Protein AF-0000000077097685 (afdb_homodimer)

Sequence (868 aa):
MDKVESHGADKCMCTCAMCRLTCYISAVYGNQRRASTHVLLARPSPFYTATGGMPPPLQPLDTTPHQHETRVCPVYESYGFCPFASVCFLPHVASAEPIVKPATNAKEEFDRLVAKVRLEEDQEIWGCAVCGYDGIDENSQGKVGEMYYYRQCPCCSLMCYFPHLVYLVEAVLQESGDDYQMYKTVIDRYREAMPDILKIPLTYEAHRIASMAFAWSLVSPKCVKDALDAAYRALPEMSALVSIGSGTGYIEHIFNRVANGVAAVPKDPNPSLGHSSFKGVHASFYPHKKLPIFAFDEVALNCPYSVAVSLGGPASLLSLKCSTSVLLLCWPPFGSPQEEQSSMGFEALEYFTQAGGQIVIYIGDVASTGDWRFHELLYTHYKLLKDYPVRRELRRWYPQEMGLIYAGNDTIGVYKVRNQPLPSPQWQWGNCTAMDKVESHGADKCMCTCAMCRLTCYISAVYGNQRRASTHVLLARPSPFYTATGGMPPPLQPLDTTPHQHETRVCPVYESYGFCPFASVCFLPHVASAEPIVKPATNAKEEFDRLVAKVRLEEDQEIWGCAVCGYDGIDENSQGKVGEMYYYRQCPCCSLMCYFPHLVYLVEAVLQESGDDYQMYKTVIDRYREAMPDILKIPLTYEAHRIASMAFAWSLVSPKCVKDALDAAYRALPEMSALVSIGSGTGYIEHIFNRVANGVAAVPKDPNPSLGHSSFKGVHASFYPHKKLPIFAFDEVALNCPYSVAVSLGGPASLLSLKCSTSVLLLCWPPFGSPQEEQSSMGFEALEYFTQAGGQIVIYIGDVASTGDWRFHELLYTHYKLLKDYPVRRELRRWYPQEMGLIYAGNDTIGVYKVRNQPLPSPQWQWGNCTA

Solvent-accessible surface area (backbone atoms only — not comparable to full-atom values): 46943 Å² total; per-residue (Å²): 133,78,81,69,74,59,80,47,92,85,61,82,76,59,90,47,39,54,47,50,45,52,51,50,51,50,57,73,53,56,66,41,61,44,51,51,67,70,50,50,69,74,60,56,46,72,63,28,62,73,65,71,50,66,62,74,72,63,71,72,66,76,70,50,81,62,65,87,62,63,72,48,32,44,38,20,58,74,42,32,49,43,92,44,48,91,60,40,93,41,51,71,61,83,82,42,65,42,73,63,74,73,61,94,44,37,67,54,23,47,52,51,50,52,53,50,49,63,54,48,73,77,42,72,62,38,66,34,69,73,84,62,51,68,74,33,33,90,83,27,59,38,72,42,57,74,75,30,72,41,52,20,33,65,77,72,68,44,52,60,56,44,65,48,53,43,46,26,43,45,40,44,47,62,41,20,37,62,35,65,68,54,33,52,52,53,51,51,53,52,42,72,72,43,59,74,77,46,32,37,61,48,46,36,52,44,48,58,38,37,42,61,65,41,40,85,66,53,74,45,46,61,58,47,24,52,48,50,41,52,49,37,73,75,34,73,71,54,53,33,38,39,30,48,56,38,60,33,14,39,66,58,24,46,48,42,30,21,37,62,63,51,76,63,35,79,32,68,47,47,66,90,80,48,81,62,73,56,66,92,44,56,19,78,54,42,85,83,44,76,62,51,73,47,33,16,11,81,58,90,55,80,49,70,35,81,32,72,60,38,80,33,51,43,72,56,42,73,78,48,72,25,58,34,23,33,41,39,35,53,52,33,45,36,18,9,55,79,32,87,27,11,36,61,43,26,47,32,53,48,40,28,46,74,51,49,32,40,38,40,38,43,33,36,24,61,76,50,24,20,9,32,64,24,47,48,49,46,59,23,39,28,39,62,34,83,94,28,86,41,66,38,79,42,59,64,71,57,32,49,50,25,22,32,75,51,48,58,42,36,26,40,38,44,27,32,51,43,96,64,63,50,74,82,80,66,69,61,60,59,84,66,71,128,134,81,80,70,74,62,78,48,92,85,60,84,74,59,89,46,39,53,46,50,44,52,52,48,53,51,58,74,53,57,64,41,61,43,49,52,67,70,49,49,68,76,60,54,47,74,64,26,63,73,65,71,50,66,61,72,74,63,70,72,66,78,68,51,81,60,66,88,61,64,74,47,31,44,36,21,59,74,41,32,47,44,93,43,49,92,59,41,96,42,52,70,60,83,82,41,64,43,74,64,74,72,60,94,43,37,69,54,24,48,52,51,50,53,53,50,48,62,54,46,73,77,42,72,63,39,66,34,70,73,82,62,52,69,75,31,33,89,82,26,59,38,72,43,56,75,75,30,72,42,52,20,32,66,77,71,67,43,53,59,57,42,64,48,53,43,46,25,45,45,40,44,45,62,40,19,35,62,35,64,68,54,34,53,53,53,52,50,54,52,42,72,72,42,59,73,76,47,32,37,60,48,43,34,52,44,47,56,39,37,41,60,67,42,40,85,66,53,72,45,47,60,58,47,26,53,49,50,41,52,50,38,72,74,35,73,72,56,54,32,37,39,28,49,56,38,59,32,16,36,68,58,25,48,48,39,32,23,38,62,63,52,75,63,36,80,34,68,47,46,66,90,80,49,82,63,73,56,68,92,44,55,20,79,56,41,86,83,44,76,61,51,72,49,35,18,11,80,59,90,54,79,50,68,36,81,33,72,60,39,81,32,51,44,73,57,40,74,78,48,73,24,58,36,22,33,40,38,37,52,52,34,46,37,18,8,52,79,32,87,29,12,36,60,42,27,47,32,53,49,39,28,46,74,51,49,32,40,37,38,37,43,33,36,24,62,75,49,25,19,9,32,64,25,49,48,50,46,59,22,39,29,40,64,35,81,94,28,87,43,67,38,78,42,58,65,73,58,33,48,51,25,23,31,72,50,49,59,43,37,25,41,38,45,28,32,51,44,96,65,63,49,73,82,79,65,69,59,58,59,83,64,70,128

Structure (mmCIF, N/CA/C/O backbone):
data_AF-0000000077097685-model_v1
#
loop_
_entity.id
_entity.type
_entity.pdbx_description
1 polymer 'C3H1-type domain-containing protein'
#
loop_
_atom_site.group_PDB
_atom_site.id
_atom_site.type_symbol
_atom_site.label_atom_id
_atom_site.label_alt_id
_atom_site.label_comp_id
_atom_site.label_asym_id
_atom_site.label_entity_id
_atom_site.label_seq_id
_atom_site.pdbx_PDB_ins_code
_atom_site.Cartn_x
_atom_site.Cartn_y
_atom_site.Cartn_z
_atom_site.occupancy
_atom_site.B_iso_or_equiv
_atom_site.auth_seq_id
_atom_site.auth_comp_id
_atom_site.auth_asym_id
_atom_site.auth_atom_id
_atom_site.pdbx_PDB_model_num
ATOM 1 N N . MET A 1 1 ? 42.219 16.281 -12.133 1 21.69 1 MET A N 1
ATOM 2 C CA . MET A 1 1 ? 40.938 16.234 -11.445 1 21.69 1 MET A CA 1
ATOM 3 C C . MET A 1 1 ? 39.781 16.328 -12.445 1 21.69 1 MET A C 1
ATOM 5 O O . MET A 1 1 ? 39.469 17.422 -12.922 1 21.69 1 MET A O 1
ATOM 9 N N . ASP A 1 2 ? 39.594 15.328 -13.312 1 27.48 2 ASP A N 1
ATOM 10 C CA . ASP A 1 2 ? 38.812 15.359 -14.555 1 27.48 2 ASP A CA 1
ATOM 11 C C . ASP A 1 2 ? 37.375 15.719 -14.281 1 27.48 2 ASP A C 1
ATOM 13 O O . ASP A 1 2 ? 36.812 15.359 -13.234 1 27.48 2 ASP A O 1
ATOM 17 N N . LYS A 1 3 ? 36.781 16.672 -14.922 1 29.19 3 LYS A N 1
ATOM 18 C CA . LYS A 1 3 ? 35.438 17.234 -14.867 1 29.19 3 LYS A CA 1
ATOM 19 C C . LYS A 1 3 ? 34.375 16.141 -14.867 1 29.19 3 LYS A C 1
ATOM 21 O O . LYS A 1 3 ? 34.25 15.398 -15.844 1 29.19 3 LYS A O 1
ATOM 26 N N . VAL A 1 4 ? 34.031 15.633 -13.68 1 35.78 4 VAL A N 1
ATOM 27 C CA . VAL A 1 4 ? 32.938 14.711 -13.461 1 35.78 4 VAL A CA 1
ATOM 28 C C . VAL A 1 4 ? 31.719 15.18 -14.25 1 35.78 4 VAL A C 1
ATOM 30 O O . VAL A 1 4 ? 31.219 16.281 -14.039 1 35.78 4 VAL A O 1
ATOM 33 N N . GLU A 1 5 ? 31.531 14.773 -15.445 1 40.84 5 GLU A N 1
ATOM 34 C CA . GLU A 1 5 ? 30.359 15.062 -16.266 1 40.84 5 GLU A CA 1
ATOM 35 C C . GLU A 1 5 ? 29.078 14.805 -15.492 1 40.84 5 GLU A C 1
ATOM 37 O O . GLU A 1 5 ? 28.828 13.68 -15.047 1 40.84 5 GLU A O 1
ATOM 42 N N . SER A 1 6 ? 28.625 15.75 -14.828 1 42 6 SER A N 1
ATOM 43 C CA . SER A 1 6 ? 27.406 15.719 -14.031 1 42 6 SER A CA 1
ATOM 44 C C . SER A 1 6 ? 26.25 15.094 -14.82 1 42 6 SER A C 1
ATOM 46 O O . SER A 1 6 ? 26.188 15.227 -16.047 1 42 6 SER A O 1
ATOM 48 N N . HIS A 1 7 ? 25.703 13.992 -14.367 1 49.62 7 HIS A N 1
ATOM 49 C CA . HIS A 1 7 ? 24.453 13.414 -14.867 1 49.62 7 HIS A CA 1
ATOM 50 C C . HIS A 1 7 ? 23.438 14.492 -15.188 1 49.62 7 HIS A C 1
ATOM 52 O O . HIS A 1 7 ? 22.75 14.992 -14.289 1 49.62 7 HIS A O 1
ATOM 58 N N . GLY A 1 8 ? 23.875 15.531 -15.961 1 41.91 8 GLY A N 1
ATOM 59 C CA . GLY A 1 8 ? 22.922 16.562 -16.312 1 41.91 8 GLY A CA 1
ATOM 60 C C . GLY A 1 8 ? 21.641 16.031 -16.922 1 41.91 8 GLY A C 1
ATOM 61 O O . GLY A 1 8 ? 21.609 14.883 -17.375 1 41.91 8 GLY A O 1
ATOM 62 N N . ALA A 1 9 ? 20.516 16.766 -16.734 1 39.72 9 ALA A N 1
ATOM 63 C CA . ALA A 1 9 ? 19.125 16.516 -17.141 1 39.72 9 ALA A CA 1
ATOM 64 C C . ALA A 1 9 ? 19.078 15.961 -18.562 1 39.72 9 ALA A C 1
ATOM 66 O O . ALA A 1 9 ? 18.203 15.141 -18.875 1 39.72 9 ALA A O 1
ATOM 67 N N . ASP A 1 10 ? 19.672 16.562 -19.531 1 39.69 10 ASP A N 1
ATOM 68 C CA . ASP A 1 10 ? 19.453 16.359 -20.953 1 39.69 10 ASP A CA 1
ATOM 69 C C . ASP A 1 10 ? 20.156 15.109 -21.453 1 39.69 10 ASP A C 1
ATOM 71 O O . ASP A 1 10 ? 20.031 14.742 -22.625 1 39.69 10 ASP A O 1
ATOM 75 N N . LYS A 1 11 ? 21.312 14.648 -20.922 1 43.19 11 LYS A N 1
ATOM 76 C CA . LYS A 1 11 ? 22.125 13.609 -21.547 1 43.19 11 LYS A CA 1
ATOM 77 C C . LYS A 1 11 ? 21.875 12.25 -20.906 1 43.19 11 LYS A C 1
ATOM 79 O O . LYS A 1 11 ? 22.156 12.055 -19.719 1 43.19 11 LYS A O 1
ATOM 84 N N . CYS A 1 12 ? 20.906 11.406 -21.312 1 47.03 12 CYS A N 1
ATOM 85 C CA . CYS A 1 12 ? 20.391 10.094 -20.938 1 47.03 12 CYS A CA 1
ATOM 86 C C . CYS A 1 12 ? 21.438 9.297 -20.172 1 47.03 12 CYS A C 1
ATOM 88 O O . CYS A 1 12 ? 21.141 8.719 -19.125 1 47.03 12 CYS A O 1
ATOM 90 N N . MET A 1 13 ? 22.125 8.297 -20.719 1 53.84 13 MET A N 1
ATOM 91 C CA . MET A 1 13 ? 22.953 7.301 -20.047 1 53.84 13 MET A CA 1
ATOM 92 C C . MET A 1 13 ? 24.438 7.688 -20.109 1 53.84 13 MET A C 1
ATOM 94 O O . MET A 1 13 ? 24.984 7.84 -21.203 1 53.84 13 MET A O 1
ATOM 98 N N . CYS A 1 14 ? 24.906 8.359 -19.047 1 66.94 14 CYS A N 1
ATOM 99 C CA . CYS A 1 14 ? 26.344 8.516 -18.953 1 66.94 14 CYS A CA 1
ATOM 100 C C . CYS A 1 14 ? 27.047 7.164 -18.969 1 66.94 14 CYS A C 1
ATOM 102 O O . CYS A 1 14 ? 26.391 6.121 -19 1 66.94 14 CYS A O 1
ATOM 104 N N . THR A 1 15 ? 28.312 7.086 -19.156 1 74.31 15 THR A N 1
ATOM 105 C CA . THR A 1 15 ? 29.094 5.859 -19.312 1 74.31 15 THR A CA 1
ATOM 106 C C . THR A 1 15 ? 29.609 5.383 -17.969 1 74.31 15 THR A C 1
ATOM 108 O O . THR A 1 15 ? 30.578 4.621 -17.906 1 74.31 15 THR A O 1
ATOM 111 N N . CYS A 1 16 ? 28.906 5.898 -16.891 1 80.31 16 CYS A N 1
ATOM 112 C CA . CYS A 1 16 ? 29.391 5.445 -15.602 1 80.31 16 CYS A CA 1
ATOM 113 C C . CYS A 1 16 ? 29.016 3.992 -15.344 1 80.31 16 CYS A C 1
ATOM 115 O O . CYS A 1 16 ? 28.188 3.432 -16.062 1 80.31 16 CYS A O 1
ATOM 117 N N . ALA A 1 17 ? 29.641 3.344 -14.352 1 87.25 17 ALA A N 1
ATOM 118 C CA . ALA A 1 17 ? 29.469 1.919 -14.078 1 87.25 17 ALA A CA 1
ATOM 119 C C . ALA A 1 17 ? 28.016 1.584 -13.773 1 87.25 17 ALA A C 1
ATOM 121 O O . ALA A 1 17 ? 27.484 0.575 -14.25 1 87.25 17 ALA A O 1
ATOM 122 N N . MET A 1 18 ? 27.328 2.406 -13.016 1 85.38 18 MET A N 1
ATOM 123 C CA . MET A 1 18 ? 25.953 2.141 -12.617 1 85.38 18 MET A CA 1
ATOM 124 C C . MET A 1 18 ? 25.016 2.236 -13.82 1 85.38 18 MET A C 1
ATOM 126 O O . MET A 1 18 ? 24.109 1.415 -13.969 1 85.38 18 MET A O 1
ATOM 130 N N . CYS A 1 19 ? 25.203 3.178 -14.594 1 82.5 19 CYS A N 1
ATOM 131 C CA . CYS A 1 19 ? 24.359 3.344 -15.781 1 82.5 19 CYS A CA 1
ATOM 132 C C . CYS A 1 19 ? 24.531 2.178 -16.75 1 82.5 19 CYS A C 1
ATOM 134 O O . CYS A 1 19 ? 23.562 1.704 -17.344 1 82.5 19 CYS A O 1
ATOM 136 N N . ARG A 1 20 ? 25.812 1.77 -16.891 1 85 20 ARG A N 1
ATOM 137 C CA . ARG A 1 20 ? 26.078 0.617 -17.734 1 85 20 ARG A CA 1
ATOM 138 C C . ARG A 1 20 ? 25.359 -0.626 -17.234 1 85 20 ARG A C 1
ATOM 140 O O . ARG A 1 20 ? 24.766 -1.379 -18.016 1 85 20 ARG A O 1
ATOM 147 N N . LEU A 1 21 ? 25.422 -0.828 -15.984 1 87.5 21 LEU A N 1
ATOM 148 C CA . LEU A 1 21 ? 24.766 -1.981 -15.391 1 87.5 21 LEU A CA 1
ATOM 149 C C . LEU A 1 21 ? 23.25 -1.901 -15.57 1 87.5 21 LEU A C 1
ATOM 151 O O . LEU A 1 21 ? 22.609 -2.891 -15.945 1 87.5 21 LEU A O 1
ATOM 155 N N . THR A 1 22 ? 22.641 -0.752 -15.336 1 83.31 22 THR A N 1
ATOM 156 C CA . THR A 1 22 ? 21.203 -0.563 -15.445 1 83.31 22 THR A CA 1
ATOM 157 C C . THR A 1 22 ? 20.734 -0.789 -16.875 1 83.31 22 THR A C 1
ATOM 159 O O . THR A 1 22 ? 19.672 -1.364 -17.109 1 83.31 22 THR A O 1
ATOM 162 N N . CYS A 1 23 ? 21.516 -0.331 -17.766 1 81.38 23 CYS A N 1
ATOM 163 C CA . CYS A 1 23 ? 21.203 -0.527 -19.188 1 81.38 23 CYS A CA 1
ATOM 164 C C . CYS A 1 23 ? 21.188 -2.01 -19.531 1 81.38 23 CYS A C 1
ATOM 166 O O . CYS A 1 23 ? 20.312 -2.471 -20.266 1 81.38 23 CYS A O 1
ATOM 168 N N . TYR A 1 24 ? 22.172 -2.674 -19.047 1 83.94 24 TYR A N 1
ATOM 169 C CA . TYR A 1 24 ? 22.25 -4.109 -19.297 1 83.94 24 TYR A CA 1
ATOM 170 C C . TYR A 1 24 ? 21 -4.812 -18.766 1 83.94 24 TYR A C 1
ATOM 172 O O . TYR A 1 24 ? 20.391 -5.617 -19.469 1 83.94 24 TYR A O 1
ATOM 180 N N . ILE A 1 25 ? 20.625 -4.512 -17.594 1 81.94 25 ILE A N 1
ATOM 181 C CA . ILE A 1 25 ? 19.484 -5.145 -16.953 1 81.94 25 ILE A CA 1
ATOM 182 C C . ILE A 1 25 ? 18.203 -4.844 -17.734 1 81.94 25 ILE A C 1
ATOM 184 O O . ILE A 1 25 ? 17.359 -5.727 -17.938 1 81.94 25 ILE A O 1
ATOM 188 N N . SER A 1 26 ? 18.047 -3.643 -18.125 1 79 26 SER A N 1
ATOM 189 C CA . SER A 1 26 ? 16.875 -3.246 -18.906 1 79 26 SER A CA 1
ATOM 190 C C . SER A 1 26 ? 16.797 -4.027 -20.203 1 79 26 SER A C 1
ATOM 192 O O . SER A 1 26 ? 15.711 -4.371 -20.672 1 79 26 SER A O 1
ATOM 194 N N . ALA A 1 27 ? 17.938 -4.289 -20.719 1 77.69 27 ALA A N 1
ATOM 195 C CA . ALA A 1 27 ? 17.984 -5.047 -21.969 1 77.69 27 ALA A CA 1
ATOM 196 C C . ALA A 1 27 ? 17.562 -6.496 -21.734 1 77.69 27 ALA A C 1
ATOM 198 O O . ALA A 1 27 ? 16.859 -7.078 -22.562 1 77.69 27 ALA A O 1
ATOM 199 N N . VAL A 1 28 ? 17.984 -7.016 -20.672 1 77.31 28 VAL A N 1
ATOM 200 C CA . VAL A 1 28 ? 17.672 -8.406 -20.344 1 77.31 28 VAL A CA 1
ATOM 201 C C . VAL A 1 28 ? 16.172 -8.586 -20.203 1 77.31 28 VAL A C 1
ATOM 203 O O . VAL A 1 28 ? 15.609 -9.594 -20.656 1 77.31 28 VAL A O 1
ATOM 206 N N . TYR A 1 29 ? 15.445 -7.578 -19.703 1 77.38 29 TYR A N 1
ATOM 207 C CA . TYR A 1 29 ? 14.016 -7.707 -19.438 1 77.38 29 TYR A CA 1
ATOM 208 C C . TYR A 1 29 ? 13.195 -6.973 -20.484 1 77.38 29 TYR A C 1
ATOM 210 O O . TYR A 1 29 ? 12.008 -6.688 -20.281 1 77.38 29 TYR A O 1
ATOM 218 N N . GLY A 1 30 ? 13.758 -6.621 -21.516 1 72.5 30 GLY A N 1
ATOM 219 C CA . GLY A 1 30 ? 13.148 -5.789 -22.547 1 72.5 30 GLY A CA 1
ATOM 220 C C . GLY A 1 30 ? 11.883 -6.387 -23.125 1 72.5 30 GLY A C 1
ATOM 221 O O . GLY A 1 30 ? 10.969 -5.656 -23.516 1 72.5 30 GLY A O 1
ATOM 222 N N . ASN A 1 31 ? 11.742 -7.691 -23.078 1 69.88 31 ASN A N 1
ATOM 223 C CA . ASN A 1 31 ? 10.602 -8.344 -23.719 1 69.88 31 ASN A CA 1
ATOM 224 C C . ASN A 1 31 ? 9.422 -8.469 -22.75 1 69.88 31 ASN A C 1
ATOM 226 O O . ASN A 1 31 ? 8.344 -8.922 -23.141 1 69.88 31 ASN A O 1
ATOM 230 N N . GLN A 1 32 ? 9.539 -8.023 -21.625 1 76.5 32 GLN A N 1
ATOM 231 C CA . GLN A 1 32 ? 8.5 -8.227 -20.609 1 76.5 32 GLN A CA 1
ATOM 232 C C . GLN A 1 32 ? 7.293 -7.336 -20.875 1 76.5 32 GLN A C 1
ATOM 234 O O . GLN A 1 32 ? 6.223 -7.543 -20.297 1 76.5 32 GLN A O 1
ATOM 239 N N . ARG A 1 33 ? 7.402 -6.441 -21.766 1 73.69 33 ARG A N 1
ATOM 240 C CA . ARG A 1 33 ? 6.297 -5.512 -21.984 1 73.69 33 ARG A CA 1
ATOM 241 C C . ARG A 1 33 ? 5.797 -5.586 -23.422 1 73.69 33 ARG A C 1
ATOM 243 O O . ARG A 1 33 ? 5.188 -4.637 -23.922 1 73.69 33 ARG A O 1
ATOM 250 N N . ARG A 1 34 ? 6.023 -6.773 -24 1 76.56 34 ARG A N 1
ATOM 251 C CA . ARG A 1 34 ? 5.641 -6.887 -25.391 1 76.56 34 ARG A CA 1
ATOM 252 C C . ARG A 1 34 ? 4.777 -8.125 -25.625 1 76.56 34 ARG A C 1
ATOM 254 O O . ARG A 1 34 ? 5.07 -9.195 -25.109 1 76.56 34 ARG A O 1
ATOM 261 N N . ALA A 1 35 ? 3.736 -7.805 -26.375 1 82.25 35 ALA A N 1
ATOM 262 C CA . ALA A 1 35 ? 2.904 -8.922 -26.812 1 82.25 35 ALA A CA 1
ATOM 263 C C . ALA A 1 35 ? 3.451 -9.555 -28.094 1 82.25 35 ALA A C 1
ATOM 265 O O . ALA A 1 35 ? 4.055 -8.867 -28.922 1 82.25 35 ALA A O 1
ATOM 266 N N . SER A 1 36 ? 3.211 -10.828 -28.188 1 85.38 36 SER A N 1
ATOM 267 C CA . SER A 1 36 ? 3.605 -11.523 -29.406 1 85.38 36 SER A CA 1
ATOM 268 C C . SER A 1 36 ? 2.834 -11 -30.609 1 85.38 36 SER A C 1
ATOM 270 O O . SER A 1 36 ? 1.647 -10.688 -30.516 1 85.38 36 SER A O 1
ATOM 272 N N . THR A 1 37 ? 3.471 -10.992 -31.703 1 82.31 37 THR A N 1
ATOM 273 C CA . THR A 1 37 ? 2.891 -10.453 -32.938 1 82.31 37 THR A CA 1
ATOM 274 C C . THR A 1 37 ? 1.628 -11.219 -33.312 1 82.31 37 THR A C 1
ATOM 276 O O . THR A 1 37 ? 0.626 -10.617 -33.719 1 82.31 37 THR A O 1
ATOM 279 N N . HIS A 1 38 ? 1.671 -12.477 -33.25 1 86.75 38 HIS A N 1
ATOM 280 C CA . HIS A 1 38 ? 0.524 -13.273 -33.688 1 86.75 38 HIS A CA 1
ATOM 281 C C . HIS A 1 38 ? -0.687 -13.016 -32.781 1 86.75 38 HIS A C 1
ATOM 283 O O . HIS A 1 38 ? -1.828 -13.086 -33.25 1 86.75 38 HIS A O 1
ATOM 289 N N . VAL A 1 39 ? -0.461 -12.695 -31.578 1 88.5 39 VAL A N 1
ATOM 290 C CA . VAL A 1 39 ? -1.552 -12.398 -30.641 1 88.5 39 VAL A CA 1
ATOM 291 C C . VAL A 1 39 ? -2.154 -11.039 -30.984 1 88.5 39 VAL A C 1
ATOM 293 O O . VAL A 1 39 ? -3.377 -10.875 -30.984 1 88.5 39 VAL A O 1
ATOM 296 N N . LEU A 1 40 ? -1.255 -10.094 -31.203 1 85.06 40 LEU A N 1
ATOM 297 C CA . LEU A 1 40 ? -1.716 -8.75 -31.562 1 85.06 40 LEU A CA 1
ATOM 298 C C . LEU A 1 40 ? -2.586 -8.781 -32.812 1 85.06 40 LEU A C 1
ATOM 300 O O . LEU A 1 40 ? -3.543 -8.016 -32.938 1 85.06 40 LEU A O 1
ATOM 304 N N . LEU A 1 41 ? -2.275 -9.695 -33.656 1 83.19 41 LEU A N 1
ATOM 305 C CA . LEU A 1 41 ? -3.021 -9.812 -34.906 1 83.19 41 LEU A CA 1
ATOM 306 C C . LEU A 1 41 ? -4.352 -10.523 -34.688 1 83.19 41 LEU A C 1
ATOM 308 O O . LEU A 1 41 ? -5.375 -10.125 -35.25 1 83.19 41 LEU A O 1
ATOM 312 N N . ALA A 1 42 ? -4.309 -11.492 -33.906 1 86.38 42 ALA A N 1
ATOM 313 C CA . ALA A 1 42 ? -5.488 -12.328 -33.719 1 86.38 42 ALA A CA 1
ATOM 314 C C . ALA A 1 42 ? -6.473 -11.656 -32.75 1 86.38 42 ALA A C 1
ATOM 316 O O . ALA A 1 42 ? -7.684 -11.852 -32.875 1 86.38 42 ALA A O 1
ATOM 317 N N . ARG A 1 43 ? -5.914 -10.898 -31.797 1 86.25 43 ARG A N 1
ATOM 318 C CA . ARG A 1 43 ? -6.723 -10.258 -30.75 1 86.25 43 ARG A CA 1
ATOM 319 C C . ARG A 1 43 ? -6.262 -8.828 -30.5 1 86.25 43 ARG A C 1
ATOM 321 O O . ARG A 1 43 ? -5.77 -8.516 -29.422 1 86.25 43 ARG A O 1
ATOM 328 N N . PRO A 1 44 ? -6.523 -7.996 -31.375 1 80.19 44 PRO A N 1
ATOM 329 C CA . PRO A 1 44 ? -6.055 -6.613 -31.25 1 80.19 44 PRO A CA 1
ATOM 330 C C . PRO A 1 44 ? -6.844 -5.82 -30.203 1 80.19 44 PRO A C 1
ATOM 332 O O . PRO A 1 44 ? -8.055 -6.008 -30.078 1 80.19 44 PRO A O 1
ATOM 335 N N . SER A 1 45 ? -6.098 -5.031 -29.422 1 74.62 45 SER A N 1
ATOM 336 C CA . SER A 1 45 ? -6.77 -4.043 -28.594 1 74.62 45 SER A CA 1
ATOM 337 C C . SER A 1 45 ? -7.293 -2.879 -29.422 1 74.62 45 SER A C 1
ATOM 339 O O . SER A 1 45 ? -6.855 -2.676 -30.562 1 74.62 45 SER A O 1
ATOM 341 N N . PRO A 1 46 ? -8.312 -2.211 -28.766 1 69.31 46 PRO A N 1
ATOM 342 C CA . PRO A 1 46 ? -8.734 -1.01 -29.484 1 69.31 46 PRO A CA 1
ATOM 343 C C . PRO A 1 46 ? -7.566 -0.068 -29.797 1 69.31 46 PRO A C 1
ATOM 345 O O . PRO A 1 46 ? -7.508 0.517 -30.875 1 69.31 46 PRO A O 1
ATOM 348 N N . PHE A 1 47 ? -6.68 -0.014 -28.922 1 67.38 47 PHE A N 1
ATOM 349 C CA . PHE A 1 47 ? -5.512 0.832 -29.141 1 67.38 47 PHE A CA 1
ATOM 350 C C . PHE A 1 47 ? -4.695 0.337 -30.328 1 67.38 47 PHE A C 1
ATOM 352 O O . PHE A 1 47 ? -4.285 1.13 -31.188 1 67.38 47 PHE A O 1
ATOM 359 N N . TYR A 1 48 ? -4.5 -0.866 -30.375 1 71.06 48 TYR A N 1
ATOM 360 C CA . TYR A 1 48 ? -3.74 -1.469 -31.469 1 71.06 48 TYR A CA 1
ATOM 361 C C . TYR A 1 48 ? -4.438 -1.25 -32.812 1 71.06 48 TYR A C 1
ATOM 363 O O . TYR A 1 48 ? -3.791 -0.931 -33.812 1 71.06 48 TYR A O 1
ATOM 371 N N . THR A 1 49 ? -5.695 -1.419 -32.719 1 72.12 49 THR A N 1
ATOM 372 C CA . THR A 1 49 ? -6.469 -1.242 -33.938 1 72.12 49 THR A CA 1
ATOM 373 C C . THR A 1 49 ? -6.379 0.199 -34.438 1 72.12 49 THR A C 1
ATOM 375 O O . THR A 1 49 ? -6.266 0.444 -35.625 1 72.12 49 THR A O 1
ATOM 378 N N . ALA A 1 50 ? -6.484 1.039 -33.406 1 66.38 50 ALA A N 1
ATOM 379 C CA . ALA A 1 50 ? -6.496 2.453 -33.781 1 66.38 50 ALA A CA 1
ATOM 380 C C . ALA A 1 50 ? -5.125 2.908 -34.281 1 66.38 50 ALA A C 1
ATOM 382 O O . ALA A 1 50 ? -5.027 3.799 -35.125 1 66.38 50 ALA A O 1
ATOM 383 N N . THR A 1 51 ? -4.156 2.375 -33.656 1 64.69 51 THR A N 1
ATOM 384 C CA . THR A 1 51 ? -2.828 2.916 -33.906 1 64.69 51 THR A CA 1
ATOM 385 C C . THR A 1 51 ? -2.057 2.02 -34.875 1 64.69 51 THR A C 1
ATOM 387 O O . THR A 1 51 ? -1.012 2.414 -35.406 1 64.69 51 THR A O 1
ATOM 390 N N . GLY A 1 52 ? -2.738 0.976 -35.438 1 60.75 52 GLY A N 1
ATOM 391 C CA . GLY A 1 52 ? -2.068 -0.003 -36.281 1 60.75 52 GLY A CA 1
ATOM 392 C C . GLY A 1 52 ? -0.991 -0.78 -35.562 1 60.75 52 GLY A C 1
ATOM 393 O O . GLY A 1 52 ? -0.134 -1.406 -36.188 1 60.75 52 GLY A O 1
ATOM 394 N N . GLY A 1 53 ? -1.074 -0.869 -34.188 1 55.09 53 GLY A N 1
ATOM 395 C CA . GLY A 1 53 ? -0.49 -1.881 -33.344 1 55.09 53 GLY A CA 1
ATOM 396 C C . GLY A 1 53 ? 0.907 -1.527 -32.844 1 55.09 53 GLY A C 1
ATOM 397 O O . GLY A 1 53 ? 1.625 -2.381 -32.344 1 55.09 53 GLY A O 1
ATOM 398 N N . MET A 1 54 ? 1.621 -0.441 -33.531 1 50.06 54 MET A N 1
ATOM 399 C CA . MET A 1 54 ? 3.018 -0.418 -33.094 1 50.06 54 MET A CA 1
ATOM 400 C C . MET A 1 54 ? 3.129 -0.081 -31.609 1 50.06 54 MET A C 1
ATOM 402 O O . MET A 1 54 ? 2.639 0.959 -31.172 1 50.06 54 MET A O 1
ATOM 406 N N . PRO A 1 55 ? 3.148 -1.055 -30.859 1 49.66 55 PRO A N 1
ATOM 407 C CA . PRO A 1 55 ? 3.453 -0.595 -29.516 1 49.66 55 PRO A CA 1
ATOM 408 C C . PRO A 1 55 ? 4.395 0.607 -29.484 1 49.66 55 PRO A C 1
ATOM 410 O O . PRO A 1 55 ? 5.184 0.792 -30.422 1 49.66 55 PRO A O 1
ATOM 413 N N . PRO A 1 56 ? 4.047 1.613 -28.875 1 48.75 56 PRO A N 1
ATOM 414 C CA . PRO A 1 56 ? 5.066 2.666 -28.859 1 48.75 56 PRO A CA 1
ATOM 415 C C . PRO A 1 56 ? 6.488 2.111 -28.859 1 48.75 56 PRO A C 1
ATOM 417 O O . PRO A 1 56 ? 6.73 1.03 -28.312 1 48.75 56 PRO A O 1
ATOM 420 N N . PRO A 1 57 ? 7.273 2.516 -29.938 1 45.84 57 PRO A N 1
ATOM 421 C CA . PRO A 1 57 ? 8.656 2.045 -29.906 1 45.84 57 PRO A CA 1
ATOM 422 C C . PRO A 1 57 ? 9.266 2.078 -28.516 1 45.84 57 PRO A C 1
ATOM 424 O O . PRO A 1 57 ? 9.062 3.041 -27.766 1 45.84 57 PRO A O 1
ATOM 427 N N . LEU A 1 58 ? 9.352 0.945 -28.031 1 45.81 58 LEU A N 1
ATOM 428 C CA . LEU A 1 58 ? 10.172 1.04 -26.828 1 45.81 58 LEU A CA 1
ATOM 429 C C . LEU A 1 58 ? 11.336 1.998 -27.047 1 45.81 58 LEU A C 1
ATOM 431 O O . LEU A 1 58 ? 11.859 2.109 -28.156 1 45.81 58 LEU A O 1
ATOM 435 N N . GLN A 1 59 ? 11.344 2.955 -26.375 1 45.34 59 GLN A N 1
ATOM 436 C CA . GLN A 1 59 ? 12.555 3.756 -26.5 1 45.34 59 GLN A CA 1
ATOM 437 C C . GLN A 1 59 ? 13.766 2.877 -26.812 1 45.34 59 GLN A C 1
ATOM 439 O O . GLN A 1 59 ? 13.984 1.858 -26.156 1 45.34 59 GLN A O 1
ATOM 444 N N . PRO A 1 60 ? 14.227 3.004 -28.125 1 40.81 60 PRO A N 1
ATOM 445 C CA . PRO A 1 60 ? 15.43 2.207 -28.375 1 40.81 60 PRO A CA 1
ATOM 446 C C . PRO A 1 60 ? 16.406 2.215 -27.203 1 40.81 60 PRO A C 1
ATOM 448 O O . PRO A 1 60 ? 16.719 3.279 -26.656 1 40.81 60 PRO A O 1
ATOM 451 N N . LEU A 1 61 ? 16.25 1.324 -26.359 1 41.59 61 LEU A N 1
ATOM 452 C CA . LEU A 1 61 ? 17.453 1.319 -25.531 1 41.59 61 LEU A CA 1
ATOM 453 C C . LEU A 1 61 ? 18.688 1.645 -26.359 1 41.59 61 LEU A C 1
ATOM 455 O O . LEU A 1 61 ? 18.875 1.09 -27.453 1 41.59 61 LEU A O 1
ATOM 459 N N . ASP A 1 62 ? 18.969 2.801 -26.5 1 39.75 62 ASP A N 1
ATOM 460 C CA . ASP A 1 62 ? 20.234 3.041 -27.203 1 39.75 62 ASP A CA 1
ATOM 461 C C . ASP A 1 62 ? 21.172 1.848 -27.047 1 39.75 62 ASP A C 1
ATOM 463 O O . ASP A 1 62 ? 21.812 1.68 -26.016 1 39.75 62 ASP A O 1
ATOM 467 N N . THR A 1 63 ? 20.75 0.74 -27.5 1 39.78 63 THR A N 1
ATOM 468 C CA . THR A 1 63 ? 21.75 -0.316 -27.594 1 39.78 63 THR A CA 1
ATOM 469 C C . THR A 1 63 ? 23.047 0.219 -28.219 1 39.78 63 THR A C 1
ATOM 471 O O . THR A 1 63 ? 23.219 0.178 -29.438 1 39.78 63 THR A O 1
ATOM 474 N N . THR A 1 64 ? 23.5 1.272 -27.891 1 40.22 64 THR A N 1
ATOM 475 C CA . THR A 1 64 ? 24.891 1.441 -28.312 1 40.22 64 THR A CA 1
ATOM 476 C C . THR A 1 64 ? 25.641 0.12 -28.203 1 40.22 64 THR A C 1
ATOM 478 O O . THR A 1 64 ? 25.359 -0.705 -27.344 1 40.22 64 THR A O 1
ATOM 481 N N . PRO A 1 65 ? 26.453 -0.22 -29.141 1 39.88 65 PRO A N 1
ATOM 482 C CA . PRO A 1 65 ? 27.328 -1.386 -29.25 1 39.88 65 PRO A CA 1
ATOM 483 C C . PRO A 1 65 ? 27.875 -1.84 -27.906 1 39.88 65 PRO A C 1
ATOM 485 O O . PRO A 1 65 ? 28.641 -2.812 -27.828 1 39.88 65 PRO A O 1
ATOM 488 N N . HIS A 1 66 ? 27.688 -1.115 -26.906 1 43.59 66 HIS A N 1
ATOM 489 C CA . HIS A 1 66 ? 28.375 -1.506 -25.672 1 43.59 66 HIS A CA 1
ATOM 490 C C . HIS A 1 66 ? 27.656 -2.652 -24.984 1 43.59 66 HIS A C 1
ATOM 492 O O . HIS A 1 66 ? 28.109 -3.123 -23.922 1 43.59 66 HIS A O 1
ATOM 498 N N . GLN A 1 67 ? 26.438 -2.977 -25.219 1 49.69 67 GLN A N 1
ATOM 499 C CA . GLN A 1 67 ? 25.719 -4.105 -24.656 1 49.69 67 GLN A CA 1
ATOM 500 C C . GLN A 1 67 ? 26.5 -5.402 -24.797 1 49.69 67 GLN A C 1
ATOM 502 O O . GLN A 1 67 ? 26.516 -6.234 -23.891 1 49.69 67 GLN A O 1
ATOM 507 N N . HIS A 1 68 ? 27.016 -5.586 -26.094 1 50.25 68 HIS A N 1
ATOM 508 C CA . HIS A 1 68 ? 27.656 -6.848 -26.453 1 50.25 68 HIS A CA 1
ATOM 509 C C . HIS A 1 68 ? 29 -7.016 -25.734 1 50.25 68 HIS A C 1
ATOM 511 O O . HIS A 1 68 ? 29.578 -8.102 -25.734 1 50.25 68 HIS A O 1
ATOM 517 N N . GLU A 1 69 ? 29.281 -5.871 -24.969 1 60.75 69 GLU A N 1
ATOM 518 C CA . GLU A 1 69 ? 30.656 -6.07 -24.516 1 60.75 69 GLU A CA 1
ATOM 519 C C . GLU A 1 69 ? 30.734 -6.211 -23 1 60.75 69 GLU A C 1
ATOM 521 O O . GLU A 1 69 ? 31.797 -6.465 -22.453 1 60.75 69 GLU A O 1
ATOM 526 N N . THR A 1 70 ? 29.484 -6.148 -22.344 1 73.06 70 THR A N 1
ATOM 527 C CA . THR A 1 70 ? 29.656 -6.195 -20.906 1 73.06 70 THR A CA 1
ATOM 528 C C . THR A 1 70 ? 29.672 -7.637 -20.406 1 73.06 70 THR A C 1
ATOM 530 O O . THR A 1 70 ? 28.641 -8.297 -20.359 1 73.06 70 THR A O 1
ATOM 533 N N . ARG A 1 71 ? 30.781 -8.141 -20.062 1 83.5 71 ARG A N 1
ATOM 534 C CA . ARG A 1 71 ? 30.969 -9.531 -19.672 1 83.5 71 ARG A CA 1
ATOM 535 C C . ARG A 1 71 ? 31.031 -9.672 -18.156 1 83.5 71 ARG A C 1
ATOM 537 O O . ARG A 1 71 ? 30.859 -10.766 -17.609 1 83.5 71 ARG A O 1
ATOM 544 N N . VAL A 1 72 ? 31.312 -8.5 -17.594 1 91 72 VAL A N 1
ATOM 545 C CA . VAL A 1 72 ? 31.406 -8.516 -16.125 1 91 72 VAL A CA 1
ATOM 546 C C . VAL A 1 72 ? 30.625 -7.328 -15.555 1 91 72 VAL A C 1
ATOM 548 O O . VAL A 1 72 ? 30.328 -6.367 -16.266 1 91 72 VAL A O 1
ATOM 551 N N . CYS A 1 73 ? 30.281 -7.414 -14.328 1 93.19 73 CYS A N 1
ATOM 552 C CA . CYS A 1 73 ? 29.562 -6.328 -13.672 1 93.19 73 CYS A CA 1
ATOM 553 C C . CYS A 1 73 ? 30.438 -5.078 -13.586 1 93.19 73 CYS A C 1
ATOM 555 O O . CYS A 1 73 ? 31.438 -5.059 -12.867 1 93.19 73 CYS A O 1
ATOM 557 N N . PRO A 1 74 ? 30.031 -4.043 -14.227 1 91.44 74 PRO A N 1
ATOM 558 C CA . PRO A 1 74 ? 30.875 -2.844 -14.258 1 91.44 74 PRO A CA 1
ATOM 559 C C . PRO A 1 74 ? 31 -2.176 -12.891 1 91.44 74 PRO A C 1
ATOM 561 O O . PRO A 1 74 ? 32.031 -1.609 -12.562 1 91.44 74 PRO A O 1
ATOM 564 N N . VAL A 1 75 ? 30.016 -2.258 -12.078 1 92 75 VAL A N 1
ATOM 565 C CA . VAL A 1 75 ? 30.047 -1.637 -10.758 1 92 75 VAL A CA 1
ATOM 566 C C . VAL A 1 75 ? 31 -2.406 -9.844 1 92 75 VAL A C 1
ATOM 568 O O . VAL A 1 75 ? 31.828 -1.807 -9.148 1 92 75 VAL A O 1
ATOM 571 N N . TYR A 1 76 ? 30.891 -3.652 -9.93 1 93.75 76 TYR A N 1
ATOM 572 C CA . TYR A 1 76 ? 31.781 -4.465 -9.109 1 93.75 76 TYR A CA 1
ATOM 573 C C . TYR A 1 76 ? 33.25 -4.285 -9.539 1 93.75 76 TYR A C 1
ATOM 575 O O . TYR A 1 76 ? 34.125 -4.234 -8.703 1 93.75 76 TYR A O 1
ATOM 583 N N . GLU A 1 77 ? 33.438 -4.238 -10.781 1 92.56 77 GLU A N 1
ATOM 584 C CA . GLU A 1 77 ? 34.781 -4.039 -11.305 1 92.56 77 GLU A CA 1
ATOM 585 C C . GLU A 1 77 ? 35.344 -2.713 -10.836 1 92.56 77 GLU A C 1
ATOM 587 O O . GLU A 1 77 ? 36.531 -2.635 -10.508 1 92.56 77 GLU A O 1
ATOM 592 N N . SER A 1 78 ? 34.531 -1.734 -10.773 1 90.38 78 SER A N 1
ATOM 593 C CA . SER A 1 78 ? 35 -0.384 -10.461 1 90.38 78 SER A CA 1
ATOM 594 C C . SER A 1 78 ? 35.125 -0.182 -8.961 1 90.38 78 SER A C 1
ATOM 596 O O . SER A 1 78 ? 36.031 0.537 -8.516 1 90.38 78 SER A O 1
ATOM 598 N N . TYR A 1 79 ? 34.219 -0.817 -8.156 1 92.19 79 TYR A N 1
ATOM 599 C CA . TYR A 1 79 ? 34.156 -0.377 -6.766 1 92.19 79 TYR A CA 1
ATOM 600 C C . TYR A 1 79 ? 34.281 -1.559 -5.812 1 92.19 79 TYR A C 1
ATOM 602 O O . TYR A 1 79 ? 34.375 -1.376 -4.598 1 92.19 79 TYR A O 1
ATOM 610 N N . GLY A 1 80 ? 34.188 -2.734 -6.312 1 92 80 GLY A N 1
ATOM 611 C CA . GLY A 1 80 ? 34.375 -3.926 -5.496 1 92 80 GLY A CA 1
ATOM 612 C C . GLY A 1 80 ? 33.094 -4.332 -4.777 1 92 80 GLY A C 1
ATOM 613 O O . GLY A 1 80 ? 33.125 -5.129 -3.834 1 92 80 GLY A O 1
ATOM 614 N N . PHE A 1 81 ? 32.031 -3.725 -5.047 1 93.25 81 PHE A N 1
ATOM 615 C CA . PHE A 1 81 ? 30.719 -4.141 -4.59 1 93.25 81 PHE A CA 1
ATOM 616 C C . PHE A 1 81 ? 29.672 -3.975 -5.695 1 93.25 81 PHE A C 1
ATOM 618 O O . PHE A 1 81 ? 29.969 -3.375 -6.734 1 93.25 81 PHE A O 1
ATOM 625 N N . CYS A 1 82 ? 28.547 -4.586 -5.469 1 93.62 82 CYS A N 1
ATOM 626 C CA . CYS A 1 82 ? 27.469 -4.523 -6.449 1 93.62 82 CYS A CA 1
ATOM 627 C C . CYS A 1 82 ? 26.125 -4.227 -5.773 1 93.62 82 CYS A C 1
ATOM 629 O O . CYS A 1 82 ? 25.781 -4.848 -4.762 1 93.62 82 CYS A O 1
ATOM 631 N N . PRO A 1 83 ? 25.344 -3.275 -6.336 1 92.5 83 PRO A N 1
ATOM 632 C CA . PRO A 1 83 ? 24.016 -2.979 -5.762 1 92.5 83 PRO A CA 1
ATOM 633 C C . PRO A 1 83 ? 23.078 -4.18 -5.797 1 92.5 83 PRO A C 1
ATOM 635 O O . PRO A 1 83 ? 22.062 -4.191 -5.094 1 92.5 83 PRO A O 1
ATOM 638 N N . PHE A 1 84 ? 23.391 -5.199 -6.543 1 91.75 84 PHE A N 1
ATOM 639 C CA . PHE A 1 84 ? 22.562 -6.402 -6.617 1 91.75 84 PHE A CA 1
ATOM 640 C C . PHE A 1 84 ? 23.219 -7.555 -5.867 1 91.75 84 PHE A C 1
ATOM 642 O O . PHE A 1 84 ? 22.797 -8.711 -6.004 1 91.75 84 PHE A O 1
ATOM 649 N N . ALA A 1 85 ? 24.219 -7.184 -5.184 1 90.69 85 ALA A N 1
ATOM 650 C CA . ALA A 1 85 ? 24.922 -8.156 -4.352 1 90.69 85 ALA A CA 1
ATOM 651 C C . ALA A 1 85 ? 25.312 -9.391 -5.156 1 90.69 85 ALA A C 1
ATOM 653 O O . ALA A 1 85 ? 25.812 -9.273 -6.273 1 90.69 85 ALA A O 1
ATOM 654 N N . SER A 1 86 ? 25.141 -10.57 -4.605 1 87.06 86 SER A N 1
ATOM 655 C CA . SER A 1 86 ? 25.578 -11.812 -5.227 1 87.06 86 SER A CA 1
ATOM 656 C C . SER A 1 86 ? 24.594 -12.297 -6.281 1 87.06 86 SER A C 1
ATOM 658 O O . SER A 1 86 ? 24.875 -13.234 -7.027 1 87.06 86 SER A O 1
ATOM 660 N N . VAL A 1 87 ? 23.5 -11.578 -6.441 1 87.88 87 VAL A N 1
ATOM 661 C CA . VAL A 1 87 ? 22.484 -12.062 -7.367 1 87.88 87 VAL A CA 1
ATOM 662 C C . VAL A 1 87 ? 22.547 -11.266 -8.672 1 87.88 87 VAL A C 1
ATOM 664 O O . VAL A 1 87 ? 21.641 -11.344 -9.5 1 87.88 87 VAL A O 1
ATOM 667 N N . CYS A 1 88 ? 23.625 -10.609 -8.797 1 88.19 88 CYS A N 1
ATOM 668 C CA . CYS A 1 88 ? 23.859 -9.836 -10.008 1 88.19 88 CYS A CA 1
ATOM 669 C C . CYS A 1 88 ? 23.781 -10.711 -11.25 1 88.19 88 CYS A C 1
ATOM 671 O O . CYS A 1 88 ? 24.203 -11.875 -11.219 1 88.19 88 CYS A O 1
ATOM 673 N N . PHE A 1 89 ? 23.312 -10.125 -12.32 1 83 89 PHE A N 1
ATOM 674 C CA . PHE A 1 89 ? 23.172 -10.836 -13.586 1 83 89 PHE A CA 1
ATOM 675 C C . PHE A 1 89 ? 24.547 -11.125 -14.195 1 83 89 PHE A C 1
ATOM 677 O O . PHE A 1 89 ? 24.688 -12.062 -14.992 1 83 89 PHE A O 1
ATOM 684 N N . LEU A 1 90 ? 25.469 -10.289 -13.82 1 87.69 90 LEU A N 1
ATOM 685 C CA . LEU A 1 90 ? 26.812 -10.391 -14.406 1 87.69 90 LEU A CA 1
ATOM 686 C C . LEU A 1 90 ? 27.812 -10.93 -13.383 1 87.69 90 LEU A C 1
ATOM 688 O O . LEU A 1 90 ? 27.672 -10.68 -12.188 1 87.69 90 LEU A O 1
ATOM 692 N N . PRO A 1 91 ? 28.75 -11.633 -13.906 1 89.69 91 PRO A N 1
ATOM 693 C CA . PRO A 1 91 ? 29.766 -12.156 -12.984 1 89.69 91 PRO A CA 1
ATOM 694 C C . PRO A 1 91 ? 30.594 -11.047 -12.336 1 89.69 91 PRO A C 1
ATOM 696 O O . PRO A 1 91 ? 30.875 -10.023 -12.961 1 89.69 91 PRO A O 1
ATOM 699 N N . HIS A 1 92 ? 30.953 -11.273 -11.125 1 91.31 92 HIS A N 1
ATOM 700 C CA . HIS A 1 92 ? 31.859 -10.391 -10.383 1 91.31 92 HIS A CA 1
ATOM 701 C C . HIS A 1 92 ? 33.312 -10.828 -10.547 1 91.31 92 HIS A C 1
ATOM 703 O O . HIS A 1 92 ? 33.625 -12 -10.367 1 91.31 92 HIS A O 1
ATOM 709 N N . VAL A 1 93 ? 34.125 -9.906 -10.898 1 89.38 93 VAL A N 1
ATOM 710 C CA . VAL A 1 93 ? 35.531 -10.219 -11.109 1 89.38 93 VAL A CA 1
ATOM 711 C C . VAL A 1 93 ? 36.219 -10.445 -9.766 1 89.38 93 VAL A C 1
ATOM 713 O O . VAL A 1 93 ? 36.062 -9.656 -8.836 1 89.38 93 VAL A O 1
ATOM 716 N N . ALA A 1 94 ? 37 -11.445 -9.641 1 81.12 94 ALA A N 1
ATOM 717 C CA . ALA A 1 94 ? 37.625 -11.859 -8.391 1 81.12 94 ALA A CA 1
ATOM 718 C C . ALA A 1 94 ? 38.719 -10.859 -7.973 1 81.12 94 ALA A C 1
ATOM 720 O O . ALA A 1 94 ? 39 -10.727 -6.785 1 81.12 94 ALA A O 1
ATOM 721 N N . SER A 1 95 ? 39.219 -10.164 -8.82 1 78.94 95 SER A N 1
ATOM 722 C CA . SER A 1 95 ? 40.375 -9.336 -8.547 1 78.94 95 SER A CA 1
ATOM 723 C C . SER A 1 95 ? 39.969 -7.988 -7.953 1 78.94 95 SER A C 1
ATOM 725 O O . SER A 1 95 ? 40.812 -7.262 -7.422 1 78.94 95 SER A O 1
ATOM 727 N N . ALA A 1 96 ? 38.75 -7.75 -7.871 1 80.44 96 ALA A N 1
ATOM 728 C CA . ALA A 1 96 ? 38.344 -6.426 -7.41 1 80.44 96 ALA A CA 1
ATOM 729 C C . ALA A 1 96 ? 38.25 -6.371 -5.887 1 80.44 96 ALA A C 1
ATOM 731 O O . ALA A 1 96 ? 37.656 -7.242 -5.258 1 80.44 96 ALA A O 1
ATOM 732 N N . GLU A 1 97 ? 39.031 -5.418 -5.344 1 84.88 97 GLU A N 1
ATOM 733 C CA . GLU A 1 97 ? 38.969 -5.188 -3.904 1 84.88 97 GLU A CA 1
ATOM 734 C C . GLU A 1 97 ? 37.938 -4.133 -3.551 1 84.88 97 GLU A C 1
ATOM 736 O O . GLU A 1 97 ? 37.906 -3.064 -4.164 1 84.88 97 GLU A O 1
ATOM 741 N N . PRO A 1 98 ? 37.188 -4.5 -2.549 1 87.25 98 PRO A N 1
ATOM 742 C CA . PRO A 1 98 ? 36.156 -3.531 -2.193 1 87.25 98 PRO A CA 1
ATOM 743 C C . PRO A 1 98 ? 36.719 -2.229 -1.638 1 87.25 98 PRO A C 1
ATOM 745 O O . PRO A 1 98 ? 37.594 -2.256 -0.769 1 87.25 98 PRO A O 1
ATOM 748 N N . ILE A 1 99 ? 36.281 -1.141 -2.117 1 86.12 99 ILE A N 1
ATOM 749 C CA . ILE A 1 99 ? 36.688 0.172 -1.636 1 86.12 99 ILE A CA 1
ATOM 750 C C . ILE A 1 99 ? 36.312 0.32 -0.161 1 86.12 99 ILE A C 1
ATOM 752 O O . ILE A 1 99 ? 37.062 0.934 0.611 1 86.12 99 ILE A O 1
ATOM 756 N N . VAL A 1 100 ? 35.188 -0.285 0.173 1 89.38 100 VAL A N 1
ATOM 757 C CA . VAL A 1 100 ? 34.75 -0.382 1.559 1 89.38 100 VAL A CA 1
ATOM 758 C C . VAL A 1 100 ? 34.5 -1.844 1.919 1 89.38 100 VAL A C 1
ATOM 760 O O . VAL A 1 100 ? 33.656 -2.508 1.297 1 89.38 100 VAL A O 1
ATOM 763 N N . LYS A 1 101 ? 35.156 -2.279 2.873 1 92.5 101 LYS A N 1
ATOM 764 C CA . LYS A 1 101 ? 35.031 -3.678 3.268 1 92.5 101 LYS A CA 1
ATOM 765 C C . LYS A 1 101 ? 33.719 -3.895 4.031 1 92.5 101 LYS A C 1
ATOM 767 O O . LYS A 1 101 ? 33.344 -3.08 4.879 1 92.5 101 LYS A O 1
ATOM 772 N N . PRO A 1 102 ? 33.062 -4.957 3.697 1 93.81 102 PRO A N 1
ATOM 773 C CA . PRO A 1 102 ? 31.844 -5.262 4.449 1 93.81 102 PRO A CA 1
ATOM 774 C C . PRO A 1 102 ? 32.125 -5.637 5.902 1 93.81 102 PRO A C 1
ATOM 776 O O . PRO A 1 102 ? 33.219 -6.105 6.223 1 93.81 102 PRO A O 1
ATOM 779 N N . ALA A 1 103 ? 31.156 -5.391 6.738 1 94.06 103 ALA A N 1
ATOM 780 C CA . ALA A 1 103 ? 31.234 -5.863 8.117 1 94.06 103 ALA A CA 1
ATOM 781 C C . ALA A 1 103 ? 31.125 -7.383 8.188 1 94.06 103 ALA A C 1
ATOM 783 O O . ALA A 1 103 ? 30.875 -8.039 7.172 1 94.06 103 ALA A O 1
ATOM 784 N N . THR A 1 104 ? 31.25 -7.91 9.352 1 90.31 104 THR A N 1
ATOM 785 C CA . THR A 1 104 ? 31.281 -9.359 9.539 1 90.31 104 THR A CA 1
ATOM 786 C C . THR A 1 104 ? 29.875 -9.938 9.516 1 90.31 104 THR A C 1
ATOM 788 O O . THR A 1 104 ? 29.688 -11.125 9.227 1 90.31 104 THR A O 1
ATOM 791 N N . ASN A 1 105 ? 28.969 -9.109 9.953 1 92.62 105 ASN A N 1
ATOM 792 C CA . ASN A 1 105 ? 27.578 -9.586 9.984 1 92.62 105 ASN A CA 1
ATOM 793 C C . ASN A 1 105 ? 26.594 -8.438 9.797 1 92.62 105 ASN A C 1
ATOM 795 O O . ASN A 1 105 ? 26.984 -7.277 9.703 1 92.62 105 ASN A O 1
ATOM 799 N N . ALA A 1 106 ? 25.359 -8.781 9.727 1 95.56 106 ALA A N 1
ATOM 800 C CA . ALA A 1 106 ? 24.281 -7.832 9.438 1 95.56 106 ALA A CA 1
ATOM 801 C C . ALA A 1 106 ? 24.156 -6.789 10.547 1 95.56 106 ALA A C 1
ATOM 803 O O . ALA A 1 106 ? 23.953 -5.605 10.273 1 95.56 106 ALA A O 1
ATOM 804 N N . LYS A 1 107 ? 24.281 -7.203 11.797 1 95.94 107 LYS A N 1
ATOM 805 C CA . LYS A 1 107 ? 24.141 -6.293 12.93 1 95.94 107 LYS A CA 1
ATOM 806 C C . LYS A 1 107 ? 25.203 -5.195 12.898 1 95.94 107 LYS A C 1
ATOM 808 O O . LYS A 1 107 ? 24.891 -4.027 13.133 1 95.94 107 LYS A O 1
ATOM 813 N N . GLU A 1 108 ? 26.406 -5.578 12.578 1 96.56 108 GLU A N 1
ATOM 814 C CA . GLU A 1 108 ? 27.484 -4.602 12.492 1 96.56 108 GLU A CA 1
ATOM 815 C C . GLU A 1 108 ? 27.25 -3.607 11.359 1 96.56 108 GLU A C 1
ATOM 817 O O . GLU A 1 108 ? 27.547 -2.42 11.492 1 96.56 108 GLU A O 1
ATOM 822 N N . GLU A 1 109 ? 26.797 -4.129 10.281 1 96.81 109 GLU A N 1
ATOM 823 C CA . GLU A 1 109 ? 26.484 -3.234 9.172 1 96.81 109 GLU A CA 1
ATOM 824 C C . GLU A 1 109 ? 25.359 -2.273 9.539 1 96.81 109 GLU A C 1
ATOM 826 O O . GLU A 1 109 ? 25.375 -1.102 9.148 1 96.81 109 GLU A O 1
ATOM 831 N N . PHE A 1 110 ? 24.391 -2.752 10.227 1 97.69 110 PHE A N 1
ATOM 832 C CA . PHE A 1 110 ? 23.297 -1.933 10.734 1 97.69 110 PHE A CA 1
ATOM 833 C C . PHE A 1 110 ? 23.828 -0.801 11.602 1 97.69 110 PHE A C 1
ATOM 835 O O . PHE A 1 110 ? 23.453 0.36 11.414 1 97.69 110 PHE A O 1
ATOM 842 N N . ASP A 1 111 ? 24.656 -1.171 12.523 1 97.06 111 ASP A N 1
ATOM 843 C CA . ASP A 1 111 ? 25.234 -0.18 13.43 1 97.06 111 ASP A CA 1
ATOM 844 C C . ASP A 1 111 ? 26.031 0.874 12.664 1 97.06 111 ASP A C 1
ATOM 846 O O . ASP A 1 111 ? 25.969 2.061 12.992 1 97.06 111 ASP A O 1
ATOM 850 N N . ARG A 1 112 ? 26.719 0.448 11.656 1 95.31 112 ARG A N 1
ATOM 851 C CA . ARG A 1 112 ? 27.484 1.363 10.82 1 95.31 112 ARG A CA 1
ATOM 852 C C . ARG A 1 112 ? 26.578 2.35 10.102 1 95.31 112 ARG A C 1
ATOM 854 O O . ARG A 1 112 ? 26.875 3.543 10.031 1 95.31 112 ARG A O 1
ATOM 861 N N . LEU A 1 113 ? 25.484 1.864 9.594 1 96.12 113 LEU A N 1
ATOM 862 C CA . LEU A 1 113 ? 24.531 2.697 8.875 1 96.12 113 LEU A CA 1
ATOM 863 C C . LEU A 1 113 ? 23.891 3.725 9.812 1 96.12 113 LEU A C 1
ATOM 865 O O . LEU A 1 113 ? 23.781 4.902 9.469 1 96.12 113 LEU A O 1
ATOM 869 N N . VAL A 1 114 ? 23.531 3.266 10.961 1 96 114 VAL A N 1
ATOM 870 C CA . VAL A 1 114 ? 22.891 4.141 11.938 1 96 114 VAL A CA 1
ATOM 871 C C . VAL A 1 114 ? 23.859 5.238 12.367 1 96 114 VAL A C 1
ATOM 873 O O . VAL A 1 114 ? 23.484 6.41 12.453 1 96 114 VAL A O 1
ATOM 876 N N . ALA A 1 115 ? 25.094 4.867 12.625 1 94.69 115 ALA A N 1
ATOM 877 C CA . ALA A 1 115 ? 26.109 5.84 13.008 1 94.69 115 ALA A CA 1
ATOM 878 C C . ALA A 1 115 ? 26.344 6.867 11.898 1 94.69 115 ALA A C 1
ATOM 880 O O . ALA A 1 115 ? 26.469 8.062 12.172 1 94.69 115 ALA A O 1
ATOM 881 N N . LYS A 1 116 ? 26.375 6.406 10.734 1 93 116 LYS A N 1
ATOM 882 C CA . LYS A 1 116 ? 26.578 7.297 9.594 1 93 116 LYS A CA 1
ATOM 883 C C . LYS A 1 116 ? 25.438 8.32 9.492 1 93 116 LYS A C 1
ATOM 885 O O . LYS A 1 116 ? 25.688 9.508 9.297 1 93 116 LYS A O 1
ATOM 890 N N . VAL A 1 117 ? 24.234 7.855 9.609 1 92.56 117 VAL A N 1
ATOM 891 C CA . VAL A 1 117 ? 23.062 8.719 9.461 1 92.56 117 VAL A CA 1
ATOM 892 C C . VAL A 1 117 ? 23.047 9.758 10.578 1 92.56 117 VAL A C 1
ATOM 894 O O . VAL A 1 117 ? 22.734 10.922 10.344 1 92.56 117 VAL A O 1
ATOM 897 N N . ARG A 1 118 ? 23.391 9.367 11.758 1 90.56 118 ARG A N 1
ATOM 898 C CA . ARG A 1 118 ? 23.406 10.289 12.891 1 90.56 118 ARG A CA 1
ATOM 899 C C . ARG A 1 118 ? 24.406 11.422 12.656 1 90.56 118 ARG A C 1
ATOM 901 O O . ARG A 1 118 ? 24.125 12.57 13.008 1 90.56 118 ARG A O 1
ATOM 908 N N . LEU A 1 119 ? 25.438 11.094 12.07 1 89.25 119 LEU A N 1
ATOM 909 C CA . LEU A 1 119 ? 26.438 12.102 11.75 1 89.25 119 LEU A CA 1
ATOM 910 C C . LEU A 1 119 ? 25.953 13.008 10.617 1 89.25 119 LEU A C 1
ATOM 912 O O . LEU A 1 119 ? 26.094 14.234 10.703 1 89.25 119 LEU A O 1
ATOM 916 N N . GLU A 1 120 ? 25.391 12.438 9.633 1 88.25 120 GLU A N 1
ATOM 917 C CA . GLU A 1 120 ? 25 13.164 8.43 1 88.25 120 GLU A CA 1
ATOM 918 C C . GLU A 1 120 ? 23.797 14.078 8.711 1 88.25 120 GLU A C 1
ATOM 920 O O . GLU A 1 120 ? 23.641 15.117 8.078 1 88.25 120 GLU A O 1
ATOM 925 N N . GLU A 1 121 ? 22.953 13.695 9.594 1 83.75 121 GLU A N 1
ATOM 926 C CA . GLU A 1 121 ? 21.797 14.5 9.945 1 83.75 121 GLU A CA 1
ATOM 927 C C . GLU A 1 121 ? 22.203 15.875 10.453 1 83.75 121 GLU A C 1
ATOM 929 O O . GLU A 1 121 ? 21.438 16.844 10.336 1 83.75 121 GLU A O 1
ATOM 934 N N . ASP A 1 122 ? 23.453 16 10.961 1 85.56 122 ASP A N 1
ATOM 935 C CA . ASP A 1 122 ? 23.922 17.266 11.539 1 85.56 122 ASP A CA 1
ATOM 936 C C . ASP A 1 122 ? 24.812 18.016 10.562 1 85.56 122 ASP A C 1
ATOM 938 O O . ASP A 1 122 ? 25.375 19.062 10.898 1 85.56 122 ASP A O 1
ATOM 942 N N . GLN A 1 123 ? 24.938 17.469 9.375 1 88.69 123 GLN A N 1
ATOM 943 C CA . GLN A 1 123 ? 25.828 18.078 8.398 1 88.69 123 GLN A CA 1
ATOM 944 C C . GLN A 1 123 ? 25.062 18.531 7.152 1 88.69 123 GLN A C 1
ATOM 946 O O . GLN A 1 123 ? 24.125 17.859 6.727 1 88.69 123 GLN A O 1
ATOM 951 N N . GLU A 1 124 ? 25.5 19.594 6.629 1 85.69 124 GLU A N 1
ATOM 952 C CA . GLU A 1 124 ? 24.891 20.109 5.398 1 85.69 124 GLU A CA 1
ATOM 953 C C . GLU A 1 124 ? 25.469 19.406 4.172 1 85.69 124 GLU A C 1
ATOM 955 O O . GLU A 1 124 ? 24.781 19.203 3.178 1 85.69 124 GLU A O 1
ATOM 960 N N . ILE A 1 125 ? 26.734 19.156 4.309 1 93.19 125 ILE A N 1
ATOM 961 C CA . ILE A 1 125 ? 27.469 18.547 3.203 1 93.19 125 ILE A CA 1
ATOM 962 C C . ILE A 1 125 ? 27.938 17.156 3.607 1 93.19 125 ILE A C 1
ATOM 964 O O . ILE A 1 125 ? 28.469 16.953 4.699 1 93.19 125 ILE A O 1
ATOM 968 N N . TRP A 1 126 ? 27.641 16.188 2.674 1 94.25 126 TRP A N 1
ATOM 969 C CA . TRP A 1 126 ? 28.016 14.789 2.932 1 94.25 126 TRP A CA 1
ATOM 970 C C . TRP A 1 126 ? 29.141 14.344 2.016 1 94.25 126 TRP A C 1
ATOM 972 O O . TRP A 1 126 ? 29.375 14.953 0.969 1 94.25 126 TRP A O 1
ATOM 982 N N . GLY A 1 127 ? 29.828 13.352 2.475 1 93.25 127 GLY A N 1
ATOM 983 C CA . GLY A 1 127 ? 30.844 12.68 1.664 1 93.25 127 GLY A CA 1
ATOM 984 C C . GLY A 1 127 ? 30.391 11.328 1.152 1 93.25 127 GLY A C 1
ATOM 985 O O . GLY A 1 127 ? 29.656 10.609 1.845 1 93.25 127 GLY A O 1
ATOM 986 N N . CYS A 1 128 ? 30.844 11 -0.05 1 93 128 CYS A N 1
ATOM 987 C CA . CYS A 1 128 ? 30.516 9.711 -0.642 1 93 128 CYS A CA 1
ATOM 988 C C . CYS A 1 128 ? 31.5 8.641 -0.188 1 93 128 CYS A C 1
ATOM 990 O O . CYS A 1 128 ? 32.719 8.766 -0.396 1 93 128 CYS A O 1
ATOM 992 N N . ALA A 1 129 ? 31 7.582 0.302 1 90.38 129 ALA A N 1
ATOM 993 C CA . ALA A 1 129 ? 31.844 6.492 0.787 1 90.38 129 ALA A CA 1
ATOM 994 C C . ALA A 1 129 ? 32.375 5.668 -0.373 1 90.38 129 ALA A C 1
ATOM 996 O O . ALA A 1 129 ? 33.375 4.93 -0.211 1 90.38 129 ALA A O 1
ATOM 997 N N . VAL A 1 130 ? 31.828 5.816 -1.522 1 91.38 130 VAL A N 1
ATOM 998 C CA . VAL A 1 130 ? 32.188 4.973 -2.658 1 91.38 130 VAL A CA 1
ATOM 999 C C . VAL A 1 130 ? 33.281 5.633 -3.473 1 91.38 130 VAL A C 1
ATOM 1001 O O . VAL A 1 130 ? 34.406 5.094 -3.586 1 91.38 130 VAL A O 1
ATOM 1004 N N . CYS A 1 131 ? 33.094 6.867 -3.891 1 87.94 131 CYS A N 1
ATOM 1005 C CA . CYS A 1 131 ? 34.062 7.453 -4.82 1 87.94 131 CYS A CA 1
ATOM 1006 C C . CYS A 1 131 ? 34.844 8.57 -4.152 1 87.94 131 CYS A C 1
ATOM 1008 O O . CYS A 1 131 ? 35.75 9.164 -4.77 1 87.94 131 CYS A O 1
ATOM 1010 N N . GLY A 1 132 ? 34.469 9.008 -2.955 1 89.38 132 GLY A N 1
ATOM 1011 C CA . GLY A 1 132 ? 35.25 9.992 -2.203 1 89.38 132 GLY A CA 1
ATOM 1012 C C . GLY A 1 132 ? 34.812 11.414 -2.475 1 89.38 132 GLY A C 1
ATOM 1013 O O . GLY A 1 132 ? 35.344 12.359 -1.897 1 89.38 132 GLY A O 1
ATOM 1014 N N . TYR A 1 133 ? 33.781 11.602 -3.277 1 91.88 133 TYR A N 1
ATOM 1015 C CA . TYR A 1 133 ? 33.25 12.938 -3.541 1 91.88 133 TYR A CA 1
ATOM 1016 C C . TYR A 1 133 ? 32.781 13.602 -2.254 1 91.88 133 TYR A C 1
ATOM 1018 O O . TYR A 1 133 ? 32.125 12.961 -1.425 1 91.88 133 TYR A O 1
ATOM 1026 N N . ASP A 1 134 ? 33.062 14.852 -1.978 1 92.5 134 ASP A N 1
ATOM 1027 C CA . ASP A 1 134 ? 32.75 15.516 -0.711 1 92.5 134 ASP A CA 1
ATOM 1028 C C . ASP A 1 134 ? 31.859 16.719 -0.925 1 92.5 134 ASP A C 1
ATOM 1030 O O . ASP A 1 134 ? 31.922 17.703 -0.167 1 92.5 134 ASP A O 1
ATOM 1034 N N . GLY A 1 135 ? 30.984 16.672 -1.829 1 93.44 135 GLY A N 1
ATOM 1035 C CA . GLY A 1 135 ? 30.156 17.828 -2.127 1 93.44 135 GLY A CA 1
ATOM 1036 C C . GLY A 1 135 ? 28.688 17.516 -2.217 1 93.44 135 GLY A C 1
ATOM 1037 O O . GLY A 1 135 ? 27.922 18.219 -2.885 1 93.44 135 GLY A O 1
ATOM 1038 N N . ILE A 1 136 ? 28.25 16.453 -1.522 1 93.38 136 ILE A N 1
ATOM 1039 C CA . ILE A 1 136 ? 26.844 16.078 -1.607 1 93.38 136 ILE A CA 1
ATOM 1040 C C . ILE A 1 136 ? 26.016 16.984 -0.703 1 93.38 136 ILE A C 1
ATOM 1042 O O . ILE A 1 136 ? 26.188 16.984 0.519 1 93.38 136 ILE A O 1
ATOM 1046 N N . ASP A 1 137 ? 25.203 17.781 -1.272 1 89.38 137 ASP A N 1
ATOM 1047 C CA . ASP A 1 137 ? 24.359 18.703 -0.506 1 89.38 137 ASP A CA 1
ATOM 1048 C C . ASP A 1 137 ? 22.875 18.438 -0.765 1 89.38 137 ASP A C 1
ATOM 1050 O O . ASP A 1 137 ? 22.516 17.375 -1.265 1 89.38 137 ASP A O 1
ATOM 1054 N N . GLU A 1 138 ? 22 19.328 -0.326 1 81.75 138 GLU A N 1
ATOM 1055 C CA . GLU A 1 138 ? 20.562 19.125 -0.394 1 81.75 138 GLU A CA 1
ATOM 1056 C C . GLU A 1 138 ? 20.078 19.109 -1.839 1 81.75 138 GLU A C 1
ATOM 1058 O O . GLU A 1 138 ? 18.969 18.641 -2.125 1 81.75 138 GLU A O 1
ATOM 1063 N N . ASN A 1 139 ? 20.875 19.578 -2.697 1 80.06 139 ASN A N 1
ATOM 1064 C CA . ASN A 1 139 ? 20.5 19.641 -4.105 1 80.06 139 ASN A CA 1
ATOM 1065 C C . ASN A 1 139 ? 20.906 18.359 -4.84 1 80.06 139 ASN A C 1
ATOM 1067 O O . ASN A 1 139 ? 20.5 18.156 -5.988 1 80.06 139 ASN A O 1
ATOM 1071 N N . SER A 1 140 ? 21.688 17.578 -4.176 1 87.62 140 SER A N 1
ATOM 1072 C CA . SER A 1 140 ? 22.125 16.312 -4.754 1 87.62 140 SER A CA 1
ATOM 1073 C C . SER A 1 140 ? 21.125 15.195 -4.469 1 87.62 140 SER A C 1
ATOM 1075 O O . SER A 1 140 ? 21.391 14.328 -3.623 1 87.62 140 SER A O 1
ATOM 1077 N N . GLN A 1 141 ? 20.062 15.258 -5.164 1 84.62 141 GLN A N 1
ATOM 1078 C CA . GLN A 1 141 ? 19.016 14.281 -4.855 1 84.62 141 GLN A CA 1
ATOM 1079 C C . GLN A 1 141 ? 18.719 13.391 -6.059 1 84.62 141 GLN A C 1
ATOM 1081 O O . GLN A 1 141 ? 18.828 13.836 -7.203 1 84.62 141 GLN A O 1
ATOM 1086 N N . GLY A 1 142 ? 18.5 12.164 -5.734 1 84.12 142 GLY A N 1
ATOM 1087 C CA . GLY A 1 142 ? 18.016 11.203 -6.711 1 84.12 142 GLY A CA 1
ATOM 1088 C C . GLY A 1 142 ? 16.781 10.445 -6.238 1 84.12 142 GLY A C 1
ATOM 1089 O O . GLY A 1 142 ? 16.516 10.359 -5.039 1 84.12 142 GLY A O 1
ATOM 1090 N N . LYS A 1 143 ? 16.094 9.977 -7.156 1 81.94 143 LYS A N 1
ATOM 1091 C CA . LYS A 1 143 ? 14.852 9.273 -6.84 1 81.94 143 LYS A CA 1
ATOM 1092 C C . LYS A 1 143 ? 15.133 7.879 -6.293 1 81.94 143 LYS A C 1
ATOM 1094 O O . LYS A 1 143 ? 15.945 7.137 -6.852 1 81.94 143 LYS A O 1
ATOM 1099 N N . VAL A 1 144 ? 14.555 7.641 -5.184 1 85.81 144 VAL A N 1
ATOM 1100 C CA . VAL A 1 144 ? 14.422 6.289 -4.656 1 85.81 144 VAL A CA 1
ATOM 1101 C C . VAL A 1 144 ? 12.977 5.82 -4.785 1 85.81 144 VAL A C 1
ATOM 1103 O O . VAL A 1 144 ? 12.102 6.254 -4.023 1 85.81 144 VAL A O 1
ATOM 1106 N N . GLY A 1 145 ? 12.719 5.09 -5.777 1 80.69 145 GLY A N 1
ATOM 1107 C CA . GLY A 1 145 ? 11.336 4.801 -6.125 1 80.69 145 GLY A CA 1
ATOM 1108 C C . GLY A 1 145 ? 10.664 5.93 -6.883 1 80.69 145 GLY A C 1
ATOM 1109 O O . GLY A 1 145 ? 11.344 6.77 -7.48 1 80.69 145 GLY A O 1
ATOM 1110 N N . GLU A 1 146 ? 9.43 6.031 -6.785 1 82.94 146 GLU A N 1
ATOM 1111 C CA . GLU A 1 146 ? 8.664 7.008 -7.555 1 82.94 146 GLU A CA 1
ATOM 1112 C C . GLU A 1 146 ? 8.438 8.289 -6.754 1 82.94 146 GLU A C 1
ATOM 1114 O O . GLU A 1 146 ? 8.328 9.375 -7.328 1 82.94 146 GLU A O 1
ATOM 1119 N N . MET A 1 147 ? 8.406 8.148 -5.438 1 81.5 147 MET A N 1
ATOM 1120 C CA . MET A 1 147 ? 7.898 9.281 -4.672 1 81.5 147 MET A CA 1
ATOM 1121 C C . MET A 1 147 ? 8.93 9.75 -3.654 1 81.5 147 MET A C 1
ATOM 1123 O O . MET A 1 147 ? 8.711 10.742 -2.955 1 81.5 147 MET A O 1
ATOM 1127 N N . TYR A 1 148 ? 10 9.016 -3.57 1 86.12 148 TYR A N 1
ATOM 1128 C CA . TYR A 1 148 ? 10.969 9.32 -2.523 1 86.12 148 TYR A CA 1
ATOM 1129 C C . TYR A 1 148 ? 12.305 9.734 -3.121 1 86.12 148 TYR A C 1
ATOM 1131 O O . TYR A 1 148 ? 12.75 9.156 -4.117 1 86.12 148 TYR A O 1
ATOM 1139 N N . TYR A 1 149 ? 12.883 10.719 -2.465 1 85.62 149 TYR A N 1
ATOM 1140 C CA . TYR A 1 149 ? 14.18 11.234 -2.891 1 85.62 149 TYR A CA 1
ATOM 1141 C C . TYR A 1 149 ? 15.188 11.18 -1.753 1 85.62 149 TYR A C 1
ATOM 1143 O O . TYR A 1 149 ? 14.844 11.406 -0.592 1 85.62 149 TYR A O 1
ATOM 1151 N N . TYR A 1 150 ? 16.312 10.859 -2.107 1 87.88 150 TYR A N 1
ATOM 1152 C CA . TYR A 1 150 ? 17.438 10.844 -1.184 1 87.88 150 TYR A CA 1
ATOM 1153 C C . TYR A 1 150 ? 18.688 11.422 -1.842 1 87.88 150 TYR A C 1
ATOM 1155 O O . TYR A 1 150 ? 18.797 11.445 -3.07 1 87.88 150 TYR A O 1
ATOM 1163 N N . ARG A 1 151 ? 19.562 11.883 -0.991 1 89.94 151 ARG A N 1
ATOM 1164 C CA . ARG A 1 151 ? 20.812 12.398 -1.526 1 89.94 151 ARG A CA 1
ATOM 1165 C C . ARG A 1 151 ? 21.609 11.297 -2.213 1 89.94 151 ARG A C 1
ATOM 1167 O O . ARG A 1 151 ? 21.672 10.172 -1.726 1 89.94 151 ARG A O 1
ATOM 1174 N N . GLN A 1 152 ? 22.109 11.625 -3.352 1 92 152 GLN A N 1
ATOM 1175 C CA . GLN A 1 152 ? 22.969 10.742 -4.152 1 92 152 GLN A CA 1
ATOM 1176 C C . GLN A 1 152 ? 24.234 11.461 -4.598 1 92 152 GLN A C 1
ATOM 1178 O O . GLN A 1 152 ? 24.266 12.688 -4.688 1 92 152 GLN A O 1
ATOM 1183 N N . CYS A 1 153 ? 25.203 10.695 -4.816 1 91.06 153 CYS A N 1
ATOM 1184 C CA . CYS A 1 153 ? 26.469 11.258 -5.27 1 91.06 153 CYS A CA 1
ATOM 1185 C C . CYS A 1 153 ? 26.406 11.633 -6.746 1 91.06 153 CYS A C 1
ATOM 1187 O O . CYS A 1 153 ? 26.141 10.781 -7.594 1 91.06 153 CYS A O 1
ATOM 1189 N N . PRO A 1 154 ? 26.594 12.844 -7.043 1 86.62 154 PRO A N 1
ATOM 1190 C CA . PRO A 1 154 ? 26.531 13.25 -8.445 1 86.62 154 PRO A CA 1
ATOM 1191 C C . PRO A 1 154 ? 27.688 12.664 -9.281 1 86.62 154 PRO A C 1
ATOM 1193 O O . PRO A 1 154 ? 27.625 12.68 -10.508 1 86.62 154 PRO A O 1
ATOM 1196 N N . CYS A 1 155 ? 28.688 12.164 -8.625 1 85.25 155 CYS A N 1
ATOM 1197 C CA . CYS A 1 155 ? 29.859 11.633 -9.312 1 85.25 155 CYS A CA 1
ATOM 1198 C C . CYS A 1 155 ? 29.656 10.172 -9.703 1 85.25 155 CYS A C 1
ATOM 1200 O O . CYS A 1 155 ? 29.75 9.812 -10.875 1 85.25 155 CYS A O 1
ATOM 1202 N N . CYS A 1 156 ? 29.297 9.336 -8.812 1 86.75 156 CYS A N 1
ATOM 1203 C CA . CYS A 1 156 ? 29.172 7.914 -9.109 1 86.75 156 CYS A CA 1
ATOM 1204 C C . CYS A 1 156 ? 27.719 7.52 -9.297 1 86.75 156 CYS A C 1
ATOM 1206 O O . CYS A 1 156 ? 27.422 6.395 -9.703 1 86.75 156 CYS A O 1
ATOM 1208 N N . SER A 1 157 ? 26.75 8.273 -8.914 1 86.12 157 SER A N 1
ATOM 1209 C CA . SER A 1 157 ? 25.312 8.133 -9.125 1 86.12 157 SER A CA 1
ATOM 1210 C C . SER A 1 157 ? 24.719 7.117 -8.164 1 86.12 157 SER A C 1
ATOM 1212 O O . SER A 1 157 ? 23.578 6.676 -8.352 1 86.12 157 SER A O 1
ATOM 1214 N N . LEU A 1 158 ? 25.5 6.809 -7.172 1 89.88 158 LEU A N 1
ATOM 1215 C CA . LEU A 1 158 ? 24.984 5.883 -6.176 1 89.88 158 LEU A CA 1
ATOM 1216 C C . LEU A 1 158 ? 24.328 6.637 -5.023 1 89.88 158 LEU A C 1
ATOM 1218 O O . LEU A 1 158 ? 24.781 7.719 -4.645 1 89.88 158 LEU A O 1
ATOM 1222 N N . MET A 1 159 ? 23.328 6.012 -4.5 1 90.5 159 MET A N 1
ATOM 1223 C CA . MET A 1 159 ? 22.672 6.543 -3.303 1 90.5 159 MET A CA 1
ATOM 1224 C C . MET A 1 159 ? 23.656 6.59 -2.135 1 90.5 159 MET A C 1
ATOM 1226 O O . MET A 1 159 ? 24.453 5.676 -1.955 1 90.5 159 MET A O 1
ATOM 1230 N N . CYS A 1 160 ? 23.562 7.484 -1.227 1 91.31 160 CYS A N 1
ATOM 1231 C CA . CYS A 1 160 ? 24.562 7.852 -0.237 1 91.31 160 CYS A CA 1
ATOM 1232 C C . CYS A 1 160 ? 24.75 6.746 0.8 1 91.31 160 CYS A C 1
ATOM 1234 O O . CYS A 1 160 ? 25.719 6.738 1.543 1 91.31 160 CYS A O 1
ATOM 1236 N N . TYR A 1 161 ? 23.938 5.754 0.782 1 92.62 161 TYR A N 1
ATOM 1237 C CA . TYR A 1 161 ? 24.047 4.738 1.826 1 92.62 161 TYR A CA 1
ATOM 1238 C C . TYR A 1 161 ? 24.75 3.492 1.31 1 92.62 161 TYR A C 1
ATOM 1240 O O . TYR A 1 161 ? 25 2.555 2.07 1 92.62 161 TYR A O 1
ATOM 1248 N N . PHE A 1 162 ? 25.078 3.561 0.067 1 93.75 162 PHE A N 1
ATOM 1249 C CA . PHE A 1 162 ? 25.938 2.504 -0.463 1 93.75 162 PHE A CA 1
ATOM 1250 C C . PHE A 1 162 ? 27.375 2.693 -0.011 1 93.75 162 PHE A C 1
ATOM 1252 O O . PHE A 1 162 ? 27.828 3.824 0.176 1 93.75 162 PHE A O 1
ATOM 1259 N N . PRO A 1 163 ? 28.109 1.536 0.202 1 95 163 PRO A N 1
ATOM 1260 C CA . PRO A 1 163 ? 27.719 0.147 -0.042 1 95 163 PRO A CA 1
ATOM 1261 C C . PRO A 1 163 ? 27.109 -0.516 1.191 1 95 163 PRO A C 1
ATOM 1263 O O . PRO A 1 163 ? 26.688 -1.675 1.129 1 95 163 PRO A O 1
ATOM 1266 N N . HIS A 1 164 ? 27 0.241 2.311 1 95.81 164 HIS A N 1
ATOM 1267 C CA . HIS A 1 164 ? 26.625 -0.341 3.594 1 95.81 164 HIS A CA 1
ATOM 1268 C C . HIS A 1 164 ? 25.219 -0.945 3.533 1 95.81 164 HIS A C 1
ATOM 1270 O O . HIS A 1 164 ? 24.969 -2.004 4.113 1 95.81 164 HIS A O 1
ATOM 1276 N N . LEU A 1 165 ? 24.406 -0.32 2.838 1 95.94 165 LEU A N 1
ATOM 1277 C CA . LEU A 1 165 ? 23.031 -0.774 2.736 1 95.94 165 LEU A CA 1
ATOM 1278 C C . LEU A 1 165 ? 22.953 -2.133 2.049 1 95.94 165 LEU A C 1
ATOM 1280 O O . LEU A 1 165 ? 22.266 -3.039 2.527 1 95.94 165 LEU A O 1
ATOM 1284 N N . VAL A 1 166 ? 23.656 -2.318 0.958 1 96.12 166 VAL A N 1
ATOM 1285 C CA . VAL A 1 166 ? 23.609 -3.58 0.229 1 96.12 166 VAL A CA 1
ATOM 1286 C C . VAL A 1 166 ? 24.344 -4.664 1.021 1 96.12 166 VAL A C 1
ATOM 1288 O O . VAL A 1 166 ? 23.938 -5.832 1.004 1 96.12 166 VAL A O 1
ATOM 1291 N N . TYR A 1 167 ? 25.391 -4.246 1.778 1 97.31 167 TYR A N 1
ATOM 1292 C CA . TYR A 1 167 ? 26.062 -5.207 2.643 1 97.31 167 TYR A CA 1
ATOM 1293 C C . TYR A 1 167 ? 25.109 -5.754 3.697 1 97.31 167 TYR A C 1
ATOM 1295 O O . TYR A 1 167 ? 25.125 -6.957 3.979 1 97.31 167 TYR A O 1
ATOM 1303 N N . LEU A 1 168 ? 24.344 -4.906 4.262 1 98.19 168 LEU A N 1
ATOM 1304 C CA . LEU A 1 168 ? 23.359 -5.332 5.25 1 98.19 168 LEU A CA 1
ATOM 1305 C C . LEU A 1 168 ? 22.359 -6.301 4.637 1 98.19 168 LEU A C 1
ATOM 1307 O O . LEU A 1 168 ? 22.109 -7.383 5.176 1 98.19 168 LEU A O 1
ATOM 1311 N N . VAL A 1 169 ? 21.812 -5.949 3.49 1 98.19 169 VAL A N 1
ATOM 1312 C CA . VAL A 1 169 ? 20.781 -6.742 2.828 1 98.19 169 VAL A CA 1
ATOM 1313 C C . VAL A 1 169 ? 21.359 -8.094 2.416 1 98.19 169 VAL A C 1
ATOM 1315 O O . VAL A 1 169 ? 20.703 -9.133 2.574 1 98.19 169 VAL A O 1
ATOM 1318 N N . GLU A 1 170 ? 22.578 -8.055 1.903 1 96.81 170 GLU A N 1
ATOM 1319 C CA . GLU A 1 170 ? 23.234 -9.289 1.48 1 96.81 170 GLU A CA 1
ATOM 1320 C C . GLU A 1 170 ? 23.469 -10.219 2.664 1 96.81 170 GLU A C 1
ATOM 1322 O O . GLU A 1 170 ? 23.297 -11.438 2.545 1 96.81 170 GLU A O 1
ATOM 1327 N N . ALA A 1 171 ? 23.875 -9.633 3.748 1 97.31 171 ALA A N 1
ATOM 1328 C CA . ALA A 1 171 ? 24.094 -10.445 4.945 1 97.31 171 ALA A CA 1
ATOM 1329 C C . ALA A 1 171 ? 22.797 -11.125 5.371 1 97.31 171 ALA A C 1
ATOM 1331 O O . ALA A 1 171 ? 22.797 -12.312 5.723 1 97.31 171 ALA A O 1
ATOM 1332 N N . VAL A 1 172 ? 21.703 -10.414 5.332 1 97.81 172 VAL A N 1
ATOM 1333 C CA . VAL A 1 172 ? 20.406 -10.969 5.691 1 97.81 172 VAL A CA 1
ATOM 1334 C C . VAL A 1 172 ? 20.016 -12.055 4.695 1 97.81 172 VAL A C 1
ATOM 1336 O O . VAL A 1 172 ? 19.5 -13.109 5.082 1 97.81 172 VAL A O 1
ATOM 1339 N N . LEU A 1 173 ? 20.234 -11.812 3.438 1 96.94 173 LEU A N 1
ATOM 1340 C CA . LEU A 1 173 ? 19.922 -12.773 2.383 1 96.94 173 LEU A CA 1
ATOM 1341 C C . LEU A 1 173 ? 20.672 -14.086 2.611 1 96.94 173 LEU A C 1
ATOM 1343 O O . LEU A 1 173 ? 20.078 -15.164 2.535 1 96.94 173 LEU A O 1
ATOM 1347 N N . GLN A 1 174 ? 21.938 -13.953 2.936 1 95.31 174 GLN A N 1
ATOM 1348 C CA . GLN A 1 174 ? 22.766 -15.133 3.143 1 95.31 174 GLN A CA 1
ATOM 1349 C C . GLN A 1 174 ? 22.297 -15.938 4.348 1 95.31 174 GLN A C 1
ATOM 1351 O O . GLN A 1 174 ? 22.266 -17.172 4.309 1 95.31 174 GLN A O 1
ATOM 1356 N N . GLU A 1 175 ? 21.891 -15.25 5.309 1 96.38 175 GLU A N 1
ATOM 1357 C CA . GLU A 1 175 ? 21.469 -15.914 6.535 1 96.38 175 GLU A CA 1
ATOM 1358 C C . GLU A 1 175 ? 20.078 -16.547 6.371 1 96.38 175 GLU A C 1
ATOM 1360 O O . GLU A 1 175 ? 19.75 -17.5 7.066 1 96.38 175 GLU A O 1
ATOM 1365 N N . SER A 1 176 ? 19.281 -16.094 5.438 1 96.94 176 SER A N 1
ATOM 1366 C CA . SER A 1 176 ? 17.891 -16.516 5.293 1 96.94 176 SER A CA 1
ATOM 1367 C C . SER A 1 176 ? 17.797 -17.812 4.484 1 96.94 176 SER A C 1
ATOM 1369 O O . SER A 1 176 ? 16.766 -18.469 4.477 1 96.94 176 SER A O 1
ATOM 1371 N N . GLY A 1 177 ? 18.906 -18.188 3.758 1 95.94 177 GLY A N 1
ATOM 1372 C CA . GLY A 1 177 ? 18.859 -19.375 2.92 1 95.94 177 GLY A CA 1
ATOM 1373 C C . GLY A 1 177 ? 17.781 -19.297 1.849 1 95.94 177 GLY A C 1
ATOM 1374 O O . GLY A 1 177 ? 17.703 -18.328 1.105 1 95.94 177 GLY A O 1
ATOM 1375 N N . ASP A 1 178 ? 16.953 -20.312 1.78 1 97.38 178 ASP A N 1
ATOM 1376 C CA . ASP A 1 178 ? 15.922 -20.328 0.753 1 97.38 178 ASP A CA 1
ATOM 1377 C C . ASP A 1 178 ? 14.586 -19.828 1.303 1 97.38 178 ASP A C 1
ATOM 1379 O O . ASP A 1 178 ? 13.539 -20.047 0.694 1 97.38 178 ASP A O 1
ATOM 1383 N N . ASP A 1 179 ? 14.617 -19.25 2.496 1 98.44 179 ASP A N 1
ATOM 1384 C CA . ASP A 1 179 ? 13.383 -18.875 3.174 1 98.44 179 ASP A CA 1
ATOM 1385 C C . ASP A 1 179 ? 13.086 -17.391 2.984 1 98.44 179 ASP A C 1
ATOM 1387 O O . ASP A 1 179 ? 13.492 -16.562 3.805 1 98.44 179 ASP A O 1
ATOM 1391 N N . TYR A 1 180 ? 12.273 -17.078 1.992 1 98.19 180 TYR A N 1
ATOM 1392 C CA . TYR A 1 180 ? 11.93 -15.703 1.643 1 98.19 180 TYR A CA 1
ATOM 1393 C C . TYR A 1 180 ? 11.102 -15.055 2.748 1 98.19 180 TYR A C 1
ATOM 1395 O O . TYR A 1 180 ? 11.219 -13.852 2.99 1 98.19 180 TYR A O 1
ATOM 1403 N N . GLN A 1 181 ? 10.25 -15.844 3.473 1 98.5 181 GLN A N 1
ATOM 1404 C CA . GLN A 1 181 ? 9.484 -15.32 4.598 1 98.5 181 GLN A CA 1
ATOM 1405 C C . GLN A 1 181 ? 10.414 -14.812 5.703 1 98.5 181 GLN A C 1
ATOM 1407 O O . GLN A 1 181 ? 10.18 -13.75 6.273 1 98.5 181 GLN A O 1
ATOM 1412 N N . MET A 1 182 ? 11.414 -15.57 5.941 1 98.31 182 MET A N 1
ATOM 1413 C CA . MET A 1 182 ? 12.398 -15.203 6.965 1 98.31 182 MET A CA 1
ATOM 1414 C C . MET A 1 182 ? 13.172 -13.953 6.559 1 98.31 182 MET A C 1
ATOM 1416 O O . MET A 1 182 ? 13.367 -13.047 7.371 1 98.31 182 MET A O 1
ATOM 1420 N N . TYR A 1 183 ? 13.602 -13.953 5.301 1 98.19 183 TYR A N 1
ATOM 1421 C CA . TYR A 1 183 ? 14.297 -12.781 4.777 1 98.19 183 TYR A CA 1
ATOM 1422 C C . TYR A 1 183 ? 13.484 -11.516 5.031 1 98.19 183 TYR A C 1
ATOM 1424 O O . TYR A 1 183 ? 14.008 -10.539 5.57 1 98.19 183 TYR A O 1
ATOM 1432 N N . LYS A 1 184 ? 12.203 -11.531 4.676 1 98.56 184 LYS A N 1
ATOM 1433 C CA . LYS A 1 184 ? 11.328 -10.375 4.832 1 98.56 184 LYS A CA 1
ATOM 1434 C C . LYS A 1 184 ? 11.164 -10.008 6.301 1 98.56 184 LYS A C 1
ATOM 1436 O O . LYS A 1 184 ? 11.156 -8.82 6.648 1 98.56 184 LYS A O 1
ATOM 1441 N N . THR A 1 185 ? 11 -10.992 7.172 1 98.31 185 THR A N 1
ATOM 1442 C CA . THR A 1 185 ? 10.82 -10.758 8.602 1 98.31 185 THR A CA 1
ATOM 1443 C C . THR A 1 185 ? 12.039 -10.047 9.188 1 98.31 185 THR A C 1
ATOM 1445 O O . THR A 1 185 ? 11.891 -9.094 9.961 1 98.31 185 THR A O 1
ATOM 1448 N N . VAL A 1 186 ? 13.203 -10.484 8.797 1 98.44 186 VAL A N 1
ATOM 1449 C CA . VAL A 1 186 ? 14.43 -9.906 9.336 1 98.44 186 VAL A CA 1
ATOM 1450 C C . VAL A 1 186 ? 14.602 -8.484 8.812 1 98.44 186 VAL A C 1
ATOM 1452 O O . VAL A 1 186 ? 14.984 -7.582 9.562 1 98.44 186 VAL A O 1
ATOM 1455 N N . ILE A 1 187 ? 14.312 -8.258 7.527 1 98.56 187 ILE A N 1
ATOM 1456 C CA . ILE A 1 187 ? 14.383 -6.914 6.957 1 98.56 187 ILE A CA 1
ATOM 1457 C C . ILE A 1 187 ? 13.422 -5.988 7.691 1 98.56 187 ILE A C 1
ATOM 1459 O O . ILE A 1 187 ? 13.766 -4.848 8.016 1 98.56 187 ILE A O 1
ATOM 1463 N N . ASP A 1 188 ? 12.195 -6.484 7.961 1 97.94 188 ASP A N 1
ATOM 1464 C CA . ASP A 1 188 ? 11.203 -5.684 8.672 1 97.94 188 ASP A CA 1
ATOM 1465 C C . ASP A 1 188 ? 11.703 -5.312 10.07 1 97.94 188 ASP A C 1
ATOM 1467 O O . ASP A 1 188 ? 11.453 -4.203 10.547 1 97.94 188 ASP A O 1
ATOM 1471 N N . ARG A 1 189 ? 12.383 -6.219 10.727 1 97.69 189 ARG A N 1
ATOM 1472 C CA . ARG A 1 189 ? 12.938 -5.945 12.047 1 97.69 189 ARG A CA 1
ATOM 1473 C C . ARG A 1 189 ? 13.969 -4.824 11.984 1 97.69 189 ARG A C 1
ATOM 1475 O O . ARG A 1 189 ? 13.969 -3.924 12.828 1 97.69 189 ARG A O 1
ATOM 1482 N N . TYR A 1 190 ? 14.844 -4.875 11.023 1 98.19 190 TYR A N 1
ATOM 1483 C CA . TYR A 1 190 ? 15.828 -3.814 10.859 1 98.19 190 TYR A CA 1
ATOM 1484 C C . TYR A 1 190 ? 15.156 -2.492 10.516 1 98.19 190 TYR A C 1
ATOM 1486 O O . TYR A 1 190 ? 15.555 -1.438 11.016 1 98.19 190 TYR A O 1
ATOM 1494 N N . ARG A 1 191 ? 14.148 -2.527 9.68 1 97.5 191 ARG A N 1
ATOM 1495 C CA . ARG A 1 191 ? 13.438 -1.313 9.305 1 97.5 191 ARG A CA 1
ATOM 1496 C C . ARG A 1 191 ? 12.828 -0.63 10.523 1 97.5 191 ARG A C 1
ATOM 1498 O O . ARG A 1 191 ? 12.883 0.595 10.648 1 97.5 191 ARG A O 1
ATOM 1505 N N . GLU A 1 192 ? 12.234 -1.417 11.383 1 96.06 192 GLU A N 1
ATOM 1506 C CA . GLU A 1 192 ? 11.594 -0.891 12.586 1 96.06 192 GLU A CA 1
ATOM 1507 C C . GLU A 1 192 ? 12.609 -0.192 13.484 1 96.06 192 GLU A C 1
ATOM 1509 O O . GLU A 1 192 ? 12.273 0.79 14.156 1 96.06 192 GLU A O 1
ATOM 1514 N N . ALA A 1 193 ? 13.766 -0.653 13.469 1 96.5 193 ALA A N 1
ATOM 1515 C CA . ALA A 1 193 ? 14.797 -0.146 14.375 1 96.5 193 ALA A CA 1
ATOM 1516 C C . ALA A 1 193 ? 15.555 1.023 13.75 1 96.5 193 ALA A C 1
ATOM 1518 O O . ALA A 1 193 ? 16.25 1.763 14.445 1 96.5 193 ALA A O 1
ATOM 1519 N N . MET A 1 194 ? 15.375 1.273 12.492 1 94.62 194 MET A N 1
ATOM 1520 C CA . MET A 1 194 ? 16.172 2.25 11.75 1 94.62 194 MET A CA 1
ATOM 1521 C C . MET A 1 194 ? 15.586 3.654 11.914 1 94.62 194 MET A C 1
ATOM 1523 O O . MET A 1 194 ? 14.375 3.816 12.078 1 94.62 194 MET A O 1
ATOM 1527 N N . PRO A 1 195 ? 16.531 4.637 11.828 1 93.62 195 PRO A N 1
ATOM 1528 C CA . PRO A 1 195 ? 16.031 6.004 11.68 1 93.62 195 PRO A CA 1
ATOM 1529 C C . PRO A 1 195 ? 15.141 6.176 10.445 1 93.62 195 PRO A C 1
ATOM 1531 O O . PRO A 1 195 ? 15.344 5.5 9.438 1 93.62 195 PRO A O 1
ATOM 1534 N N . ASP A 1 196 ? 14.266 7.117 10.492 1 92.06 196 ASP A N 1
ATOM 1535 C CA . ASP A 1 196 ? 13.258 7.32 9.453 1 92.06 196 ASP A CA 1
ATOM 1536 C C . ASP A 1 196 ? 13.906 7.484 8.086 1 92.06 196 ASP A C 1
ATOM 1538 O O . ASP A 1 196 ? 13.391 6.98 7.082 1 92.06 196 ASP A O 1
ATOM 1542 N N . ILE A 1 197 ? 14.992 8.102 8.016 1 92.5 197 ILE A N 1
ATOM 1543 C CA . ILE A 1 197 ? 15.609 8.469 6.75 1 92.5 197 ILE A CA 1
ATOM 1544 C C . ILE A 1 197 ? 16.109 7.219 6.031 1 92.5 197 ILE A C 1
ATOM 1546 O O . ILE A 1 197 ? 16.344 7.242 4.82 1 92.5 197 ILE A O 1
ATOM 1550 N N . LEU A 1 198 ? 16.234 6.121 6.758 1 95.38 198 LEU A N 1
ATOM 1551 C CA . LEU A 1 198 ? 16.797 4.902 6.184 1 95.38 198 LEU A CA 1
ATOM 1552 C C . LEU A 1 198 ? 15.703 3.906 5.832 1 95.38 198 LEU A C 1
ATOM 1554 O O . LEU A 1 198 ? 15.945 2.932 5.117 1 95.38 198 LEU A O 1
ATOM 1558 N N . LYS A 1 199 ? 14.523 4.113 6.238 1 95.94 199 LYS A N 1
ATOM 1559 C CA . LYS A 1 199 ? 13.469 3.109 6.137 1 95.94 199 LYS A CA 1
ATOM 1560 C C . LYS A 1 199 ? 13.133 2.814 4.676 1 95.94 199 LYS A C 1
ATOM 1562 O O . LYS A 1 199 ? 13.133 1.655 4.258 1 95.94 199 LYS A O 1
ATOM 1567 N N . ILE A 1 200 ? 12.891 3.834 3.896 1 95.19 200 ILE A N 1
ATOM 1568 C CA . ILE A 1 200 ? 12.492 3.629 2.508 1 95.19 200 ILE A CA 1
ATOM 1569 C C . ILE A 1 200 ? 13.688 3.109 1.702 1 95.19 200 ILE A C 1
ATOM 1571 O O . ILE A 1 200 ? 13.57 2.098 1.006 1 95.19 200 ILE A O 1
ATOM 1575 N N . PRO A 1 201 ? 14.906 3.688 1.887 1 95.25 201 PRO A N 1
ATOM 1576 C CA . PRO A 1 201 ? 16.047 3.141 1.155 1 95.25 201 PRO A CA 1
ATOM 1577 C C . PRO A 1 201 ? 16.297 1.666 1.466 1 95.25 201 PRO A C 1
ATOM 1579 O O . PRO A 1 201 ? 16.578 0.88 0.559 1 95.25 201 PRO A O 1
ATOM 1582 N N . LEU A 1 202 ? 16.156 1.283 2.686 1 97.31 202 LEU A N 1
ATOM 1583 C CA . LEU A 1 202 ? 16.375 -0.112 3.049 1 97.31 202 LEU A CA 1
ATOM 1584 C C . LEU A 1 202 ? 15.359 -1.02 2.369 1 97.31 202 LEU A C 1
ATOM 1586 O O . LEU A 1 202 ? 15.727 -2.02 1.748 1 97.31 202 LEU A O 1
ATOM 1590 N N . THR A 1 203 ? 14.117 -0.655 2.523 1 97.38 203 THR A N 1
ATOM 1591 C CA . THR A 1 203 ? 13.055 -1.507 1.994 1 97.38 203 THR A CA 1
ATOM 1592 C C . THR A 1 203 ? 13.125 -1.578 0.471 1 97.38 203 THR A C 1
ATOM 1594 O O . THR A 1 203 ? 12.898 -2.637 -0.118 1 97.38 203 THR A O 1
ATOM 1597 N N . TYR A 1 204 ? 13.453 -0.501 -0.135 1 96.5 204 TYR A N 1
ATOM 1598 C CA . TYR A 1 204 ? 13.57 -0.43 -1.588 1 96.5 204 TYR A CA 1
ATOM 1599 C C . TYR A 1 204 ? 14.656 -1.372 -2.094 1 96.5 204 TYR A C 1
ATOM 1601 O O . TYR A 1 204 ? 14.414 -2.184 -2.99 1 96.5 204 TYR A O 1
ATOM 1609 N N . GLU A 1 205 ? 15.812 -1.274 -1.497 1 95.81 205 GLU A N 1
ATOM 1610 C CA . GLU A 1 205 ? 16.938 -2.1 -1.942 1 95.81 205 GLU A CA 1
ATOM 1611 C C . GLU A 1 205 ? 16.719 -3.566 -1.584 1 95.81 205 GLU A C 1
ATOM 1613 O O . GLU A 1 205 ? 17.062 -4.457 -2.357 1 95.81 205 GLU A O 1
ATOM 1618 N N . ALA A 1 206 ? 16.172 -3.771 -0.422 1 98.06 206 ALA A N 1
ATOM 1619 C CA . ALA A 1 206 ? 15.898 -5.145 -0.011 1 98.06 206 ALA A CA 1
ATOM 1620 C C . ALA A 1 206 ? 14.914 -5.816 -0.968 1 98.06 206 ALA A C 1
ATOM 1622 O O . ALA A 1 206 ? 15.086 -6.984 -1.324 1 98.06 206 ALA A O 1
ATOM 1623 N N . HIS A 1 207 ? 13.914 -5.082 -1.326 1 97.12 207 HIS A N 1
ATOM 1624 C CA . HIS A 1 207 ? 12.945 -5.613 -2.271 1 97.12 207 HIS A CA 1
ATOM 1625 C C . HIS A 1 207 ? 13.578 -5.871 -3.633 1 97.12 207 HIS A C 1
ATOM 1627 O O . HIS A 1 207 ? 13.305 -6.891 -4.273 1 97.12 207 HIS A O 1
ATOM 1633 N N . ARG A 1 208 ? 14.352 -4.949 -4.078 1 93.88 208 ARG A N 1
ATOM 1634 C CA . ARG A 1 208 ? 15.023 -5.094 -5.367 1 93.88 208 ARG A CA 1
ATOM 1635 C C . ARG A 1 208 ? 15.867 -6.363 -5.398 1 93.88 208 ARG A C 1
ATOM 1637 O O . ARG A 1 208 ? 15.797 -7.141 -6.352 1 93.88 208 ARG A O 1
ATOM 1644 N N . ILE A 1 209 ? 16.562 -6.574 -4.398 1 95.44 209 ILE A N 1
ATOM 1645 C CA . ILE A 1 209 ? 17.422 -7.75 -4.316 1 95.44 209 ILE A CA 1
ATOM 1646 C C . ILE A 1 209 ? 16.562 -9.008 -4.176 1 95.44 209 ILE A C 1
ATOM 1648 O O . ILE A 1 209 ? 16.828 -10.023 -4.82 1 95.44 209 ILE A O 1
ATOM 1652 N N . ALA A 1 210 ? 15.562 -8.914 -3.383 1 96.56 210 ALA A N 1
ATOM 1653 C CA . ALA A 1 210 ? 14.703 -10.07 -3.141 1 96.56 210 ALA A CA 1
ATOM 1654 C C . ALA A 1 210 ? 14.008 -10.516 -4.426 1 96.56 210 ALA A C 1
ATOM 1656 O O . ALA A 1 210 ? 13.844 -11.711 -4.668 1 96.56 210 ALA A O 1
ATOM 1657 N N . SER A 1 211 ? 13.57 -9.578 -5.23 1 93.06 211 SER A N 1
ATOM 1658 C CA . SER A 1 211 ? 12.859 -9.914 -6.461 1 93.06 211 SER A CA 1
ATOM 1659 C C . SER A 1 211 ? 13.773 -10.641 -7.445 1 93.06 211 SER A C 1
ATOM 1661 O O . SER A 1 211 ? 13.297 -11.398 -8.297 1 93.06 211 SER A O 1
ATOM 1663 N N . MET A 1 212 ? 15.016 -10.453 -7.266 1 90.69 212 MET A N 1
ATOM 1664 C CA . MET A 1 212 ? 15.984 -11.117 -8.133 1 90.69 212 MET A CA 1
ATOM 1665 C C . MET A 1 212 ? 16.453 -12.43 -7.52 1 90.69 212 MET A C 1
ATOM 1667 O O . MET A 1 212 ? 16.656 -13.414 -8.234 1 90.69 212 MET A O 1
ATOM 1671 N N . ALA A 1 213 ? 16.609 -12.391 -6.246 1 93.81 213 ALA A N 1
ATOM 1672 C CA . ALA A 1 213 ? 17.125 -13.57 -5.562 1 93.81 213 ALA A CA 1
ATOM 1673 C C . ALA A 1 213 ? 16.047 -14.633 -5.387 1 93.81 213 ALA A C 1
ATOM 1675 O O . ALA A 1 213 ? 16.312 -15.828 -5.469 1 93.81 213 ALA A O 1
ATOM 1676 N N . PHE A 1 214 ? 14.867 -14.195 -5.047 1 95.81 214 PHE A N 1
ATOM 1677 C CA . PHE A 1 214 ? 13.734 -15.086 -4.836 1 95.81 214 PHE A CA 1
ATOM 1678 C C . PHE A 1 214 ? 12.703 -14.93 -5.949 1 95.81 214 PHE A C 1
ATOM 1680 O O . PHE A 1 214 ? 12.891 -15.445 -7.051 1 95.81 214 PHE A O 1
ATOM 1687 N N . ALA A 1 215 ? 11.719 -14.039 -5.715 1 96 215 ALA A N 1
ATOM 1688 C CA . ALA A 1 215 ? 10.602 -13.812 -6.633 1 96 215 ALA A CA 1
ATOM 1689 C C . ALA A 1 215 ? 9.859 -12.523 -6.285 1 96 215 ALA A C 1
ATOM 1691 O O . ALA A 1 215 ? 10.109 -11.922 -5.234 1 96 215 ALA A O 1
ATOM 1692 N N . TRP A 1 216 ? 9.039 -12.156 -7.184 1 95.06 216 TRP A N 1
ATOM 1693 C CA . TRP A 1 216 ? 8.172 -11.016 -6.902 1 95.06 216 TRP A CA 1
ATOM 1694 C C . TRP A 1 216 ? 7.164 -11.359 -5.809 1 95.06 216 TRP A C 1
ATOM 1696 O O . TRP A 1 216 ? 6.84 -10.516 -4.969 1 95.06 216 TRP A O 1
ATOM 1706 N N . SER A 1 217 ? 6.75 -12.578 -5.797 1 97.38 217 SER A N 1
ATOM 1707 C CA . SER A 1 217 ? 5.734 -13 -4.832 1 97.38 217 SER A CA 1
ATOM 1708 C C . SER A 1 217 ? 6.375 -13.492 -3.541 1 97.38 217 SER A C 1
ATOM 1710 O O . SER A 1 217 ? 7.387 -14.195 -3.572 1 97.38 217 SER A O 1
ATOM 1712 N N . LEU A 1 218 ? 5.762 -13.18 -2.459 1 97.62 218 LEU A N 1
ATOM 1713 C CA . LEU A 1 218 ? 6.121 -13.695 -1.143 1 97.62 218 LEU A CA 1
ATOM 1714 C C . LEU A 1 218 ? 5.211 -14.852 -0.747 1 97.62 218 LEU A C 1
ATOM 1716 O O . LEU A 1 218 ? 4.836 -14.984 0.421 1 97.62 218 LEU A O 1
ATOM 1720 N N . VAL A 1 219 ? 4.797 -15.617 -1.687 1 98.38 219 VAL A N 1
ATOM 1721 C CA . VAL A 1 219 ? 3.941 -16.75 -1.362 1 98.38 219 VAL A CA 1
ATOM 1722 C C . VAL A 1 219 ? 4.641 -17.656 -0.339 1 98.38 219 VAL A C 1
ATOM 1724 O O . VAL A 1 219 ? 5.836 -17.922 -0.454 1 98.38 219 VAL A O 1
ATOM 1727 N N . SER A 1 220 ? 3.943 -18.062 0.681 1 98.56 220 SER A N 1
ATOM 1728 C CA . SER A 1 220 ? 4.516 -18.875 1.749 1 98.56 220 SER A CA 1
ATOM 1729 C C . SER A 1 220 ? 4.352 -20.359 1.46 1 98.56 220 SER A C 1
ATOM 1731 O O . SER A 1 220 ? 3.479 -20.75 0.684 1 98.56 220 SER A O 1
ATOM 1733 N N . PRO A 1 221 ? 5.168 -21.172 2.102 1 98.75 221 PRO A N 1
ATOM 1734 C CA . PRO A 1 221 ? 4.969 -22.625 2.002 1 98.75 221 PRO A CA 1
ATOM 1735 C C . PRO A 1 221 ? 3.562 -23.062 2.41 1 98.75 221 PRO A C 1
ATOM 1737 O O . PRO A 1 221 ? 2.982 -23.953 1.785 1 98.75 221 PRO A O 1
ATOM 1740 N N . LYS A 1 222 ? 3.021 -22.438 3.385 1 98.44 222 LYS A N 1
ATOM 1741 C CA . LYS A 1 222 ? 1.67 -22.781 3.82 1 98.44 222 LYS A CA 1
ATOM 1742 C C . LYS A 1 222 ? 0.65 -22.5 2.721 1 98.44 222 LYS A C 1
ATOM 1744 O O . LYS A 1 222 ? -0.251 -23.312 2.482 1 98.44 222 LYS A O 1
ATOM 1749 N N . CYS A 1 223 ? 0.749 -21.344 2.074 1 98.44 223 CYS A N 1
ATOM 1750 C CA . CYS A 1 223 ? -0.146 -21.016 0.973 1 98.44 223 CYS A CA 1
ATOM 1751 C C . CYS A 1 223 ? -0.001 -22 -0.172 1 98.44 223 CYS A C 1
ATOM 1753 O O . CYS A 1 223 ? -0.989 -22.375 -0.807 1 98.44 223 CYS A O 1
ATOM 1755 N N . VAL A 1 224 ? 1.216 -22.375 -0.424 1 98.88 224 VAL A N 1
ATOM 1756 C CA . VAL A 1 224 ? 1.497 -23.344 -1.476 1 98.88 224 VAL A CA 1
ATOM 1757 C C . VAL A 1 224 ? 0.864 -24.688 -1.122 1 98.88 224 VAL A C 1
ATOM 1759 O O . VAL A 1 224 ? 0.261 -25.344 -1.977 1 98.88 224 VAL A O 1
ATOM 1762 N N . LYS A 1 225 ? 1.043 -25.125 0.132 1 98.88 225 LYS A N 1
ATOM 1763 C CA . LYS A 1 225 ? 0.398 -26.344 0.587 1 98.88 225 LYS A CA 1
ATOM 1764 C C . LYS A 1 225 ? -1.104 -26.312 0.324 1 98.88 225 LYS A C 1
ATOM 1766 O O . LYS A 1 225 ? -1.671 -27.266 -0.209 1 98.88 225 LYS A O 1
ATOM 1771 N N . ASP A 1 226 ? -1.731 -25.234 0.751 1 98.38 226 ASP A N 1
ATOM 1772 C CA . ASP A 1 226 ? -3.176 -25.094 0.581 1 98.38 226 ASP A CA 1
ATOM 1773 C C . ASP A 1 226 ? -3.562 -25.172 -0.895 1 98.38 226 ASP A C 1
ATOM 1775 O O . ASP A 1 226 ? -4.566 -25.797 -1.247 1 98.38 226 ASP A O 1
ATOM 1779 N N . ALA A 1 227 ? -2.814 -24.5 -1.748 1 98.75 227 ALA A N 1
ATOM 1780 C CA . ALA A 1 227 ? -3.096 -24.484 -3.182 1 98.75 227 ALA A CA 1
ATOM 1781 C C . ALA A 1 227 ? -2.947 -25.891 -3.777 1 98.75 227 ALA A C 1
ATOM 1783 O O . ALA A 1 227 ? -3.801 -26.328 -4.547 1 98.75 227 ALA A O 1
ATOM 1784 N N . LEU A 1 228 ? -1.838 -26.562 -3.422 1 98.81 228 LEU A N 1
ATOM 1785 C CA . LEU A 1 228 ? -1.593 -27.922 -3.908 1 98.81 228 LEU A CA 1
ATOM 1786 C C . LEU A 1 228 ? -2.688 -28.875 -3.438 1 98.81 228 LEU A C 1
ATOM 1788 O O . LEU A 1 228 ? -3.168 -29.703 -4.215 1 98.81 228 LEU A O 1
ATOM 1792 N N . ASP A 1 229 ? -3.041 -28.766 -2.188 1 98.62 229 ASP A N 1
ATOM 1793 C CA . ASP A 1 229 ? -4.082 -29.625 -1.641 1 98.62 229 ASP A CA 1
ATOM 1794 C C . ASP A 1 229 ? -5.418 -29.391 -2.342 1 98.62 229 ASP A C 1
ATOM 1796 O O . ASP A 1 229 ? -6.141 -30.344 -2.646 1 98.62 229 ASP A O 1
ATOM 1800 N N . ALA A 1 230 ? -5.742 -28.141 -2.586 1 98.12 230 ALA A N 1
ATOM 1801 C CA . ALA A 1 230 ? -6.969 -27.812 -3.307 1 98.12 230 ALA A CA 1
ATOM 1802 C C . ALA A 1 230 ? -6.938 -28.375 -4.727 1 98.12 230 ALA A C 1
ATOM 1804 O O . ALA A 1 230 ? -7.918 -28.953 -5.188 1 98.12 230 ALA A O 1
ATOM 1805 N N . ALA A 1 231 ? -5.836 -28.188 -5.398 1 98.56 231 ALA A N 1
ATOM 1806 C CA . ALA A 1 231 ? -5.672 -28.719 -6.754 1 98.56 231 ALA A CA 1
ATOM 1807 C C . ALA A 1 231 ? -5.809 -30.234 -6.773 1 98.56 231 ALA A C 1
ATOM 1809 O O . ALA A 1 231 ? -6.484 -30.797 -7.641 1 98.56 231 ALA A O 1
ATOM 1810 N N . TYR A 1 232 ? -5.211 -30.906 -5.812 1 98.12 232 TYR A N 1
ATOM 1811 C CA . TYR A 1 232 ? -5.223 -32.344 -5.734 1 98.12 232 TYR A CA 1
ATOM 1812 C C . TYR A 1 232 ? -6.633 -32.875 -5.484 1 98.12 232 TYR A C 1
ATOM 1814 O O . TYR A 1 232 ? -7.016 -33.938 -6.012 1 98.12 232 TYR A O 1
ATOM 1822 N N . ARG A 1 233 ? -7.355 -32.25 -4.641 1 97.38 233 ARG A N 1
ATOM 1823 C CA . ARG A 1 233 ? -8.742 -32.656 -4.398 1 97.38 233 ARG A CA 1
ATOM 1824 C C . ARG A 1 233 ? -9.57 -32.531 -5.672 1 97.38 233 ARG A C 1
ATOM 1826 O O . ARG A 1 233 ? -10.438 -33.375 -5.934 1 97.38 233 ARG A O 1
ATOM 1833 N N . ALA A 1 234 ? -9.305 -31.531 -6.438 1 97.19 234 ALA A N 1
ATOM 1834 C CA . ALA A 1 234 ? -10.078 -31.281 -7.648 1 97.19 234 ALA A CA 1
ATOM 1835 C C . ALA A 1 234 ? -9.617 -32.188 -8.789 1 97.19 234 ALA A C 1
ATOM 1837 O O . ALA A 1 234 ? -10.406 -32.5 -9.688 1 97.19 234 ALA A O 1
ATOM 1838 N N . LEU A 1 235 ? -8.344 -32.531 -8.797 1 97.69 235 LEU A N 1
ATOM 1839 C CA . LEU A 1 235 ? -7.738 -33.375 -9.828 1 97.69 235 LEU A CA 1
ATOM 1840 C C . LEU A 1 235 ? -6.84 -34.438 -9.195 1 97.69 235 LEU A C 1
ATOM 1842 O O . LEU A 1 235 ? -5.613 -34.344 -9.297 1 97.69 235 LEU A O 1
ATOM 1846 N N . PRO A 1 236 ? -7.422 -35.438 -8.766 1 96.88 236 PRO A N 1
ATOM 1847 C CA . PRO A 1 236 ? -6.648 -36.438 -8.055 1 96.88 236 PRO A CA 1
ATOM 1848 C C . PRO A 1 236 ? -5.605 -37.125 -8.938 1 96.88 236 PRO A C 1
ATOM 1850 O O . PRO A 1 236 ? -4.598 -37.625 -8.445 1 96.88 236 PRO A O 1
ATOM 1853 N N . GLU A 1 237 ? -5.891 -37.125 -10.227 1 96.56 237 GLU A N 1
ATOM 1854 C CA . GLU A 1 237 ? -4.977 -37.75 -11.164 1 96.56 237 GLU A CA 1
ATOM 1855 C C . GLU A 1 237 ? -3.826 -36.844 -11.539 1 96.56 237 GLU A C 1
ATOM 1857 O O . GLU A 1 237 ? -3.037 -37.125 -12.438 1 96.56 237 GLU A O 1
ATOM 1862 N N . MET A 1 238 ? -3.732 -35.688 -10.828 1 96.69 238 MET A N 1
ATOM 1863 C CA . MET A 1 238 ? -2.678 -34.688 -11.102 1 96.69 238 MET A CA 1
ATOM 1864 C C . MET A 1 238 ? -1.318 -35.375 -11.188 1 96.69 238 MET A C 1
ATOM 1866 O O . MET A 1 238 ? -0.93 -36.125 -10.281 1 96.69 238 MET A O 1
ATOM 1870 N N . SER A 1 239 ? -0.57 -35.062 -12.305 1 97.12 239 SER A N 1
ATOM 1871 C CA . SER A 1 239 ? 0.653 -35.812 -12.555 1 97.12 239 SER A CA 1
ATOM 1872 C C . SER A 1 239 ? 1.862 -34.906 -12.664 1 97.12 239 SER A C 1
ATOM 1874 O O . SER A 1 239 ? 3.006 -35.344 -12.57 1 97.12 239 SER A O 1
ATOM 1876 N N . ALA A 1 240 ? 1.634 -33.594 -12.867 1 98.06 240 ALA A N 1
ATOM 1877 C CA . ALA A 1 240 ? 2.764 -32.688 -13 1 98.06 240 ALA A CA 1
ATOM 1878 C C . ALA A 1 240 ? 2.332 -31.25 -12.734 1 98.06 240 ALA A C 1
ATOM 1880 O O . ALA A 1 240 ? 1.143 -30.922 -12.797 1 98.06 240 ALA A O 1
ATOM 1881 N N . LEU A 1 241 ? 3.293 -30.5 -12.328 1 98.56 241 LEU A N 1
ATOM 1882 C CA . LEU A 1 241 ? 3.182 -29.031 -12.297 1 98.56 241 LEU A CA 1
ATOM 1883 C C . LEU A 1 241 ? 4.012 -28.406 -13.406 1 98.56 241 LEU A C 1
ATOM 1885 O O . LEU A 1 241 ? 5.195 -28.719 -13.562 1 98.56 241 LEU A O 1
ATOM 1889 N N . VAL A 1 242 ? 3.414 -27.578 -14.203 1 98.56 242 VAL A N 1
ATOM 1890 C CA . VAL A 1 242 ? 4.109 -26.891 -15.281 1 98.56 242 VAL A CA 1
ATOM 1891 C C . VAL A 1 242 ? 4.066 -25.391 -15.055 1 98.56 242 VAL A C 1
ATOM 1893 O O . VAL A 1 242 ? 2.992 -24.812 -14.852 1 98.56 242 VAL A O 1
ATOM 1896 N N . SER A 1 243 ? 5.211 -24.797 -15.07 1 98.31 243 SER A N 1
ATOM 1897 C CA . SER A 1 243 ? 5.328 -23.359 -14.812 1 98.31 243 SER A CA 1
ATOM 1898 C C . SER A 1 243 ? 5.941 -22.641 -16.016 1 98.31 243 SER A C 1
ATOM 1900 O O . SER A 1 243 ? 6.938 -23.094 -16.578 1 98.31 243 SER A O 1
ATOM 1902 N N . ILE A 1 244 ? 5.336 -21.562 -16.453 1 97.19 244 ILE A N 1
ATOM 1903 C CA . ILE A 1 244 ? 5.859 -20.688 -17.5 1 97.19 244 ILE A CA 1
ATOM 1904 C C . ILE A 1 244 ? 6.219 -19.328 -16.906 1 97.19 244 ILE A C 1
ATOM 1906 O O . ILE A 1 244 ? 5.43 -18.734 -16.172 1 97.19 244 ILE A O 1
ATOM 1910 N N . GLY A 1 245 ? 7.359 -18.781 -17.25 1 94.81 245 GLY A N 1
ATOM 1911 C CA . GLY A 1 245 ? 7.84 -17.547 -16.672 1 94.81 245 GLY A CA 1
ATOM 1912 C C . GLY A 1 245 ? 8.422 -17.719 -15.281 1 94.81 245 GLY A C 1
ATOM 1913 O O . GLY A 1 245 ? 8.062 -17 -14.352 1 94.81 245 GLY A O 1
ATOM 1914 N N . SER A 1 246 ? 9.344 -18.641 -15.156 1 95.5 246 SER A N 1
ATOM 1915 C CA . SER A 1 246 ? 9.75 -19.141 -13.852 1 95.5 246 SER A CA 1
ATOM 1916 C C . SER A 1 246 ? 10.828 -18.266 -13.227 1 95.5 246 SER A C 1
ATOM 1918 O O . SER A 1 246 ? 11.102 -18.359 -12.031 1 95.5 246 SER A O 1
ATOM 1920 N N . GLY A 1 247 ? 11.461 -17.453 -13.992 1 91.88 247 GLY A N 1
ATOM 1921 C CA . GLY A 1 247 ? 12.57 -16.688 -13.453 1 91.88 247 GLY A CA 1
ATOM 1922 C C . GLY A 1 247 ? 13.688 -17.562 -12.906 1 91.88 247 GLY A C 1
ATOM 1923 O O . GLY A 1 247 ? 14.18 -18.453 -13.602 1 91.88 247 GLY A O 1
ATOM 1924 N N . THR A 1 248 ? 14.031 -17.406 -11.648 1 91.5 248 THR A N 1
ATOM 1925 C CA . THR A 1 248 ? 15.117 -18.156 -11.023 1 91.5 248 THR A CA 1
ATOM 1926 C C . THR A 1 248 ? 14.641 -19.547 -10.602 1 91.5 248 THR A C 1
ATOM 1928 O O . THR A 1 248 ? 15.438 -20.391 -10.195 1 91.5 248 THR A O 1
ATOM 1931 N N . GLY A 1 249 ? 13.367 -19.781 -10.648 1 96.19 249 GLY A N 1
ATOM 1932 C CA . GLY A 1 249 ? 12.828 -21.062 -10.25 1 96.19 249 GLY A CA 1
ATOM 1933 C C . GLY A 1 249 ? 12.492 -21.141 -8.773 1 96.19 249 GLY A C 1
ATOM 1934 O O . GLY A 1 249 ? 12.195 -22.203 -8.25 1 96.19 249 GLY A O 1
ATOM 1935 N N . TYR A 1 250 ? 12.492 -20 -8.102 1 97.5 250 TYR A N 1
ATOM 1936 C CA . TYR A 1 250 ? 12.297 -20 -6.66 1 97.5 250 TYR A CA 1
ATOM 1937 C C . TYR A 1 250 ? 10.883 -20.438 -6.301 1 97.5 250 TYR A C 1
ATOM 1939 O O . TYR A 1 250 ? 10.688 -21.219 -5.359 1 97.5 250 TYR A O 1
ATOM 1947 N N . ILE A 1 251 ? 9.922 -19.938 -6.988 1 98.5 251 ILE A N 1
ATOM 1948 C CA . ILE A 1 251 ? 8.539 -20.312 -6.699 1 98.5 251 ILE A CA 1
ATOM 1949 C C . ILE A 1 251 ? 8.367 -21.812 -6.875 1 98.5 251 ILE A C 1
ATOM 1951 O O . ILE A 1 251 ? 7.785 -22.484 -6.016 1 98.5 251 ILE A O 1
ATOM 1955 N N . GLU A 1 252 ? 8.898 -22.344 -7.957 1 98.44 252 GLU A N 1
ATOM 1956 C CA . GLU A 1 252 ? 8.852 -23.781 -8.211 1 98.44 252 GLU A CA 1
ATOM 1957 C C . GLU A 1 252 ? 9.602 -24.547 -7.137 1 98.44 252 GLU A C 1
ATOM 1959 O O . GLU A 1 252 ? 9.219 -25.672 -6.789 1 98.44 252 GLU A O 1
ATOM 1964 N N . HIS A 1 253 ? 10.633 -23.922 -6.684 1 98.5 253 HIS A N 1
ATOM 1965 C CA . HIS A 1 253 ? 11.367 -24.531 -5.574 1 98.5 253 HIS A CA 1
ATOM 1966 C C . HIS A 1 253 ? 10.484 -24.672 -4.34 1 98.5 253 HIS A C 1
ATOM 1968 O O . HIS A 1 253 ? 10.508 -25.703 -3.672 1 98.5 253 HIS A O 1
ATOM 1974 N N . ILE A 1 254 ? 9.672 -23.656 -3.986 1 98.75 254 ILE A N 1
ATOM 1975 C CA . ILE A 1 254 ? 8.758 -23.75 -2.857 1 98.75 254 ILE A CA 1
ATOM 1976 C C . ILE A 1 254 ? 7.777 -24.906 -3.08 1 98.75 254 ILE A C 1
ATOM 1978 O O . ILE A 1 254 ? 7.535 -25.703 -2.174 1 98.75 254 ILE A O 1
ATOM 1982 N N . PHE A 1 255 ? 7.25 -24.953 -4.285 1 98.88 255 PHE A N 1
ATOM 1983 C CA . PHE A 1 255 ? 6.332 -26.031 -4.613 1 98.88 255 PHE A CA 1
ATOM 1984 C C . PHE A 1 255 ? 7.02 -27.391 -4.461 1 98.88 255 PHE A C 1
ATOM 1986 O O . PHE A 1 255 ? 6.418 -28.328 -3.955 1 98.88 255 PHE A O 1
ATOM 1993 N N . ASN A 1 256 ? 8.25 -27.453 -4.895 1 98.69 256 ASN A N 1
ATOM 1994 C CA . ASN A 1 256 ? 9.008 -28.703 -4.801 1 98.69 256 ASN A CA 1
ATOM 1995 C C . ASN A 1 256 ? 9.266 -29.094 -3.352 1 98.69 256 ASN A C 1
ATOM 1997 O O . ASN A 1 256 ? 9.148 -30.266 -2.988 1 98.69 256 ASN A O 1
ATOM 2001 N N . ARG A 1 257 ? 9.602 -28.109 -2.494 1 98.5 257 ARG A N 1
ATOM 2002 C CA . ARG A 1 257 ? 9.789 -28.359 -1.067 1 98.5 257 ARG A CA 1
ATOM 2003 C C . ARG A 1 257 ? 8.523 -28.922 -0.435 1 98.5 257 ARG A C 1
ATOM 2005 O O . ARG A 1 257 ? 8.578 -29.859 0.348 1 98.5 257 ARG A O 1
ATOM 2012 N N . VAL A 1 258 ? 7.402 -28.375 -0.76 1 98.81 258 VAL A N 1
ATOM 2013 C CA . VAL A 1 258 ? 6.129 -28.688 -0.118 1 98.81 258 VAL A CA 1
ATOM 2014 C C . VAL A 1 258 ? 5.574 -30 -0.684 1 98.81 258 VAL A C 1
ATOM 2016 O O . VAL A 1 258 ? 5.105 -30.859 0.067 1 98.81 258 VAL A O 1
ATOM 2019 N N . ALA A 1 259 ? 5.691 -30.188 -2 1 98.81 259 ALA A N 1
ATOM 2020 C CA . ALA A 1 259 ? 5.094 -31.344 -2.67 1 98.81 259 ALA A CA 1
ATOM 2021 C C . ALA A 1 259 ? 5.961 -32.594 -2.496 1 98.81 259 ALA A C 1
ATOM 2023 O O . ALA A 1 259 ? 5.441 -33.688 -2.332 1 98.81 259 ALA A O 1
ATOM 2024 N N . ASN A 1 260 ? 7.273 -32.438 -2.57 1 98.44 260 ASN A N 1
ATOM 2025 C CA . ASN A 1 260 ? 8.164 -33.594 -2.688 1 98.44 260 ASN A CA 1
ATOM 2026 C C . ASN A 1 260 ? 9.109 -33.688 -1.495 1 98.44 260 ASN A C 1
ATOM 2028 O O . ASN A 1 260 ? 9.883 -34.625 -1.392 1 98.44 260 ASN A O 1
ATOM 2032 N N . GLY A 1 261 ? 9.109 -32.688 -0.621 1 97.62 261 GLY A N 1
ATOM 2033 C CA . GLY A 1 261 ? 9.922 -32.719 0.586 1 97.62 261 GLY A CA 1
ATOM 2034 C C . GLY A 1 261 ? 11.406 -32.531 0.319 1 97.62 261 GLY A C 1
ATOM 2035 O O . GLY A 1 261 ? 12.242 -33.062 1.054 1 97.62 261 GLY A O 1
ATOM 2036 N N . VAL A 1 262 ? 11.797 -31.844 -0.73 1 97.19 262 VAL A N 1
ATOM 2037 C CA . VAL A 1 262 ? 13.203 -31.641 -1.052 1 97.19 262 VAL A CA 1
ATOM 2038 C C . VAL A 1 262 ? 13.844 -30.719 -0.015 1 97.19 262 VAL A C 1
ATOM 2040 O O . VAL A 1 262 ? 13.156 -29.922 0.63 1 97.19 262 VAL A O 1
ATOM 2043 N N . ALA A 1 263 ? 15.125 -30.828 0.14 1 95.88 263 ALA A N 1
ATOM 2044 C CA . ALA A 1 263 ? 15.875 -30.047 1.125 1 95.88 263 ALA A CA 1
ATOM 2045 C C . ALA A 1 263 ? 16.062 -28.609 0.657 1 95.88 263 ALA A C 1
ATOM 2047 O O . ALA A 1 263 ? 15.82 -28.297 -0.511 1 95.88 263 ALA A O 1
ATOM 2048 N N . ALA A 1 264 ? 16.469 -27.828 1.628 1 96.12 264 ALA A N 1
ATOM 2049 C CA . ALA A 1 264 ? 16.766 -26.422 1.331 1 96.12 264 ALA A CA 1
ATOM 2050 C C . ALA A 1 264 ? 17.938 -26.312 0.37 1 96.12 264 ALA A C 1
ATOM 2052 O O . ALA A 1 264 ? 18.953 -27.016 0.527 1 96.12 264 ALA A O 1
ATOM 2053 N N . VAL A 1 265 ? 17.844 -25.609 -0.607 1 93.88 265 VAL A N 1
ATOM 2054 C CA . VAL A 1 265 ? 18.891 -25.234 -1.558 1 93.88 265 VAL A CA 1
ATOM 2055 C C . VAL A 1 265 ? 18.875 -23.734 -1.785 1 93.88 265 VAL A C 1
ATOM 2057 O O . VAL A 1 265 ? 17.828 -23.156 -2.08 1 93.88 265 VAL A O 1
ATOM 2060 N N . PRO A 1 266 ? 19.938 -23.047 -1.622 1 91.31 266 PRO A N 1
ATOM 2061 C CA . PRO A 1 266 ? 21.297 -23.562 -1.526 1 91.31 266 PRO A CA 1
ATOM 2062 C C . PRO A 1 266 ? 21.656 -24.016 -0.116 1 91.31 266 PRO A C 1
ATOM 2064 O O . PRO A 1 266 ? 22.594 -24.812 0.06 1 91.31 266 PRO A O 1
ATOM 2067 N N . LYS A 1 267 ? 20.969 -23.422 0.915 1 93.62 267 LYS A N 1
ATOM 2068 C CA . LYS A 1 267 ? 21.25 -23.828 2.287 1 93.62 267 LYS A CA 1
ATOM 2069 C C . LYS A 1 267 ? 20.062 -23.516 3.199 1 93.62 267 LYS A C 1
ATOM 2071 O O . LYS A 1 267 ? 19.172 -22.75 2.834 1 93.62 267 LYS A O 1
ATOM 2076 N N . ASP A 1 268 ? 20.156 -24.125 4.359 1 94.81 268 ASP A N 1
ATOM 2077 C CA . ASP A 1 268 ? 19.172 -23.828 5.398 1 94.81 268 ASP A CA 1
ATOM 2078 C C . ASP A 1 268 ? 19.375 -22.438 5.98 1 94.81 268 ASP A C 1
ATOM 2080 O O . ASP A 1 268 ? 20.516 -21.938 6.031 1 94.81 268 ASP A O 1
ATOM 2084 N N . PRO A 1 269 ? 18.25 -21.844 6.406 1 96.25 269 PRO A N 1
ATOM 2085 C CA . PRO A 1 269 ? 18.406 -20.562 7.113 1 96.25 269 PRO A CA 1
ATOM 2086 C C . PRO A 1 269 ? 19.188 -20.719 8.422 1 96.25 269 PRO A C 1
ATOM 2088 O O . PRO A 1 269 ? 19.203 -21.797 9.016 1 96.25 269 PRO A O 1
ATOM 2091 N N . ASN A 1 270 ? 19.828 -19.625 8.828 1 95.88 270 ASN A N 1
ATOM 2092 C CA . ASN A 1 270 ? 20.453 -19.578 10.141 1 95.88 270 ASN A CA 1
ATOM 2093 C C . ASN A 1 270 ? 19.422 -19.797 11.25 1 95.88 270 ASN A C 1
ATOM 2095 O O . ASN A 1 270 ? 18.469 -19.031 11.375 1 95.88 270 ASN A O 1
ATOM 2099 N N . PRO A 1 271 ? 19.609 -20.781 12.047 1 94.38 271 PRO A N 1
ATOM 2100 C CA . PRO A 1 271 ? 18.641 -21.109 13.078 1 94.38 271 PRO A CA 1
ATOM 2101 C C . PRO A 1 271 ? 18.406 -19.969 14.07 1 94.38 271 PRO A C 1
ATOM 2103 O O . PRO A 1 271 ? 17.375 -19.922 14.727 1 94.38 271 PRO A O 1
ATOM 2106 N N . SER A 1 272 ? 19.359 -19.062 14.188 1 94.44 272 SER A N 1
ATOM 2107 C CA . SER A 1 272 ? 19.25 -17.953 15.125 1 94.44 272 SER A CA 1
ATOM 2108 C C . SER A 1 272 ? 18.125 -17 14.711 1 94.44 272 SER A C 1
ATOM 2110 O O . SER A 1 272 ? 17.688 -16.172 15.508 1 94.44 272 SER A O 1
ATOM 2112 N N . LEU A 1 273 ? 17.656 -17.172 13.492 1 94.62 273 LEU A N 1
ATOM 2113 C CA . LEU A 1 273 ? 16.641 -16.266 12.977 1 94.62 273 LEU A CA 1
ATOM 2114 C C . LEU A 1 273 ? 15.242 -16.75 13.336 1 94.62 273 LEU A C 1
ATOM 2116 O O . LEU A 1 273 ? 14.266 -16.031 13.164 1 94.62 273 LEU A O 1
ATOM 2120 N N . GLY A 1 274 ? 15.18 -17.922 13.859 1 93.5 274 GLY A N 1
ATOM 2121 C CA . GLY A 1 274 ? 13.883 -18.484 14.203 1 93.5 274 GLY A CA 1
ATOM 2122 C C . GLY A 1 274 ? 13.539 -19.734 13.398 1 93.5 274 GLY A C 1
ATOM 2123 O O . GLY A 1 274 ? 14.406 -20.312 12.75 1 93.5 274 GLY A O 1
ATOM 2124 N N . HIS A 1 275 ? 12.281 -20.062 13.438 1 94.94 275 HIS A N 1
ATOM 2125 C CA . HIS A 1 275 ? 11.828 -21.266 12.75 1 94.94 275 HIS A CA 1
ATOM 2126 C C . HIS A 1 275 ? 11.633 -21 11.258 1 94.94 275 HIS A C 1
ATOM 2128 O O . HIS A 1 275 ? 11.109 -19.953 10.875 1 94.94 275 HIS A O 1
ATOM 2134 N N . SER A 1 276 ? 12.062 -22 10.492 1 96.88 276 SER A N 1
ATOM 2135 C CA . SER A 1 276 ? 11.867 -21.922 9.047 1 96.88 276 SER A CA 1
ATOM 2136 C C . SER A 1 276 ? 10.383 -21.953 8.688 1 96.88 276 SER A C 1
ATOM 2138 O O . SER A 1 276 ? 9.602 -22.688 9.305 1 96.88 276 SER A O 1
ATOM 2140 N N . SER A 1 277 ? 10 -21.203 7.668 1 98.12 277 SER A N 1
ATOM 2141 C CA . SER A 1 277 ? 8.625 -21.203 7.191 1 98.12 277 SER A CA 1
ATOM 2142 C C . SER A 1 277 ? 8.258 -22.531 6.547 1 98.12 277 SER A C 1
ATOM 2144 O O . SER A 1 277 ? 7.074 -22.828 6.332 1 98.12 277 SER A O 1
ATOM 2146 N N . PHE A 1 278 ? 9.234 -23.375 6.23 1 98.12 278 PHE A N 1
ATOM 2147 C CA . PHE A 1 278 ? 9.016 -24.672 5.582 1 98.12 278 PHE A CA 1
ATOM 2148 C C . PHE A 1 278 ? 8.773 -25.75 6.617 1 98.12 278 PHE A C 1
ATOM 2150 O O . PHE A 1 278 ? 8.359 -26.859 6.273 1 98.12 278 PHE A O 1
ATOM 2157 N N . LYS A 1 279 ? 9.117 -25.469 7.863 1 96.62 279 LYS A N 1
ATOM 2158 C CA . LYS A 1 279 ? 9.086 -26.516 8.891 1 96.62 279 LYS A CA 1
ATOM 2159 C C . LYS A 1 279 ? 7.691 -27.125 9.008 1 96.62 279 LYS A C 1
ATOM 2161 O O . LYS A 1 279 ? 6.719 -26.406 9.289 1 96.62 279 LYS A O 1
ATOM 2166 N N . GLY A 1 280 ? 7.656 -28.359 8.797 1 96.69 280 GLY A N 1
ATOM 2167 C CA . GLY A 1 280 ? 6.43 -29.109 8.992 1 96.69 280 GLY A CA 1
ATOM 2168 C C . GLY A 1 280 ? 5.391 -28.859 7.922 1 96.69 280 GLY A C 1
ATOM 2169 O O . GLY A 1 280 ? 4.215 -29.188 8.094 1 96.69 280 GLY A O 1
ATOM 2170 N N . VAL A 1 281 ? 5.688 -28.266 6.812 1 98.44 281 VAL A N 1
ATOM 2171 C CA . VAL A 1 281 ? 4.707 -27.922 5.785 1 98.44 281 VAL A CA 1
ATOM 2172 C C . VAL A 1 281 ? 4.867 -28.844 4.582 1 98.44 281 VAL A C 1
ATOM 2174 O O . VAL A 1 281 ? 5.836 -28.734 3.828 1 98.44 281 VAL A O 1
ATOM 2177 N N . HIS A 1 282 ? 3.893 -29.734 4.406 1 98.62 282 HIS A N 1
ATOM 2178 C CA . HIS A 1 282 ? 3.861 -30.672 3.281 1 98.62 282 HIS A CA 1
ATOM 2179 C C . HIS A 1 282 ? 2.447 -30.812 2.729 1 98.62 282 HIS A C 1
ATOM 2181 O O . HIS A 1 282 ? 1.472 -30.734 3.477 1 98.62 282 HIS A O 1
ATOM 2187 N N . ALA A 1 283 ? 2.451 -30.984 1.428 1 98.62 283 ALA A N 1
ATOM 2188 C CA . ALA A 1 283 ? 1.159 -31.281 0.813 1 98.62 283 ALA A CA 1
ATOM 2189 C C . ALA A 1 283 ? 0.568 -32.562 1.373 1 98.62 283 ALA A C 1
ATOM 2191 O O . ALA A 1 283 ? 1.298 -33.438 1.881 1 98.62 283 ALA A O 1
ATOM 2192 N N . SER A 1 284 ? -0.723 -32.75 1.212 1 98.12 284 SER A N 1
ATOM 2193 C CA . SER A 1 284 ? -1.431 -33.875 1.803 1 98.12 284 SER A CA 1
ATOM 2194 C C . SER A 1 284 ? -1.026 -35.188 1.14 1 98.12 284 SER A C 1
ATOM 2196 O O . SER A 1 284 ? -1.103 -36.25 1.758 1 98.12 284 SER A O 1
ATOM 2198 N N . PHE A 1 285 ? -0.606 -35.156 -0.059 1 97.88 285 PHE A N 1
ATOM 2199 C CA . PHE A 1 285 ? -0.294 -36.375 -0.795 1 97.88 285 PHE A CA 1
ATOM 2200 C C . PHE A 1 285 ? 1.156 -36.781 -0.573 1 97.88 285 PHE A C 1
ATOM 2202 O O . PHE A 1 285 ? 1.578 -37.844 -1.016 1 97.88 285 PHE A O 1
ATOM 2209 N N . TYR A 1 286 ? 1.909 -35.906 0.044 1 96.62 286 TYR A N 1
ATOM 2210 C CA . TYR A 1 286 ? 3.275 -36.25 0.416 1 96.62 286 TYR A CA 1
ATOM 2211 C C . TYR A 1 286 ? 3.291 -37.219 1.596 1 96.62 286 TYR A C 1
ATOM 2213 O O . TYR A 1 286 ? 2.52 -37.062 2.545 1 96.62 286 TYR A O 1
ATOM 2221 N N . PRO A 1 287 ? 4.051 -38.25 1.677 1 95.94 287 PRO A N 1
ATOM 2222 C CA . PRO A 1 287 ? 5.074 -38.625 0.698 1 95.94 287 PRO A CA 1
ATOM 2223 C C . PRO A 1 287 ? 4.59 -39.656 -0.291 1 95.94 287 PRO A C 1
ATOM 2225 O O . PRO A 1 287 ? 5.391 -40.25 -1.034 1 95.94 287 PRO A O 1
ATOM 2228 N N . HIS A 1 288 ? 3.379 -39.938 -0.365 1 95.75 288 HIS A N 1
ATOM 2229 C CA . HIS A 1 288 ? 2.836 -41.062 -1.1 1 95.75 288 HIS A CA 1
ATOM 2230 C C . HIS A 1 288 ? 2.881 -40.812 -2.605 1 95.75 288 HIS A C 1
ATOM 2232 O O . HIS A 1 288 ? 2.895 -41.781 -3.393 1 95.75 288 HIS A O 1
ATOM 2238 N N . LYS A 1 289 ? 2.875 -39.594 -2.996 1 96.06 289 LYS A N 1
ATOM 2239 C CA . LYS A 1 289 ? 2.879 -39.25 -4.414 1 96.06 289 LYS A CA 1
ATOM 2240 C C . LYS A 1 289 ? 3.947 -38.188 -4.715 1 96.06 289 LYS A C 1
ATOM 2242 O O . LYS A 1 289 ? 4.133 -37.25 -3.943 1 96.06 289 LYS A O 1
ATOM 2247 N N . LYS A 1 290 ? 4.602 -38.406 -5.824 1 97 290 LYS A N 1
ATOM 2248 C CA . LYS A 1 290 ? 5.555 -37.406 -6.32 1 97 290 LYS A CA 1
ATOM 2249 C C . LYS A 1 290 ? 4.918 -36.531 -7.387 1 97 290 LYS A C 1
ATOM 2251 O O . LYS A 1 290 ? 4.133 -37 -8.203 1 97 290 LYS A O 1
ATOM 2256 N N . LEU A 1 291 ? 5.312 -35.312 -7.332 1 98.19 291 LEU A N 1
ATOM 2257 C CA . LEU A 1 291 ? 4.816 -34.375 -8.328 1 98.19 291 LEU A CA 1
ATOM 2258 C C . LEU A 1 291 ? 5.965 -33.75 -9.117 1 98.19 291 LEU A C 1
ATOM 2260 O O . LEU A 1 291 ? 6.621 -32.812 -8.641 1 98.19 291 LEU A O 1
ATOM 2264 N N . PRO A 1 292 ? 6.207 -34.25 -10.328 1 98 292 PRO A N 1
ATOM 2265 C CA . PRO A 1 292 ? 7.223 -33.625 -11.172 1 98 292 PRO A CA 1
ATOM 2266 C C . PRO A 1 292 ? 6.906 -32.156 -11.461 1 98 292 PRO A C 1
ATOM 2268 O O . PRO A 1 292 ? 5.746 -31.797 -11.672 1 98 292 PRO A O 1
ATOM 2271 N N . ILE A 1 293 ? 7.977 -31.328 -11.461 1 97.94 293 ILE A N 1
ATOM 2272 C CA . ILE A 1 293 ? 7.828 -29.906 -11.742 1 97.94 293 ILE A CA 1
ATOM 2273 C C . ILE A 1 293 ? 8.617 -29.531 -12.992 1 97.94 293 ILE A C 1
ATOM 2275 O O . ILE A 1 293 ? 9.836 -29.734 -13.047 1 97.94 293 ILE A O 1
ATOM 2279 N N . PHE A 1 294 ? 7.938 -29.047 -13.992 1 97.5 294 PHE A N 1
ATOM 2280 C CA . PHE A 1 294 ? 8.539 -28.531 -15.219 1 97.5 294 PHE A CA 1
ATOM 2281 C C . PHE A 1 294 ? 8.492 -27.016 -15.258 1 97.5 294 PHE A C 1
ATOM 2283 O O . PHE A 1 294 ? 7.414 -26.422 -15.258 1 97.5 294 PHE A O 1
ATOM 2290 N N . ALA A 1 295 ? 9.648 -26.438 -15.25 1 97.38 295 ALA A N 1
ATOM 2291 C CA . ALA A 1 295 ? 9.758 -24.984 -15.227 1 97.38 295 ALA A CA 1
ATOM 2292 C C . ALA A 1 295 ? 10.414 -24.453 -16.5 1 97.38 295 ALA A C 1
ATOM 2294 O O . ALA A 1 295 ? 11.398 -25.016 -16.969 1 97.38 295 ALA A O 1
ATOM 2295 N N . PHE A 1 296 ? 9.82 -23.375 -17.062 1 96.31 296 PHE A N 1
ATOM 2296 C CA . PHE A 1 296 ? 10.336 -22.812 -18.297 1 96.31 296 PHE A CA 1
ATOM 2297 C C . PHE A 1 296 ? 10.438 -21.281 -18.203 1 96.31 296 PHE A C 1
ATOM 2299 O O . PHE A 1 296 ? 9.594 -20.641 -17.578 1 96.31 296 PHE A O 1
ATOM 2306 N N . ASP A 1 297 ? 11.43 -20.734 -18.734 1 93.75 297 ASP A N 1
ATOM 2307 C CA . ASP A 1 297 ? 11.57 -19.297 -18.891 1 93.75 297 ASP A CA 1
ATOM 2308 C C . ASP A 1 297 ? 12.336 -18.953 -20.172 1 93.75 297 ASP A C 1
ATOM 2310 O O . ASP A 1 297 ? 13.18 -19.719 -20.625 1 93.75 297 ASP A O 1
ATOM 2314 N N . GLU A 1 298 ? 12 -17.766 -20.672 1 88.62 298 GLU A N 1
ATOM 2315 C CA . GLU A 1 298 ? 12.68 -17.312 -21.891 1 88.62 298 GLU A CA 1
ATOM 2316 C C . GLU A 1 298 ? 14.078 -16.781 -21.578 1 88.62 298 GLU A C 1
ATOM 2318 O O . GLU A 1 298 ? 14.914 -16.656 -22.469 1 88.62 298 GLU A O 1
ATOM 2323 N N . VAL A 1 299 ? 14.25 -16.375 -20.391 1 83.31 299 VAL A N 1
ATOM 2324 C CA . VAL A 1 299 ? 15.539 -15.844 -19.969 1 83.31 299 VAL A CA 1
ATOM 2325 C C . VAL A 1 299 ? 16.266 -16.875 -19.094 1 83.31 299 VAL A C 1
ATOM 2327 O O . VAL A 1 299 ? 15.664 -17.453 -18.188 1 83.31 299 VAL A O 1
ATOM 2330 N N . ALA A 1 300 ? 17.469 -17.078 -19.453 1 75.81 300 ALA A N 1
ATOM 2331 C CA . ALA A 1 300 ? 18.297 -17.984 -18.641 1 75.81 300 ALA A CA 1
ATOM 2332 C C . ALA A 1 300 ? 18.891 -17.25 -17.453 1 75.81 300 ALA A C 1
ATOM 2334 O O . ALA A 1 300 ? 19.781 -16.406 -17.609 1 75.81 300 ALA A O 1
ATOM 2335 N N . LEU A 1 301 ? 18.422 -17.5 -16.297 1 79.94 301 LEU A N 1
ATOM 2336 C CA . LEU A 1 301 ? 18.938 -16.906 -15.07 1 79.94 301 LEU A CA 1
ATOM 2337 C C . LEU A 1 301 ? 19.656 -17.953 -14.234 1 79.94 301 LEU A C 1
ATOM 2339 O O . LEU A 1 301 ? 19.562 -19.156 -14.508 1 79.94 301 LEU A O 1
ATOM 2343 N N . ASN A 1 302 ? 20.484 -17.375 -13.328 1 76.31 302 ASN A N 1
ATOM 2344 C CA . ASN A 1 302 ? 21.094 -18.297 -12.359 1 76.31 302 ASN A CA 1
ATOM 2345 C C . ASN A 1 302 ? 20.031 -18.969 -11.492 1 76.31 302 ASN A C 1
ATOM 2347 O O . ASN A 1 302 ? 19.156 -18.297 -10.938 1 76.31 302 ASN A O 1
ATOM 2351 N N . CYS A 1 303 ? 20.031 -20.297 -11.492 1 76.44 303 CYS A N 1
ATOM 2352 C CA . CYS A 1 303 ? 19.031 -21.078 -10.781 1 76.44 303 CYS A CA 1
ATOM 2353 C C . CYS A 1 303 ? 19.656 -21.859 -9.633 1 76.44 303 CYS A C 1
ATOM 2355 O O . CYS A 1 303 ? 19.953 -23.047 -9.773 1 76.44 303 CYS A O 1
ATOM 2357 N N . PRO A 1 304 ? 19.719 -21.234 -8.492 1 85.88 304 PRO A N 1
ATOM 2358 C CA . PRO A 1 304 ? 20.406 -21.922 -7.387 1 85.88 304 PRO A CA 1
ATOM 2359 C C . PRO A 1 304 ? 19.484 -22.891 -6.633 1 85.88 304 PRO A C 1
ATOM 2361 O O . PRO A 1 304 ? 19.922 -23.547 -5.691 1 85.88 304 PRO A O 1
ATOM 2364 N N . TYR A 1 305 ? 18.328 -23.078 -7.109 1 95.12 305 TYR A N 1
ATOM 2365 C CA . TYR A 1 305 ? 17.344 -23.766 -6.289 1 95.12 305 TYR A CA 1
ATOM 2366 C C . TYR A 1 305 ? 17.156 -25.203 -6.77 1 95.12 305 TYR A C 1
ATOM 2368 O O . TYR A 1 305 ? 17.953 -25.719 -7.543 1 95.12 305 TYR A O 1
ATOM 2376 N N . SER A 1 306 ? 16.156 -25.844 -6.273 1 96.12 306 SER A N 1
ATOM 2377 C CA . SER A 1 306 ? 16.031 -27.281 -6.426 1 96.12 306 SER A CA 1
ATOM 2378 C C . SER A 1 306 ? 15.359 -27.641 -7.75 1 96.12 306 SER A C 1
ATOM 2380 O O . SER A 1 306 ? 15.109 -28.812 -8.031 1 96.12 306 SER A O 1
ATOM 2382 N N . VAL A 1 307 ? 15.016 -26.656 -8.516 1 95.75 307 VAL A N 1
ATOM 2383 C CA . VAL A 1 307 ? 14.32 -26.891 -9.773 1 95.75 307 VAL A CA 1
ATOM 2384 C C . VAL A 1 307 ? 15.156 -26.344 -10.938 1 95.75 307 VAL A C 1
ATOM 2386 O O . VAL A 1 307 ? 15.719 -25.25 -10.844 1 95.75 307 VAL A O 1
ATOM 2389 N N . ALA A 1 308 ? 15.25 -27.141 -11.984 1 94.12 308 ALA A N 1
ATOM 2390 C CA . ALA A 1 308 ? 15.891 -26.656 -13.203 1 94.12 308 ALA A CA 1
ATOM 2391 C C . ALA A 1 308 ? 14.906 -25.891 -14.07 1 94.12 308 ALA A C 1
ATOM 2393 O O . ALA A 1 308 ? 13.812 -26.375 -14.352 1 94.12 308 ALA A O 1
ATOM 2394 N N . VAL A 1 309 ? 15.305 -24.734 -14.414 1 95.31 309 VAL A N 1
ATOM 2395 C CA . VAL A 1 309 ? 14.477 -23.938 -15.305 1 95.31 309 VAL A CA 1
ATOM 2396 C C . VAL A 1 309 ? 14.984 -24.078 -16.734 1 95.31 309 VAL A C 1
ATOM 2398 O O . VAL A 1 309 ? 16.109 -23.672 -17.047 1 95.31 309 VAL A O 1
ATOM 2401 N N . SER A 1 310 ? 14.203 -24.609 -17.594 1 94.5 310 SER A N 1
ATOM 2402 C CA . SER A 1 310 ? 14.555 -24.797 -19 1 94.5 310 SER A CA 1
ATOM 2403 C C . SER A 1 310 ? 14.211 -23.562 -19.828 1 94.5 310 SER A C 1
ATOM 2405 O O . SER A 1 310 ? 13.227 -22.875 -19.531 1 94.5 310 SER A O 1
ATOM 2407 N N . LEU A 1 311 ? 15.016 -23.297 -20.797 1 92.56 311 LEU A N 1
ATOM 2408 C CA . LEU A 1 311 ? 14.664 -22.266 -21.75 1 92.56 311 LEU A CA 1
ATOM 2409 C C . LEU A 1 311 ? 13.391 -22.625 -22.516 1 92.56 311 LEU A C 1
ATOM 2411 O O . LEU A 1 311 ? 13.281 -23.719 -23.062 1 92.56 311 LEU A O 1
ATOM 2415 N N . GLY A 1 312 ? 12.43 -21.75 -22.438 1 92.31 312 GLY A N 1
ATOM 2416 C CA . GLY A 1 312 ? 11.164 -22 -23.109 1 92.31 312 GLY A CA 1
ATOM 2417 C C . GLY A 1 312 ? 10.078 -21.016 -22.719 1 92.31 312 GLY A C 1
ATOM 2418 O O . GLY A 1 312 ? 10.242 -20.25 -21.766 1 92.31 312 GLY A O 1
ATOM 2419 N N . GLY A 1 313 ? 8.992 -21 -23.531 1 92.31 313 GLY A N 1
ATOM 2420 C CA . GLY A 1 313 ? 7.828 -20.156 -23.312 1 92.31 313 GLY A CA 1
ATOM 2421 C C . GLY A 1 313 ? 6.52 -20.922 -23.391 1 92.31 313 GLY A C 1
ATOM 2422 O O . GLY A 1 313 ? 6.488 -22.125 -23.188 1 92.31 313 GLY A O 1
ATOM 2423 N N . PRO A 1 314 ? 5.523 -20.219 -23.656 1 94.88 314 PRO A N 1
ATOM 2424 C CA . PRO A 1 314 ? 4.191 -20.812 -23.672 1 94.88 314 PRO A CA 1
ATOM 2425 C C . PRO A 1 314 ? 4.094 -22 -24.641 1 94.88 314 PRO A C 1
ATOM 2427 O O . PRO A 1 314 ? 3.365 -22.953 -24.375 1 94.88 314 PRO A O 1
ATOM 2430 N N . ALA A 1 315 ? 4.82 -22.031 -25.672 1 93.44 315 ALA A N 1
ATOM 2431 C CA . ALA A 1 315 ? 4.766 -23.094 -26.688 1 93.44 315 ALA A CA 1
ATOM 2432 C C . ALA A 1 315 ? 5.172 -24.438 -26.094 1 93.44 315 ALA A C 1
ATOM 2434 O O . ALA A 1 315 ? 4.832 -25.484 -26.641 1 93.44 315 ALA A O 1
ATOM 2435 N N . SER A 1 316 ? 5.848 -24.359 -25 1 93.75 316 SER A N 1
ATOM 2436 C CA . SER A 1 316 ? 6.262 -25.594 -24.328 1 93.75 316 SER A CA 1
ATOM 2437 C C . SER A 1 316 ? 5.059 -26.406 -23.875 1 93.75 316 SER A C 1
ATOM 2439 O O . SER A 1 316 ? 5.148 -27.625 -23.734 1 93.75 316 SER A O 1
ATOM 2441 N N . LEU A 1 317 ? 3.953 -25.812 -23.672 1 95.75 317 LEU A N 1
ATOM 2442 C CA . LEU A 1 317 ? 2.748 -26.469 -23.172 1 95.75 317 LEU A CA 1
ATOM 2443 C C . LEU A 1 317 ? 2.143 -27.375 -24.25 1 95.75 317 LEU A C 1
ATOM 2445 O O . LEU A 1 317 ? 1.405 -28.312 -23.922 1 95.75 317 LEU A O 1
ATOM 2449 N N . LEU A 1 318 ? 2.465 -27.156 -25.438 1 91.06 318 LEU A N 1
ATOM 2450 C CA . LEU A 1 318 ? 1.897 -27.938 -26.547 1 91.06 318 LEU A CA 1
ATOM 2451 C C . LEU A 1 318 ? 2.494 -29.344 -26.594 1 91.06 318 LEU A C 1
ATOM 2453 O O . LEU A 1 318 ? 1.939 -30.234 -27.234 1 91.06 318 LEU A O 1
ATOM 2457 N N . SER A 1 319 ? 3.555 -29.547 -25.891 1 90.44 319 SER A N 1
ATOM 2458 C CA . SER A 1 319 ? 4.227 -30.828 -25.906 1 90.44 319 SER A CA 1
ATOM 2459 C C . SER A 1 319 ? 3.979 -31.609 -24.609 1 90.44 319 SER A C 1
ATOM 2461 O O . SER A 1 319 ? 4.559 -32.688 -24.406 1 90.44 319 SER A O 1
ATOM 2463 N N . LEU A 1 320 ? 3.215 -31.078 -23.75 1 92.56 320 LEU A N 1
ATOM 2464 C CA . LEU A 1 320 ? 3.014 -31.703 -22.453 1 92.56 320 LEU A CA 1
ATOM 2465 C C . LEU A 1 320 ? 1.59 -32.219 -22.312 1 92.56 320 LEU A C 1
ATOM 2467 O O . LEU A 1 320 ? 0.7 -31.844 -23.062 1 92.56 320 LEU A O 1
ATOM 2471 N N . LYS A 1 321 ? 1.441 -33.219 -21.438 1 94.06 321 LYS A N 1
ATOM 2472 C CA . LYS A 1 321 ? 0.112 -33.719 -21.109 1 94.06 321 LYS A CA 1
ATOM 2473 C C . LYS A 1 321 ? -0.61 -32.781 -20.156 1 94.06 321 LYS A C 1
ATOM 2475 O O . LYS A 1 321 ? -0.646 -33 -18.938 1 94.06 321 LYS A O 1
ATOM 2480 N N . CYS A 1 322 ? -1.326 -31.859 -20.656 1 95.94 322 CYS A N 1
ATOM 2481 C CA . CYS A 1 322 ? -1.903 -30.766 -19.875 1 95.94 322 CYS A CA 1
ATOM 2482 C C . CYS A 1 322 ? -3.154 -31.234 -19.125 1 95.94 322 CYS A C 1
ATOM 2484 O O . CYS A 1 322 ? -3.521 -30.656 -18.109 1 95.94 322 CYS A O 1
ATOM 2486 N N . SER A 1 323 ? -3.758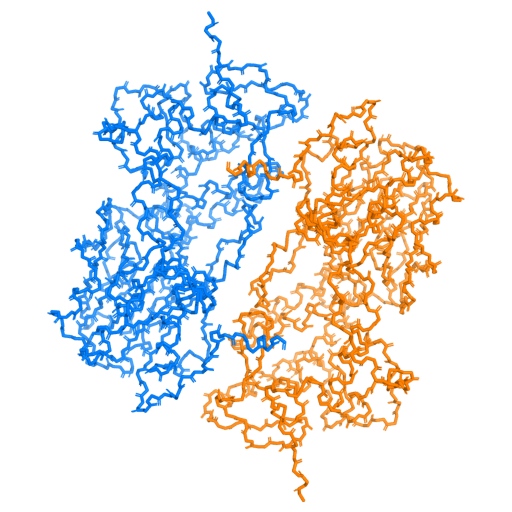 -32.344 -19.562 1 96.88 323 SER A N 1
ATOM 2487 C CA . SER A 1 323 ? -5.031 -32.781 -19 1 96.88 323 SER A CA 1
ATOM 2488 C C . SER A 1 323 ? -4.867 -33.25 -17.562 1 96.88 323 SER A C 1
ATOM 2490 O O . SER A 1 323 ? -5.828 -33.25 -16.797 1 96.88 323 SER A O 1
ATOM 2492 N N . THR A 1 324 ? -3.664 -33.625 -17.172 1 97.62 324 THR A N 1
ATOM 2493 C CA . THR A 1 324 ? -3.428 -34.094 -15.812 1 97.62 324 THR A CA 1
ATOM 2494 C C . THR A 1 324 ? -2.361 -33.25 -15.133 1 97.62 324 THR A C 1
ATOM 2496 O O . THR A 1 324 ? -1.808 -33.625 -14.102 1 97.62 324 THR A O 1
ATOM 2499 N N . SER A 1 325 ? -2.041 -32.125 -15.781 1 98.38 325 SER A N 1
ATOM 2500 C CA . SER A 1 325 ? -1.074 -31.203 -15.195 1 98.38 325 SER A CA 1
ATOM 2501 C C . SER A 1 325 ? -1.768 -29.969 -14.609 1 98.38 325 SER A C 1
ATOM 2503 O O . SER A 1 325 ? -2.934 -29.703 -14.914 1 98.38 325 SER A O 1
ATOM 2505 N N . VAL A 1 326 ? -1.076 -29.359 -13.719 1 98.75 326 VAL A N 1
ATOM 2506 C CA . VAL A 1 326 ? -1.486 -28.062 -13.18 1 98.75 326 VAL A CA 1
ATOM 2507 C C . VAL A 1 326 ? -0.606 -26.953 -13.758 1 98.75 326 VAL A C 1
ATOM 2509 O O . VAL A 1 326 ? 0.621 -27.078 -13.766 1 98.75 326 VAL A O 1
ATOM 2512 N N . LEU A 1 327 ? -1.219 -25.922 -14.32 1 98.88 327 LEU A N 1
ATOM 2513 C CA . LEU A 1 327 ? -0.467 -24.781 -14.812 1 98.88 327 LEU A CA 1
ATOM 2514 C C . LEU A 1 327 ? -0.205 -23.781 -13.688 1 98.88 327 LEU A C 1
ATOM 2516 O O . LEU A 1 327 ? -1.135 -23.359 -13 1 98.88 327 LEU A O 1
ATOM 2520 N N . LEU A 1 328 ? 1.022 -23.5 -13.438 1 98.88 328 LEU A N 1
ATOM 2521 C CA . LEU A 1 328 ? 1.432 -22.469 -12.484 1 98.88 328 LEU A CA 1
ATOM 2522 C C . LEU A 1 328 ? 1.917 -21.219 -13.211 1 98.88 328 LEU A C 1
ATOM 2524 O O . LEU A 1 328 ? 2.865 -21.281 -14 1 98.88 328 LEU A O 1
ATOM 2528 N N . LEU A 1 329 ? 1.253 -20.125 -13.016 1 98.56 329 LEU A N 1
ATOM 2529 C CA . LEU A 1 329 ? 1.682 -18.797 -13.453 1 98.56 329 LEU A CA 1
ATOM 2530 C C . LEU A 1 329 ? 1.892 -17.875 -12.258 1 98.56 329 LEU A C 1
ATOM 2532 O O . LEU A 1 329 ? 0.933 -17.531 -11.562 1 98.56 329 LEU A O 1
ATOM 2536 N N . CYS A 1 330 ? 3.098 -17.547 -12 1 98.12 330 CYS A N 1
ATOM 2537 C CA . CYS A 1 330 ? 3.424 -16.625 -10.922 1 98.12 330 CYS A CA 1
ATOM 2538 C C . CYS A 1 330 ? 3.996 -15.32 -11.477 1 98.12 330 CYS A C 1
ATOM 2540 O O . CYS A 1 330 ? 5.102 -15.305 -12.016 1 98.12 330 CYS A O 1
ATOM 2542 N N . TRP A 1 331 ? 3.217 -14.305 -11.25 1 95.88 331 TRP A N 1
ATOM 2543 C CA . TRP A 1 331 ? 3.566 -12.961 -11.703 1 95.88 331 TRP A CA 1
ATOM 2544 C C . TRP A 1 331 ? 3.916 -12.961 -13.188 1 95.88 331 TRP A C 1
ATOM 2546 O O . TRP A 1 331 ? 4.996 -12.508 -13.578 1 95.88 331 TRP A O 1
ATOM 2556 N N . PRO A 1 332 ? 2.986 -13.438 -14 1 94.12 332 PRO A N 1
ATOM 2557 C CA . PRO A 1 332 ? 3.244 -13.25 -15.43 1 94.12 332 PRO A CA 1
ATOM 2558 C C . PRO A 1 332 ? 3.535 -11.789 -15.797 1 94.12 332 PRO A C 1
ATOM 2560 O O . PRO A 1 332 ? 3.082 -10.875 -15.102 1 94.12 332 PRO A O 1
ATOM 2563 N N . PRO A 1 333 ? 4.324 -11.57 -16.797 1 89.06 333 PRO A N 1
ATOM 2564 C CA . PRO A 1 333 ? 4.785 -10.211 -17.094 1 89.06 333 PRO A CA 1
ATOM 2565 C C . PRO A 1 333 ? 3.648 -9.195 -17.109 1 89.06 333 PRO A C 1
ATOM 2567 O O . PRO A 1 333 ? 2.475 -9.57 -17.078 1 89.06 333 PRO A O 1
ATOM 2570 N N . PHE A 1 334 ? 3.945 -7.945 -17.297 1 81.44 334 PHE A N 1
ATOM 2571 C CA . PHE A 1 334 ? 3.141 -6.766 -17 1 81.44 334 PHE A CA 1
ATOM 2572 C C . PHE A 1 334 ? 1.849 -6.777 -17.812 1 81.44 334 PHE A C 1
ATOM 2574 O O . PHE A 1 334 ? 1.818 -7.277 -18.938 1 81.44 334 PHE A O 1
ATOM 2581 N N . GLY A 1 335 ? 0.873 -6.18 -17.156 1 77.62 335 GLY A N 1
ATOM 2582 C CA . GLY A 1 335 ? -0.462 -6.004 -17.703 1 77.62 335 GLY A CA 1
ATOM 2583 C C . GLY A 1 335 ? -1.542 -5.949 -16.641 1 77.62 335 GLY A C 1
ATOM 2584 O O . GLY A 1 335 ? -1.243 -5.973 -15.438 1 77.62 335 GLY A O 1
ATOM 2585 N N . SER A 1 336 ? -2.736 -5.656 -17.109 1 75.56 336 SER A N 1
ATOM 2586 C CA . SER A 1 336 ? -3.918 -5.66 -16.266 1 75.56 336 SER A CA 1
ATOM 2587 C C . SER A 1 336 ? -5.18 -5.953 -17.062 1 75.56 336 SER A C 1
ATOM 2589 O O . SER A 1 336 ? -5.137 -6.047 -18.297 1 75.56 336 SER A O 1
ATOM 2591 N N . PRO A 1 337 ? -6.168 -6.109 -16.344 1 73.19 337 PRO A N 1
ATOM 2592 C CA . PRO A 1 337 ? -7.43 -6.277 -17.062 1 73.19 337 PRO A CA 1
ATOM 2593 C C . PRO A 1 337 ? -7.75 -5.09 -17.969 1 73.19 337 PRO A C 1
ATOM 2595 O O . PRO A 1 337 ? -8.578 -5.211 -18.875 1 73.19 337 PRO A O 1
ATOM 2598 N N . GLN A 1 338 ? -7.008 -4.008 -17.781 1 75.12 338 GLN A N 1
ATOM 2599 C CA . GLN A 1 338 ? -7.316 -2.807 -18.547 1 75.12 338 GLN A CA 1
ATOM 2600 C C . GLN A 1 338 ? -6.164 -2.439 -19.469 1 75.12 338 GLN A C 1
ATOM 2602 O O . GLN A 1 338 ? -6.289 -1.533 -20.297 1 75.12 338 GLN A O 1
ATOM 2607 N N . GLU A 1 339 ? -5.082 -3.168 -19.344 1 76.31 339 GLU A N 1
ATOM 2608 C CA . GLU A 1 339 ? -3.896 -2.734 -20.078 1 76.31 339 GLU A CA 1
ATOM 2609 C C . GLU A 1 339 ? -3.311 -3.873 -20.906 1 76.31 339 GLU A C 1
ATOM 2611 O O . GLU A 1 339 ? -3.307 -5.027 -20.469 1 76.31 339 GLU A O 1
ATOM 2616 N N . GLU A 1 340 ? -2.871 -3.412 -22.062 1 78.12 340 GLU A N 1
ATOM 2617 C CA . GLU A 1 340 ? -2.184 -4.32 -22.984 1 78.12 340 GLU A CA 1
ATOM 2618 C C . GLU A 1 340 ? -0.669 -4.191 -22.859 1 78.12 340 GLU A C 1
ATOM 2620 O O . GLU A 1 340 ? -0.108 -3.119 -23.078 1 78.12 340 GLU A O 1
ATOM 2625 N N . GLN A 1 341 ? -0.066 -5.301 -22.5 1 82.62 341 GLN A N 1
ATOM 2626 C CA . GLN A 1 341 ? 1.393 -5.336 -22.484 1 82.62 341 GLN A CA 1
ATOM 2627 C C . GLN A 1 341 ? 1.916 -6.691 -22.953 1 82.62 341 GLN A C 1
ATOM 2629 O O . GLN A 1 341 ? 1.716 -7.078 -24.109 1 82.62 341 GLN A O 1
ATOM 2634 N N . SER A 1 342 ? 2.361 -7.555 -22.078 1 87.31 342 SER A N 1
ATOM 2635 C CA . SER A 1 342 ? 2.873 -8.859 -22.484 1 87.31 342 SER A CA 1
ATOM 2636 C C . SER A 1 342 ? 1.74 -9.867 -22.641 1 87.31 342 SER A C 1
ATOM 2638 O O . SER A 1 342 ? 0.793 -9.883 -21.859 1 87.31 342 SER A O 1
ATOM 2640 N N . SER A 1 343 ? 1.835 -10.695 -23.688 1 90.5 343 SER A N 1
ATOM 2641 C CA . SER A 1 343 ? 0.805 -11.711 -23.906 1 90.5 343 SER A CA 1
ATOM 2642 C C . SER A 1 343 ? 1.241 -13.07 -23.375 1 90.5 343 SER A C 1
ATOM 2644 O O . SER A 1 343 ? 0.56 -14.07 -23.578 1 90.5 343 SER A O 1
ATOM 2646 N N . MET A 1 344 ? 2.363 -13.141 -22.75 1 93.62 344 MET A N 1
ATOM 2647 C CA . MET A 1 344 ? 2.9 -14.43 -22.297 1 93.62 344 MET A CA 1
ATOM 2648 C C . MET A 1 344 ? 1.885 -15.172 -21.438 1 93.62 344 MET A C 1
ATOM 2650 O O . MET A 1 344 ? 1.656 -16.375 -21.641 1 93.62 344 MET A O 1
ATOM 2654 N N . GLY A 1 345 ? 1.272 -14.477 -20.438 1 96.06 345 GLY A N 1
ATOM 2655 C CA . GLY A 1 345 ? 0.275 -15.102 -19.578 1 96.06 345 GLY A CA 1
ATOM 2656 C C . GLY A 1 345 ? -0.929 -15.609 -20.344 1 96.06 345 GLY A C 1
ATOM 2657 O O . GLY A 1 345 ? -1.409 -16.719 -20.094 1 96.06 345 GLY A O 1
ATOM 2658 N N . PHE A 1 346 ? -1.331 -14.844 -21.266 1 95.38 346 PHE A N 1
ATOM 2659 C CA . PHE A 1 346 ? -2.457 -15.227 -22.109 1 95.38 346 PHE A CA 1
ATOM 2660 C C . PHE A 1 346 ? -2.117 -16.453 -22.938 1 95.38 346 PHE A C 1
ATOM 2662 O O . PHE A 1 346 ? -2.877 -17.422 -22.969 1 95.38 346 PHE A O 1
ATOM 2669 N N . GLU A 1 347 ? -1.016 -16.422 -23.625 1 95.94 347 GLU A N 1
ATOM 2670 C CA . GLU A 1 347 ? -0.603 -17.516 -24.484 1 95.94 347 GLU A CA 1
ATOM 2671 C C . GLU A 1 347 ? -0.47 -18.812 -23.688 1 95.94 347 GLU A C 1
ATOM 2673 O O . GLU A 1 347 ? -0.903 -19.875 -24.141 1 95.94 347 GLU A O 1
ATOM 2678 N N . ALA A 1 348 ? 0.145 -18.719 -22.562 1 97.81 348 ALA A N 1
ATOM 2679 C CA . ALA A 1 348 ? 0.296 -19.906 -21.719 1 97.81 348 ALA A CA 1
ATOM 2680 C C . ALA A 1 348 ? -1.062 -20.5 -21.359 1 97.81 348 ALA A C 1
ATOM 2682 O O . ALA A 1 348 ? -1.269 -21.719 -21.5 1 97.81 348 ALA A O 1
ATOM 2683 N N . LEU A 1 349 ? -1.952 -19.609 -20.906 1 98.12 349 LEU A N 1
ATOM 2684 C CA . LEU A 1 349 ? -3.279 -20.078 -20.516 1 98.12 349 LEU A CA 1
ATOM 2685 C C . LEU A 1 349 ? -4.035 -20.641 -21.719 1 98.12 349 LEU A C 1
ATOM 2687 O O . LEU A 1 349 ? -4.73 -21.656 -21.609 1 98.12 349 LEU A O 1
ATOM 2691 N N . GLU A 1 350 ? -3.898 -20.031 -22.828 1 97.19 350 GLU A N 1
ATOM 2692 C CA . GLU A 1 350 ? -4.586 -20.469 -24.047 1 97.19 350 GLU A CA 1
ATOM 2693 C C . GLU A 1 350 ? -4.109 -21.859 -24.484 1 97.19 350 GLU A C 1
ATOM 2695 O O . GLU A 1 350 ? -4.918 -22.75 -24.719 1 97.19 350 GLU A O 1
ATOM 2700 N N . TYR A 1 351 ? -2.832 -22.016 -24.625 1 97.88 351 TYR A N 1
ATOM 2701 C CA . TYR A 1 351 ? -2.283 -23.297 -25.047 1 97.88 351 TYR A CA 1
ATOM 2702 C C . TYR A 1 351 ? -2.605 -24.406 -24.047 1 97.88 351 TYR A C 1
ATOM 2704 O O . TYR A 1 351 ? -2.934 -25.531 -24.422 1 97.88 351 TYR A O 1
ATOM 2712 N N . PHE A 1 352 ? -2.531 -24.078 -22.812 1 98.44 352 PHE A N 1
ATOM 2713 C CA . PHE A 1 352 ? -2.881 -25.031 -21.766 1 98.44 352 PHE A CA 1
ATOM 2714 C C . PHE A 1 352 ? -4.332 -25.469 -21.891 1 98.44 352 PHE A C 1
ATOM 2716 O O . PHE A 1 352 ? -4.637 -26.656 -21.797 1 98.44 352 PHE A O 1
ATOM 2723 N N . THR A 1 353 ? -5.18 -24.484 -22.094 1 97.5 353 THR A N 1
ATOM 2724 C CA . THR A 1 353 ? -6.609 -24.75 -22.234 1 97.5 353 THR A CA 1
ATOM 2725 C C . THR A 1 353 ? -6.883 -25.609 -23.469 1 97.5 353 THR A C 1
ATOM 2727 O O . THR A 1 353 ? -7.641 -26.578 -23.391 1 97.5 353 THR A O 1
ATOM 2730 N N . GLN A 1 354 ? -6.246 -25.312 -24.547 1 95.44 354 GLN A N 1
ATOM 2731 C CA . GLN A 1 354 ? -6.414 -26.047 -25.781 1 95.44 354 GLN A CA 1
ATOM 2732 C C . GLN A 1 354 ? -5.949 -27.5 -25.641 1 95.44 354 GLN A C 1
ATOM 2734 O O . GLN A 1 354 ? -6.508 -28.406 -26.266 1 95.44 354 GLN A O 1
ATOM 2739 N N . ALA A 1 355 ? -5.012 -27.641 -24.828 1 96.25 355 ALA A N 1
ATOM 2740 C CA . ALA A 1 355 ? -4.438 -28.969 -24.625 1 96.25 355 ALA A CA 1
ATOM 2741 C C . ALA A 1 355 ? -5.211 -29.75 -23.562 1 96.25 355 ALA A C 1
ATOM 2743 O O . ALA A 1 355 ? -4.777 -30.828 -23.141 1 96.25 355 ALA A O 1
ATOM 2744 N N . GLY A 1 356 ? -6.312 -29.25 -23.094 1 95.94 356 GLY A N 1
ATOM 2745 C CA . GLY A 1 356 ? -7.191 -29.969 -22.172 1 95.94 356 GLY A CA 1
ATOM 2746 C C . GLY A 1 356 ? -6.902 -29.672 -20.719 1 95.94 356 GLY A C 1
ATOM 2747 O O . GLY A 1 356 ? -7.336 -30.422 -19.828 1 95.94 356 GLY A O 1
ATOM 2748 N N . GLY A 1 357 ? -6.137 -28.609 -20.469 1 97.88 357 GLY A N 1
ATOM 2749 C CA . GLY A 1 357 ? -5.805 -28.25 -19.094 1 97.88 357 GLY A CA 1
ATOM 2750 C C . GLY A 1 357 ? -7.023 -27.953 -18.25 1 97.88 357 GLY A C 1
ATOM 2751 O O . GLY A 1 357 ? -7.988 -27.359 -18.734 1 97.88 357 GLY A O 1
ATOM 2752 N N . GLN A 1 358 ? -6.906 -28.297 -16.875 1 98.19 358 GLN A N 1
ATOM 2753 C CA . GLN A 1 358 ? -8.102 -28.219 -16.047 1 98.19 358 GLN A CA 1
ATOM 2754 C C . GLN A 1 358 ? -7.883 -27.297 -14.852 1 98.19 358 GLN A C 1
ATOM 2756 O O . GLN A 1 358 ? -8.828 -26.672 -14.359 1 98.19 358 GLN A O 1
ATOM 2761 N N . ILE A 1 359 ? -6.641 -27.281 -14.344 1 98.75 359 ILE A N 1
ATOM 2762 C CA . ILE A 1 359 ? -6.375 -26.547 -13.109 1 98.75 359 ILE A CA 1
ATOM 2763 C C . ILE A 1 359 ? -5.258 -25.531 -13.344 1 98.75 359 ILE A C 1
ATOM 2765 O O . ILE A 1 359 ? -4.207 -25.859 -13.898 1 98.75 359 ILE A O 1
ATOM 2769 N N . VAL A 1 360 ? -5.512 -24.297 -12.938 1 98.81 360 VAL A N 1
ATOM 2770 C CA . VAL A 1 360 ? -4.543 -23.203 -13.047 1 98.81 360 VAL A CA 1
ATOM 2771 C C . VAL A 1 360 ? -4.316 -22.578 -11.68 1 98.81 360 VAL A C 1
ATOM 2773 O O . VAL A 1 360 ? -5.27 -22.281 -10.953 1 98.81 360 VAL A O 1
ATOM 2776 N N . ILE A 1 361 ? -3.098 -22.484 -11.227 1 98.88 361 ILE A N 1
ATOM 2777 C CA . ILE A 1 361 ? -2.715 -21.672 -10.078 1 98.88 361 ILE A CA 1
ATOM 2778 C C . ILE A 1 361 ? -2.104 -20.359 -10.547 1 98.88 361 ILE A C 1
ATOM 2780 O O . ILE A 1 361 ? -1.069 -20.344 -11.219 1 98.88 361 ILE A O 1
ATOM 2784 N N . TYR A 1 362 ? -2.76 -19.297 -10.273 1 98.5 362 TYR A N 1
ATOM 2785 C CA . TYR A 1 362 ? -2.289 -17.969 -10.625 1 98.5 362 TYR A CA 1
ATOM 2786 C C . TYR A 1 362 ? -1.899 -17.172 -9.383 1 98.5 362 TYR A C 1
ATOM 2788 O O . TYR A 1 362 ? -2.723 -16.969 -8.484 1 98.5 362 TYR A O 1
ATOM 2796 N N . ILE A 1 363 ? -0.626 -16.797 -9.305 1 98.44 363 ILE A N 1
ATOM 2797 C CA . ILE A 1 363 ? -0.081 -15.961 -8.242 1 98.44 363 ILE A CA 1
ATOM 2798 C C . ILE A 1 363 ? 0.317 -14.602 -8.82 1 98.44 363 ILE A C 1
ATOM 2800 O O . ILE A 1 363 ? 1.065 -14.531 -9.797 1 98.44 363 ILE A O 1
ATOM 2804 N N . GLY A 1 364 ? -0.181 -13.523 -8.219 1 95.94 364 GLY A N 1
ATOM 2805 C CA . GLY A 1 364 ? 0.221 -12.219 -8.711 1 95.94 364 GLY A CA 1
ATOM 2806 C C . GLY A 1 364 ? -0.746 -11.109 -8.328 1 95.94 364 GLY A C 1
ATOM 2807 O O . GLY A 1 364 ? -1.741 -11.359 -7.645 1 95.94 364 GLY A O 1
ATOM 2808 N N . ASP A 1 365 ? -0.359 -9.93 -8.664 1 92.88 365 ASP A N 1
ATOM 2809 C CA . ASP A 1 365 ? -1.194 -8.742 -8.562 1 92.88 365 ASP A CA 1
ATOM 2810 C C . ASP A 1 365 ? -2.059 -8.562 -9.805 1 92.88 365 ASP A C 1
ATOM 2812 O O . ASP A 1 365 ? -1.549 -8.25 -10.883 1 92.88 365 ASP A O 1
ATOM 2816 N N . VAL A 1 366 ? -3.311 -8.656 -9.633 1 90.25 366 VAL A N 1
ATOM 2817 C CA . VAL A 1 366 ? -4.234 -8.641 -10.758 1 90.25 366 VAL A CA 1
ATOM 2818 C C . VAL A 1 366 ? -4.137 -7.301 -11.492 1 90.25 366 VAL A C 1
ATOM 2820 O O . VAL A 1 366 ? -4.363 -7.234 -12.703 1 90.25 366 VAL A O 1
ATOM 2823 N N . ALA A 1 367 ? -3.738 -6.332 -10.797 1 88.62 367 ALA A N 1
ATOM 2824 C CA . ALA A 1 367 ? -3.684 -4.996 -11.375 1 88.62 367 ALA A CA 1
ATOM 2825 C C . ALA A 1 367 ? -2.375 -4.777 -12.133 1 88.62 367 ALA A C 1
ATOM 2827 O O . ALA A 1 367 ? -2.234 -3.805 -12.875 1 88.62 367 ALA A O 1
ATOM 2828 N N . SER A 1 368 ? -1.482 -5.723 -12.023 1 89 368 SER A N 1
ATOM 2829 C CA . SER A 1 368 ? -0.159 -5.422 -12.555 1 89 368 SER A CA 1
ATOM 2830 C C . SER A 1 368 ? 0.392 -6.59 -13.359 1 89 368 SER A C 1
ATOM 2832 O O . SER A 1 368 ? 1.448 -6.477 -13.992 1 89 368 SER A O 1
ATOM 2834 N N . THR A 1 369 ? -0.329 -7.73 -13.281 1 93 369 THR A N 1
ATOM 2835 C CA . THR A 1 369 ? 0.21 -8.906 -13.953 1 93 369 THR A CA 1
ATOM 2836 C C . THR A 1 369 ? -0.841 -9.539 -14.859 1 93 369 THR A C 1
ATOM 2838 O O . THR A 1 369 ? -2.021 -9.594 -14.508 1 93 369 THR A O 1
ATOM 2841 N N . GLY A 1 370 ? -0.402 -9.953 -16.078 1 91.81 370 GLY A N 1
ATOM 2842 C CA . GLY A 1 370 ? -1.34 -10.484 -17.047 1 91.81 370 GLY A CA 1
ATOM 2843 C C . GLY A 1 370 ? -2.156 -9.406 -17.734 1 91.81 370 GLY A C 1
ATOM 2844 O O . GLY A 1 370 ? -2.766 -8.562 -17.078 1 91.81 370 GLY A O 1
ATOM 2845 N N . ASP A 1 371 ? -2.141 -9.422 -19.047 1 89.06 371 ASP A N 1
ATOM 2846 C CA . ASP A 1 371 ? -2.863 -8.367 -19.75 1 89.06 371 ASP A CA 1
ATOM 2847 C C . ASP A 1 371 ? -4.352 -8.695 -19.844 1 89.06 371 ASP A C 1
ATOM 2849 O O . ASP A 1 371 ? -4.816 -9.672 -19.25 1 89.06 371 ASP A O 1
ATOM 2853 N N . TRP A 1 372 ? -5.133 -7.875 -20.5 1 88.06 372 TRP A N 1
ATOM 2854 C CA . TRP A 1 372 ? -6.59 -7.98 -20.5 1 88.06 372 TRP A CA 1
ATOM 2855 C C . TRP A 1 372 ? -7.043 -9.305 -21.109 1 88.06 372 TRP A C 1
ATOM 2857 O O . TRP A 1 372 ? -8.062 -9.867 -20.703 1 88.06 372 TRP A O 1
ATOM 2867 N N . ARG A 1 373 ? -6.273 -9.906 -22.062 1 90.75 373 ARG A N 1
ATOM 2868 C CA . ARG A 1 373 ? -6.625 -11.172 -22.688 1 90.75 373 ARG A CA 1
ATOM 2869 C C . ARG A 1 373 ? -6.531 -12.32 -21.688 1 90.75 373 ARG A C 1
ATOM 2871 O O . ARG A 1 373 ? -7.391 -13.203 -21.672 1 90.75 373 ARG A O 1
ATOM 2878 N N . PHE A 1 374 ? -5.469 -12.195 -20.969 1 94.88 374 PHE A N 1
ATOM 2879 C CA . PHE A 1 374 ? -5.273 -13.203 -19.938 1 94.88 374 PHE A CA 1
ATOM 2880 C C . PHE A 1 374 ? -6.457 -13.227 -18.969 1 94.88 374 PHE A C 1
ATOM 2882 O O . PHE A 1 374 ? -7.031 -14.281 -18.703 1 94.88 374 PHE A O 1
ATOM 2889 N N . HIS A 1 375 ? -6.855 -12.109 -18.5 1 92.62 375 HIS A N 1
ATOM 2890 C CA . HIS A 1 375 ? -7.898 -12.031 -17.484 1 92.62 375 HIS A CA 1
ATOM 2891 C C . HIS A 1 375 ? -9.266 -12.367 -18.078 1 92.62 375 HIS A C 1
ATOM 2893 O O . HIS A 1 375 ? -10.117 -12.938 -17.391 1 92.62 375 HIS A O 1
ATOM 2899 N N . GLU A 1 376 ? -9.422 -12.008 -19.281 1 90.94 376 GLU A N 1
ATOM 2900 C CA . GLU A 1 376 ? -10.656 -12.398 -19.953 1 90.94 376 GLU A CA 1
ATOM 2901 C C . GLU A 1 376 ? -10.766 -13.914 -20.078 1 90.94 376 GLU A C 1
ATOM 2903 O O . GLU A 1 376 ? -11.812 -14.5 -19.781 1 90.94 376 GLU A O 1
ATOM 2908 N N . LEU A 1 377 ? -9.68 -14.492 -20.547 1 94.75 377 LEU A N 1
ATOM 2909 C CA . LEU A 1 377 ? -9.68 -15.938 -20.719 1 94.75 377 LEU A CA 1
ATOM 2910 C C . LEU A 1 377 ? -9.867 -16.641 -19.375 1 94.75 377 LEU A C 1
ATOM 2912 O O . LEU A 1 377 ? -10.609 -17.609 -19.266 1 94.75 377 LEU A O 1
ATOM 2916 N N . LEU A 1 378 ? -9.18 -16.141 -18.391 1 95.81 378 LEU A N 1
ATOM 2917 C CA . LEU A 1 378 ? -9.312 -16.703 -17.047 1 95.81 378 LEU A CA 1
ATOM 2918 C C . LEU A 1 378 ? -10.75 -16.609 -16.562 1 95.81 378 LEU A C 1
ATOM 2920 O O . LEU A 1 378 ? -11.297 -17.578 -16.031 1 95.81 378 LEU A O 1
ATOM 2924 N N . TYR A 1 379 ? -11.344 -15.508 -16.781 1 91.38 379 TYR A N 1
ATOM 2925 C CA . TYR A 1 379 ? -12.711 -15.266 -16.344 1 91.38 379 TYR A CA 1
ATOM 2926 C C . TYR A 1 379 ? -13.688 -16.156 -17.109 1 91.38 379 TYR A C 1
ATOM 2928 O O . TYR A 1 379 ? -14.578 -16.766 -16.516 1 91.38 379 TYR A O 1
ATOM 2936 N N . THR A 1 380 ? -13.57 -16.266 -18.359 1 93.56 380 THR A N 1
ATOM 2937 C CA . THR A 1 380 ? -14.547 -16.953 -19.203 1 93.56 380 THR A CA 1
ATOM 2938 C C . THR A 1 380 ? -14.398 -18.469 -19.094 1 93.56 380 THR A C 1
ATOM 2940 O O . THR A 1 380 ? -15.398 -19.188 -19.156 1 93.56 380 THR A O 1
ATOM 2943 N N . HIS A 1 381 ? -13.195 -18.969 -18.906 1 97 381 HIS A N 1
ATOM 2944 C CA . HIS A 1 381 ? -12.977 -20.391 -19.062 1 97 381 HIS A CA 1
ATOM 2945 C C . HIS A 1 381 ? -12.68 -21.062 -17.719 1 97 381 HIS A C 1
ATOM 2947 O O . HIS A 1 381 ? -12.711 -22.281 -17.609 1 97 381 HIS A O 1
ATOM 2953 N N . TYR A 1 382 ? -12.359 -20.266 -16.766 1 96.94 382 TYR A N 1
ATOM 2954 C CA . TYR A 1 382 ? -11.984 -20.844 -15.477 1 96.94 382 TYR A CA 1
ATOM 2955 C C . TYR A 1 382 ? -12.742 -20.156 -14.344 1 96.94 382 TYR A C 1
ATOM 2957 O O . TYR A 1 382 ? -13.227 -19.031 -14.492 1 96.94 382 TYR A O 1
ATOM 2965 N N . LYS A 1 383 ? -12.828 -20.844 -13.273 1 93.88 383 LYS A N 1
ATOM 2966 C CA . LYS A 1 383 ? -13.43 -20.328 -12.047 1 93.88 383 LYS A CA 1
ATOM 2967 C C . LYS A 1 383 ? -12.641 -20.781 -10.812 1 93.88 383 LYS A C 1
ATOM 2969 O O . LYS A 1 383 ? -12.055 -21.859 -10.812 1 93.88 383 LYS A O 1
ATOM 2974 N N . LEU A 1 384 ? -12.648 -19.938 -9.805 1 94.44 384 LEU A N 1
ATOM 2975 C CA . LEU A 1 384 ? -11.977 -20.297 -8.555 1 94.44 384 LEU A CA 1
ATOM 2976 C C . LEU A 1 384 ? -12.586 -21.562 -7.953 1 94.44 384 LEU A C 1
ATOM 2978 O O . LEU A 1 384 ? -13.805 -21.734 -7.977 1 94.44 384 LEU A O 1
ATOM 2982 N N . LEU A 1 385 ? -11.695 -22.375 -7.398 1 94.31 385 LEU A N 1
ATOM 2983 C CA . LEU A 1 385 ? -12.141 -23.562 -6.688 1 94.31 385 LEU A CA 1
ATOM 2984 C C . LEU A 1 385 ? -12.898 -23.188 -5.418 1 94.31 385 LEU A C 1
ATOM 2986 O O . LEU A 1 385 ? -12.773 -22.062 -4.926 1 94.31 385 LEU A O 1
ATOM 2990 N N . LYS A 1 386 ? -13.594 -24.125 -4.871 1 86.31 386 LYS A N 1
ATOM 2991 C CA . LYS A 1 386 ? -14.43 -23.938 -3.688 1 86.31 386 LYS A CA 1
ATOM 2992 C C . LYS A 1 386 ? -13.594 -23.469 -2.496 1 86.31 386 LYS A C 1
ATOM 2994 O O . LYS A 1 386 ? -14.047 -22.641 -1.703 1 86.31 386 LYS A O 1
ATOM 2999 N N . ASP A 1 387 ? -12.406 -24 -2.369 1 87.88 387 ASP A N 1
ATOM 3000 C CA . ASP A 1 387 ? -11.531 -23.641 -1.26 1 87.88 387 ASP A CA 1
ATOM 3001 C C . ASP A 1 387 ? -11.016 -22.219 -1.401 1 87.88 387 ASP A C 1
ATOM 3003 O O . ASP A 1 387 ? -10.445 -21.656 -0.461 1 87.88 387 ASP A O 1
ATOM 3007 N N . TYR A 1 388 ? -11.273 -21.625 -2.541 1 91.38 388 TYR A N 1
ATOM 3008 C CA . TYR A 1 388 ? -10.852 -20.266 -2.844 1 91.38 388 TYR A CA 1
ATOM 3009 C C . TYR A 1 388 ? -12.031 -19.422 -3.285 1 91.38 388 TYR A C 1
ATOM 3011 O O . TYR A 1 388 ? -12.117 -19.016 -4.449 1 91.38 388 TYR A O 1
ATOM 3019 N N . PRO A 1 389 ? -12.859 -19.047 -2.297 1 86.81 389 PRO A N 1
ATOM 3020 C CA . PRO A 1 389 ? -14 -18.203 -2.682 1 86.81 389 PRO A CA 1
ATOM 3021 C C . PRO A 1 389 ? -13.578 -16.875 -3.303 1 86.81 389 PRO A C 1
ATOM 3023 O O . PRO A 1 389 ? -14.328 -16.297 -4.09 1 86.81 389 PRO A O 1
ATOM 3026 N N . VAL A 1 390 ? -12.461 -16.422 -2.924 1 90.75 390 VAL A N 1
ATOM 3027 C CA . VAL A 1 390 ? -11.742 -15.305 -3.537 1 90.75 390 VAL A CA 1
ATOM 3028 C C . VAL A 1 390 ? -10.25 -15.609 -3.596 1 90.75 390 VAL A C 1
ATOM 3030 O O . VAL A 1 390 ? -9.789 -16.594 -3.002 1 90.75 390 VAL A O 1
ATOM 3033 N N . ARG A 1 391 ? -9.617 -14.836 -4.391 1 94.62 391 ARG A N 1
ATOM 3034 C CA . ARG A 1 391 ? -8.164 -14.969 -4.324 1 94.62 391 ARG A CA 1
ATOM 3035 C C . ARG A 1 391 ? -7.645 -14.609 -2.936 1 94.62 391 ARG A C 1
ATOM 3037 O O . ARG A 1 391 ? -8.117 -13.656 -2.316 1 94.62 391 ARG A O 1
ATOM 3044 N N . ARG A 1 392 ? -6.758 -15.391 -2.467 1 95.5 392 ARG A N 1
ATOM 3045 C CA . ARG A 1 392 ? -6.227 -15.195 -1.123 1 95.5 392 ARG A CA 1
ATOM 3046 C C . ARG A 1 392 ? -5.059 -14.211 -1.135 1 95.5 392 ARG A C 1
ATOM 3048 O O . ARG A 1 392 ? -4.184 -14.289 -2.002 1 95.5 392 ARG A O 1
ATOM 3055 N N . GLU A 1 393 ? -5.098 -13.336 -0.189 1 95 393 GLU A N 1
ATOM 3056 C CA . GLU A 1 393 ? -4.012 -12.367 -0.059 1 95 393 GLU A CA 1
ATOM 3057 C C . GLU A 1 393 ? -2.734 -13.031 0.441 1 95 393 GLU A C 1
ATOM 3059 O O . GLU A 1 393 ? -2.779 -13.891 1.32 1 95 393 GLU A O 1
ATOM 3064 N N . LEU A 1 394 ? -1.646 -12.625 -0.15 1 97 394 LEU A N 1
ATOM 3065 C CA . LEU A 1 394 ? -0.332 -13.078 0.288 1 97 394 LEU A CA 1
ATOM 3066 C C . LEU A 1 394 ? 0.404 -11.977 1.045 1 97 394 LEU A C 1
ATOM 3068 O O . LEU A 1 394 ? -0.017 -10.82 1.027 1 97 394 LEU A O 1
ATOM 3072 N N . ARG A 1 395 ? 1.455 -12.445 1.772 1 95.88 395 ARG A N 1
ATOM 3073 C CA . ARG A 1 395 ? 2.35 -11.438 2.336 1 95.88 395 ARG A CA 1
ATOM 3074 C C . ARG A 1 395 ? 2.939 -10.555 1.242 1 95.88 395 ARG A C 1
ATOM 3076 O O . ARG A 1 395 ? 3.182 -11.023 0.126 1 95.88 395 ARG A O 1
ATOM 3083 N N . ARG A 1 396 ? 3.115 -9.266 1.548 1 94.25 396 ARG A N 1
ATOM 3084 C CA . ARG A 1 396 ? 3.521 -8.383 0.46 1 94.25 396 ARG A CA 1
ATOM 3085 C C . ARG A 1 396 ? 4.609 -7.422 0.916 1 94.25 396 ARG A C 1
ATOM 3087 O O . ARG A 1 396 ? 4.812 -7.223 2.117 1 94.25 396 ARG A O 1
ATOM 3094 N N . TRP A 1 397 ? 5.395 -7.051 -0.074 1 95.25 397 TRP A N 1
ATOM 3095 C CA . TRP A 1 397 ? 6.125 -5.789 0.029 1 95.25 397 TRP A CA 1
ATOM 3096 C C . TRP A 1 397 ? 5.211 -4.605 -0.248 1 95.25 397 TRP A C 1
ATOM 3098 O O . TRP A 1 397 ? 4.637 -4.496 -1.334 1 95.25 397 TRP A O 1
ATOM 3108 N N . TYR A 1 398 ? 4.984 -3.799 0.672 1 93.31 398 TYR A N 1
ATOM 3109 C CA . TYR A 1 398 ? 4.094 -2.662 0.464 1 93.31 398 TYR A CA 1
ATOM 3110 C C . TYR A 1 398 ? 4.781 -1.577 -0.358 1 93.31 398 TYR A C 1
ATOM 3112 O O . TYR A 1 398 ? 5.836 -1.071 0.028 1 93.31 398 TYR A O 1
ATOM 3120 N N . PRO A 1 399 ? 4.203 -1.186 -1.474 1 92.62 399 PRO A N 1
ATOM 3121 C CA . PRO A 1 399 ? 4.84 -0.18 -2.326 1 92.62 399 PRO A CA 1
ATOM 3122 C C . PRO A 1 399 ? 5.125 1.125 -1.586 1 92.62 399 PRO A C 1
ATOM 3124 O O . PRO A 1 399 ? 6.152 1.764 -1.827 1 92.62 399 PRO A O 1
ATOM 3127 N N . GLN A 1 400 ? 4.301 1.467 -0.631 1 91.31 400 GLN A N 1
ATOM 3128 C CA . GLN A 1 400 ? 4.449 2.691 0.149 1 91.31 400 GLN A CA 1
ATOM 3129 C C . GLN A 1 400 ? 5.758 2.684 0.939 1 91.31 400 GLN A C 1
ATOM 3131 O O . GLN A 1 400 ? 6.391 3.727 1.107 1 91.31 400 GLN A O 1
ATOM 3136 N N . GLU A 1 401 ? 6.172 1.579 1.318 1 93.56 401 GLU A N 1
ATOM 3137 C CA . GLU A 1 401 ? 7.371 1.438 2.135 1 93.56 401 GLU A CA 1
ATOM 3138 C C . GLU A 1 401 ? 8.633 1.499 1.276 1 93.56 401 GLU A C 1
ATOM 3140 O O . GLU A 1 401 ? 9.75 1.544 1.803 1 93.56 401 GLU A O 1
ATOM 3145 N N . MET A 1 402 ? 8.422 1.602 -0.011 1 93.88 402 MET A N 1
ATOM 3146 C CA . MET A 1 402 ? 9.539 1.632 -0.953 1 93.88 402 MET A CA 1
ATOM 3147 C C . MET A 1 402 ? 9.516 2.91 -1.785 1 93.88 402 MET A C 1
ATOM 3149 O O . MET A 1 402 ? 10.328 3.08 -2.693 1 93.88 402 MET A O 1
ATOM 3153 N N . GLY A 1 403 ? 8.539 3.746 -1.508 1 90 403 GLY A N 1
ATOM 3154 C CA . GLY A 1 403 ? 8.391 4.961 -2.293 1 90 403 GLY A CA 1
ATOM 3155 C C . GLY A 1 403 ? 7.836 4.711 -3.682 1 90 403 GLY A C 1
ATOM 3156 O O . GLY A 1 403 ? 8.109 5.477 -4.609 1 90 403 GLY A O 1
ATOM 3157 N N . LEU A 1 404 ? 7.121 3.611 -3.824 1 89.69 404 LEU A N 1
ATOM 3158 C CA . LEU A 1 404 ? 6.566 3.254 -5.125 1 89.69 404 LEU A CA 1
ATOM 3159 C C . LEU A 1 404 ? 5.055 3.463 -5.148 1 89.69 404 LEU A C 1
ATOM 3161 O O . LEU A 1 404 ? 4.426 3.592 -4.094 1 89.69 404 LEU A O 1
ATOM 3165 N N . ILE A 1 405 ? 4.539 3.57 -6.445 1 86 405 ILE A N 1
ATOM 3166 C CA . ILE A 1 405 ? 3.1 3.693 -6.641 1 86 405 ILE A CA 1
ATOM 3167 C C . ILE A 1 405 ? 2.607 2.578 -7.562 1 86 405 ILE A C 1
ATOM 3169 O O . ILE A 1 405 ? 2.822 2.627 -8.773 1 86 405 ILE A O 1
ATOM 3173 N N . TYR A 1 406 ? 1.958 1.601 -6.949 1 83.62 406 TYR A N 1
ATOM 3174 C CA . TYR A 1 406 ? 1.26 0.552 -7.688 1 83.62 406 TYR A CA 1
ATOM 3175 C C . TYR A 1 406 ? 0.342 -0.243 -6.766 1 83.62 406 TYR A C 1
ATOM 3177 O O . TYR A 1 406 ? 0.276 0.025 -5.562 1 83.62 406 TYR A O 1
ATOM 3185 N N . ALA A 1 407 ? -0.401 -1.054 -7.293 1 83.75 407 ALA A N 1
ATOM 3186 C CA . ALA A 1 407 ? -1.374 -1.764 -6.465 1 83.75 407 ALA A CA 1
ATOM 3187 C C . ALA A 1 407 ? -0.678 -2.611 -5.402 1 83.75 407 ALA A C 1
ATOM 3189 O O . ALA A 1 407 ? -0.959 -2.477 -4.211 1 83.75 407 ALA A O 1
ATOM 3190 N N . GLY A 1 408 ? 0.283 -3.408 -5.852 1 86.56 408 GLY A N 1
ATOM 3191 C CA . GLY A 1 408 ? 1.067 -4.188 -4.906 1 86.56 408 GLY A CA 1
ATOM 3192 C C . GLY A 1 408 ? 0.263 -5.273 -4.215 1 86.56 408 GLY A C 1
ATOM 3193 O O . GLY A 1 408 ? 0.631 -5.73 -3.131 1 86.56 408 GLY A O 1
ATOM 3194 N N . ASN A 1 409 ? -0.899 -5.613 -4.777 1 89.88 409 ASN A N 1
ATOM 3195 C CA . ASN A 1 409 ? -1.727 -6.648 -4.16 1 89.88 409 ASN A CA 1
ATOM 3196 C C . ASN A 1 409 ? -1.358 -8.039 -4.672 1 89.88 409 ASN A C 1
ATOM 3198 O O . ASN A 1 409 ? -1.988 -8.547 -5.598 1 89.88 409 ASN A O 1
ATOM 3202 N N . ASP A 1 410 ? -0.469 -8.672 -3.975 1 93.94 410 ASP A N 1
ATOM 3203 C CA . ASP A 1 410 ? -0.066 -10.047 -4.289 1 93.94 410 ASP A CA 1
ATOM 3204 C C . ASP A 1 410 ? -1.075 -11.055 -3.742 1 93.94 410 ASP A C 1
ATOM 3206 O O . ASP A 1 410 ? -1.397 -11.031 -2.553 1 93.94 410 ASP A O 1
ATOM 3210 N N . THR A 1 411 ? -1.664 -11.898 -4.645 1 96.31 411 THR A N 1
ATOM 3211 C CA . THR A 1 411 ? -2.684 -12.867 -4.262 1 96.31 411 THR A CA 1
ATOM 3212 C C . THR A 1 411 ? -2.434 -14.211 -4.949 1 96.31 411 THR A C 1
ATOM 3214 O O . THR A 1 411 ? -1.631 -14.297 -5.883 1 96.31 411 THR A O 1
ATOM 3217 N N . ILE A 1 412 ? -3.064 -15.219 -4.438 1 98.06 412 ILE A N 1
ATOM 3218 C CA . ILE A 1 412 ? -3.02 -16.547 -5.039 1 98.06 412 ILE A CA 1
ATOM 3219 C C . ILE A 1 412 ? -4.441 -17.062 -5.258 1 98.06 412 ILE A C 1
ATOM 3221 O O . ILE A 1 412 ? -5.316 -16.875 -4.41 1 98.06 412 ILE A O 1
ATOM 3225 N N . GLY A 1 413 ? -4.703 -17.562 -6.426 1 98 413 GLY A N 1
ATOM 3226 C CA . GLY A 1 413 ? -5.941 -18.234 -6.77 1 98 413 GLY A CA 1
ATOM 3227 C C . GLY A 1 413 ? -5.719 -19.594 -7.438 1 98 413 GLY A C 1
ATOM 3228 O O . GLY A 1 413 ? -4.762 -19.766 -8.188 1 98 413 GLY A O 1
ATOM 3229 N N . VAL A 1 414 ? -6.566 -20.531 -7.09 1 98.69 414 VAL A N 1
ATOM 3230 C CA . VAL A 1 414 ? -6.605 -21.828 -7.762 1 98.69 414 VAL A CA 1
ATOM 3231 C C . VAL A 1 414 ? -7.906 -21.953 -8.547 1 98.69 414 VAL A C 1
ATOM 3233 O O . VAL A 1 414 ? -9 -21.844 -7.984 1 98.69 414 VAL A O 1
ATOM 3236 N N . TYR A 1 415 ? -7.754 -22.203 -9.828 1 98.5 415 TYR A N 1
ATOM 3237 C CA . TYR A 1 415 ? -8.883 -22.156 -10.75 1 98.5 415 TYR A CA 1
ATOM 3238 C C . TYR A 1 415 ? -9.109 -23.516 -11.398 1 98.5 415 TYR A C 1
ATOM 3240 O O . TYR A 1 415 ? -8.148 -24.234 -11.695 1 98.5 415 TYR A O 1
ATOM 3248 N N . LYS A 1 416 ? -10.344 -23.844 -11.641 1 98.19 416 LYS A N 1
ATOM 3249 C CA . LYS A 1 416 ? -10.75 -25 -12.414 1 98.19 416 LYS A CA 1
ATOM 3250 C C . LYS A 1 416 ? -11.5 -24.594 -13.68 1 98.19 416 LYS A C 1
ATOM 3252 O O . LYS A 1 416 ? -12.242 -23.609 -13.672 1 98.19 416 LYS A O 1
ATOM 3257 N N . VAL A 1 417 ? -11.305 -25.328 -14.711 1 97.94 417 VAL A N 1
ATOM 3258 C CA . VAL A 1 417 ? -11.969 -25.078 -15.984 1 97.94 417 VAL A CA 1
ATOM 3259 C C . VAL A 1 417 ? -13.484 -25.172 -15.797 1 97.94 417 VAL A C 1
ATOM 3261 O O . VAL A 1 417 ? -13.977 -26.031 -15.07 1 97.94 417 VAL A O 1
ATOM 3264 N N . ARG A 1 418 ? -14.141 -24.203 -16.406 1 95.44 418 ARG A N 1
ATOM 3265 C CA . ARG A 1 418 ? -15.594 -24.203 -16.375 1 95.44 418 ARG A CA 1
ATOM 3266 C C . ARG A 1 418 ? -16.156 -25.312 -17.266 1 95.44 418 ARG A C 1
ATOM 3268 O O . ARG A 1 418 ? -15.594 -25.609 -18.312 1 95.44 418 ARG A O 1
ATOM 3275 N N . ASN A 1 419 ? -17.312 -25.844 -16.812 1 92.69 419 ASN A N 1
ATOM 3276 C CA . ASN A 1 419 ? -18 -26.781 -17.688 1 92.69 419 ASN A CA 1
ATOM 3277 C C . ASN A 1 419 ? -18.469 -26.109 -18.984 1 92.69 419 ASN A C 1
ATOM 3279 O O . ASN A 1 419 ? -18.359 -26.688 -20.062 1 92.69 419 ASN A O 1
ATOM 3283 N N . GLN A 1 420 ? -18.938 -24.953 -18.797 1 92.06 420 GLN A N 1
ATOM 3284 C CA . GLN A 1 420 ? -19.328 -24.094 -19.906 1 92.06 420 GLN A CA 1
ATOM 3285 C C . GLN A 1 420 ? -18.719 -22.703 -19.781 1 92.06 420 GLN A C 1
ATOM 3287 O O . GLN A 1 420 ? -18.953 -22.016 -18.797 1 92.06 420 GLN A O 1
ATOM 3292 N N . PRO A 1 421 ? -17.984 -22.375 -20.844 1 92 421 PRO A N 1
ATOM 3293 C CA . PRO A 1 421 ? -17.391 -21.031 -20.781 1 92 421 PRO A CA 1
ATOM 3294 C C . PRO A 1 421 ? -18.438 -19.922 -20.672 1 92 421 PRO A C 1
ATOM 3296 O O . PRO A 1 421 ? -19.547 -20.062 -21.203 1 92 421 PRO A O 1
ATOM 3299 N N . LEU A 1 422 ? -18.078 -18.875 -20.016 1 88.75 422 LEU A N 1
ATOM 3300 C CA . LEU A 1 422 ? -18.922 -17.688 -19.953 1 88.75 422 LEU A CA 1
ATOM 3301 C C . LEU A 1 422 ? -18.719 -16.812 -21.188 1 88.75 422 LEU A C 1
ATOM 3303 O O . LEU A 1 422 ? -17.688 -16.922 -21.859 1 88.75 422 LEU A O 1
ATOM 3307 N N . PRO A 1 423 ? -19.797 -16.047 -21.422 1 84.31 423 PRO A N 1
ATOM 3308 C CA . PRO A 1 423 ? -19.562 -15.055 -22.484 1 84.31 423 PRO A CA 1
ATOM 3309 C C . PRO A 1 423 ? -18.516 -14.008 -22.078 1 84.31 423 PRO A C 1
ATOM 3311 O O . PRO A 1 423 ? -18.281 -13.789 -20.891 1 84.31 423 PRO A O 1
ATOM 3314 N N . SER A 1 424 ? -17.922 -13.422 -23.031 1 79.75 424 SER A N 1
ATOM 3315 C CA . SER A 1 424 ? -16.938 -12.367 -22.781 1 79.75 424 SER A CA 1
ATOM 3316 C C . SER A 1 424 ? -17.562 -11.211 -22 1 79.75 424 SER A C 1
ATOM 3318 O O . SER A 1 424 ? -18.641 -10.727 -22.344 1 79.75 424 SER A O 1
ATOM 3320 N N . PRO A 1 425 ? -16.953 -10.867 -20.75 1 70.62 425 PRO A N 1
ATOM 3321 C CA . PRO A 1 425 ? -17.516 -9.781 -19.953 1 70.62 425 PRO A CA 1
ATOM 3322 C C . PRO A 1 425 ? -17.344 -8.414 -20.594 1 70.62 425 PRO A C 1
ATOM 3324 O O . PRO A 1 425 ? -17.984 -7.445 -20.188 1 70.62 425 PRO A O 1
ATOM 3327 N N . GLN A 1 426 ? -16.672 -8.32 -21.609 1 62.41 426 GLN A N 1
ATOM 3328 C CA . GLN A 1 426 ? -16.391 -7.051 -22.281 1 62.41 426 GLN A CA 1
ATOM 3329 C C . GLN A 1 426 ? -15.859 -6.016 -21.297 1 62.41 426 GLN A C 1
ATOM 3331 O O . GLN A 1 426 ? -16.328 -4.871 -21.281 1 62.41 426 GLN A O 1
ATOM 3336 N N . TRP A 1 427 ? -15.18 -6.492 -20.172 1 56.59 427 TRP A N 1
ATOM 3337 C CA . TRP A 1 427 ? -14.602 -5.566 -19.203 1 56.59 427 TRP A CA 1
ATOM 3338 C C . TRP A 1 427 ? -13.852 -4.441 -19.906 1 56.59 427 TRP A C 1
ATOM 3340 O O . TRP A 1 427 ? -13.68 -3.355 -19.344 1 56.59 427 TRP A O 1
ATOM 3350 N N . GLN A 1 428 ? -13.148 -4.914 -20.906 1 51.06 428 GLN A N 1
ATOM 3351 C CA . GLN A 1 428 ? -12.062 -4.184 -21.562 1 51.06 428 GLN A CA 1
ATOM 3352 C C . GLN A 1 428 ? -12.406 -2.703 -21.688 1 51.06 428 GLN A C 1
ATOM 3354 O O . GLN A 1 428 ? -11.523 -1.849 -21.625 1 51.06 428 GLN A O 1
ATOM 3359 N N . TRP A 1 429 ? -13.492 -2.432 -22.422 1 45.91 429 TRP A N 1
ATOM 3360 C CA . TRP A 1 429 ? -13.609 -1.054 -22.891 1 45.91 429 TRP A CA 1
ATOM 3361 C C . TRP A 1 429 ? -14.633 -0.282 -22.062 1 45.91 429 TRP A C 1
ATOM 3363 O O . TRP A 1 429 ? -15.766 -0.736 -21.891 1 45.91 429 TRP A O 1
ATOM 3373 N N . GLY A 1 430 ? -14.07 -0.056 -20.844 1 41.75 430 GLY A N 1
ATOM 3374 C CA . GLY A 1 430 ? -14.906 0.846 -20.062 1 41.75 430 GLY A 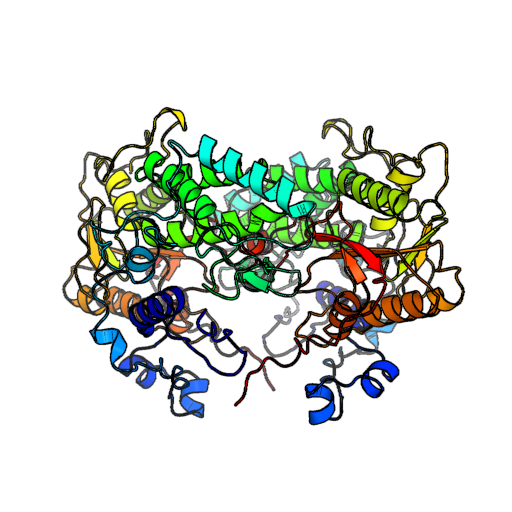CA 1
ATOM 3375 C C . GLY A 1 430 ? -16.062 1.416 -20.859 1 41.75 430 GLY A C 1
ATOM 3376 O O . GLY A 1 430 ? -15.961 1.618 -22.078 1 41.75 430 GLY A O 1
ATOM 3377 N N . ASN A 1 431 ? -17.25 0.966 -20.578 1 34.41 431 ASN A N 1
ATOM 3378 C CA . ASN A 1 431 ? -18.312 1.811 -21.125 1 34.41 431 ASN A CA 1
ATOM 3379 C C . ASN A 1 431 ? -17.953 3.291 -21.031 1 34.41 431 ASN A C 1
ATOM 3381 O O . ASN A 1 431 ? -18.391 3.984 -20.109 1 34.41 431 ASN A O 1
ATOM 3385 N N . CYS A 1 432 ? -16.781 3.723 -21.125 1 30.38 432 CYS A N 1
ATOM 3386 C CA . CYS A 1 432 ? -16.734 5.148 -21.422 1 30.38 432 CYS A CA 1
ATOM 3387 C C . CYS A 1 432 ? -17.578 5.469 -22.656 1 30.38 432 CYS A C 1
ATOM 3389 O O . CYS A 1 432 ? -17.125 5.293 -23.781 1 30.38 432 CYS A O 1
ATOM 3391 N N . THR A 1 433 ? -18.734 5.113 -22.781 1 24.42 433 THR A N 1
ATOM 3392 C CA . THR A 1 433 ? -19.438 5.93 -23.766 1 24.42 433 THR A CA 1
ATOM 3393 C C . THR A 1 433 ? -18.938 7.371 -23.734 1 24.42 433 THR A C 1
ATOM 3395 O O . THR A 1 433 ? -18.906 7.996 -22.672 1 24.42 433 THR A O 1
ATOM 3398 N N . ALA A 1 434 ? -18.281 7.844 -24.781 1 19.44 434 ALA A N 1
ATOM 3399 C CA . ALA A 1 434 ? -18.234 9.281 -25 1 19.44 434 ALA A CA 1
ATOM 3400 C C . ALA A 1 434 ? -19.562 9.945 -24.641 1 19.44 434 ALA A C 1
ATOM 3402 O O . ALA A 1 434 ? -20.625 9.43 -24.984 1 19.44 434 ALA A O 1
ATOM 3403 N N . MET B 1 1 ? -45.625 -7.273 -8.328 1 22.47 1 MET B N 1
ATOM 3404 C CA . MET B 1 1 ? -44.219 -7.578 -8.188 1 22.47 1 MET B CA 1
ATOM 3405 C C . MET B 1 1 ? -43.375 -6.738 -9.156 1 22.47 1 MET B C 1
ATOM 3407 O O . MET B 1 1 ? -43.344 -7.027 -10.352 1 22.47 1 MET B O 1
ATOM 3411 N N . ASP B 1 2 ? -43.219 -5.371 -8.883 1 26.97 2 ASP B N 1
ATOM 3412 C CA . ASP B 1 2 ? -42.844 -4.312 -9.805 1 26.97 2 ASP B CA 1
ATOM 3413 C C . ASP B 1 2 ? -41.406 -4.523 -10.312 1 26.97 2 ASP B C 1
ATOM 3415 O O . ASP B 1 2 ? -40.562 -5.051 -9.586 1 26.97 2 ASP B O 1
ATOM 3419 N N . LYS B 1 3 ? -41.219 -4.441 -11.539 1 31.44 3 LYS B N 1
ATOM 3420 C CA . LYS B 1 3 ? -40.031 -4.637 -12.359 1 31.44 3 LYS B CA 1
ATOM 3421 C C . LYS B 1 3 ? -38.844 -3.844 -11.812 1 31.44 3 LYS B C 1
ATOM 3423 O O . LYS B 1 3 ? -38.875 -2.611 -11.797 1 31.44 3 LYS B O 1
ATOM 3428 N N . VAL B 1 4 ? -38.094 -4.367 -10.836 1 37.12 4 VAL B N 1
ATOM 3429 C CA . VAL B 1 4 ? -36.844 -3.787 -10.367 1 37.12 4 VAL B CA 1
ATOM 3430 C C . VAL B 1 4 ? -35.969 -3.389 -11.562 1 37.12 4 VAL B C 1
ATOM 3432 O O . VAL B 1 4 ? -35.625 -4.234 -12.383 1 37.12 4 VAL B O 1
ATOM 3435 N N . GLU B 1 5 ? -36.031 -2.234 -12.031 1 40.88 5 GLU B N 1
ATOM 3436 C CA . GLU B 1 5 ? -35.219 -1.695 -13.094 1 40.88 5 GLU B CA 1
ATOM 3437 C C . GLU B 1 5 ? -33.719 -1.936 -12.812 1 40.88 5 GLU B C 1
ATOM 3439 O O . GLU B 1 5 ? -33.219 -1.49 -11.781 1 40.88 5 GLU B O 1
ATOM 3444 N N . SER B 1 6 ? -33.188 -2.967 -13.266 1 42.19 6 SER B N 1
ATOM 3445 C CA . SER B 1 6 ? -31.812 -3.377 -13.125 1 42.19 6 SER B CA 1
ATOM 3446 C C . SER B 1 6 ? -30.859 -2.221 -13.43 1 42.19 6 SER B C 1
ATOM 3448 O O . SER B 1 6 ? -31.172 -1.358 -14.258 1 42.19 6 SER B O 1
ATOM 3450 N N . HIS B 1 7 ? -30.031 -1.808 -12.508 1 49.69 7 HIS B N 1
ATOM 3451 C CA . HIS B 1 7 ? -28.938 -0.869 -12.703 1 49.69 7 HIS B CA 1
ATOM 3452 C C . HIS B 1 7 ? -28.172 -1.176 -13.984 1 49.69 7 HIS B C 1
ATOM 3454 O O . HIS B 1 7 ? -27.359 -2.104 -14.023 1 49.69 7 HIS B O 1
ATOM 3460 N N . GLY B 1 8 ? -28.875 -1.242 -15.094 1 42.59 8 GLY B N 1
ATOM 3461 C CA . GLY B 1 8 ? -28.172 -1.505 -16.344 1 42.59 8 GLY B CA 1
ATOM 3462 C C . GLY B 1 8 ? -27.078 -0.494 -16.625 1 42.59 8 GLY B C 1
ATOM 3463 O O . GLY B 1 8 ? -27.062 0.599 -16.047 1 42.59 8 GLY B O 1
ATOM 3464 N N . ALA B 1 9 ? -26 -0.949 -17.359 1 40.12 9 ALA B N 1
ATOM 3465 C CA . ALA B 1 9 ? -24.766 -0.276 -17.766 1 40.12 9 ALA B CA 1
ATOM 3466 C C . ALA B 1 9 ? -25.047 1.152 -18.219 1 40.12 9 ALA B C 1
ATOM 3468 O O . ALA B 1 9 ? -24.203 2.043 -18.031 1 40.12 9 ALA B O 1
ATOM 3469 N N . ASP B 1 10 ? -25.953 1.396 -19.047 1 39.12 10 ASP B N 1
ATOM 3470 C CA . ASP B 1 10 ? -26.109 2.627 -19.812 1 39.12 10 ASP B CA 1
ATOM 3471 C C . ASP B 1 10 ? -26.812 3.701 -19 1 39.12 10 ASP B C 1
ATOM 3473 O O . ASP B 1 10 ? -26.938 4.848 -19.438 1 39.12 10 ASP B O 1
ATOM 3477 N N . LYS B 1 11 ? -27.609 3.383 -18.062 1 45.59 11 LYS B N 1
ATOM 3478 C CA . LYS B 1 11 ? -28.406 4.406 -17.391 1 45.59 11 LYS B CA 1
ATOM 3479 C C . LYS B 1 11 ? -27.812 4.762 -16.031 1 45.59 11 LYS B C 1
ATOM 3481 O O . LYS B 1 11 ? -27.812 3.939 -15.117 1 45.59 11 LYS B O 1
ATOM 3486 N N . CYS B 1 12 ? -26.844 5.781 -15.82 1 46.97 12 CYS B N 1
ATOM 3487 C CA . CYS B 1 12 ? -26.094 6.371 -14.727 1 46.97 12 CYS B CA 1
ATOM 3488 C C . CYS B 1 12 ? -26.812 6.152 -13.391 1 46.97 12 CYS B C 1
ATOM 3490 O O . CYS B 1 12 ? -26.172 5.855 -12.383 1 46.97 12 CYS B O 1
ATOM 3492 N N . MET B 1 13 ? -27.547 7.035 -12.812 1 54.09 13 MET B N 1
ATOM 3493 C CA . MET B 1 13 ? -28.047 7.043 -11.438 1 54.09 13 MET B CA 1
ATOM 3494 C C . MET B 1 13 ? -29.516 6.625 -11.391 1 54.09 13 MET B C 1
ATOM 3496 O O . MET B 1 13 ? -30.375 7.273 -12 1 54.09 13 MET B O 1
ATOM 3500 N N . CYS B 1 14 ? -29.734 5.344 -11.141 1 67.62 14 CYS B N 1
ATOM 3501 C CA . CYS B 1 14 ? -31.094 4.965 -10.812 1 67.62 14 CYS B CA 1
ATOM 3502 C C . CYS B 1 14 ? -31.609 5.746 -9.602 1 67.62 14 CYS B C 1
ATOM 3504 O O . CYS B 1 14 ? -30.859 6.539 -9.023 1 67.62 14 CYS B O 1
ATOM 3506 N N . THR B 1 15 ? -32.844 5.789 -9.312 1 74.56 15 THR B N 1
ATOM 3507 C CA . THR B 1 15 ? -33.469 6.59 -8.25 1 74.56 15 THR B CA 1
ATOM 3508 C C . THR B 1 15 ? -33.531 5.801 -6.949 1 74.56 15 THR B C 1
ATOM 3510 O O . THR B 1 15 ? -34.344 6.117 -6.07 1 74.56 15 THR B O 1
ATOM 3513 N N . CYS B 1 16 ? -32.625 4.75 -6.906 1 81.38 16 CYS B N 1
ATOM 3514 C CA . CYS B 1 16 ? -32.688 3.984 -5.668 1 81.38 16 CYS B CA 1
ATOM 3515 C C . CYS B 1 16 ? -32.062 4.766 -4.516 1 81.38 16 CYS B C 1
ATOM 3517 O O . CYS B 1 16 ? -31.391 5.773 -4.738 1 81.38 16 CYS B O 1
ATOM 3519 N N . ALA B 1 17 ? -32.312 4.336 -3.27 1 87.81 17 ALA B N 1
ATOM 3520 C CA . ALA B 1 17 ? -31.875 5.055 -2.066 1 87.81 17 ALA B CA 1
ATOM 3521 C C . ALA B 1 17 ? -30.359 5.223 -2.031 1 87.81 17 ALA B C 1
ATOM 3523 O O . ALA B 1 17 ? -29.859 6.297 -1.689 1 87.81 17 ALA B O 1
ATOM 3524 N N . MET B 1 18 ? -29.609 4.203 -2.402 1 86.38 18 MET B N 1
ATOM 3525 C CA . MET B 1 18 ? -28.156 4.25 -2.346 1 86.38 18 MET B CA 1
ATOM 3526 C C . MET B 1 18 ? -27.609 5.227 -3.379 1 86.38 18 MET B C 1
ATOM 3528 O O . MET B 1 18 ? -26.672 5.984 -3.09 1 86.38 18 MET B O 1
ATOM 3532 N N . CYS B 1 19 ? -28.109 5.211 -4.523 1 83.31 19 CYS B N 1
ATOM 3533 C CA . CYS B 1 19 ? -27.656 6.117 -5.578 1 83.31 19 CYS B CA 1
ATOM 3534 C C . CYS B 1 19 ? -27.938 7.566 -5.207 1 83.31 19 CYS B C 1
ATOM 3536 O O . CYS B 1 19 ? -27.109 8.445 -5.453 1 83.31 19 CYS B O 1
ATOM 3538 N N . ARG B 1 20 ? -29.109 7.777 -4.609 1 85.44 20 ARG B N 1
ATOM 3539 C CA . ARG B 1 20 ? -29.453 9.125 -4.156 1 85.44 20 ARG B CA 1
ATOM 3540 C C . ARG B 1 20 ? -28.469 9.609 -3.105 1 85.44 20 ARG B C 1
ATOM 3542 O O . ARG B 1 20 ? -28.016 10.758 -3.15 1 85.44 20 ARG B O 1
ATOM 3549 N N . LEU B 1 21 ? -28.172 8.789 -2.207 1 87.88 21 LEU B N 1
ATOM 3550 C CA . LEU B 1 21 ? -27.219 9.148 -1.155 1 87.88 21 LEU B CA 1
ATOM 3551 C C . LEU B 1 21 ? -25.844 9.438 -1.739 1 87.88 21 LEU B C 1
ATOM 3553 O O . LEU B 1 21 ? -25.203 10.43 -1.376 1 87.88 21 LEU B O 1
ATOM 3557 N N . THR B 1 22 ? -25.359 8.594 -2.641 1 83.75 22 THR B N 1
ATOM 3558 C CA . THR B 1 22 ? -24.047 8.742 -3.246 1 83.75 22 THR B CA 1
ATOM 3559 C C . THR B 1 22 ? -23.969 10.047 -4.043 1 83.75 22 THR B C 1
ATOM 3561 O O . THR B 1 22 ? -22.938 10.727 -4.027 1 83.75 22 THR B O 1
ATOM 3564 N N . CYS B 1 23 ? -25 10.336 -4.695 1 82.06 23 CYS B N 1
ATOM 3565 C CA . CYS B 1 23 ? -25.047 11.578 -5.461 1 82.06 23 CYS B CA 1
ATOM 3566 C C . CYS B 1 23 ? -24.953 12.789 -4.543 1 82.06 23 CYS B C 1
ATOM 3568 O O . CYS B 1 23 ? -24.25 13.758 -4.863 1 82.06 23 CYS B O 1
ATOM 3570 N N . TYR B 1 24 ? -25.672 12.719 -3.48 1 84.12 24 TYR B N 1
ATOM 3571 C CA . TYR B 1 24 ? -25.609 13.805 -2.51 1 84.12 24 TYR B CA 1
ATOM 3572 C C . TYR B 1 24 ? -24.188 14.008 -1.996 1 84.12 24 TYR B C 1
ATOM 3574 O O . TYR B 1 24 ? -23.688 15.133 -1.966 1 84.12 24 TYR B O 1
ATOM 3582 N N . ILE B 1 25 ? -23.547 12.992 -1.649 1 82.06 25 ILE B N 1
ATOM 3583 C CA . ILE B 1 25 ? -22.203 13.047 -1.091 1 82.06 25 ILE B CA 1
ATOM 3584 C C . ILE B 1 25 ? -21.234 13.617 -2.127 1 82.06 25 ILE B C 1
ATOM 3586 O O . ILE B 1 25 ? -20.375 14.445 -1.801 1 82.06 25 ILE B O 1
ATOM 3590 N N . SER B 1 26 ? -21.359 13.156 -3.314 1 79.25 26 SER B N 1
ATOM 3591 C CA . SER B 1 26 ? -20.516 13.656 -4.391 1 79.25 26 SER B CA 1
ATOM 3592 C C . SER B 1 26 ? -20.688 15.156 -4.586 1 79.25 26 SER B C 1
ATOM 3594 O O . SER B 1 26 ? -19.719 15.867 -4.879 1 79.25 26 SER B O 1
ATOM 3596 N N . ALA B 1 27 ? -21.875 15.578 -4.391 1 77.88 27 ALA B N 1
ATOM 3597 C CA . ALA B 1 27 ? -22.156 17 -4.535 1 77.88 27 ALA B CA 1
ATOM 3598 C C . ALA B 1 27 ? -21.516 17.812 -3.41 1 77.88 27 ALA B C 1
ATOM 3600 O O . ALA B 1 27 ? -20.984 18.891 -3.643 1 77.88 27 ALA B O 1
ATOM 3601 N N . VAL B 1 28 ? -21.547 17.281 -2.258 1 77.44 28 VAL B N 1
ATOM 3602 C CA . VAL B 1 28 ? -21 17.953 -1.09 1 77.44 28 VAL B CA 1
ATOM 3603 C C . VAL B 1 28 ? -19.5 18.156 -1.271 1 77.44 28 VAL B C 1
ATOM 3605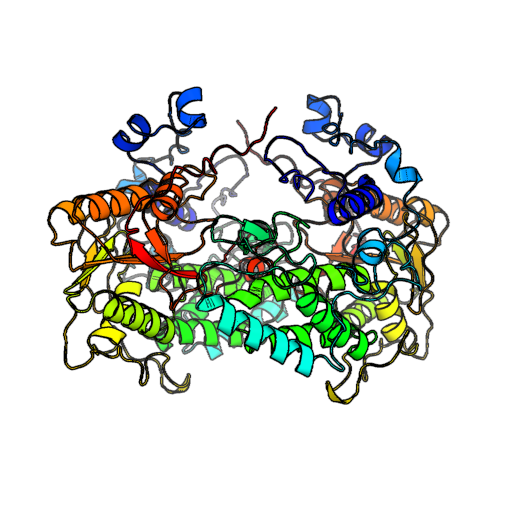 O O . VAL B 1 28 ? -18.953 19.203 -0.926 1 77.44 28 VAL B O 1
ATOM 3608 N N . TYR B 1 29 ? -18.797 17.219 -1.937 1 77.62 29 TYR B N 1
ATOM 3609 C CA . TYR B 1 29 ? -17.344 17.281 -2.064 1 77.62 29 TYR B CA 1
ATOM 3610 C C . TYR B 1 29 ? -16.938 17.719 -3.463 1 77.62 29 TYR B C 1
ATOM 3612 O O . TYR B 1 29 ? -15.797 17.531 -3.873 1 77.62 29 TYR B O 1
ATOM 3620 N N . GLY B 1 30 ? -17.812 18.219 -4.172 1 72.88 30 GLY B N 1
ATOM 3621 C CA . GLY B 1 30 ? -17.609 18.547 -5.574 1 72.88 30 GLY B CA 1
ATOM 3622 C C . GLY B 1 30 ? -16.484 19.531 -5.801 1 72.88 30 GLY B C 1
ATOM 3623 O O . GLY B 1 30 ? -15.82 19.484 -6.84 1 72.88 30 GLY B O 1
ATOM 3624 N N . ASN B 1 31 ? -16.141 20.328 -4.809 1 70.81 31 ASN B N 1
ATOM 3625 C CA . ASN B 1 31 ? -15.133 21.359 -4.996 1 70.81 31 ASN B CA 1
ATOM 3626 C C . ASN B 1 31 ? -13.734 20.859 -4.664 1 70.81 31 ASN B C 1
ATOM 3628 O O . ASN B 1 31 ? -12.75 21.578 -4.836 1 70.81 31 ASN B O 1
ATOM 3632 N N . GLN B 1 32 ? -13.609 19.703 -4.297 1 77.12 32 GLN B N 1
ATOM 3633 C CA . GLN B 1 32 ? -12.32 19.188 -3.834 1 77.12 32 GLN B CA 1
ATOM 3634 C C . GLN B 1 32 ? -11.359 18.969 -5 1 77.12 32 GLN B C 1
ATOM 3636 O O . GLN B 1 32 ? -10.156 18.781 -4.797 1 77.12 32 GLN B O 1
ATOM 3641 N N . ARG B 1 33 ? -11.836 19.094 -6.188 1 75 33 ARG B N 1
ATOM 3642 C CA . ARG B 1 33 ? -10.969 18.812 -7.328 1 75 33 ARG B CA 1
ATOM 3643 C C . ARG B 1 33 ? -10.891 20.016 -8.258 1 75 33 ARG B C 1
ATOM 3645 O O . ARG B 1 33 ? -10.609 19.875 -9.445 1 75 33 ARG B O 1
ATOM 3652 N N . ARG B 1 34 ? -11.086 21.172 -7.625 1 77.12 34 ARG B N 1
ATOM 3653 C CA . ARG B 1 34 ? -11.102 22.375 -8.461 1 77.12 34 ARG B CA 1
ATOM 3654 C C . ARG B 1 34 ? -10.195 23.453 -7.887 1 77.12 34 ARG B C 1
ATOM 3656 O O . ARG B 1 34 ? -10.203 23.703 -6.68 1 77.12 34 ARG B O 1
ATOM 3663 N N . ALA B 1 35 ? -9.43 23.953 -8.836 1 82.94 35 ALA B N 1
ATOM 3664 C CA . ALA B 1 35 ? -8.609 25.094 -8.453 1 82.94 35 ALA B CA 1
ATOM 3665 C C . ALA B 1 35 ? -9.398 26.391 -8.57 1 82.94 35 ALA B C 1
ATOM 3667 O O . ALA B 1 35 ? -10.289 26.516 -9.414 1 82.94 35 ALA B O 1
ATOM 3668 N N . SER B 1 36 ? -9.031 27.312 -7.73 1 85.62 36 SER B N 1
ATOM 3669 C CA . SER B 1 36 ? -9.656 28.625 -7.801 1 85.62 36 SER B CA 1
ATOM 3670 C C . SER B 1 36 ? -9.32 29.328 -9.117 1 85.62 36 SER B C 1
ATOM 3672 O O . SER B 1 36 ? -8.203 29.203 -9.617 1 85.62 36 SER B O 1
ATOM 3674 N N . THR B 1 37 ? -10.219 30.078 -9.586 1 82.81 37 THR B N 1
ATOM 3675 C CA . THR B 1 37 ? -10.07 30.75 -10.867 1 82.81 37 THR B CA 1
ATOM 3676 C C . THR B 1 37 ? -8.875 31.703 -10.852 1 82.81 37 THR B C 1
ATOM 3678 O O . THR B 1 37 ? -8.109 31.766 -11.812 1 82.81 37 THR B O 1
ATOM 3681 N N . HIS B 1 38 ? -8.734 32.469 -9.836 1 86.81 38 HIS B N 1
ATOM 3682 C CA . HIS B 1 38 ? -7.664 33.438 -9.781 1 86.81 38 HIS B CA 1
ATOM 3683 C C . HIS B 1 38 ? -6.297 32.781 -9.789 1 86.81 38 HIS B C 1
ATOM 3685 O O . HIS B 1 38 ? -5.328 33.312 -10.312 1 86.81 38 HIS B O 1
ATOM 3691 N N . VAL B 1 39 ? -6.219 31.594 -9.266 1 88.75 39 VAL B N 1
ATOM 3692 C CA . VAL B 1 39 ? -4.961 30.859 -9.242 1 88.75 39 VAL B CA 1
ATOM 3693 C C . VAL B 1 39 ? -4.648 30.344 -10.648 1 88.75 39 VAL B C 1
ATOM 3695 O O . VAL B 1 39 ? -3.502 30.406 -11.102 1 88.75 39 VAL B O 1
ATOM 3698 N N . LEU B 1 40 ? -5.684 29.781 -11.258 1 85.25 40 LEU B N 1
ATOM 3699 C CA . LEU B 1 40 ? -5.504 29.266 -12.609 1 85.25 40 LEU B CA 1
ATOM 3700 C C . LEU B 1 40 ? -5.02 30.359 -13.555 1 85.25 40 LEU B C 1
ATOM 3702 O O . LEU B 1 40 ? -4.238 30.094 -14.469 1 85.25 40 LEU B O 1
ATOM 3706 N N . LEU B 1 41 ? -5.453 31.547 -13.289 1 83.31 41 LEU B N 1
ATOM 3707 C CA . LEU B 1 41 ? -5.07 32.688 -14.125 1 83.31 41 LEU B CA 1
ATOM 3708 C C . LEU B 1 41 ? -3.652 33.156 -13.812 1 83.31 41 LEU B C 1
ATOM 3710 O O . LEU B 1 41 ? -2.885 33.469 -14.719 1 83.31 41 LEU B O 1
ATOM 3714 N N . ALA B 1 42 ? -3.348 33.156 -12.602 1 86.5 42 ALA B N 1
ATOM 3715 C CA . ALA B 1 42 ? -2.059 33.688 -12.156 1 86.5 42 ALA B CA 1
ATOM 3716 C C . ALA B 1 42 ? -0.943 32.656 -12.383 1 86.5 42 ALA B C 1
ATOM 3718 O O . ALA B 1 42 ? 0.205 33.031 -12.633 1 86.5 42 ALA B O 1
ATOM 3719 N N . ARG B 1 43 ? -1.312 31.375 -12.25 1 86.31 43 ARG B N 1
ATOM 3720 C CA . ARG B 1 43 ? -0.342 30.281 -12.367 1 86.31 43 ARG B CA 1
ATOM 3721 C C . ARG B 1 43 ? -0.904 29.125 -13.188 1 86.31 43 ARG B C 1
ATOM 3723 O O . ARG B 1 43 ? -1.113 28.031 -12.664 1 86.31 43 ARG B O 1
ATOM 3730 N N . PRO B 1 44 ? -0.999 29.297 -14.406 1 80.56 44 PRO B N 1
ATOM 3731 C CA . PRO B 1 44 ? -1.599 28.281 -15.258 1 80.56 44 PRO B CA 1
ATOM 3732 C C . PRO B 1 44 ? -0.674 27.078 -15.484 1 80.56 44 PRO B C 1
ATOM 3734 O O . PRO B 1 44 ? 0.543 27.25 -15.602 1 80.56 44 PRO B O 1
ATOM 3737 N N . SER B 1 45 ? -1.281 25.906 -15.414 1 74.88 45 SER B N 1
ATOM 3738 C CA . SER B 1 45 ? -0.551 24.719 -15.875 1 74.88 45 SER B CA 1
ATOM 3739 C C . SER B 1 45 ? -0.444 24.703 -17.406 1 74.88 45 SER B C 1
ATOM 3741 O O . SER B 1 45 ? -1.202 25.391 -18.094 1 74.88 45 SER B O 1
ATOM 3743 N N . PRO B 1 46 ? 0.619 23.906 -17.812 1 69.12 46 PRO B N 1
ATOM 3744 C CA . PRO B 1 46 ? 0.651 23.75 -19.281 1 69.12 46 PRO B CA 1
ATOM 3745 C C . PRO B 1 46 ? -0.672 23.25 -19.844 1 69.12 46 PRO B C 1
ATOM 3747 O O . PRO B 1 46 ? -1.106 23.703 -20.906 1 69.12 46 PRO B O 1
ATOM 3750 N N . PHE B 1 47 ? -1.294 22.453 -19.141 1 67.31 47 PHE B N 1
ATOM 3751 C CA . PHE B 1 47 ? -2.582 21.922 -19.594 1 67.31 47 PHE B CA 1
ATOM 3752 C C . PHE B 1 47 ? -3.615 23.047 -19.672 1 67.31 47 PHE B C 1
ATOM 3754 O O . PHE B 1 47 ? -4.348 23.156 -20.656 1 67.31 47 PHE B O 1
ATOM 3761 N N . TYR B 1 48 ? -3.658 23.828 -18.703 1 71.25 48 TYR B N 1
ATOM 3762 C CA . TYR B 1 48 ? -4.598 24.938 -18.656 1 71.25 48 TYR B CA 1
ATOM 3763 C C . TYR B 1 48 ? -4.328 25.922 -19.797 1 71.25 48 TYR B C 1
ATOM 3765 O O . TYR B 1 48 ? -5.262 26.406 -20.438 1 71.25 48 TYR B O 1
ATOM 3773 N N . THR B 1 49 ? -3.078 26.109 -19.953 1 72.38 49 THR B N 1
ATOM 3774 C CA . THR B 1 49 ? -2.705 27.047 -21.016 1 72.38 49 THR B CA 1
ATOM 3775 C C . THR B 1 49 ? -3.131 26.516 -22.375 1 72.38 49 THR B C 1
ATOM 3777 O O . THR B 1 49 ? -3.605 27.281 -23.234 1 72.38 49 THR B O 1
ATOM 3780 N N . ALA B 1 50 ? -2.883 25.203 -22.469 1 66.5 50 ALA B N 1
ATOM 3781 C CA . ALA B 1 50 ? -3.168 24.594 -23.766 1 66.5 50 ALA B CA 1
ATOM 3782 C C . ALA B 1 50 ? -4.672 24.516 -24.016 1 66.5 50 ALA B C 1
ATOM 3784 O O . ALA B 1 50 ? -5.125 24.578 -25.156 1 66.5 50 ALA B O 1
ATOM 3785 N N . THR B 1 51 ? -5.332 24.266 -22.984 1 64.75 51 THR B N 1
ATOM 3786 C CA . THR B 1 51 ? -6.742 23.938 -23.172 1 64.75 51 THR B CA 1
ATOM 3787 C C . THR B 1 51 ? -7.621 25.141 -22.812 1 64.75 51 THR B C 1
ATOM 3789 O O . THR B 1 51 ? -8.82 25.141 -23.094 1 64.75 51 THR B O 1
ATOM 3792 N N . GLY B 1 52 ? -6.988 26.328 -22.5 1 61.12 52 GLY B N 1
ATOM 3793 C CA . GLY B 1 52 ? -7.727 27.5 -22.031 1 61.12 52 GLY B CA 1
ATOM 3794 C C . GLY B 1 52 ? -8.414 27.266 -20.703 1 61.12 52 GLY B C 1
ATOM 3795 O O . GLY B 1 52 ? -9.32 28.016 -20.328 1 61.12 52 GLY B O 1
ATOM 3796 N N . GLY B 1 53 ? -7.898 26.281 -19.891 1 55.22 53 GLY B N 1
ATOM 3797 C CA . GLY B 1 53 ? -8.039 26.125 -18.453 1 55.22 53 GLY B CA 1
ATOM 3798 C C . GLY B 1 53 ? -9.312 25.406 -18.047 1 55.22 53 GLY B C 1
ATOM 3799 O O . GLY B 1 53 ? -9.734 25.469 -16.891 1 55.22 53 GLY B O 1
ATOM 3800 N N . MET B 1 54 ? -10.312 25.156 -19.062 1 50.81 54 MET B N 1
ATOM 3801 C CA . MET B 1 54 ? -11.547 24.625 -18.469 1 50.81 54 MET B CA 1
ATOM 3802 C C . MET B 1 54 ? -11.32 23.25 -17.875 1 50.81 54 MET B C 1
ATOM 3804 O O . MET B 1 54 ? -10.883 22.328 -18.578 1 50.81 54 MET B O 1
ATOM 3808 N N . PRO B 1 55 ? -11.039 23.25 -16.688 1 50.12 55 PRO B N 1
ATOM 3809 C CA . PRO B 1 55 ? -11.031 21.859 -16.203 1 50.12 55 PRO B CA 1
ATOM 3810 C C . PRO B 1 55 ? -12.078 20.984 -16.875 1 50.12 55 PRO B C 1
ATOM 3812 O O . PRO B 1 55 ? -13.109 21.5 -17.328 1 50.12 55 PRO B O 1
ATOM 3815 N N . PRO B 1 56 ? -11.719 19.922 -17.406 1 49.47 56 PRO B N 1
ATOM 3816 C CA . PRO B 1 56 ? -12.82 19.109 -17.938 1 49.47 56 PRO B CA 1
ATOM 3817 C C . PRO B 1 56 ? -14.102 19.25 -17.109 1 49.47 56 PRO B C 1
ATOM 3819 O O . PRO B 1 56 ? -14.039 19.469 -15.906 1 49.47 56 PRO B O 1
ATOM 3822 N N . PRO B 1 57 ? -15.211 19.719 -17.844 1 46.16 57 PRO B N 1
ATOM 3823 C CA . PRO B 1 57 ? -16.453 19.797 -17.078 1 46.16 57 PRO B CA 1
ATOM 3824 C C . PRO B 1 57 ? -16.641 18.609 -16.125 1 46.16 57 PRO B C 1
ATOM 3826 O O . PRO B 1 57 ? -16.359 17.469 -16.5 1 46.16 57 PRO B O 1
ATOM 3829 N N . LEU B 1 58 ? -16.438 18.953 -14.961 1 46.28 58 LEU B N 1
ATOM 3830 C CA . LEU B 1 58 ? -16.875 17.859 -14.109 1 46.28 58 LEU B CA 1
ATOM 3831 C C . LEU B 1 58 ? -18.172 17.25 -14.633 1 46.28 58 LEU B C 1
ATOM 3833 O O . LEU B 1 58 ? -19 17.953 -15.219 1 46.28 58 LEU B O 1
ATOM 3837 N N . GLN B 1 59 ? -18.109 16.125 -14.945 1 45.94 59 GLN B N 1
ATOM 3838 C CA . GLN B 1 59 ? -19.391 15.531 -15.305 1 45.94 59 GLN B CA 1
ATOM 3839 C C . GLN B 1 59 ? -20.531 16.156 -14.5 1 45.94 59 GLN B C 1
ATOM 3841 O O . GLN B 1 59 ? -20.438 16.297 -13.281 1 45.94 59 GLN B O 1
ATOM 3846 N N . PRO B 1 60 ? -21.344 16.984 -15.266 1 41.16 60 PRO B N 1
ATOM 3847 C CA . PRO B 1 60 ? -22.469 17.531 -14.5 1 41.16 60 PRO B CA 1
ATOM 3848 C C . PRO B 1 60 ? -23.078 16.5 -13.547 1 41.16 60 PRO B C 1
ATOM 3850 O O . PRO B 1 60 ? -23.344 15.367 -13.945 1 41.16 60 PRO B O 1
ATOM 3853 N N . LEU B 1 61 ? -22.594 16.484 -12.398 1 42.16 61 LEU B N 1
ATOM 3854 C CA . LEU B 1 61 ? -23.5 15.695 -11.578 1 42.16 61 LEU B CA 1
ATOM 3855 C C . LEU B 1 61 ? -24.953 15.961 -11.969 1 42.16 61 LEU B C 1
ATOM 3857 O O . LEU B 1 61 ? -25.359 17.109 -12.141 1 42.16 61 LEU B O 1
ATOM 3861 N N . ASP B 1 62 ? -25.406 15.266 -12.844 1 40.16 62 ASP B N 1
ATOM 3862 C CA . ASP B 1 62 ? -26.828 15.484 -13.094 1 40.16 62 ASP B CA 1
ATOM 3863 C C . ASP B 1 62 ? -27.516 16.016 -11.844 1 40.16 62 ASP B C 1
ATOM 3865 O O . ASP B 1 62 ? -27.844 15.258 -10.938 1 40.16 62 ASP B O 1
ATOM 3869 N N . THR B 1 63 ? -27.094 17.109 -11.375 1 40.53 63 THR B N 1
ATOM 3870 C CA . THR B 1 63 ? -27.922 17.75 -10.352 1 40.53 63 THR B CA 1
ATOM 3871 C C . THR B 1 63 ? -29.375 17.766 -10.773 1 40.53 63 THR B C 1
ATOM 3873 O O . THR B 1 63 ? -29.844 18.75 -11.359 1 40.53 63 THR B O 1
ATOM 3876 N N . THR B 1 64 ? -29.891 16.859 -11.328 1 40.12 64 THR B N 1
ATOM 3877 C CA . THR B 1 64 ? -31.344 16.922 -11.32 1 40.12 64 THR B CA 1
ATOM 3878 C C . THR B 1 64 ? -31.844 17.531 -10.008 1 40.12 64 THR B C 1
ATOM 3880 O O . THR B 1 64 ? -31.219 17.344 -8.961 1 40.12 64 THR B O 1
ATOM 3883 N N . PRO B 1 65 ? -32.812 18.391 -10.023 1 39.62 65 PRO B N 1
ATOM 3884 C CA . PRO B 1 65 ? -33.5 19.094 -8.93 1 39.62 65 PRO B CA 1
ATOM 3885 C C . PRO B 1 65 ? -33.594 18.25 -7.66 1 39.62 65 PRO B C 1
ATOM 3887 O O . PRO B 1 65 ? -34.156 18.703 -6.656 1 39.62 65 PRO B O 1
ATOM 3890 N N . HIS B 1 66 ? -33.219 17.047 -7.707 1 43.62 66 HIS B N 1
ATOM 3891 C CA . HIS B 1 66 ? -33.531 16.266 -6.508 1 43.62 66 HIS B CA 1
ATOM 3892 C C . HIS B 1 66 ? -32.5 16.531 -5.414 1 43.62 66 HIS B C 1
ATOM 3894 O O . HIS B 1 66 ? -32.562 15.953 -4.324 1 43.62 66 HIS B O 1
ATOM 3900 N N . GLN B 1 67 ? -31.359 17.047 -5.645 1 49.78 67 GLN B N 1
ATOM 3901 C CA . GLN B 1 67 ? -30.375 17.422 -4.645 1 49.78 67 GLN B CA 1
ATOM 3902 C C . GLN B 1 67 ? -30.984 18.25 -3.529 1 49.78 67 GLN B C 1
ATOM 3904 O O . GLN B 1 67 ? -30.641 18.094 -2.355 1 49.78 67 GLN B O 1
ATOM 3909 N N . HIS B 1 68 ? -31.812 19.312 -4.012 1 50.09 68 HIS B N 1
ATOM 3910 C CA . HIS B 1 68 ? -32.344 20.297 -3.08 1 50.09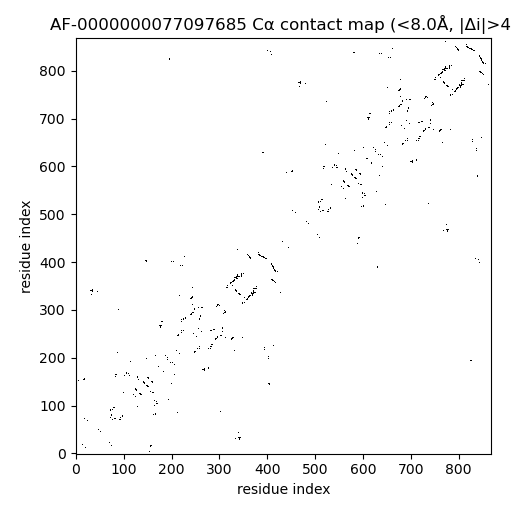 68 HIS B CA 1
ATOM 3911 C C . HIS B 1 68 ? -33.406 19.672 -2.162 1 50.09 68 HIS B C 1
ATOM 3913 O O . HIS B 1 68 ? -33.812 20.281 -1.172 1 50.09 68 HIS B O 1
ATOM 3919 N N . GLU B 1 69 ? -33.625 18.312 -2.527 1 60.78 69 GLU B N 1
ATOM 3920 C CA . GLU B 1 69 ? -34.781 17.922 -1.738 1 60.78 69 GLU B CA 1
ATOM 3921 C C . GLU B 1 69 ? -34.406 16.844 -0.722 1 60.78 69 GLU B C 1
ATOM 3923 O O . GLU B 1 69 ? -35.25 16.438 0.09 1 60.78 69 GLU B O 1
ATOM 3928 N N . THR B 1 70 ? -33.062 16.469 -0.729 1 73.5 70 THR B N 1
ATOM 3929 C CA . THR B 1 70 ? -32.812 15.375 0.204 1 73.5 70 THR B CA 1
ATOM 3930 C C . THR B 1 70 ? -32.5 15.906 1.598 1 73.5 70 THR B C 1
ATOM 3932 O O . THR B 1 70 ? -31.406 16.422 1.838 1 73.5 70 THR B O 1
ATOM 3935 N N . ARG B 1 71 ? -33.375 15.82 2.494 1 83.38 71 ARG B N 1
ATOM 3936 C CA . ARG B 1 71 ? -33.281 16.375 3.838 1 83.38 71 ARG B CA 1
ATOM 3937 C C . ARG B 1 71 ? -32.906 15.297 4.852 1 83.38 71 ARG B C 1
ATOM 3939 O O . ARG B 1 71 ? -32.438 15.602 5.953 1 83.38 71 ARG B O 1
ATOM 3946 N N . VAL B 1 72 ? -33.188 14.086 4.348 1 91 72 VAL B N 1
ATOM 3947 C CA . VAL B 1 72 ? -32.875 12.977 5.234 1 91 72 VAL B CA 1
ATOM 3948 C C . VAL B 1 72 ? -32.156 11.891 4.461 1 91 72 VAL B C 1
ATOM 3950 O O . VAL B 1 72 ? -32.188 11.867 3.229 1 91 72 VAL B O 1
ATOM 3953 N N . CYS B 1 73 ? -31.469 11.047 5.125 1 93.19 73 CYS B N 1
ATOM 3954 C CA . CYS B 1 73 ? -30.766 9.953 4.484 1 93.19 73 CYS B CA 1
ATOM 3955 C C . CYS B 1 73 ? -31.734 8.984 3.822 1 93.19 73 CYS B C 1
ATOM 3957 O O . CYS B 1 73 ? -32.469 8.289 4.504 1 93.19 73 CYS B O 1
ATOM 3959 N N . PRO B 1 74 ? -31.656 8.875 2.541 1 91.62 74 PRO B N 1
ATOM 3960 C CA . PRO B 1 74 ? -32.625 8.031 1.843 1 91.62 74 PRO B CA 1
ATOM 3961 C C . PRO B 1 74 ? -32.469 6.547 2.166 1 91.62 74 PRO B C 1
ATOM 3963 O O . PRO B 1 74 ? -33.438 5.801 2.209 1 91.62 74 PRO B O 1
ATOM 3966 N N . VAL B 1 75 ? -31.297 6.102 2.436 1 92.44 75 VAL B N 1
ATOM 3967 C CA . VAL B 1 75 ? -31.047 4.695 2.746 1 92.44 75 VAL B CA 1
ATOM 3968 C C . VAL B 1 75 ? -31.609 4.363 4.125 1 92.44 75 VAL B C 1
ATOM 3970 O O . VAL B 1 75 ? -32.281 3.344 4.297 1 92.44 75 VAL B O 1
ATOM 3973 N N . TYR B 1 76 ? -31.375 5.234 5.012 1 93.88 76 TYR B N 1
ATOM 3974 C CA . TYR B 1 76 ? -31.906 5.008 6.352 1 93.88 76 TYR B CA 1
ATOM 3975 C C . TYR B 1 76 ? -33.438 5.035 6.352 1 93.88 76 TYR B C 1
ATOM 3977 O O . TYR B 1 76 ? -34.062 4.242 7.051 1 93.88 76 TYR B O 1
ATOM 3985 N N . GLU B 1 77 ? -33.938 5.93 5.633 1 92.56 77 GLU B N 1
ATOM 3986 C CA . GLU B 1 77 ? -35.375 6.035 5.535 1 92.56 77 GLU B CA 1
ATOM 3987 C C . GLU B 1 77 ? -36 4.758 4.961 1 92.56 77 GLU B C 1
ATOM 3989 O O . GLU B 1 77 ? -37.031 4.297 5.418 1 92.56 77 GLU B O 1
ATOM 3994 N N . SER B 1 78 ? -35.312 4.188 4.035 1 90.69 78 SER B N 1
ATOM 3995 C CA . SER B 1 78 ? -35.844 3.037 3.314 1 90.69 78 SER B CA 1
ATOM 3996 C C . SER B 1 78 ? -35.594 1.743 4.086 1 90.69 78 SER B C 1
ATOM 3998 O O . SER B 1 78 ? -36.438 0.828 4.047 1 90.69 78 SER B O 1
ATOM 4000 N N . TYR B 1 79 ? -34.438 1.663 4.801 1 92.38 79 TYR B N 1
ATOM 4001 C CA . TYR B 1 79 ? -34.062 0.334 5.258 1 92.38 79 TYR B CA 1
ATOM 4002 C C . TYR B 1 79 ? -33.75 0.338 6.754 1 92.38 79 TYR B C 1
ATOM 4004 O O . TYR B 1 79 ? -33.531 -0.718 7.352 1 92.38 79 TYR B O 1
ATOM 4012 N N . GLY B 1 80 ? -33.656 1.486 7.336 1 92 80 GLY B N 1
ATOM 4013 C CA . GLY B 1 80 ? -33.438 1.594 8.766 1 92 80 GLY B CA 1
ATOM 4014 C C . GLY B 1 80 ? -31.969 1.471 9.156 1 92 80 GLY B C 1
ATOM 4015 O O . GLY B 1 80 ? -31.641 1.253 10.328 1 92 80 GLY B O 1
ATOM 4016 N N . PHE B 1 81 ? -31.125 1.424 8.227 1 93.31 81 PHE B N 1
ATOM 4017 C CA . PHE B 1 81 ? -29.688 1.515 8.461 1 93.31 81 PHE B CA 1
ATOM 4018 C C . PHE B 1 81 ? -29.016 2.389 7.402 1 93.31 81 PHE B C 1
ATOM 4020 O O . PHE B 1 81 ? -29.656 2.768 6.414 1 93.31 81 PHE B O 1
ATOM 4027 N N . CYS B 1 82 ? -27.781 2.752 7.684 1 93.69 82 CYS B N 1
ATOM 4028 C CA . CYS B 1 82 ? -27.031 3.6 6.77 1 93.69 82 CYS B CA 1
ATOM 4029 C C . CYS B 1 82 ? -25.609 3.07 6.582 1 93.69 82 CYS B C 1
ATOM 4031 O O . CYS B 1 82 ? -24.938 2.74 7.555 1 93.69 82 CYS B O 1
ATOM 4033 N N . PRO B 1 83 ? -25.125 3.002 5.312 1 92.75 83 PRO B N 1
ATOM 4034 C CA . PRO B 1 83 ? -23.75 2.545 5.07 1 92.75 83 PRO B CA 1
ATOM 4035 C C . PRO B 1 83 ? -22.703 3.453 5.711 1 92.75 83 PRO B C 1
ATOM 4037 O O . PRO B 1 83 ? -21.547 3.059 5.855 1 92.75 83 PRO B O 1
ATOM 4040 N N . PHE B 1 84 ? -23.078 4.621 6.133 1 91.62 84 PHE B N 1
ATOM 4041 C CA . PHE B 1 84 ? -22.156 5.547 6.781 1 91.62 84 PHE B CA 1
ATOM 4042 C C . PHE B 1 84 ? -22.422 5.613 8.281 1 91.62 84 PHE B C 1
ATOM 4044 O O . PHE B 1 84 ? -21.906 6.496 8.969 1 91.62 84 PHE B O 1
ATOM 4051 N N . ALA B 1 85 ? -23.25 4.723 8.68 1 90.56 85 ALA B N 1
ATOM 4052 C CA . ALA B 1 85 ? -23.562 4.605 10.094 1 90.56 85 ALA B CA 1
ATOM 4053 C C . ALA B 1 85 ? -23.984 5.953 10.672 1 90.56 85 ALA B C 1
ATOM 4055 O O . ALA B 1 85 ? -24.781 6.672 10.07 1 90.56 85 ALA B O 1
ATOM 4056 N N . SER B 1 86 ? -23.516 6.312 11.844 1 86.75 86 SER B N 1
ATOM 4057 C CA . SER B 1 86 ? -23.953 7.512 12.555 1 86.75 86 SER B CA 1
ATOM 4058 C C . SER B 1 86 ? -23.234 8.75 12.031 1 86.75 86 SER B C 1
ATOM 4060 O O . SER B 1 86 ? -23.578 9.875 12.398 1 86.75 86 SER B O 1
ATOM 4062 N N . VAL B 1 87 ? -22.328 8.57 11.086 1 87.75 87 VAL B N 1
ATOM 4063 C CA . VAL B 1 87 ? -21.547 9.711 10.641 1 87.75 87 VAL B CA 1
ATOM 4064 C C . VAL B 1 87 ? -22.062 10.195 9.289 1 87.75 87 VAL B C 1
ATOM 4066 O O . VAL B 1 87 ? -21.406 11 8.617 1 87.75 87 VAL B O 1
ATOM 4069 N N . CYS B 1 88 ? -23.203 9.742 9 1 88 88 CYS B N 1
ATOM 4070 C CA . CYS B 1 88 ? -23.875 10.141 7.77 1 88 88 CYS B CA 1
ATOM 4071 C C . CYS B 1 88 ? -24.016 11.656 7.691 1 88 88 CYS B C 1
ATOM 4073 O O . CYS B 1 88 ? -24.281 12.312 8.703 1 88 88 CYS B O 1
ATOM 4075 N N . PHE B 1 89 ? -23.938 12.156 6.492 1 82.81 89 PHE B N 1
ATOM 4076 C CA . PHE B 1 89 ? -24.047 13.594 6.246 1 82.81 89 PHE B CA 1
ATOM 4077 C C . PHE B 1 89 ? -25.484 14.062 6.488 1 82.81 89 PHE B C 1
ATOM 4079 O O . PHE B 1 89 ? -25.703 15.242 6.781 1 82.81 89 PHE B O 1
ATOM 4086 N N . LEU B 1 90 ? -26.391 13.109 6.32 1 87.5 90 LEU B N 1
ATOM 4087 C CA . LEU B 1 90 ? -27.812 13.438 6.418 1 87.5 90 LEU B CA 1
ATOM 4088 C C . LEU B 1 90 ? -28.406 12.875 7.699 1 87.5 90 LEU B C 1
ATOM 4090 O O . LEU B 1 90 ? -27.984 11.82 8.172 1 87.5 90 LEU B O 1
ATOM 4094 N N . PRO B 1 91 ? -29.359 13.594 8.203 1 89.44 91 PRO B N 1
ATOM 4095 C CA . PRO B 1 91 ? -30.016 13.094 9.414 1 89.44 91 PRO B CA 1
ATOM 4096 C C . PRO B 1 91 ? -30.766 11.789 9.18 1 89.44 91 PRO B C 1
ATOM 4098 O O . PRO B 1 91 ? -31.344 11.578 8.102 1 89.44 91 PRO B O 1
ATOM 4101 N N . HIS B 1 92 ? -30.75 10.953 10.141 1 91.38 92 HIS B N 1
ATOM 4102 C CA . HIS B 1 92 ? -31.531 9.711 10.148 1 91.38 92 HIS B CA 1
ATOM 4103 C C . HIS B 1 92 ? -32.906 9.922 10.781 1 91.38 92 HIS B C 1
ATOM 4105 O O . HIS B 1 92 ? -33 10.469 11.883 1 91.38 92 HIS B O 1
ATOM 4111 N N . VAL B 1 93 ? -33.875 9.5 10.094 1 89.31 93 VAL B N 1
ATOM 4112 C CA . VAL B 1 93 ? -35.25 9.68 10.594 1 89.31 93 VAL B CA 1
ATOM 4113 C C . VAL B 1 93 ? -35.5 8.719 11.742 1 89.31 93 VAL B C 1
ATOM 4115 O O . VAL B 1 93 ? -35.219 7.523 11.641 1 89.31 93 VAL B O 1
ATOM 4118 N N . ALA B 1 94 ? -36.062 9.164 12.797 1 81.06 94 ALA B N 1
ATOM 4119 C CA . ALA B 1 94 ? -36.281 8.391 14.016 1 81.06 94 ALA B CA 1
ATOM 4120 C C . ALA B 1 94 ? -37.312 7.301 13.805 1 81.06 94 ALA B C 1
ATOM 4122 O O . ALA B 1 94 ? -37.312 6.273 14.484 1 81.06 94 ALA B O 1
ATOM 4123 N N . SER B 1 95 ? -38.125 7.438 12.914 1 79.19 95 SER B N 1
ATOM 4124 C CA . SER B 1 95 ? -39.281 6.547 12.766 1 79.19 95 SER B CA 1
ATOM 4125 C C . SER B 1 95 ? -38.906 5.301 11.969 1 79.19 95 SER B C 1
ATOM 4127 O O . SER B 1 95 ? -39.656 4.324 11.953 1 79.19 95 SER B O 1
ATOM 4129 N N . ALA B 1 96 ? -37.719 5.262 11.469 1 80.81 96 ALA B N 1
ATOM 4130 C CA . ALA B 1 96 ? -37.375 4.129 10.609 1 80.81 96 ALA B CA 1
ATOM 4131 C C . ALA B 1 96 ? -36.906 2.938 11.445 1 80.81 96 ALA B C 1
ATOM 4133 O O . ALA B 1 96 ? -36.062 3.084 12.32 1 80.81 96 ALA B O 1
ATOM 4134 N N . GLU B 1 97 ? -37.625 1.829 11.242 1 85.06 97 GLU B N 1
ATOM 4135 C CA . GLU B 1 97 ? -37.219 0.591 11.898 1 85.06 97 GLU B CA 1
ATOM 4136 C C . GLU B 1 97 ? -36.281 -0.215 11.016 1 85.06 97 GLU B C 1
ATOM 4138 O O . GLU B 1 97 ? -36.531 -0.415 9.828 1 85.06 97 GLU B O 1
ATOM 4143 N N . PRO B 1 98 ? -35.219 -0.657 11.656 1 87.44 98 PRO B N 1
ATOM 4144 C CA . PRO B 1 98 ? -34.281 -1.415 10.852 1 87.44 98 PRO B CA 1
ATOM 4145 C C . PRO B 1 98 ? -34.844 -2.734 10.336 1 87.44 98 PRO B C 1
ATOM 4147 O O . PRO B 1 98 ? -35.438 -3.49 11.109 1 87.44 98 PRO B O 1
ATOM 4150 N N . ILE B 1 99 ? -34.688 -2.984 9.109 1 86.25 99 ILE B N 1
ATOM 4151 C CA . ILE B 1 99 ? -35.156 -4.238 8.508 1 86.25 99 ILE B CA 1
ATOM 4152 C C . ILE B 1 99 ? -34.406 -5.41 9.148 1 86.25 99 ILE B C 1
ATOM 4154 O O . ILE B 1 99 ? -35 -6.48 9.344 1 86.25 99 ILE B O 1
ATOM 4158 N N . VAL B 1 100 ? -33.188 -5.152 9.516 1 89.62 100 VAL B N 1
ATOM 4159 C CA . VAL B 1 100 ? -32.375 -6.09 10.273 1 89.62 100 VAL B CA 1
ATOM 4160 C C . VAL B 1 100 ? -31.828 -5.41 11.531 1 89.62 100 VAL B C 1
ATOM 4162 O O . VAL B 1 100 ? -31.125 -4.406 11.445 1 89.62 100 VAL B O 1
ATOM 4165 N N . LYS B 1 101 ? -32.156 -5.938 12.594 1 92.56 101 LYS B N 1
ATOM 4166 C CA . LYS B 1 101 ? -31.719 -5.332 13.852 1 92.56 101 LYS B CA 1
ATOM 4167 C C . LYS B 1 101 ? -30.234 -5.617 14.117 1 92.56 101 LYS B C 1
ATOM 4169 O O . LYS B 1 101 ? -29.766 -6.73 13.891 1 92.56 101 LYS B O 1
ATOM 4174 N N . PRO B 1 102 ? -29.562 -4.605 14.555 1 93.75 102 PRO B N 1
ATOM 4175 C CA . PRO B 1 102 ? -28.172 -4.84 14.906 1 93.75 102 PRO B CA 1
ATOM 4176 C C . PRO B 1 102 ? -28 -5.758 16.109 1 93.75 102 PRO B C 1
ATOM 4178 O O . PRO B 1 102 ? -28.906 -5.855 16.953 1 93.75 102 PRO B O 1
ATOM 4181 N N . ALA B 1 103 ? -26.875 -6.422 16.156 1 94 103 ALA B N 1
ATOM 4182 C CA . ALA B 1 103 ? -26.516 -7.195 17.344 1 94 103 ALA B CA 1
ATOM 4183 C C . ALA B 1 103 ? -26.188 -6.281 18.516 1 94 103 ALA B C 1
ATOM 4185 O O . ALA B 1 103 ? -26.156 -5.059 18.359 1 94 103 ALA B O 1
ATOM 4186 N N . THR B 1 104 ? -25.906 -6.863 19.625 1 90.06 104 THR B N 1
ATOM 4187 C CA . THR B 1 104 ? -25.703 -6.109 20.859 1 90.06 104 THR B CA 1
ATOM 4188 C C . THR B 1 104 ? -24.297 -5.527 20.906 1 90.06 104 THR B C 1
ATOM 4190 O O . THR B 1 104 ? -24.047 -4.531 21.594 1 90.06 104 THR B O 1
ATOM 4193 N N . ASN B 1 105 ? -23.422 -6.25 20.281 1 92.81 105 ASN B N 1
ATOM 4194 C CA . ASN B 1 105 ? -22.047 -5.785 20.281 1 92.81 105 ASN B CA 1
ATOM 4195 C C . ASN B 1 105 ? -21.297 -6.234 19.016 1 92.81 105 ASN B C 1
ATOM 4197 O O . ASN B 1 105 ? -21.859 -6.949 18.188 1 92.81 105 ASN B O 1
ATOM 4201 N N . ALA B 1 106 ? -20.094 -5.801 18.906 1 95.62 106 ALA B N 1
ATOM 4202 C CA . ALA B 1 106 ? -19.281 -6.047 17.719 1 95.62 106 ALA B CA 1
ATOM 4203 C C . ALA B 1 106 ? -19 -7.535 17.547 1 95.62 106 ALA B C 1
ATOM 4205 O O . ALA B 1 106 ? -19.016 -8.047 16.422 1 95.62 106 ALA B O 1
ATOM 4206 N N . LYS B 1 107 ? -18.719 -8.242 18.641 1 95.94 107 LYS B N 1
ATOM 4207 C CA . LYS B 1 107 ? -18.391 -9.664 18.562 1 95.94 107 LYS B CA 1
ATOM 4208 C C . LYS B 1 107 ? -19.562 -10.469 18 1 95.94 107 LYS B C 1
ATOM 4210 O O . LYS B 1 107 ? -19.359 -11.352 17.156 1 95.94 107 LYS B O 1
ATOM 4215 N N . GLU B 1 108 ? -20.734 -10.133 18.422 1 96.56 108 GLU B N 1
ATOM 4216 C CA . GLU B 1 108 ? -21.922 -10.836 17.922 1 96.56 108 GLU B CA 1
ATOM 4217 C C . GLU B 1 108 ? -22.125 -10.57 16.438 1 96.56 108 GLU B C 1
ATOM 4219 O O . GLU B 1 108 ? -22.531 -11.461 15.695 1 96.56 108 GLU B O 1
ATOM 4224 N N . GLU B 1 109 ? -21.953 -9.352 16.078 1 96.81 109 GLU B N 1
ATOM 4225 C CA . GLU B 1 109 ? -22.062 -9.031 14.656 1 96.81 109 GLU B CA 1
ATOM 4226 C C . GLU B 1 109 ? -21.016 -9.781 13.828 1 96.81 109 GLU B C 1
ATOM 4228 O O . GLU B 1 109 ? -21.297 -10.227 12.719 1 96.81 109 GLU B O 1
ATOM 4233 N N . PHE B 1 110 ? -19.844 -9.867 14.344 1 97.69 110 PHE B N 1
ATOM 4234 C CA . PHE B 1 110 ? -18.781 -10.633 13.719 1 97.69 110 PHE B CA 1
ATOM 4235 C C . PHE B 1 110 ? -19.188 -12.086 13.508 1 97.69 110 PHE B C 1
ATOM 4237 O O . PHE B 1 110 ? -19.031 -12.625 12.406 1 97.69 110 PHE B O 1
ATOM 4244 N N . ASP B 1 111 ? -19.688 -12.648 14.555 1 97.12 111 ASP B N 1
ATOM 4245 C CA . ASP B 1 111 ? -20.109 -14.047 14.484 1 97.12 111 ASP B CA 1
ATOM 4246 C C . ASP B 1 111 ? -21.219 -14.234 13.445 1 97.12 111 ASP B C 1
ATOM 4248 O O . ASP B 1 111 ? -21.234 -15.227 12.719 1 97.12 111 ASP B O 1
ATOM 4252 N N . ARG B 1 112 ? -22.094 -13.281 13.367 1 95.31 112 ARG B N 1
ATOM 4253 C CA . ARG B 1 112 ? -23.172 -13.32 12.391 1 95.31 112 ARG B CA 1
ATOM 4254 C C . ARG B 1 112 ? -22.625 -13.281 10.969 1 95.31 112 ARG B C 1
ATOM 4256 O O . ARG B 1 112 ? -23.094 -14.016 10.094 1 95.31 112 ARG B O 1
ATOM 4263 N N . LEU B 1 113 ? -21.688 -12.438 10.742 1 96.12 113 LEU B N 1
ATOM 4264 C CA . LEU B 1 113 ? -21.078 -12.289 9.43 1 96.12 113 LEU B CA 1
ATOM 4265 C C . LEU B 1 113 ? -20.344 -13.57 9.016 1 96.12 113 LEU B C 1
ATOM 4267 O O . LEU B 1 113 ? -20.5 -14.031 7.883 1 96.12 113 LEU B O 1
ATOM 4271 N N . VAL B 1 114 ? -19.609 -14.109 9.945 1 96.06 114 VAL B N 1
ATOM 4272 C CA . VAL B 1 114 ? -18.844 -15.32 9.664 1 96.06 114 VAL B CA 1
ATOM 4273 C C . VAL B 1 114 ? -19.797 -16.469 9.344 1 96.06 114 VAL B C 1
ATOM 4275 O O . VAL B 1 114 ? -19.562 -17.219 8.391 1 96.06 114 VAL B O 1
ATOM 4278 N N . ALA B 1 115 ? -20.859 -16.594 10.117 1 94.81 115 ALA B N 1
ATOM 4279 C CA . ALA B 1 115 ? -21.859 -17.625 9.875 1 94.81 115 ALA B CA 1
ATOM 4280 C C . ALA B 1 115 ? -22.5 -17.453 8.5 1 94.81 115 ALA B C 1
ATOM 4282 O O . ALA B 1 115 ? -22.703 -18.438 7.781 1 94.81 115 ALA B O 1
ATOM 4283 N N . LYS B 1 116 ? -22.812 -16.297 8.188 1 93.06 116 LYS B N 1
ATOM 4284 C CA . LYS B 1 116 ? -23.422 -16 6.891 1 93.06 116 LYS B CA 1
ATOM 4285 C C . LYS B 1 116 ? -22.5 -16.422 5.742 1 93.06 116 LYS B C 1
ATOM 4287 O O . LYS B 1 116 ? -22.953 -17.047 4.781 1 93.06 116 LYS B O 1
ATOM 4292 N N . VAL B 1 117 ? -21.266 -16.031 5.844 1 92.69 117 VAL B N 1
ATOM 4293 C CA . VAL B 1 117 ? -20.312 -16.297 4.773 1 92.69 117 VAL B CA 1
ATOM 4294 C C . VAL B 1 117 ? -20.109 -17.812 4.621 1 92.69 117 VAL B C 1
ATOM 4296 O O . VAL B 1 117 ? -20.016 -18.312 3.502 1 92.69 117 VAL B O 1
ATOM 4299 N N . ARG B 1 118 ? -20.047 -18.516 5.703 1 90.81 118 ARG B N 1
ATOM 4300 C CA . ARG B 1 118 ? -19.859 -19.953 5.652 1 90.81 118 ARG B CA 1
ATOM 4301 C C . ARG B 1 118 ? -21.016 -20.641 4.922 1 90.81 118 ARG B C 1
ATOM 4303 O O . ARG B 1 118 ? -20.812 -21.594 4.168 1 90.81 118 ARG B O 1
ATOM 4310 N N . LEU B 1 119 ? -22.141 -20.125 5.121 1 89.75 119 LEU B N 1
ATOM 4311 C CA . LEU B 1 119 ? -23.312 -20.656 4.43 1 89.75 119 LEU B CA 1
ATOM 4312 C C . LEU B 1 119 ? -23.281 -20.297 2.949 1 89.75 119 LEU B C 1
ATOM 4314 O O . LEU B 1 119 ? -23.531 -21.156 2.094 1 89.75 119 LEU B O 1
ATOM 4318 N N . GLU B 1 120 ? -22.953 -19.109 2.652 1 88.69 120 GLU B N 1
ATOM 4319 C CA . GLU B 1 120 ? -23 -18.594 1.288 1 88.69 120 GLU B CA 1
ATOM 4320 C C . GLU B 1 120 ? -21.906 -19.203 0.425 1 88.69 120 GLU B C 1
ATOM 4322 O O . GLU B 1 120 ? -22.078 -19.359 -0.786 1 88.69 120 GLU B O 1
ATOM 4327 N N . GLU B 1 121 ? -20.812 -19.5 1 1 84.69 121 GLU B N 1
ATOM 4328 C CA . GLU B 1 121 ? -19.703 -20.109 0.266 1 84.69 121 GLU B CA 1
ATOM 4329 C C . GLU B 1 121 ? -20.109 -21.438 -0.37 1 84.69 121 GLU B C 1
ATOM 4331 O O . GLU B 1 121 ? -19.547 -21.844 -1.382 1 84.69 121 GLU B O 1
ATOM 4336 N N . ASP B 1 122 ? -21.188 -22.078 0.173 1 86.19 122 ASP B N 1
ATOM 4337 C CA . ASP B 1 122 ? -21.625 -23.391 -0.317 1 86.19 122 ASP B CA 1
ATOM 4338 C C . ASP B 1 122 ? -22.844 -23.25 -1.225 1 86.19 122 ASP B C 1
ATOM 4340 O O . ASP B 1 122 ? -23.406 -24.25 -1.67 1 86.19 122 ASP B O 1
ATOM 4344 N N . GLN B 1 123 ? -23.203 -22.016 -1.465 1 89 123 GLN B N 1
ATOM 4345 C CA . GLN B 1 123 ? -24.406 -21.781 -2.258 1 89 123 GLN B CA 1
ATOM 4346 C C . GLN B 1 123 ? -24.094 -21.031 -3.541 1 89 123 GLN B C 1
ATOM 4348 O O . GLN B 1 123 ? -23.219 -20.156 -3.553 1 89 123 GLN B O 1
ATOM 4353 N N . GLU B 1 124 ? -24.797 -21.359 -4.547 1 86.38 124 GLU B N 1
ATOM 4354 C CA . GLU B 1 124 ? -24.625 -20.672 -5.82 1 86.38 124 GLU B CA 1
ATOM 4355 C C . GLU B 1 124 ? -25.406 -19.375 -5.852 1 86.38 124 GLU B C 1
ATOM 4357 O O . GLU B 1 124 ? -24.984 -18.391 -6.461 1 86.38 124 GLU B O 1
ATOM 4362 N N . ILE B 1 125 ? -26.547 -19.469 -5.23 1 93.62 125 ILE B N 1
ATOM 4363 C CA . ILE B 1 125 ? -27.453 -18.328 -5.211 1 93.62 125 ILE B CA 1
ATOM 4364 C C . ILE B 1 125 ? -27.594 -17.797 -3.783 1 93.62 125 ILE B C 1
ATOM 4366 O O . ILE B 1 125 ? -27.797 -18.578 -2.848 1 93.62 125 ILE B O 1
ATOM 4370 N N . TRP B 1 126 ? -27.438 -16.438 -3.664 1 94.38 126 TRP B N 1
ATOM 4371 C CA . TRP B 1 126 ? -27.531 -15.797 -2.357 1 94.38 126 TRP B CA 1
ATOM 4372 C C . TRP B 1 126 ? -28.797 -14.961 -2.244 1 94.38 126 TRP B C 1
ATOM 4374 O O . TRP B 1 126 ? -29.391 -14.578 -3.258 1 94.38 126 TRP B O 1
ATOM 4384 N N . GLY B 1 127 ? -29.219 -14.781 -1.028 1 93.38 127 GLY B N 1
ATOM 4385 C CA . GLY B 1 127 ? -30.297 -13.867 -0.716 1 93.38 127 GLY B CA 1
ATOM 4386 C C . GLY B 1 127 ? -29.828 -12.562 -0.101 1 93.38 127 GLY B C 1
ATOM 4387 O O . GLY B 1 127 ? -28.875 -12.547 0.678 1 93.38 127 GLY B O 1
ATOM 4388 N N . CYS B 1 128 ? -30.516 -11.484 -0.441 1 93.06 128 CYS B N 1
ATOM 4389 C CA . CYS B 1 128 ? -30.188 -10.172 0.109 1 93.06 128 CYS B CA 1
ATOM 4390 C C . CYS B 1 128 ? -30.859 -9.969 1.465 1 93.06 128 CYS B C 1
ATOM 4392 O O . CYS B 1 128 ? -32.094 -10.047 1.579 1 93.06 128 CYS B O 1
ATOM 4394 N N . ALA B 1 129 ? -30.109 -9.617 2.432 1 90.56 129 ALA B N 1
ATOM 4395 C CA . ALA B 1 129 ? -30.641 -9.406 3.777 1 90.56 129 ALA B CA 1
ATOM 4396 C C . ALA B 1 129 ? -31.359 -8.07 3.885 1 90.56 129 ALA B C 1
ATOM 4398 O O . ALA B 1 129 ? -32.156 -7.855 4.812 1 90.56 129 ALA B O 1
ATOM 4399 N N . VAL B 1 130 ? -31.172 -7.207 2.939 1 91.62 130 VAL B N 1
ATOM 4400 C CA . VAL B 1 130 ? -31.703 -5.852 3.016 1 91.62 130 VAL B CA 1
ATOM 4401 C C . VAL B 1 130 ? -33.062 -5.793 2.34 1 91.62 130 VAL B C 1
ATOM 4403 O O . VAL B 1 130 ? -34.062 -5.512 2.988 1 91.62 130 VAL B O 1
ATOM 4406 N N . CYS B 1 131 ? -33.156 -6.238 1.116 1 88.38 131 CYS B N 1
ATOM 4407 C CA . CYS B 1 131 ? -34.406 -6.02 0.389 1 88.38 131 CYS B CA 1
ATOM 4408 C C . CYS B 1 131 ? -35.125 -7.336 0.138 1 88.38 131 CYS B C 1
ATOM 4410 O O . CYS B 1 131 ? -36.219 -7.352 -0.43 1 88.38 131 CYS B O 1
ATOM 4412 N N . GLY B 1 132 ? -34.5 -8.469 0.396 1 89.5 132 GLY B N 1
ATOM 4413 C CA . GLY B 1 132 ? -35.156 -9.766 0.287 1 89.5 132 GLY B CA 1
ATOM 4414 C C . GLY B 1 132 ? -35 -10.398 -1.083 1 89.5 132 GLY B C 1
ATOM 4415 O O . GLY B 1 132 ? -35.5 -11.508 -1.318 1 89.5 132 GLY B O 1
ATOM 4416 N N . TYR B 1 133 ? -34.281 -9.773 -1.972 1 92 133 TYR B N 1
ATOM 4417 C CA . TYR B 1 133 ? -34.031 -10.344 -3.291 1 92 133 TYR B CA 1
ATOM 4418 C C . TYR B 1 133 ? -33.344 -11.688 -3.18 1 92 133 TYR B C 1
ATOM 4420 O O . TYR B 1 133 ? -32.406 -11.836 -2.395 1 92 133 TYR B O 1
ATOM 4428 N N . ASP B 1 134 ? -33.688 -12.727 -3.906 1 92.56 134 ASP B N 1
ATOM 4429 C CA . ASP B 1 134 ? -33.156 -14.078 -3.754 1 92.56 134 ASP B CA 1
ATOM 4430 C C . ASP B 1 134 ? -32.531 -14.562 -5.051 1 92.56 134 ASP B C 1
ATOM 4432 O O . ASP B 1 134 ? -32.5 -15.766 -5.332 1 92.56 134 ASP B O 1
ATOM 4436 N N . GLY B 1 135 ? -31.906 -13.734 -5.789 1 93.69 135 GLY B N 1
ATOM 4437 C CA . GLY B 1 135 ? -31.359 -14.133 -7.074 1 93.69 135 GLY B CA 1
ATOM 4438 C C . GLY B 1 135 ? -29.922 -13.672 -7.281 1 93.69 135 GLY B C 1
ATOM 4439 O O . GLY B 1 135 ? -29.484 -13.492 -8.422 1 93.69 135 GLY B O 1
ATOM 4440 N N . ILE B 1 136 ? -29.203 -13.484 -6.184 1 93.5 136 ILE B N 1
ATOM 4441 C CA . ILE B 1 136 ? -27.828 -13.008 -6.324 1 93.5 136 ILE B CA 1
ATOM 4442 C C . ILE B 1 136 ? -26.906 -14.164 -6.711 1 93.5 136 ILE B C 1
ATOM 4444 O O . ILE B 1 136 ? -26.75 -15.117 -5.945 1 93.5 136 ILE B O 1
ATOM 4448 N N . ASP B 1 137 ? -26.391 -14.117 -7.871 1 89.69 137 ASP B N 1
ATOM 4449 C CA . ASP B 1 137 ? -25.5 -15.172 -8.352 1 89.69 137 ASP B CA 1
ATOM 4450 C C . ASP B 1 137 ? -24.125 -14.617 -8.719 1 89.69 137 ASP B C 1
ATOM 4452 O O . ASP B 1 137 ? -23.766 -13.516 -8.297 1 89.69 137 ASP B O 1
ATOM 4456 N N . GLU B 1 138 ? -23.281 -15.406 -9.375 1 82.5 138 GLU B N 1
ATOM 4457 C CA . GLU B 1 138 ? -21.906 -15.047 -9.656 1 82.5 138 GLU B CA 1
ATOM 4458 C C . GLU B 1 138 ? -21.828 -13.867 -10.633 1 82.5 138 GLU B C 1
ATOM 4460 O O . GLU B 1 138 ? -20.797 -13.211 -10.734 1 82.5 138 GLU B O 1
ATOM 4465 N N . ASN B 1 139 ? -22.891 -13.602 -11.266 1 80.44 139 ASN B N 1
ATOM 4466 C CA . ASN B 1 139 ? -22.906 -12.508 -12.227 1 80.44 139 ASN B CA 1
ATOM 4467 C C . ASN B 1 139 ? -23.328 -11.195 -11.57 1 80.44 139 ASN B C 1
ATOM 4469 O O . ASN B 1 139 ? -23.234 -10.125 -12.18 1 80.44 139 ASN B O 1
ATOM 4473 N N . SER B 1 140 ? -23.797 -11.312 -10.367 1 87.75 140 SER B N 1
ATOM 4474 C CA . SER B 1 140 ? -24.219 -10.125 -9.617 1 87.75 140 SER B CA 1
ATOM 4475 C C . SER B 1 140 ? -23.031 -9.516 -8.867 1 87.75 140 SER B C 1
ATOM 4477 O O . SER B 1 140 ? -22.922 -9.68 -7.648 1 87.75 140 SER B O 1
ATOM 4479 N N . GLN B 1 141 ? -22.219 -8.859 -9.625 1 84.62 141 GLN B N 1
ATOM 4480 C CA . GLN B 1 141 ? -21.016 -8.359 -8.992 1 84.62 141 GLN B CA 1
ATOM 4481 C C . GLN B 1 141 ? -20.953 -6.832 -9.039 1 84.62 141 GLN B C 1
ATOM 4483 O O . GLN B 1 141 ? -21.438 -6.223 -10 1 84.62 141 GLN B O 1
ATOM 4488 N N . GLY B 1 142 ? -20.5 -6.309 -7.953 1 84 142 GLY B N 1
ATOM 4489 C CA . GLY B 1 142 ? -20.172 -4.895 -7.871 1 84 142 GLY B CA 1
ATOM 4490 C C . GLY B 1 142 ? -18.766 -4.629 -7.375 1 84 142 GLY B C 1
ATOM 4491 O O . GLY B 1 142 ? -18.156 -5.488 -6.73 1 84 142 GLY B O 1
ATOM 4492 N N . LYS B 1 143 ? -18.312 -3.521 -7.691 1 82.06 143 LYS B N 1
ATOM 4493 C CA . LYS B 1 143 ? -16.938 -3.178 -7.34 1 82.06 143 LYS B CA 1
ATOM 4494 C C . LYS B 1 143 ? -16.828 -2.748 -5.879 1 82.06 143 LYS B C 1
ATOM 4496 O O . LYS B 1 143 ? -17.656 -1.967 -5.398 1 82.06 143 LYS B O 1
ATOM 4501 N N . VAL B 1 144 ? -15.93 -3.355 -5.242 1 85.88 144 VAL B N 1
ATOM 4502 C CA . VAL B 1 144 ? -15.461 -2.889 -3.941 1 85.88 144 VAL B CA 1
ATOM 4503 C C . VAL B 1 144 ? -14.047 -2.316 -4.078 1 85.88 144 VAL B C 1
ATOM 4505 O O . VAL B 1 144 ? -13.078 -3.064 -4.215 1 85.88 144 VAL B O 1
ATOM 4508 N N . GLY B 1 145 ? -13.969 -1.077 -4.16 1 80.75 145 GLY B N 1
ATOM 4509 C CA . GLY B 1 145 ? -12.711 -0.457 -4.539 1 80.75 145 GLY B CA 1
ATOM 4510 C C . GLY B 1 145 ? -12.43 -0.537 -6.027 1 80.75 145 GLY B C 1
ATOM 4511 O O . GLY B 1 145 ? -13.344 -0.749 -6.824 1 80.75 145 GLY B O 1
ATOM 4512 N N . GLU B 1 146 ? -11.25 -0.476 -6.395 1 82.75 146 GLU B N 1
ATOM 4513 C CA . GLU B 1 146 ? -10.867 -0.412 -7.805 1 82.75 146 GLU B CA 1
ATOM 4514 C C . GLU B 1 146 ? -10.609 -1.805 -8.367 1 82.75 146 GLU B C 1
ATOM 4516 O O . GLU B 1 146 ? -10.805 -2.043 -9.562 1 82.75 146 GLU B O 1
ATOM 4521 N N . MET B 1 147 ? -10.227 -2.723 -7.488 1 81.19 147 MET B N 1
ATOM 4522 C CA . MET B 1 147 ? -9.695 -3.961 -8.055 1 81.19 147 MET B CA 1
ATOM 4523 C C . MET B 1 147 ? -10.461 -5.172 -7.531 1 81.19 147 MET B C 1
ATOM 4525 O O . MET B 1 147 ? -10.188 -6.305 -7.934 1 81.19 147 MET B O 1
ATOM 4529 N N . TYR B 1 148 ? -11.383 -4.906 -6.652 1 86 148 TYR B N 1
ATOM 4530 C CA . TYR B 1 148 ? -12.062 -6.031 -6.012 1 86 148 TYR B CA 1
ATOM 4531 C C . TYR B 1 148 ? -13.555 -6.012 -6.305 1 86 148 TYR B C 1
ATOM 4533 O O . TYR B 1 148 ? -14.18 -4.945 -6.316 1 86 148 TYR B O 1
ATOM 4541 N N . TYR B 1 149 ? -14.031 -7.195 -6.516 1 84.94 149 TYR B N 1
ATOM 4542 C CA . TYR B 1 149 ? -15.445 -7.371 -6.809 1 84.94 149 TYR B CA 1
ATOM 4543 C C . TYR B 1 149 ? -16.094 -8.344 -5.832 1 84.94 149 TYR B C 1
ATOM 4545 O O . TYR B 1 149 ? -15.469 -9.32 -5.41 1 84.94 149 TYR B O 1
ATOM 4553 N N . TYR B 1 150 ? -17.219 -8.039 -5.508 1 87.5 150 TYR B N 1
ATOM 4554 C CA . TYR B 1 150 ? -18.047 -8.891 -4.66 1 87.5 150 TYR B CA 1
ATOM 4555 C C . TYR B 1 150 ? -19.484 -8.93 -5.152 1 87.5 150 TYR B C 1
ATOM 4557 O O . TYR B 1 150 ? -19.906 -8.039 -5.895 1 87.5 150 TYR B O 1
ATOM 4565 N N . ARG B 1 151 ? -20.141 -9.961 -4.738 1 90.19 151 ARG B N 1
ATOM 4566 C CA . ARG B 1 151 ? -21.547 -10.039 -5.098 1 90.19 151 ARG B CA 1
ATOM 4567 C C . ARG B 1 151 ? -22.344 -8.922 -4.434 1 90.19 151 ARG B C 1
ATOM 4569 O O . ARG B 1 151 ? -22.109 -8.594 -3.268 1 90.19 151 ARG B O 1
ATOM 4576 N N . GLN B 1 152 ? -23.172 -8.312 -5.188 1 92.19 152 GLN B N 1
ATOM 4577 C CA . GLN B 1 152 ? -24.078 -7.258 -4.734 1 92.19 152 GLN B CA 1
ATOM 4578 C C . GLN B 1 152 ? -25.516 -7.516 -5.195 1 92.19 152 GLN B C 1
ATOM 4580 O O . GLN B 1 152 ? -25.734 -8.227 -6.176 1 92.19 152 GLN B O 1
ATOM 4585 N N . CYS B 1 153 ? -26.375 -6.965 -4.48 1 91.56 153 CYS B N 1
ATOM 4586 C CA . CYS B 1 153 ? -27.781 -7.117 -4.836 1 91.56 153 CYS B CA 1
ATOM 4587 C C . CYS B 1 153 ? -28.156 -6.215 -6.004 1 91.56 153 CYS B C 1
ATOM 4589 O O . CYS B 1 153 ? -28 -4.996 -5.922 1 91.56 153 CYS B O 1
ATOM 4591 N N . PRO B 1 154 ? -28.578 -6.785 -7.055 1 87.25 154 PRO B N 1
ATOM 4592 C CA . PRO B 1 154 ? -28.953 -5.957 -8.203 1 87.25 154 PRO B CA 1
ATOM 4593 C C . PRO B 1 154 ? -30.188 -5.105 -7.941 1 87.25 154 PRO B C 1
ATOM 4595 O O . PRO B 1 154 ? -30.469 -4.164 -8.688 1 87.25 154 PRO B O 1
ATOM 4598 N N . CYS B 1 155 ? -30.891 -5.422 -6.898 1 85.88 155 CYS B N 1
ATOM 4599 C CA . CYS B 1 155 ? -32.125 -4.711 -6.59 1 85.88 155 CYS B CA 1
ATOM 4600 C C . CYS B 1 155 ? -31.859 -3.463 -5.766 1 85.88 155 CYS B C 1
ATOM 4602 O O . CYS B 1 155 ? -32.219 -2.354 -6.164 1 85.88 155 CYS B O 1
ATOM 4604 N N . CYS B 1 156 ? -31.172 -3.547 -4.691 1 87.62 156 CYS B N 1
ATOM 4605 C CA . CYS B 1 156 ? -30.969 -2.396 -3.82 1 87.62 156 CYS B CA 1
ATOM 4606 C C . CYS B 1 156 ? -29.578 -1.814 -4.012 1 87.62 156 CYS B C 1
ATOM 4608 O O . CYS B 1 156 ? -29.25 -0.757 -3.463 1 87.62 156 CYS B O 1
ATOM 4610 N N . SER B 1 157 ? -28.656 -2.457 -4.633 1 86.88 157 SER B N 1
ATOM 4611 C CA . SER B 1 157 ? -27.312 -2.02 -5.031 1 86.88 157 SER B CA 1
ATOM 4612 C C . SER B 1 157 ? -26.359 -2.049 -3.848 1 86.88 157 SER B C 1
ATOM 4614 O O . SER B 1 157 ? -25.281 -1.459 -3.906 1 86.88 157 SER B O 1
ATOM 4616 N N . LEU B 1 158 ? -26.812 -2.736 -2.83 1 90.44 158 LEU B N 1
ATOM 4617 C CA . LEU B 1 158 ? -25.922 -2.848 -1.677 1 90.44 158 LEU B CA 1
ATOM 4618 C C . LEU B 1 158 ? -25.094 -4.121 -1.751 1 90.44 158 LEU B C 1
ATOM 4620 O O . LEU B 1 158 ? -25.562 -5.148 -2.238 1 90.44 158 LEU B O 1
ATOM 4624 N N . MET B 1 159 ? -23.922 -4 -1.233 1 90.69 159 MET B N 1
ATOM 4625 C CA . MET B 1 159 ? -23.062 -5.172 -1.106 1 90.69 159 MET B CA 1
ATOM 4626 C C . MET B 1 159 ? -23.703 -6.227 -0.207 1 90.69 159 MET B C 1
ATOM 4628 O O . MET B 1 159 ? -24.312 -5.891 0.81 1 90.69 159 MET B O 1
ATOM 4632 N N . CYS B 1 160 ? -23.453 -7.469 -0.394 1 91.62 160 CYS B N 1
ATOM 4633 C CA . CYS B 1 160 ? -24.203 -8.586 0.175 1 91.62 160 CYS B CA 1
ATOM 4634 C C . CYS B 1 160 ? -23.938 -8.711 1.671 1 91.62 160 CYS B C 1
ATOM 4636 O O . CYS B 1 160 ? -24.672 -9.414 2.377 1 91.62 160 CYS B O 1
ATOM 4638 N N . TYR B 1 161 ? -23.062 -7.98 2.215 1 92.75 161 TYR B N 1
ATOM 4639 C CA . TYR B 1 161 ? -22.734 -8.148 3.625 1 92.75 161 TYR B CA 1
ATOM 4640 C C . TYR B 1 161 ? -23.391 -7.059 4.469 1 92.75 161 TYR B C 1
ATOM 4642 O O . TYR B 1 161 ? -23.297 -7.082 5.699 1 92.75 161 TYR B O 1
ATOM 4650 N N . PHE B 1 162 ? -24.031 -6.176 3.785 1 93.75 162 PHE B N 1
ATOM 4651 C CA . PHE B 1 162 ? -24.859 -5.219 4.512 1 93.75 162 PHE B CA 1
ATOM 4652 C C . PHE B 1 162 ? -26.141 -5.879 5.023 1 93.75 162 PHE B C 1
ATOM 4654 O O . PHE B 1 162 ? -26.656 -6.801 4.391 1 93.75 162 PHE B O 1
ATOM 4661 N N . PRO B 1 163 ? -26.625 -5.406 6.223 1 95 163 PRO B N 1
ATOM 4662 C CA . PRO B 1 163 ? -26.141 -4.289 7.035 1 95 163 PRO B CA 1
ATOM 4663 C C . PRO B 1 163 ? -25.141 -4.727 8.102 1 95 163 PRO B C 1
ATOM 4665 O O . PRO B 1 163 ? -24.609 -3.893 8.836 1 95 163 PRO B O 1
ATOM 4668 N N . HIS B 1 164 ? -24.828 -6.051 8.148 1 95.88 164 HIS B N 1
ATOM 4669 C CA . HIS B 1 164 ? -24.047 -6.609 9.242 1 95.88 164 HIS B CA 1
ATOM 4670 C C . HIS B 1 164 ? -22.641 -5.996 9.289 1 95.88 164 HIS B C 1
ATOM 4672 O O . HIS B 1 164 ? -22.109 -5.738 10.367 1 95.88 164 HIS B O 1
ATOM 4678 N N . LEU B 1 165 ? -22.156 -5.758 8.18 1 96.06 165 LEU B N 1
ATOM 4679 C CA . LEU B 1 165 ? -20.812 -5.211 8.102 1 96.06 165 LEU B CA 1
ATOM 4680 C C . LEU B 1 165 ? -20.75 -3.816 8.711 1 96.06 165 LEU B C 1
ATOM 4682 O O . LEU B 1 165 ? -19.844 -3.518 9.5 1 96.06 165 LEU B O 1
ATOM 4686 N N . VAL B 1 166 ? -21.688 -2.957 8.406 1 96.19 166 VAL B N 1
ATOM 4687 C CA . VAL B 1 166 ? -21.672 -1.595 8.922 1 96.19 166 VAL B CA 1
ATOM 4688 C C . VAL B 1 166 ? -22.016 -1.607 10.414 1 96.19 166 VAL B C 1
ATOM 4690 O O . VAL B 1 166 ? -21.484 -0.803 11.188 1 96.19 166 VAL B O 1
ATOM 4693 N N . TYR B 1 167 ? -22.859 -2.598 10.828 1 97.31 167 TYR B N 1
ATOM 4694 C CA . TYR B 1 167 ? -23.156 -2.738 12.25 1 97.31 167 TYR B CA 1
ATOM 4695 C C . TYR B 1 167 ? -21.891 -3.072 13.031 1 97.31 167 TYR B C 1
ATOM 4697 O O . TYR B 1 167 ? -21.656 -2.529 14.117 1 97.31 167 TYR B O 1
ATOM 4705 N N . LEU B 1 168 ? -21.094 -3.93 12.492 1 98.19 168 LEU B N 1
ATOM 4706 C CA . LEU B 1 168 ? -19.844 -4.289 13.133 1 98.19 168 LEU B CA 1
ATOM 4707 C C . LEU B 1 168 ? -18.922 -3.074 13.242 1 98.19 168 LEU B C 1
ATOM 4709 O O . LEU B 1 168 ? -18.406 -2.777 14.32 1 98.19 168 LEU B O 1
ATOM 4713 N N . VAL B 1 169 ? -18.766 -2.363 12.141 1 98.19 169 VAL B N 1
ATOM 4714 C CA . VAL B 1 169 ? -17.859 -1.221 12.086 1 98.19 169 VAL B CA 1
ATOM 4715 C C . VAL B 1 169 ? -18.344 -0.126 13.031 1 98.19 169 VAL B C 1
ATOM 4717 O O . VAL B 1 169 ? -17.547 0.495 13.734 1 98.19 169 VAL B O 1
ATOM 4720 N N . GLU B 1 170 ? -19.641 0.077 13.047 1 96.75 170 GLU B N 1
ATOM 4721 C CA . GLU B 1 170 ? -20.219 1.094 13.914 1 96.75 170 GLU B CA 1
ATOM 4722 C C . GLU B 1 170 ? -20 0.75 15.383 1 96.75 170 GLU B C 1
ATOM 4724 O O . GLU B 1 170 ? -19.719 1.631 16.203 1 96.75 170 GLU B O 1
ATOM 4729 N N . ALA B 1 171 ? -20.172 -0.501 15.695 1 97.31 171 ALA B N 1
ATOM 4730 C CA . ALA B 1 171 ? -19.938 -0.926 17.078 1 97.31 171 ALA B CA 1
ATOM 4731 C C . ALA B 1 171 ? -18.5 -0.655 17.5 1 97.31 171 ALA B C 1
ATOM 4733 O O . ALA B 1 171 ? -18.25 -0.178 18.609 1 97.31 171 ALA B O 1
ATOM 4734 N N . VAL B 1 172 ? -17.578 -0.929 16.609 1 97.81 172 VAL B N 1
ATOM 4735 C CA . VAL B 1 172 ? -16.156 -0.684 16.891 1 97.81 172 VAL B CA 1
ATOM 4736 C C . VAL B 1 172 ? -15.914 0.817 17.031 1 97.81 172 VAL B C 1
ATOM 4738 O O . VAL B 1 172 ? -15.18 1.253 17.922 1 97.81 172 VAL B O 1
ATOM 4741 N N . LEU B 1 173 ? -16.516 1.585 16.172 1 96.94 173 LEU B N 1
ATOM 4742 C CA . LEU B 1 173 ? -16.375 3.037 16.203 1 96.94 173 LEU B CA 1
ATOM 4743 C C . LEU B 1 173 ? -16.859 3.596 17.531 1 96.94 173 LEU B C 1
ATOM 4745 O O . LEU B 1 173 ? -16.172 4.414 18.156 1 96.94 173 LEU B O 1
ATOM 4749 N N . GLN B 1 174 ? -17.984 3.1 17.984 1 95.31 174 GLN B N 1
ATOM 4750 C CA . GLN B 1 174 ? -18.562 3.58 19.234 1 95.31 174 GLN B CA 1
ATOM 4751 C C . GLN B 1 174 ? -17.672 3.227 20.422 1 95.31 174 GLN B C 1
ATOM 4753 O O . GLN B 1 174 ? -17.484 4.039 21.328 1 95.31 174 GLN B O 1
ATOM 4758 N N . GLU B 1 175 ? -17.109 2.109 20.344 1 96.38 175 GLU B N 1
ATOM 4759 C CA . GLU B 1 175 ? -16.281 1.649 21.453 1 96.38 175 GLU B CA 1
ATOM 4760 C C . GLU B 1 175 ? -14.93 2.35 21.469 1 96.38 175 GLU B C 1
ATOM 4762 O O . GLU B 1 175 ? -14.297 2.469 22.516 1 96.38 175 GLU B O 1
ATOM 4767 N N . SER B 1 176 ? -14.484 2.883 20.344 1 97 176 SER B N 1
ATOM 4768 C CA . SER B 1 176 ? -13.148 3.455 20.219 1 97 176 SER B CA 1
ATOM 4769 C C . SER B 1 176 ? -13.117 4.898 20.703 1 97 176 SER B C 1
ATOM 4771 O O . SER B 1 176 ? -12.047 5.465 20.922 1 97 176 SER B O 1
ATOM 4773 N N . GLY B 1 177 ? -14.32 5.535 20.859 1 96 177 GLY B N 1
ATOM 4774 C CA . GLY B 1 177 ? -14.352 6.934 21.266 1 96 177 GLY B CA 1
ATOM 4775 C C . GLY B 1 177 ? -13.625 7.848 20.297 1 96 177 GLY B C 1
ATOM 4776 O O . GLY B 1 177 ? -13.875 7.805 19.094 1 96 177 GLY B O 1
ATOM 4777 N N . ASP B 1 178 ? -12.719 8.641 20.797 1 97.31 178 ASP B N 1
ATOM 4778 C CA . ASP B 1 178 ? -12 9.586 19.953 1 97.31 178 ASP B CA 1
ATOM 4779 C C . ASP B 1 178 ? -10.648 9.016 19.516 1 97.31 178 ASP B C 1
ATOM 4781 O O . ASP B 1 178 ? -9.781 9.758 19.047 1 97.31 178 ASP B O 1
ATOM 4785 N N . ASP B 1 179 ? -10.422 7.742 19.797 1 98.38 179 ASP B N 1
ATOM 4786 C CA . ASP B 1 179 ? -9.109 7.148 19.562 1 98.38 179 ASP B CA 1
ATOM 4787 C C . ASP B 1 179 ? -9.078 6.391 18.234 1 98.38 179 ASP B C 1
ATOM 4789 O O . ASP B 1 179 ? -9.352 5.191 18.188 1 98.38 179 ASP B O 1
ATOM 4793 N N . TYR B 1 180 ? -8.617 7.062 17.203 1 98.12 180 TYR B N 1
ATOM 4794 C CA . TYR B 1 180 ? -8.562 6.512 15.852 1 98.12 180 TYR B CA 1
ATOM 4795 C C . TYR B 1 180 ? -7.562 5.359 15.773 1 98.12 180 TYR B C 1
ATOM 4797 O O . TYR B 1 180 ? -7.773 4.398 15.031 1 98.12 180 TYR B O 1
ATOM 4805 N N . GLN B 1 181 ? -6.453 5.41 16.562 1 98.5 181 GLN B N 1
ATOM 4806 C CA . GLN B 1 181 ? -5.492 4.316 16.609 1 98.5 181 GLN B CA 1
ATOM 4807 C C . GLN B 1 181 ? -6.137 3.033 17.125 1 98.5 181 GLN B C 1
ATOM 4809 O O . GLN B 1 181 ? -5.906 1.952 16.578 1 98.5 181 GLN B O 1
ATOM 4814 N N . MET B 1 182 ? -6.926 3.191 18.125 1 98.31 182 MET B N 1
ATOM 4815 C CA . MET B 1 182 ? -7.625 2.053 18.719 1 98.31 182 MET B CA 1
ATOM 4816 C C . MET B 1 182 ? -8.641 1.473 17.734 1 98.31 182 MET B C 1
ATOM 4818 O O . MET B 1 182 ? -8.727 0.254 17.578 1 98.31 182 MET B O 1
ATOM 4822 N N . TYR B 1 183 ? -9.398 2.375 17.109 1 98.19 183 TYR B N 1
ATOM 4823 C CA . TYR B 1 183 ? -10.352 1.945 16.094 1 98.19 183 TYR B CA 1
ATOM 4824 C C . TYR B 1 183 ? -9.68 1.056 15.055 1 98.19 183 TYR B C 1
ATOM 4826 O O . TYR B 1 183 ? -10.156 -0.043 14.766 1 98.19 183 TYR B O 1
ATOM 4834 N N . LYS B 1 184 ? -8.562 1.512 14.5 1 98.56 184 LYS B N 1
ATOM 4835 C CA . LYS B 1 184 ? -7.836 0.776 13.469 1 98.56 184 LYS B CA 1
ATOM 4836 C C . LYS B 1 184 ? -7.328 -0.562 14.008 1 98.56 184 LYS B C 1
ATOM 4838 O O . LYS B 1 184 ? -7.383 -1.575 13.305 1 98.56 184 LYS B O 1
ATOM 4843 N N . THR B 1 185 ? -6.801 -0.574 15.227 1 98.31 185 THR B N 1
ATOM 4844 C CA . THR B 1 185 ? -6.273 -1.793 15.836 1 98.31 185 THR B CA 1
ATOM 4845 C C . THR B 1 185 ? -7.367 -2.848 15.961 1 98.31 185 THR B C 1
ATOM 4847 O O . THR B 1 185 ? -7.148 -4.02 15.656 1 98.31 185 THR B O 1
ATOM 4850 N N . VAL B 1 186 ? -8.531 -2.428 16.391 1 98.44 186 VAL B N 1
ATOM 4851 C CA . VAL B 1 186 ? -9.633 -3.361 16.594 1 98.44 186 VAL B CA 1
ATOM 4852 C C . VAL B 1 186 ? -10.125 -3.885 15.25 1 98.44 186 VAL B C 1
ATOM 4854 O O . VAL B 1 186 ? -10.406 -5.078 15.102 1 98.44 186 VAL B O 1
ATOM 4857 N N . ILE B 1 187 ? -10.234 -3.006 14.242 1 98.56 187 ILE B N 1
ATOM 4858 C CA . ILE B 1 187 ? -10.633 -3.428 12.906 1 98.56 187 ILE B CA 1
ATOM 4859 C C . ILE B 1 187 ? -9.633 -4.449 12.367 1 98.56 187 ILE B C 1
ATOM 4861 O O . ILE B 1 187 ? -10.031 -5.461 11.781 1 98.56 187 ILE B O 1
ATOM 4865 N N . ASP B 1 188 ? -8.336 -4.18 12.57 1 98 188 ASP B N 1
ATOM 4866 C CA . ASP B 1 188 ? -7.305 -5.105 12.109 1 98 188 ASP B CA 1
ATOM 4867 C C . ASP B 1 188 ? -7.453 -6.473 12.773 1 98 188 ASP B C 1
ATOM 4869 O O . ASP B 1 188 ? -7.227 -7.504 12.141 1 98 188 ASP B O 1
ATOM 4873 N N . ARG B 1 189 ? -7.789 -6.488 14.047 1 97.69 189 ARG B N 1
ATOM 4874 C CA . ARG B 1 189 ? -7.996 -7.742 14.758 1 97.69 189 ARG B CA 1
ATOM 4875 C C . ARG B 1 189 ? -9.141 -8.539 14.141 1 97.69 189 ARG B C 1
ATOM 4877 O O . ARG B 1 189 ? -9.031 -9.75 13.945 1 97.69 189 ARG B O 1
ATOM 4884 N N . TYR B 1 190 ? -10.227 -7.879 13.852 1 98.19 190 TYR B N 1
ATOM 4885 C CA . TYR B 1 190 ? -11.344 -8.555 13.211 1 98.19 190 TYR B CA 1
ATOM 4886 C C . TYR B 1 190 ? -10.969 -9.039 11.812 1 98.19 190 TYR B C 1
ATOM 4888 O O . TYR B 1 190 ? -11.344 -10.141 11.406 1 98.19 190 TYR B O 1
ATOM 4896 N N . ARG B 1 191 ? -10.234 -8.242 11.078 1 97.56 191 ARG B N 1
ATOM 4897 C CA . ARG B 1 191 ? -9.812 -8.633 9.734 1 97.56 191 ARG B CA 1
ATOM 4898 C C . ARG B 1 191 ? -9 -9.922 9.766 1 97.56 191 ARG B C 1
ATOM 4900 O O . ARG B 1 191 ? -9.188 -10.797 8.914 1 97.56 191 ARG B O 1
ATOM 4907 N N . GLU B 1 192 ? -8.094 -10.008 10.703 1 96.12 192 GLU B N 1
ATOM 4908 C CA . GLU B 1 192 ? -7.234 -11.18 10.836 1 96.12 192 GLU B CA 1
ATOM 4909 C C . GLU B 1 192 ? -8.047 -12.438 11.102 1 96.12 192 GLU B C 1
ATOM 4911 O O . GLU B 1 192 ? -7.684 -13.531 10.656 1 96.12 192 GLU B O 1
ATOM 4916 N N . ALA B 1 193 ? -9.109 -12.273 11.766 1 96.56 193 ALA B N 1
ATOM 4917 C CA . ALA B 1 193 ? -9.922 -13.414 12.18 1 96.56 193 ALA B CA 1
ATOM 4918 C C . ALA B 1 193 ? -10.961 -13.766 11.117 1 96.56 193 ALA B C 1
ATOM 4920 O O . ALA B 1 193 ? -11.539 -14.859 11.148 1 96.56 193 ALA B O 1
ATOM 4921 N N . MET B 1 194 ? -11.156 -12.93 10.148 1 94.69 194 MET B N 1
ATOM 4922 C CA . MET B 1 194 ? -12.234 -13.086 9.18 1 94.69 194 MET B CA 1
ATOM 4923 C C . MET B 1 194 ? -11.828 -14.023 8.047 1 94.69 194 MET B C 1
ATOM 4925 O O . MET B 1 194 ? -10.648 -14.094 7.691 1 94.69 194 MET B O 1
ATOM 4929 N N . PRO B 1 195 ? -12.883 -14.711 7.508 1 93.75 195 PRO B N 1
ATOM 4930 C CA . PRO B 1 195 ? -12.617 -15.398 6.242 1 93.75 195 PRO B CA 1
ATOM 4931 C C . PRO B 1 195 ? -12.125 -14.453 5.148 1 93.75 195 PRO B C 1
ATOM 4933 O O . PRO B 1 195 ? -12.508 -13.281 5.125 1 93.75 195 PRO B O 1
ATOM 4936 N N . ASP B 1 196 ? -11.398 -14.969 4.223 1 92.12 196 ASP B N 1
ATOM 4937 C CA . ASP B 1 196 ? -10.742 -14.18 3.186 1 92.12 196 ASP B CA 1
ATOM 4938 C C . ASP B 1 196 ? -11.75 -13.32 2.426 1 92.12 196 ASP B C 1
ATOM 4940 O O . ASP B 1 196 ? -11.461 -12.172 2.078 1 92.12 196 ASP B O 1
ATOM 4944 N N . ILE B 1 197 ? -12.875 -13.812 2.213 1 92.62 197 ILE B N 1
ATOM 4945 C CA . ILE B 1 197 ? -13.859 -13.164 1.354 1 92.62 197 ILE B CA 1
ATOM 4946 C C . ILE B 1 197 ? -14.367 -11.883 2.021 1 92.62 197 ILE B C 1
ATOM 4948 O O . ILE B 1 197 ? -14.906 -11 1.354 1 92.62 197 ILE B O 1
ATOM 4952 N N . LEU B 1 198 ? -14.156 -11.742 3.322 1 95.44 198 LEU B N 1
ATOM 4953 C CA . LEU B 1 198 ? -14.695 -10.609 4.066 1 95.44 198 LEU B CA 1
ATOM 4954 C C . LEU B 1 198 ? -13.609 -9.57 4.332 1 95.44 198 LEU B C 1
ATOM 4956 O O . LEU B 1 198 ? -13.906 -8.445 4.727 1 95.44 198 LEU B O 1
ATOM 4960 N N . LYS B 1 199 ? -12.391 -9.867 4.105 1 95.94 199 LYS B N 1
ATOM 4961 C CA . LYS B 1 199 ? -11.289 -9.016 4.527 1 95.94 199 LYS B CA 1
ATOM 4962 C C . LYS B 1 199 ? -11.32 -7.668 3.807 1 95.94 199 LYS B C 1
ATOM 4964 O O . LYS B 1 199 ? -11.281 -6.613 4.445 1 95.94 199 LYS B O 1
ATOM 4969 N N . ILE B 1 200 ? -11.438 -7.688 2.506 1 95.25 200 ILE B N 1
ATOM 4970 C CA . ILE B 1 200 ? -11.398 -6.449 1.735 1 95.25 200 ILE B CA 1
ATOM 4971 C C . ILE B 1 200 ? -12.68 -5.652 1.979 1 95.25 200 ILE B C 1
ATOM 4973 O O . ILE B 1 200 ? -12.625 -4.465 2.312 1 95.25 200 ILE B O 1
ATOM 4977 N N . PRO B 1 201 ? -13.867 -6.305 1.976 1 95.31 201 PRO B N 1
ATOM 4978 C CA . PRO B 1 201 ? -15.086 -5.547 2.271 1 95.31 201 PRO B CA 1
ATOM 4979 C C . PRO B 1 201 ? -15.047 -4.887 3.648 1 95.31 201 PRO B C 1
ATOM 4981 O O . PRO B 1 201 ? -15.461 -3.736 3.799 1 95.31 201 PRO B O 1
ATOM 4984 N N . LEU B 1 202 ? -14.523 -5.562 4.617 1 97.31 202 LEU B N 1
ATOM 4985 C CA . LEU B 1 202 ? -14.461 -4.992 5.961 1 97.31 202 LEU B CA 1
ATOM 4986 C C . LEU B 1 202 ? -13.555 -3.766 5.984 1 97.31 202 LEU B C 1
ATOM 4988 O O . LEU B 1 202 ? -13.945 -2.709 6.484 1 97.31 202 LEU B O 1
ATOM 4992 N N . THR B 1 203 ? -12.375 -3.961 5.453 1 97.44 203 THR B N 1
ATOM 4993 C CA . THR B 1 203 ? -11.398 -2.879 5.512 1 97.44 203 THR B CA 1
ATOM 4994 C C . THR B 1 203 ? -11.867 -1.68 4.691 1 97.44 203 THR B C 1
ATOM 4996 O O . THR B 1 203 ? -11.664 -0.531 5.09 1 97.44 203 THR B O 1
ATOM 4999 N N . TYR B 1 204 ? -12.484 -1.941 3.604 1 96.5 204 TYR B N 1
ATOM 5000 C CA . TYR B 1 204 ? -13 -0.89 2.732 1 96.5 204 TYR B CA 1
ATOM 5001 C C . TYR B 1 204 ? -14.055 -0.054 3.449 1 96.5 204 TYR B C 1
ATOM 5003 O O . TYR B 1 204 ? -13.961 1.176 3.482 1 96.5 204 TYR B O 1
ATOM 5011 N N . GLU B 1 205 ? -15.008 -0.723 4.031 1 95.88 205 GLU B N 1
ATOM 5012 C CA . GLU B 1 205 ? -16.094 -0.011 4.703 1 95.88 205 GLU B CA 1
ATOM 5013 C C . GLU B 1 205 ? -15.602 0.671 5.977 1 95.88 205 GLU B C 1
ATOM 5015 O O . GLU B 1 205 ? -16.031 1.778 6.301 1 95.88 205 GLU B O 1
ATOM 5020 N N . ALA B 1 206 ? -14.734 -0.015 6.672 1 98.12 206 ALA B N 1
ATOM 5021 C CA . ALA B 1 206 ? -14.18 0.578 7.887 1 98.12 206 ALA B CA 1
ATOM 5022 C C . ALA B 1 206 ? -13.422 1.863 7.574 1 98.12 206 ALA B C 1
ATOM 5024 O O . A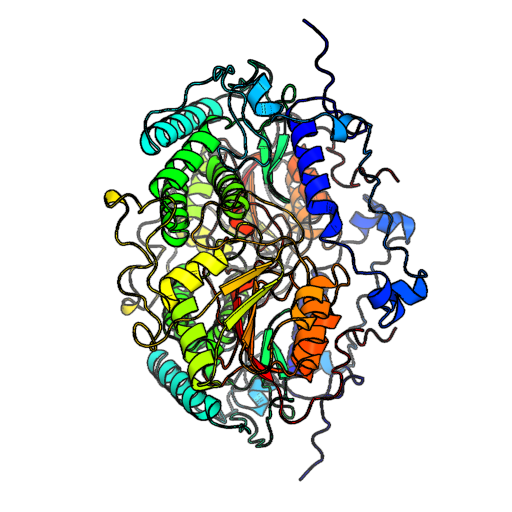LA B 1 206 ? -13.531 2.85 8.305 1 98.12 206 ALA B O 1
ATOM 5025 N N . HIS B 1 207 ? -12.664 1.797 6.523 1 97.06 207 HIS B N 1
ATOM 5026 C CA . HIS B 1 207 ? -11.922 2.984 6.113 1 97.06 207 HIS B CA 1
ATOM 5027 C C . HIS B 1 207 ? -12.867 4.102 5.684 1 97.06 207 HIS B C 1
ATOM 5029 O O . HIS B 1 207 ? -12.641 5.27 6.008 1 97.06 207 HIS B O 1
ATOM 5035 N N . ARG B 1 208 ? -13.844 3.75 4.941 1 93.94 208 ARG B N 1
ATOM 5036 C CA . ARG B 1 208 ? -14.812 4.734 4.484 1 93.94 208 ARG B CA 1
ATOM 5037 C C . ARG B 1 208 ? -15.469 5.453 5.66 1 93.94 208 ARG B C 1
ATOM 5039 O O . ARG B 1 208 ? -15.562 6.68 5.672 1 93.94 208 ARG B O 1
ATOM 5046 N N . ILE B 1 209 ? -15.82 4.742 6.598 1 95.44 209 ILE B N 1
ATOM 5047 C CA . ILE B 1 209 ? -16.469 5.305 7.777 1 95.44 209 ILE B CA 1
ATOM 5048 C C . ILE B 1 209 ? -15.445 6.109 8.586 1 95.44 209 ILE B C 1
ATOM 5050 O O . ILE B 1 209 ? -15.742 7.211 9.055 1 95.44 209 ILE B O 1
ATOM 5054 N N . ALA B 1 210 ? -14.281 5.566 8.703 1 96.5 210 ALA B N 1
ATOM 5055 C CA . ALA B 1 210 ? -13.242 6.227 9.484 1 96.5 210 ALA B CA 1
ATOM 5056 C C . ALA B 1 210 ? -12.875 7.582 8.883 1 96.5 210 ALA B C 1
ATOM 5058 O O . ALA B 1 210 ? -12.625 8.547 9.609 1 96.5 210 ALA B O 1
ATOM 5059 N N . SER B 1 211 ? -12.805 7.664 7.574 1 93.12 211 SER B N 1
ATOM 5060 C CA . SER B 1 211 ? -12.414 8.906 6.91 1 93.12 211 SER B CA 1
ATOM 5061 C C . SER B 1 211 ? -13.453 10 7.141 1 93.12 211 SER B C 1
ATOM 5063 O O . SER B 1 211 ? -13.133 11.188 7.102 1 93.12 211 SER B O 1
ATOM 5065 N N . MET B 1 212 ? -14.617 9.594 7.453 1 90.56 212 MET B N 1
ATOM 5066 C CA . MET B 1 212 ? -15.688 10.547 7.715 1 90.56 212 MET B CA 1
ATOM 5067 C C . MET B 1 212 ? -15.805 10.844 9.211 1 90.56 212 MET B C 1
ATOM 5069 O O . MET B 1 212 ? -16.078 11.977 9.602 1 90.56 212 MET B O 1
ATOM 5073 N N . ALA B 1 213 ? -15.594 9.836 9.961 1 93.75 213 ALA B N 1
ATOM 5074 C CA . ALA B 1 213 ? -15.75 9.984 11.406 1 93.75 213 ALA B CA 1
ATOM 5075 C C . ALA B 1 213 ? -14.531 10.664 12.023 1 93.75 213 ALA B C 1
ATOM 5077 O O . ALA B 1 213 ? -14.656 11.445 12.969 1 93.75 213 ALA B O 1
ATOM 5078 N N . PHE B 1 214 ? -13.391 10.273 11.562 1 95.81 214 PHE B N 1
ATOM 5079 C CA . PHE B 1 214 ? -12.125 10.82 12.055 1 95.81 214 PHE B CA 1
ATOM 5080 C C . PHE B 1 214 ? -11.477 11.711 11 1 95.81 214 PHE B C 1
ATOM 5082 O O . PHE B 1 214 ? -11.891 12.852 10.797 1 95.81 214 PHE B O 1
ATOM 5089 N N . ALA B 1 215 ? -10.578 11.102 10.203 1 95.94 215 ALA B N 1
ATOM 5090 C CA . ALA B 1 215 ? -9.797 11.797 9.188 1 95.94 215 ALA B CA 1
ATOM 5091 C C . ALA B 1 215 ? -9.164 10.82 8.203 1 95.94 215 ALA B C 1
ATOM 5093 O O . ALA B 1 215 ? -9.195 9.602 8.422 1 95.94 215 ALA B O 1
ATOM 5094 N N . TRP B 1 216 ? -8.672 11.383 7.168 1 95.06 216 TRP B N 1
ATOM 5095 C CA . TRP B 1 216 ? -7.922 10.555 6.227 1 95.06 216 TRP B CA 1
ATOM 5096 C C . TRP B 1 216 ? -6.617 10.07 6.848 1 95.06 216 TRP B C 1
ATOM 5098 O O . TRP B 1 216 ? -6.184 8.945 6.602 1 95.06 216 TRP B O 1
ATOM 5108 N N . SER B 1 217 ? -6.059 10.891 7.684 1 97.31 217 SER B N 1
ATOM 5109 C CA . SER B 1 217 ? -4.777 10.555 8.289 1 97.31 217 SER B CA 1
ATOM 5110 C C . SER B 1 217 ? -4.969 9.797 9.602 1 97.31 217 SER B C 1
ATOM 5112 O O . SER B 1 217 ? -5.855 10.133 10.391 1 97.31 217 SER B O 1
ATOM 5114 N N . LEU B 1 218 ? -4.129 8.852 9.836 1 97.62 218 LEU B N 1
ATOM 5115 C CA . LEU B 1 218 ? -4.051 8.125 11.094 1 97.62 218 LEU B CA 1
ATOM 5116 C C . LEU B 1 218 ? -2.928 8.672 11.969 1 97.62 218 LEU B C 1
ATOM 5118 O O . LEU B 1 218 ? -2.24 7.914 12.656 1 97.62 218 LEU B O 1
ATOM 5122 N N . VAL B 1 219 ? -2.688 9.938 11.883 1 98.44 219 VAL B N 1
ATOM 5123 C CA . VAL B 1 219 ? -1.635 10.516 12.711 1 98.44 219 VAL B CA 1
ATOM 5124 C C . VAL B 1 219 ? -1.905 10.211 14.18 1 98.44 219 VAL B C 1
ATOM 5126 O O . VAL B 1 219 ? -3.045 10.305 14.641 1 98.44 219 VAL B O 1
ATOM 5129 N N . SER B 1 220 ? -0.915 9.781 14.906 1 98.56 220 SER B N 1
ATOM 5130 C CA . SER B 1 220 ? -1.063 9.398 16.312 1 98.56 220 SER B CA 1
ATOM 5131 C C . SER B 1 220 ? -0.792 10.586 17.234 1 98.56 220 SER B C 1
ATOM 5133 O O . SER B 1 220 ? -0.117 11.539 16.844 1 98.56 220 SER B O 1
ATOM 5135 N N . PRO B 1 221 ? -1.283 10.5 18.453 1 98.75 221 PRO B N 1
ATOM 5136 C CA . PRO B 1 221 ? -0.937 11.523 19.438 1 98.75 221 PRO B CA 1
ATOM 5137 C C . PRO B 1 221 ? 0.571 11.672 19.641 1 98.75 221 PRO B C 1
ATOM 5139 O O . PRO B 1 221 ? 1.069 12.789 19.797 1 98.75 221 PRO B O 1
ATOM 5142 N N . LYS B 1 222 ? 1.272 10.617 19.578 1 98.44 222 LYS B N 1
ATOM 5143 C CA . LYS B 1 222 ? 2.723 10.68 19.734 1 98.44 222 LYS B CA 1
ATOM 5144 C C . LYS B 1 222 ? 3.363 11.477 18.594 1 98.44 222 LYS B C 1
ATOM 5146 O O . LYS B 1 222 ? 4.262 12.281 18.828 1 98.44 222 LYS B O 1
ATOM 5151 N N . CYS B 1 223 ? 2.947 11.219 17.375 1 98.44 223 CYS B N 1
ATOM 5152 C CA . CYS B 1 223 ? 3.461 11.961 16.219 1 98.44 223 CYS B CA 1
ATOM 5153 C C . CYS B 1 223 ? 3.139 13.445 16.344 1 98.44 223 CYS B C 1
ATOM 5155 O O . CYS B 1 223 ? 3.957 14.297 15.992 1 98.44 223 CYS B O 1
ATOM 5157 N N . VAL B 1 224 ? 1.954 13.719 16.812 1 98.88 224 VAL B N 1
ATOM 5158 C CA . VAL B 1 224 ? 1.526 15.102 17.016 1 98.88 224 VAL B CA 1
ATOM 5159 C C . VAL B 1 224 ? 2.402 15.758 18.078 1 98.88 224 VAL B C 1
ATOM 5161 O O . VAL B 1 224 ? 2.828 16.906 17.922 1 98.88 224 VAL B O 1
ATOM 5164 N N . LYS B 1 225 ? 2.633 15.055 19.188 1 98.88 225 LYS B N 1
ATOM 5165 C CA . LYS B 1 225 ? 3.531 15.57 20.219 1 98.88 225 LYS B CA 1
ATOM 5166 C C . LYS B 1 225 ? 4.887 15.945 19.641 1 98.88 225 LYS B C 1
ATOM 5168 O O . LYS B 1 225 ? 5.406 17.031 19.906 1 98.88 225 LYS B O 1
ATOM 5173 N N . ASP B 1 226 ? 5.457 15.023 18.875 1 98.38 226 ASP B N 1
ATOM 5174 C CA . ASP B 1 226 ? 6.77 15.258 18.281 1 98.38 226 ASP B CA 1
ATOM 5175 C C . ASP B 1 226 ? 6.746 16.484 17.375 1 98.38 226 ASP B C 1
ATOM 5177 O O . ASP B 1 226 ? 7.691 17.281 17.375 1 98.38 226 ASP B O 1
ATOM 5181 N N . ALA B 1 227 ? 5.711 16.594 16.562 1 98.75 227 ALA B N 1
ATOM 5182 C CA . ALA B 1 227 ? 5.586 17.719 15.641 1 98.75 227 ALA B CA 1
ATOM 5183 C C . ALA B 1 227 ? 5.465 19.047 16.406 1 98.75 227 ALA B C 1
ATOM 5185 O O . ALA B 1 227 ? 6.125 20.031 16.062 1 98.75 227 ALA B O 1
ATOM 5186 N N . LEU B 1 228 ? 4.598 19.062 17.438 1 98.75 228 LEU B N 1
ATOM 5187 C CA . LEU B 1 228 ? 4.406 20.25 18.25 1 98.75 228 LEU B CA 1
ATOM 5188 C C . LEU B 1 228 ? 5.703 20.641 18.953 1 98.75 228 LEU B C 1
ATOM 5190 O O . LEU B 1 228 ? 6.055 21.812 19.016 1 98.75 228 LEU B O 1
ATOM 5194 N N . ASP B 1 229 ? 6.375 19.672 19.5 1 98.62 229 ASP B N 1
ATOM 5195 C CA . ASP B 1 229 ? 7.629 19.938 20.203 1 98.62 229 ASP B CA 1
ATOM 5196 C C . ASP B 1 229 ? 8.68 20.5 19.25 1 98.62 229 ASP B C 1
ATOM 5198 O O . ASP B 1 229 ? 9.414 21.422 19.594 1 98.62 229 ASP B O 1
ATOM 5202 N N . ALA B 1 230 ? 8.75 19.922 18.062 1 98.06 230 ALA B N 1
ATOM 5203 C CA . ALA B 1 230 ? 9.68 20.438 17.047 1 98.06 230 ALA B CA 1
ATOM 5204 C C . ALA B 1 230 ? 9.344 21.859 16.656 1 98.06 230 ALA B C 1
ATOM 5206 O O . ALA B 1 230 ? 10.227 22.719 16.562 1 98.06 230 ALA B O 1
ATOM 5207 N N . ALA B 1 231 ? 8.086 22.125 16.438 1 98.5 231 ALA B N 1
ATOM 5208 C CA . ALA B 1 231 ? 7.629 23.469 16.078 1 98.5 231 ALA B CA 1
ATOM 5209 C C . ALA B 1 231 ? 7.949 24.469 17.188 1 98.5 231 ALA B C 1
ATOM 5211 O O . ALA B 1 231 ? 8.43 25.562 16.922 1 98.5 231 ALA B O 1
ATOM 5212 N N . TYR B 1 232 ? 7.723 24.062 18.422 1 98.06 232 TYR B N 1
ATOM 5213 C CA . TYR B 1 232 ? 7.941 24.922 19.578 1 98.06 232 TYR B CA 1
ATOM 5214 C C . TYR B 1 232 ? 9.422 25.25 19.75 1 98.06 232 TYR B C 1
ATOM 5216 O O . TYR B 1 232 ? 9.781 26.375 20.125 1 98.06 232 TYR B O 1
ATOM 5224 N N . ARG B 1 233 ? 10.258 24.312 19.547 1 97.25 233 ARG B N 1
ATOM 5225 C CA . ARG B 1 233 ? 11.695 24.562 19.609 1 97.25 233 ARG B CA 1
ATOM 5226 C C . ARG B 1 233 ? 12.133 25.562 18.547 1 97.25 233 ARG B C 1
ATOM 5228 O O . ARG B 1 233 ? 12.992 26.406 18.812 1 97.25 233 ARG B O 1
ATOM 5235 N N . ALA B 1 234 ? 11.531 25.469 17.422 1 97.19 234 ALA B N 1
ATOM 5236 C CA . ALA B 1 234 ? 11.906 26.344 16.312 1 97.19 234 ALA B CA 1
ATOM 5237 C C . ALA B 1 234 ? 11.273 27.719 16.453 1 97.19 234 ALA B C 1
ATOM 5239 O O . ALA B 1 234 ? 11.812 28.719 15.961 1 97.19 234 ALA B O 1
ATOM 5240 N N . LEU B 1 235 ? 10.102 27.781 17.078 1 97.62 235 LEU B N 1
ATOM 5241 C CA . LEU B 1 235 ? 9.352 29.016 17.297 1 97.62 235 LEU B CA 1
ATOM 5242 C C . LEU B 1 235 ? 8.805 29.078 18.719 1 97.62 235 LEU B C 1
ATOM 5244 O O . LEU B 1 235 ? 7.598 28.938 18.938 1 97.62 235 LEU B O 1
ATOM 5248 N N . PRO B 1 236 ? 9.617 29.453 19.578 1 96.81 236 PRO B N 1
ATOM 5249 C CA . PRO B 1 236 ? 9.211 29.453 20.984 1 96.81 236 PRO B CA 1
ATOM 5250 C C . PRO B 1 236 ? 8.062 30.422 21.266 1 96.81 236 PRO B C 1
ATOM 5252 O O . PRO B 1 236 ? 7.309 30.234 22.219 1 96.81 236 PRO B O 1
ATOM 5255 N N . GLU B 1 237 ? 7.973 31.453 20.438 1 96.5 237 GLU B N 1
ATOM 5256 C CA . GLU B 1 237 ? 6.926 32.438 20.625 1 96.5 237 GLU B CA 1
ATOM 5257 C C . GLU B 1 237 ? 5.609 32 20 1 96.5 237 GLU B C 1
ATOM 5259 O O . GLU B 1 237 ? 4.652 32.781 19.938 1 96.5 237 GLU B O 1
ATOM 5264 N N . MET B 1 238 ? 5.551 30.719 19.547 1 96.69 238 MET B N 1
ATOM 5265 C CA . MET B 1 238 ? 4.344 30.172 18.938 1 96.69 238 MET B CA 1
ATOM 5266 C C . MET B 1 238 ? 3.111 30.484 19.781 1 96.69 238 MET B C 1
ATOM 5268 O O . MET B 1 238 ? 3.084 30.203 20.969 1 96.69 238 MET B O 1
ATOM 5272 N N . SER B 1 239 ? 2.045 31.047 19.094 1 97.06 239 SER B N 1
ATOM 5273 C CA . SER B 1 239 ? 0.908 31.547 19.859 1 97.06 239 SER B CA 1
ATOM 5274 C C . SER B 1 239 ? -0.393 30.891 19.406 1 97.06 239 SER B C 1
ATOM 5276 O O . SER B 1 239 ? -1.399 30.953 20.109 1 97.06 239 SER B O 1
ATOM 5278 N N . ALA B 1 240 ? -0.388 30.25 18.219 1 98.06 240 ALA B N 1
ATOM 5279 C CA . ALA B 1 240 ? -1.617 29.609 17.75 1 98.06 240 ALA B CA 1
ATOM 5280 C C . ALA B 1 240 ? -1.319 28.547 16.703 1 98.06 240 ALA B C 1
ATOM 5282 O O . ALA B 1 240 ? -0.242 28.562 16.094 1 98.06 240 ALA B O 1
ATOM 5283 N N . LEU B 1 241 ? -2.227 27.656 16.609 1 98.5 241 LEU B N 1
ATOM 5284 C CA . LEU B 1 241 ? -2.297 26.719 15.492 1 98.5 241 LEU B CA 1
ATOM 5285 C C . LEU B 1 241 ? -3.475 27.047 14.578 1 98.5 241 LEU B C 1
ATOM 5287 O O . LEU B 1 241 ? -4.605 27.203 15.055 1 98.5 241 LEU B O 1
ATOM 5291 N N . VAL B 1 242 ? -3.221 27.219 13.32 1 98.5 242 VAL B N 1
ATOM 5292 C CA . VAL B 1 242 ? -4.266 27.516 12.344 1 98.5 242 VAL B CA 1
ATOM 5293 C C . VAL B 1 242 ? -4.355 26.391 11.32 1 98.5 242 VAL B C 1
ATOM 5295 O O . VAL B 1 242 ? -3.352 26.016 10.711 1 98.5 242 VAL B O 1
ATOM 5298 N N . SER B 1 243 ? -5.531 25.875 11.156 1 98.31 243 SER B N 1
ATOM 5299 C CA . SER B 1 243 ? -5.758 24.766 10.242 1 98.31 243 SER B CA 1
ATOM 5300 C C . SER B 1 243 ? -6.762 25.125 9.156 1 98.31 243 SER B C 1
ATOM 5302 O O . SER B 1 243 ? -7.801 25.719 9.445 1 98.31 243 SER B O 1
ATOM 5304 N N . ILE B 1 244 ? -6.441 24.875 7.914 1 97.31 244 ILE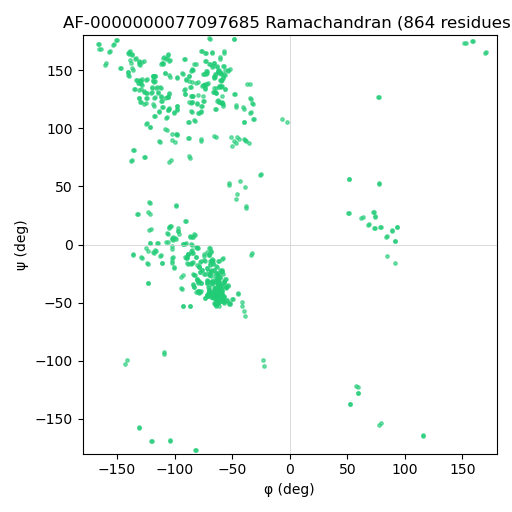 B N 1
ATOM 5305 C CA . ILE B 1 244 ? -7.34 25.062 6.781 1 97.31 244 ILE B CA 1
ATOM 5306 C C . ILE B 1 244 ? -7.703 23.703 6.184 1 97.31 244 ILE B C 1
ATOM 5308 O O . ILE B 1 244 ? -6.824 22.875 5.938 1 97.31 244 ILE B O 1
ATOM 5312 N N . GLY B 1 245 ? -8.953 23.469 5.883 1 95 245 GLY B N 1
ATOM 5313 C CA . GLY B 1 245 ? -9.422 22.172 5.41 1 95 245 GLY B CA 1
ATOM 5314 C C . GLY B 1 245 ? -9.57 21.156 6.523 1 95 245 GLY B C 1
ATOM 5315 O O . GLY B 1 245 ? -9.055 20.031 6.418 1 95 245 GLY B O 1
ATOM 5316 N N . SER B 1 246 ? -10.289 21.516 7.547 1 95.56 246 SER B N 1
ATOM 5317 C CA . SER B 1 246 ? -10.25 20.781 8.812 1 95.56 246 SER B CA 1
ATOM 5318 C C . SER B 1 246 ? -11.227 19.609 8.797 1 95.56 246 SER B C 1
ATOM 5320 O O . SER B 1 246 ? -11.141 18.719 9.648 1 95.56 246 SER B O 1
ATOM 5322 N N . GLY B 1 247 ? -12.133 19.578 7.895 1 91.94 247 GLY B N 1
ATOM 5323 C CA . GLY B 1 247 ? -13.148 18.547 7.934 1 91.94 247 GLY B CA 1
ATOM 5324 C C . GLY B 1 247 ? -13.945 18.531 9.227 1 91.94 247 GLY B C 1
ATOM 5325 O O . GLY B 1 247 ? -14.484 19.562 9.633 1 91.94 247 GLY B O 1
ATOM 5326 N N . THR B 1 248 ? -13.953 17.438 9.938 1 91.56 248 THR B N 1
ATOM 5327 C CA . THR B 1 248 ? -14.711 17.297 11.172 1 91.56 248 THR B CA 1
ATOM 5328 C C . THR B 1 248 ? -13.961 17.922 12.344 1 91.56 248 THR B C 1
ATOM 5330 O O . THR B 1 248 ? -14.508 18.047 13.438 1 91.56 248 THR B O 1
ATOM 5333 N N . GLY B 1 249 ? -12.742 18.266 12.141 1 96.12 249 GLY B N 1
ATOM 5334 C CA . GLY B 1 249 ? -11.945 18.844 13.211 1 96.12 249 GLY B CA 1
ATOM 5335 C C . GLY B 1 249 ? -11.219 17.797 14.039 1 96.12 249 GLY B C 1
ATOM 5336 O O . GLY B 1 249 ? -10.656 18.125 15.086 1 96.12 249 GLY B O 1
ATOM 5337 N N . TYR B 1 250 ? -11.18 16.578 13.562 1 97.5 250 TYR B N 1
ATOM 5338 C CA . TYR B 1 250 ? -10.602 15.5 14.359 1 97.5 250 TYR B CA 1
ATOM 5339 C C . TYR B 1 250 ? -9.094 15.695 14.523 1 97.5 250 TYR B C 1
ATOM 5341 O O . TYR B 1 250 ? -8.555 15.484 15.617 1 97.5 250 TYR B O 1
ATOM 5349 N N . ILE B 1 251 ? -8.438 16.031 13.484 1 98.5 251 ILE B N 1
ATOM 5350 C CA . ILE B 1 251 ? -6.992 16.219 13.562 1 98.5 251 ILE B CA 1
ATOM 5351 C C . ILE B 1 251 ? -6.676 17.328 14.562 1 98.5 251 ILE B C 1
ATOM 5353 O O . ILE B 1 251 ? -5.805 17.172 15.422 1 98.5 251 ILE B O 1
ATOM 5357 N N . GLU B 1 252 ? -7.414 18.422 14.469 1 98.44 252 GLU B N 1
ATOM 5358 C CA . GLU B 1 252 ? -7.258 19.531 15.398 1 98.44 252 GLU B CA 1
ATOM 5359 C C . GLU B 1 252 ? -7.582 19.109 16.828 1 98.44 252 GLU B C 1
ATOM 5361 O O . GLU B 1 252 ? -6.98 19.594 17.781 1 98.44 252 GLU B O 1
ATOM 5366 N N . HIS B 1 253 ? -8.523 18.219 16.891 1 98.5 253 HIS B N 1
ATOM 5367 C CA . HIS B 1 253 ? -8.852 17.656 18.203 1 98.5 253 HIS B CA 1
ATOM 5368 C C . HIS B 1 253 ? -7.652 16.922 18.797 1 98.5 253 HIS B C 1
ATOM 5370 O O . HIS B 1 253 ? -7.355 17.062 19.984 1 98.5 253 HIS B O 1
ATOM 5376 N N . ILE B 1 254 ? -6.918 16.125 18 1 98.75 254 ILE B N 1
ATOM 5377 C CA . ILE B 1 254 ? -5.723 15.438 18.484 1 98.75 254 ILE B CA 1
ATOM 5378 C C . ILE B 1 254 ? -4.699 16.469 18.969 1 98.75 254 ILE B C 1
ATOM 5380 O O . ILE B 1 254 ? -4.121 16.312 20.047 1 98.75 254 ILE B O 1
ATOM 5384 N N . PHE B 1 255 ? -4.516 17.484 18.156 1 98.88 255 PHE B N 1
ATOM 5385 C CA . PHE B 1 255 ? -3.59 18.547 18.547 1 98.88 255 PHE B CA 1
ATOM 5386 C C . PHE B 1 255 ? -4.027 19.203 19.859 1 98.88 255 PHE B C 1
ATOM 5388 O O . PHE B 1 255 ? -3.195 19.5 20.719 1 98.88 255 PHE B O 1
ATOM 5395 N N . ASN B 1 256 ? -5.324 19.406 19.984 1 98.69 256 ASN B N 1
ATOM 5396 C CA . ASN B 1 256 ? -5.859 20.031 21.203 1 98.69 256 ASN B CA 1
ATOM 5397 C C . ASN B 1 256 ? -5.664 19.125 22.422 1 98.69 256 ASN B C 1
ATOM 5399 O O . ASN B 1 256 ? -5.297 19.609 23.5 1 98.69 256 ASN B O 1
ATOM 5403 N N . ARG B 1 257 ? -5.867 17.812 22.266 1 98.5 257 ARG B N 1
ATOM 5404 C CA . ARG B 1 257 ? -5.625 16.844 23.344 1 98.5 257 ARG B CA 1
ATOM 5405 C C . ARG B 1 257 ? -4.168 16.875 23.797 1 98.5 257 ARG B C 1
ATOM 5407 O O . ARG B 1 257 ? -3.887 16.875 25 1 98.5 257 ARG B O 1
ATOM 5414 N N . VAL B 1 258 ? -3.258 16.953 22.891 1 98.81 258 VAL B N 1
ATOM 5415 C CA . VAL B 1 258 ? -1.828 16.828 23.156 1 98.81 258 VAL B CA 1
ATOM 5416 C C . VAL B 1 258 ? -1.284 18.156 23.672 1 98.81 258 VAL B C 1
ATOM 5418 O O . VAL B 1 258 ? -0.523 18.188 24.641 1 98.81 258 VAL B O 1
ATOM 5421 N N . ALA B 1 259 ? -1.731 19.266 23.078 1 98.75 259 ALA B N 1
ATOM 5422 C CA . ALA B 1 259 ? -1.195 20.594 23.406 1 98.75 259 ALA B CA 1
ATOM 5423 C C . ALA B 1 259 ? -1.813 21.125 24.703 1 98.75 259 ALA B C 1
ATOM 5425 O O . ALA B 1 259 ? -1.135 21.781 25.484 1 98.75 259 ALA B O 1
ATOM 5426 N N . ASN B 1 260 ? -3.113 20.906 24.906 1 98.38 260 ASN B N 1
ATOM 5427 C CA . ASN B 1 260 ? -3.842 21.609 25.953 1 98.38 260 ASN B CA 1
ATOM 5428 C C . ASN B 1 260 ? -4.414 20.641 26.984 1 98.38 260 ASN B C 1
ATOM 5430 O O . ASN B 1 260 ? -5.004 21.062 27.984 1 98.38 260 ASN B O 1
ATOM 5434 N N . GLY B 1 261 ? -4.305 19.328 26.734 1 97.56 261 GLY B N 1
ATOM 5435 C CA . GLY B 1 261 ? -4.75 18.344 27.703 1 97.56 261 GLY B CA 1
ATOM 5436 C C . GLY B 1 261 ? -6.258 18.234 27.797 1 97.56 261 GLY B C 1
ATOM 5437 O O . GLY B 1 261 ? -6.797 17.906 28.859 1 97.56 261 GLY B O 1
ATOM 5438 N N . VAL B 1 262 ? -7.008 18.531 26.75 1 97.12 262 VAL B N 1
ATOM 5439 C CA . VAL B 1 262 ? -8.461 18.469 26.781 1 97.12 262 VAL B CA 1
ATOM 5440 C C . VAL B 1 262 ? -8.914 17.016 26.859 1 97.12 262 VAL B C 1
ATOM 5442 O O . VAL B 1 262 ? -8.188 16.109 26.438 1 97.12 262 VAL B O 1
ATOM 5445 N N . ALA B 1 263 ? -10.062 16.797 27.375 1 95.75 263 ALA B N 1
ATOM 5446 C CA . ALA B 1 263 ? -10.602 15.445 27.578 1 95.75 263 ALA B CA 1
ATOM 5447 C C . ALA B 1 263 ? -11.102 14.867 26.25 1 95.75 263 ALA B C 1
ATOM 5449 O O . ALA B 1 263 ? -11.234 15.586 25.266 1 95.75 263 ALA B O 1
ATOM 5450 N N . ALA B 1 264 ? -11.32 13.586 26.344 1 96.12 264 ALA B N 1
ATOM 5451 C CA . ALA B 1 264 ? -11.875 12.883 25.188 1 96.12 264 ALA B CA 1
ATOM 5452 C C . ALA B 1 264 ? -13.273 13.391 24.859 1 96.12 264 ALA B C 1
ATOM 5454 O O . ALA B 1 264 ? -14.102 13.586 25.75 1 96.12 264 ALA B O 1
ATOM 5455 N N . VAL B 1 265 ? -13.539 13.703 23.703 1 93.62 265 VAL B N 1
ATOM 5456 C CA . VAL B 1 265 ? -14.844 14.062 23.156 1 93.62 265 VAL B CA 1
ATOM 5457 C C . VAL B 1 265 ? -15.102 13.273 21.875 1 93.62 265 VAL B C 1
ATOM 5459 O O . VAL B 1 265 ? -14.258 13.258 20.969 1 93.62 265 VAL B O 1
ATOM 5462 N N . PRO B 1 266 ? -16.156 12.57 21.719 1 91.25 266 PRO B N 1
ATOM 5463 C CA . PRO B 1 266 ? -17.359 12.641 22.547 1 91.25 266 PRO B CA 1
ATOM 5464 C C . PRO B 1 266 ? -17.266 11.805 23.828 1 91.25 266 PRO B C 1
ATOM 5466 O O . PRO B 1 266 ? -18 12.047 24.781 1 91.25 266 PRO B O 1
ATOM 5469 N N . LYS B 1 267 ? -16.406 10.727 23.766 1 93.38 267 LYS B N 1
ATOM 5470 C CA . LYS B 1 267 ? -16.25 9.898 24.969 1 93.38 267 LYS B CA 1
ATOM 5471 C C . LYS B 1 267 ? -14.906 9.172 24.938 1 93.38 267 LYS B C 1
ATOM 5473 O O . LYS B 1 267 ? -14.266 9.07 23.891 1 93.38 267 LYS B O 1
ATOM 5478 N N . ASP B 1 268 ? -14.594 8.641 26.109 1 94.56 268 ASP B N 1
ATOM 5479 C CA . 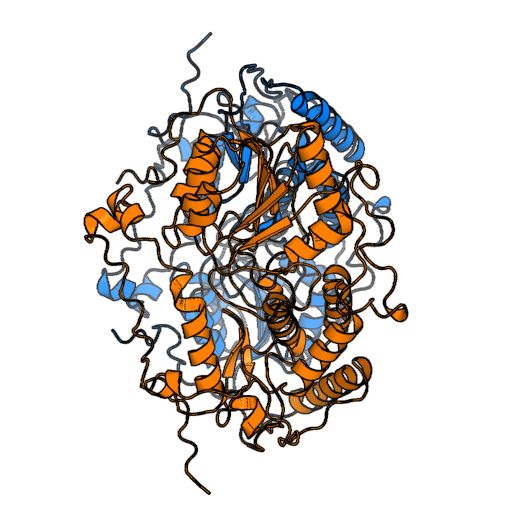ASP B 1 268 ? -13.406 7.801 26.219 1 94.56 268 ASP B CA 1
ATOM 5480 C C . ASP B 1 268 ? -13.625 6.445 25.562 1 94.56 268 ASP B C 1
ATOM 5482 O O . ASP B 1 268 ? -14.75 5.941 25.516 1 94.56 268 ASP B O 1
ATOM 5486 N N . PRO B 1 269 ? -12.516 5.902 25.047 1 96.06 269 PRO B N 1
ATOM 5487 C CA . PRO B 1 269 ? -12.633 4.539 24.531 1 96.06 269 PRO B CA 1
ATOM 5488 C C . PRO B 1 269 ? -12.984 3.523 25.609 1 96.06 269 PRO B C 1
ATOM 5490 O O . PRO B 1 269 ? -12.695 3.75 26.781 1 96.06 269 PRO B O 1
ATOM 5493 N N . ASN B 1 270 ? -13.633 2.459 25.188 1 95.81 270 ASN B N 1
ATOM 5494 C CA . ASN B 1 270 ? -13.867 1.336 26.094 1 95.81 270 ASN B CA 1
ATOM 5495 C C . ASN B 1 270 ? -12.562 0.752 26.625 1 95.81 270 ASN B C 1
ATOM 5497 O O . ASN B 1 270 ? -11.719 0.298 25.844 1 95.81 270 ASN B O 1
ATOM 5501 N N . PRO B 1 271 ? -12.398 0.735 27.891 1 94.31 271 PRO B N 1
ATOM 5502 C CA . PRO B 1 271 ? -11.141 0.282 28.484 1 94.31 271 PRO B CA 1
ATOM 5503 C C . PRO B 1 271 ? -10.812 -1.168 28.125 1 94.31 271 PRO B C 1
ATOM 5505 O O . PRO B 1 271 ? -9.648 -1.572 28.188 1 94.31 271 PRO B O 1
ATOM 5508 N N . SER B 1 272 ? -11.797 -1.95 27.75 1 94.44 272 SER B N 1
ATOM 5509 C CA . SER B 1 272 ? -11.578 -3.352 27.406 1 94.44 272 SER B CA 1
ATOM 5510 C C . SER B 1 272 ? -10.758 -3.486 26.125 1 94.44 272 SER B C 1
ATOM 5512 O O . SER B 1 272 ? -10.227 -4.559 25.828 1 94.44 272 SER B O 1
ATOM 5514 N N . LEU B 1 273 ? -10.609 -2.381 25.422 1 94.56 273 LEU B N 1
ATOM 5515 C CA . LEU B 1 273 ? -9.898 -2.422 24.156 1 94.56 273 LEU B CA 1
ATOM 5516 C C . LEU B 1 273 ? -8.406 -2.203 24.359 1 94.56 273 LEU B C 1
ATOM 5518 O O . LEU B 1 273 ? -7.613 -2.387 23.438 1 94.56 273 LEU B O 1
ATOM 5522 N N . GLY B 1 274 ? -8.047 -1.855 25.547 1 93.56 274 GLY B N 1
ATOM 5523 C CA . GLY B 1 274 ? -6.645 -1.587 25.828 1 93.56 274 GLY B CA 1
ATOM 5524 C C . GLY B 1 274 ? -6.379 -0.143 26.219 1 93.56 274 GLY B C 1
ATOM 5525 O O . GLY B 1 274 ? -7.309 0.603 26.531 1 93.56 274 GLY B O 1
ATOM 5526 N N . HIS B 1 275 ? -5.125 0.201 26.172 1 94.94 275 HIS B N 1
ATOM 5527 C CA . HIS B 1 275 ? -4.73 1.549 26.562 1 94.94 275 HIS B CA 1
ATOM 5528 C C . HIS B 1 275 ? -4.984 2.547 25.438 1 94.94 275 HIS B C 1
ATOM 5530 O O . HIS B 1 275 ? -4.727 2.25 24.266 1 94.94 275 HIS B O 1
ATOM 5536 N N . SER B 1 276 ? -5.453 3.697 25.875 1 96.81 276 SER B N 1
ATOM 5537 C CA . SER B 1 276 ? -5.672 4.777 24.922 1 96.81 276 SER B CA 1
ATOM 5538 C C . SER B 1 276 ? -4.352 5.266 24.328 1 96.81 276 SER B C 1
ATOM 5540 O O . SER B 1 276 ? -3.346 5.359 25.031 1 96.81 276 SER B O 1
ATOM 5542 N N . SER B 1 277 ? -4.375 5.637 23.062 1 98.06 277 SER B N 1
ATOM 5543 C CA . SER B 1 277 ? -3.191 6.184 22.406 1 98.06 277 SER B CA 1
ATOM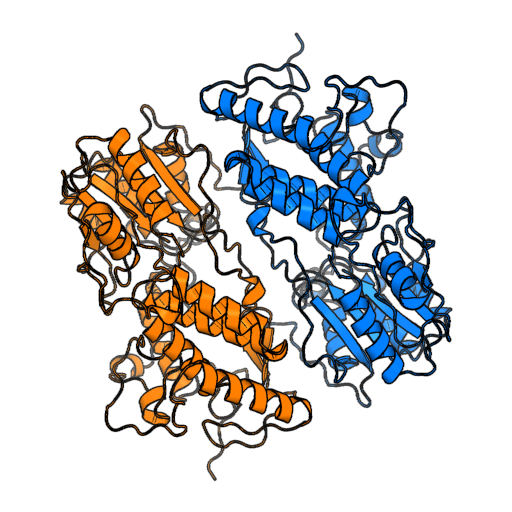 5544 C C . SER B 1 277 ? -2.846 7.566 22.938 1 98.06 277 SER B C 1
ATOM 5546 O O . SER B 1 277 ? -1.742 8.07 22.719 1 98.06 277 SER B O 1
ATOM 5548 N N . PHE B 1 278 ? -3.76 8.211 23.672 1 98.06 278 PHE B N 1
ATOM 5549 C CA . PHE B 1 278 ? -3.564 9.547 24.203 1 98.06 278 PHE B CA 1
ATOM 5550 C C . PHE B 1 278 ? -2.908 9.484 25.578 1 98.06 278 PHE B C 1
ATOM 5552 O O . PHE B 1 278 ? -2.457 10.5 26.109 1 98.06 278 PHE B O 1
ATOM 5559 N N . LYS B 1 279 ? -2.928 8.312 26.188 1 96.56 279 LYS B N 1
ATOM 5560 C CA . LYS B 1 279 ? -2.479 8.188 27.578 1 96.56 279 LYS B CA 1
ATOM 5561 C C . LYS B 1 279 ? -1.038 8.664 27.734 1 96.56 279 LYS B C 1
ATOM 5563 O O . LYS B 1 279 ? -0.13 8.133 27.094 1 96.56 279 LYS B O 1
ATOM 5568 N N . GLY B 1 280 ? -0.899 9.633 28.531 1 96.62 280 GLY B N 1
ATOM 5569 C CA . GLY B 1 280 ? 0.423 10.117 28.891 1 96.62 280 GLY B CA 1
ATOM 5570 C C . GLY B 1 280 ? 1.092 10.906 27.781 1 96.62 280 GLY B C 1
ATOM 5571 O O . GLY B 1 280 ? 2.299 11.148 27.828 1 96.62 280 GLY B O 1
ATOM 5572 N N . VAL B 1 281 ? 0.425 11.328 26.766 1 98.44 281 VAL B N 1
ATOM 5573 C CA . VAL B 1 281 ? 1.036 12.023 25.641 1 98.44 281 VAL B CA 1
ATOM 5574 C C . VAL B 1 281 ? 0.677 13.508 25.688 1 98.44 281 VAL B C 1
ATOM 5576 O O . VAL B 1 281 ? -0.469 13.883 25.422 1 98.44 281 VAL B O 1
ATOM 5579 N N . HIS B 1 282 ? 1.679 14.328 25.984 1 98.62 282 HIS B N 1
ATOM 5580 C CA . HIS B 1 282 ? 1.52 15.781 26.031 1 98.62 282 HIS B CA 1
ATOM 5581 C C . HIS B 1 282 ? 2.732 16.484 25.438 1 98.62 282 HIS B C 1
ATOM 5583 O O . HIS B 1 282 ? 3.857 15.984 25.547 1 98.62 282 HIS B O 1
ATOM 5589 N N . ALA B 1 283 ? 2.398 17.594 24.812 1 98.62 283 ALA B N 1
ATOM 5590 C CA . ALA B 1 283 ? 3.498 18.422 24.328 1 98.62 283 ALA B CA 1
ATOM 5591 C C . ALA B 1 283 ? 4.379 18.891 25.484 1 98.62 283 ALA B C 1
ATOM 5593 O O . ALA B 1 283 ? 3.932 18.938 26.625 1 98.62 283 ALA B O 1
ATOM 5594 N N . SER B 1 284 ? 5.59 19.281 25.172 1 98.12 284 SER B N 1
ATOM 5595 C CA . SER B 1 284 ? 6.57 19.641 26.188 1 98.12 284 SER B CA 1
ATOM 5596 C C . SER B 1 284 ? 6.172 20.922 26.906 1 98.12 284 SER B C 1
ATOM 5598 O O . SER B 1 284 ? 6.547 21.141 28.062 1 98.12 284 SER B O 1
ATOM 5600 N N . PHE B 1 285 ? 5.445 21.766 26.281 1 97.94 285 PHE B N 1
ATOM 5601 C CA . PHE B 1 285 ? 5.105 23.062 26.875 1 97.94 285 PHE B CA 1
ATOM 5602 C C . PHE B 1 285 ? 3.836 22.953 27.703 1 97.94 285 PHE B C 1
ATOM 5604 O O . PHE B 1 285 ? 3.455 23.922 28.391 1 97.94 285 PHE B O 1
ATOM 5611 N N . TYR B 1 286 ? 3.172 21.828 27.625 1 96.5 286 TYR B N 1
ATOM 5612 C CA . TYR B 1 286 ? 2.016 21.594 28.469 1 96.5 286 TYR B CA 1
ATOM 5613 C C . TYR B 1 286 ? 2.449 21.297 29.906 1 96.5 286 TYR B C 1
ATOM 5615 O O . TYR B 1 286 ? 3.428 20.578 30.125 1 96.5 286 TYR B O 1
ATOM 5623 N N . PRO B 1 287 ? 1.874 21.781 30.953 1 95.62 287 PRO B N 1
ATOM 5624 C CA . PRO B 1 287 ? 0.682 22.625 30.938 1 95.62 287 PRO B CA 1
ATOM 5625 C C . PRO B 1 287 ? 1.017 24.125 31.031 1 95.62 287 PRO B C 1
ATOM 5627 O O . PRO B 1 287 ? 0.125 24.938 31.25 1 95.62 287 PRO B O 1
ATOM 5630 N N . HIS B 1 288 ? 2.193 24.5 30.844 1 95.75 288 HIS B N 1
ATOM 5631 C CA . HIS B 1 288 ? 2.658 25.844 31.125 1 95.75 288 HIS B CA 1
ATOM 5632 C C . HIS B 1 288 ? 2.172 26.828 30.078 1 95.75 288 HIS B C 1
ATOM 5634 O O . HIS B 1 288 ? 2.07 28.031 30.344 1 95.75 288 HIS B O 1
ATOM 5640 N N . LYS B 1 289 ? 1.9 26.344 28.906 1 95.94 289 LYS B N 1
ATOM 5641 C CA . LYS B 1 289 ? 1.463 27.188 27.812 1 95.94 289 LYS B CA 1
ATOM 5642 C C . LYS B 1 289 ? 0.225 26.625 27.125 1 95.94 289 LYS B C 1
ATOM 5644 O O . LYS B 1 289 ? 0.137 25.406 26.906 1 95.94 289 LYS B O 1
ATOM 5649 N N . LYS B 1 290 ? -0.673 27.516 26.812 1 96.94 290 LYS B N 1
ATOM 5650 C CA . LYS B 1 290 ? -1.846 27.141 26.031 1 96.94 290 LYS B CA 1
ATOM 5651 C C . LYS B 1 290 ? -1.647 27.484 24.562 1 96.94 290 LYS B C 1
ATOM 5653 O O . LYS B 1 290 ? -1.064 28.516 24.219 1 96.94 290 LYS B O 1
ATOM 5658 N N . LEU B 1 291 ? -2.158 26.625 23.766 1 98.19 291 LEU B N 1
ATOM 5659 C CA . LEU B 1 291 ? -2.078 26.859 22.328 1 98.19 291 LEU B CA 1
ATOM 5660 C C . LEU B 1 291 ? -3.473 26.906 21.719 1 98.19 291 LEU B C 1
ATOM 5662 O O . LEU B 1 291 ? -4.086 25.875 21.469 1 98.19 291 LEU B O 1
ATOM 5666 N N . PRO B 1 292 ? -3.967 28.125 21.453 1 98 292 PRO B N 1
ATOM 5667 C CA . PRO B 1 292 ? -5.246 28.234 20.75 1 98 292 PRO B CA 1
ATOM 5668 C C . PRO B 1 292 ? -5.219 27.562 19.375 1 98 292 PRO B C 1
ATOM 5670 O O . PRO B 1 292 ? -4.215 27.656 18.656 1 98 292 PRO B O 1
ATOM 5673 N N . ILE B 1 293 ? -6.355 26.906 19.031 1 97.88 293 ILE B N 1
ATOM 5674 C CA . ILE B 1 293 ? -6.473 26.25 17.734 1 97.88 293 ILE B CA 1
ATOM 5675 C C . ILE B 1 293 ? -7.613 26.875 16.938 1 97.88 293 ILE B C 1
ATOM 5677 O O . ILE B 1 293 ? -8.766 26.875 17.391 1 97.88 293 ILE B O 1
ATOM 5681 N N . PHE B 1 294 ? -7.289 27.406 15.781 1 97.5 294 PHE B N 1
ATOM 5682 C CA . PHE B 1 294 ? -8.258 27.938 14.836 1 97.5 294 PHE B CA 1
ATOM 5683 C C . PHE B 1 294 ? -8.422 27 13.648 1 97.5 294 PHE B C 1
ATOM 5685 O O . PHE B 1 294 ? -7.465 26.75 12.906 1 97.5 294 PHE B O 1
ATOM 5692 N N . ALA B 1 295 ? -9.602 26.469 13.508 1 97.38 295 ALA B N 1
ATOM 5693 C CA . ALA B 1 295 ? -9.883 25.516 12.445 1 97.38 295 ALA B CA 1
ATOM 5694 C C . ALA B 1 295 ? -10.922 26.062 11.477 1 97.38 295 ALA B C 1
ATOM 5696 O O . ALA B 1 295 ? -11.93 26.641 11.891 1 97.38 295 ALA B O 1
ATOM 5697 N N . PHE B 1 296 ? -10.656 25.906 10.156 1 96.25 296 PHE B N 1
ATOM 5698 C CA . PHE B 1 296 ? -11.562 26.422 9.133 1 96.25 296 PHE B CA 1
ATOM 5699 C C . PHE B 1 296 ? -11.828 25.359 8.07 1 96.25 296 PHE B C 1
ATOM 5701 O O . PHE B 1 296 ? -10.93 24.594 7.715 1 96.25 296 PHE B O 1
ATOM 5708 N N . ASP B 1 297 ? -12.992 25.281 7.594 1 93.81 297 ASP B N 1
ATOM 5709 C CA . ASP B 1 297 ? -13.352 24.469 6.441 1 93.81 297 ASP B CA 1
ATOM 5710 C C . ASP B 1 297 ? -14.484 25.125 5.645 1 93.81 297 ASP B C 1
ATOM 5712 O O . ASP B 1 297 ? -15.305 25.844 6.203 1 93.81 297 ASP B O 1
ATOM 5716 N N . GLU B 1 298 ? -14.461 24.812 4.363 1 88.88 298 GLU B N 1
ATOM 5717 C CA . GLU B 1 298 ? -15.5 25.359 3.498 1 88.88 298 GLU B CA 1
ATOM 5718 C C . GLU B 1 298 ? -16.812 24.594 3.656 1 88.88 298 GLU B C 1
ATOM 5720 O O . GLU B 1 298 ? -17.875 25.094 3.273 1 88.88 298 GLU B O 1
ATOM 5725 N N . VAL B 1 299 ? -16.703 23.406 4.082 1 83.38 299 VAL B N 1
ATOM 5726 C CA . VAL B 1 299 ? -17.875 22.562 4.273 1 83.38 299 VAL B CA 1
ATOM 5727 C C . VAL B 1 299 ? -18.188 22.453 5.762 1 83.38 299 VAL B C 1
ATOM 5729 O O . VAL B 1 299 ? -17.297 22.203 6.578 1 83.38 299 VAL B O 1
ATOM 5732 N N . ALA B 1 300 ? -19.422 22.703 6.039 1 76 300 ALA B N 1
ATOM 5733 C CA . ALA B 1 300 ? -19.875 22.562 7.418 1 76 300 ALA B CA 1
ATOM 5734 C C . ALA B 1 300 ? -20.203 21.094 7.73 1 76 300 ALA B C 1
ATOM 5736 O O . ALA B 1 300 ? -21.188 20.562 7.223 1 76 300 ALA B O 1
ATOM 5737 N N . LEU B 1 301 ? -19.406 20.438 8.461 1 79.75 301 LEU B N 1
ATOM 5738 C CA . LEU B 1 301 ? -19.641 19.062 8.875 1 79.75 301 LEU B CA 1
ATOM 5739 C C . LEU B 1 301 ? -19.969 19 10.367 1 79.75 301 LEU B C 1
ATOM 5741 O O . LEU B 1 301 ? -19.812 19.984 11.086 1 79.75 301 LEU B O 1
ATOM 5745 N N . ASN B 1 302 ? -20.578 17.828 10.672 1 76.31 302 ASN B N 1
ATOM 5746 C CA . ASN B 1 302 ? -20.766 17.578 12.102 1 76.31 302 ASN B CA 1
ATOM 5747 C C . ASN B 1 302 ? -19.438 17.5 12.844 1 76.31 302 ASN B C 1
ATOM 5749 O O . ASN B 1 302 ? -18.531 16.766 12.422 1 76.31 302 ASN B O 1
ATOM 5753 N N . CYS B 1 303 ? -19.281 18.359 13.859 1 76.75 303 CYS B N 1
ATOM 5754 C CA . CYS B 1 303 ? -18.031 18.453 14.602 1 76.75 303 CYS B CA 1
ATOM 5755 C C . CYS B 1 303 ? -18.219 17.969 16.047 1 76.75 303 CYS B C 1
ATOM 5757 O O . CYS B 1 303 ? -18.375 18.781 16.953 1 76.75 303 CYS B O 1
ATOM 5759 N N . PRO B 1 304 ? -18.047 16.703 16.25 1 85.5 304 PRO B N 1
ATOM 5760 C CA . PRO B 1 304 ? -18.297 16.188 17.609 1 85.5 304 PRO B CA 1
ATOM 5761 C C . PRO B 1 304 ? -17.094 16.344 18.531 1 85.5 304 PRO B C 1
ATOM 5763 O O . PRO B 1 304 ? -17.172 15.961 19.703 1 85.5 304 PRO B O 1
ATOM 5766 N N . TYR B 1 305 ? -16.094 16.984 18.094 1 95.06 305 TYR B N 1
ATOM 5767 C CA . TYR B 1 305 ? -14.836 16.938 18.844 1 95.06 305 TYR B CA 1
ATOM 5768 C C . TYR B 1 305 ? -14.609 18.234 19.609 1 95.06 305 TYR B C 1
ATOM 5770 O O . TYR B 1 305 ? -15.523 19.047 19.766 1 95.06 305 TYR B O 1
ATOM 5778 N N . SER B 1 306 ? -13.445 18.391 20.109 1 96 306 SER B N 1
ATOM 5779 C CA . SER B 1 306 ? -13.18 19.453 21.078 1 96 306 SER B CA 1
ATOM 5780 C C . SER B 1 306 ? -12.859 20.766 20.391 1 96 306 SER B C 1
ATOM 5782 O O . SER B 1 306 ? -12.562 21.766 21.062 1 96 306 SER B O 1
ATOM 5784 N N . VAL B 1 307 ? -12.859 20.766 19.094 1 95.69 307 VAL B N 1
ATOM 5785 C CA . VAL B 1 307 ? -12.516 21.969 18.344 1 95.69 307 VAL B CA 1
ATOM 5786 C C . VAL B 1 307 ? -13.695 22.391 17.469 1 95.69 307 VAL B C 1
ATOM 5788 O O . VAL B 1 307 ? -14.336 21.547 16.844 1 95.69 307 VAL B O 1
ATOM 5791 N N . ALA B 1 308 ? -13.977 23.688 17.5 1 94 308 ALA B N 1
ATOM 5792 C CA . ALA B 1 308 ? -14.984 24.219 16.594 1 94 308 ALA B CA 1
ATOM 5793 C C . ALA B 1 308 ? -14.383 24.531 15.219 1 94 308 ALA B C 1
ATOM 5795 O O . ALA B 1 308 ? -13.359 25.219 15.133 1 94 308 ALA B O 1
ATOM 5796 N N . VAL B 1 309 ? -14.992 24.016 14.242 1 95.38 309 VAL B N 1
ATOM 5797 C CA . VAL B 1 309 ? -14.547 24.297 12.883 1 95.38 309 VAL B CA 1
ATOM 5798 C C . VAL B 1 309 ? -15.406 25.406 12.281 1 95.38 309 VAL B C 1
ATOM 5800 O O . VAL B 1 309 ? -16.609 25.234 12.094 1 95.38 309 VAL B O 1
ATOM 5803 N N . SER B 1 310 ? -14.828 26.516 11.977 1 94.44 310 SER B N 1
ATOM 5804 C CA . SER B 1 310 ? -15.531 27.656 11.398 1 94.44 310 SER B CA 1
ATOM 5805 C C . SER B 1 310 ? -15.578 27.547 9.875 1 94.44 310 SER B C 1
ATOM 5807 O O . SER B 1 310 ? -14.656 27.031 9.25 1 94.44 310 SER B O 1
ATOM 5809 N N . LEU B 1 311 ? -16.656 28 9.32 1 92.62 311 LEU B N 1
ATOM 5810 C CA . LEU B 1 311 ? -16.719 28.125 7.867 1 92.62 311 LEU B CA 1
ATOM 5811 C C . LEU B 1 311 ? -15.664 29.094 7.355 1 92.62 311 LEU B C 1
ATOM 5813 O O . LEU B 1 311 ? -15.562 30.219 7.848 1 92.62 311 LEU B O 1
ATOM 5817 N N . GLY B 1 312 ? -14.836 28.625 6.488 1 92.38 312 GLY B N 1
ATOM 5818 C CA . GLY B 1 312 ? -13.781 29.469 5.938 1 92.38 312 GLY B CA 1
ATOM 5819 C C . GLY B 1 312 ? -12.766 28.688 5.121 1 92.38 312 GLY B C 1
ATOM 5820 O O . GLY B 1 312 ? -12.75 27.469 5.145 1 92.38 312 GLY B O 1
ATOM 5821 N N . GLY B 1 313 ? -11.953 29.453 4.34 1 92.5 313 GLY B N 1
ATOM 5822 C CA . GLY B 1 313 ? -10.891 28.906 3.512 1 92.5 313 GLY B CA 1
ATOM 5823 C C . GLY B 1 313 ? -9.562 29.625 3.689 1 92.5 313 GLY B C 1
ATOM 5824 O O . GLY B 1 313 ? -9.32 30.219 4.734 1 92.5 313 GLY B O 1
ATOM 5825 N N . PRO B 1 314 ? -8.781 29.5 2.73 1 95 314 PRO B N 1
ATOM 5826 C CA . PRO B 1 314 ? -7.434 30.078 2.814 1 95 314 PRO B CA 1
ATOM 5827 C C . PRO B 1 314 ? -7.445 31.562 3.127 1 95 314 PRO B C 1
ATOM 5829 O O . PRO B 1 314 ? -6.555 32.062 3.822 1 95 314 PRO B O 1
ATOM 5832 N N . ALA B 1 315 ? -8.414 32.281 2.746 1 93.25 315 ALA B N 1
ATOM 5833 C CA . ALA B 1 315 ? -8.492 33.75 2.941 1 93.25 315 ALA B CA 1
ATOM 5834 C C . ALA B 1 315 ? -8.547 34.094 4.426 1 93.25 315 ALA B C 1
ATOM 5836 O O . ALA B 1 315 ? -8.227 35.219 4.816 1 93.25 315 ALA B O 1
ATOM 5837 N N . SER B 1 316 ? -8.898 33.094 5.203 1 93.75 316 SER B N 1
ATOM 5838 C CA . SER B 1 316 ? -8.945 33.312 6.645 1 93.75 316 SER B CA 1
ATOM 5839 C C . SER B 1 316 ? -7.566 33.656 7.203 1 93.75 316 SER B C 1
ATOM 5841 O O . SER B 1 316 ? -7.453 34.312 8.242 1 93.75 316 SER B O 1
ATOM 5843 N N . LEU B 1 317 ? -6.543 33.281 6.57 1 95.75 317 LEU B N 1
ATOM 5844 C CA . LEU B 1 317 ? -5.172 33.469 7.027 1 95.75 317 LEU B CA 1
ATOM 5845 C C . LEU B 1 317 ? -4.762 34.938 6.926 1 95.75 317 LEU B C 1
ATOM 5847 O O . LEU B 1 317 ? -3.842 35.375 7.621 1 95.75 317 LEU B O 1
ATOM 5851 N N . LEU B 1 318 ? -5.422 35.688 6.148 1 91 318 LEU B N 1
ATOM 5852 C CA . LEU B 1 318 ? -5.078 37.094 5.934 1 91 318 LEU B CA 1
ATOM 5853 C C . LEU B 1 318 ? -5.469 37.938 7.141 1 91 318 LEU B C 1
ATOM 5855 O O . LEU B 1 318 ? -4.992 39.062 7.293 1 91 318 LEU B O 1
ATOM 5859 N N . SER B 1 319 ? -6.262 37.375 8.008 1 90.31 319 SER B N 1
ATOM 5860 C CA . SER B 1 319 ? -6.734 38.125 9.164 1 90.31 319 SER B CA 1
ATOM 5861 C C . SER B 1 319 ? -6.051 37.656 10.445 1 90.31 319 SER B C 1
ATOM 5863 O O . SER B 1 319 ? -6.398 38.094 11.539 1 90.31 319 SER B O 1
ATOM 5865 N N . LEU B 1 320 ? -5.16 36.75 10.352 1 92.56 320 LEU B N 1
ATOM 5866 C CA . LEU B 1 320 ? -4.539 36.188 11.531 1 92.56 320 LEU B CA 1
ATOM 5867 C C . LEU B 1 320 ? -3.074 36.594 11.641 1 92.56 320 LEU B C 1
ATOM 5869 O O . LEU B 1 320 ? -2.479 37.031 10.656 1 92.56 320 LEU B O 1
ATOM 5873 N N . LYS B 1 321 ? -2.578 36.562 12.852 1 94.19 321 LYS B N 1
ATOM 5874 C CA . LYS B 1 321 ? -1.154 36.812 13.078 1 94.19 321 LYS B CA 1
ATOM 5875 C C . LYS B 1 321 ? -0.326 35.594 12.719 1 94.19 321 LYS B C 1
ATOM 5877 O O . LYS B 1 321 ? 0.082 34.812 13.602 1 94.19 321 LYS B O 1
ATOM 5882 N N . CYS B 1 322 ? 0.082 35.469 11.539 1 95.94 322 CYS B N 1
ATOM 5883 C CA . CYS B 1 322 ? 0.705 34.25 11.008 1 95.94 322 CYS B CA 1
ATOM 5884 C C . CYS B 1 322 ? 2.16 34.156 11.453 1 95.94 322 CYS B C 1
ATOM 5886 O O . CYS B 1 322 ? 2.717 33.062 11.516 1 95.94 322 CYS B O 1
ATOM 5888 N N . SER B 1 323 ? 2.766 35.281 11.875 1 96.81 323 SER B N 1
ATOM 5889 C CA . SER B 1 323 ? 4.191 35.281 12.195 1 96.81 323 SER B CA 1
ATOM 5890 C C . SER B 1 323 ? 4.488 34.469 13.445 1 96.81 323 SER B C 1
ATOM 5892 O O . SER B 1 323 ? 5.613 34 13.633 1 96.81 323 SER B O 1
ATOM 5894 N N . THR B 1 324 ? 3.498 34.281 14.297 1 97.62 324 THR B N 1
ATOM 5895 C CA . THR B 1 324 ? 3.703 33.469 15.508 1 97.62 324 THR B CA 1
ATOM 5896 C C . THR B 1 324 ? 2.762 32.281 15.539 1 97.62 324 THR B C 1
ATOM 5898 O O . THR B 1 324 ? 2.568 31.672 16.594 1 97.62 324 THR B O 1
ATOM 5901 N N . SER B 1 325 ? 2.148 32.031 14.398 1 98.31 325 SER B N 1
ATOM 5902 C CA . SER B 1 325 ? 1.265 30.875 14.297 1 98.31 325 SER B CA 1
ATOM 5903 C C . SER B 1 325 ? 1.927 29.734 13.516 1 98.31 325 SER B C 1
ATOM 5905 O O . SER B 1 325 ? 2.918 29.953 12.812 1 98.31 325 SER B O 1
ATOM 5907 N N . VAL B 1 326 ? 1.425 28.562 13.75 1 98.75 326 VAL B N 1
ATOM 5908 C CA . VAL B 1 326 ? 1.793 27.391 12.969 1 98.75 326 VAL B CA 1
ATOM 5909 C C . VAL B 1 326 ? 0.652 27.016 12.023 1 98.75 326 VAL B C 1
ATOM 5911 O O . VAL B 1 326 ? -0.506 26.938 12.438 1 98.75 326 VAL B O 1
ATOM 5914 N N . LEU B 1 327 ? 0.946 26.875 10.742 1 98.88 327 LEU B N 1
ATOM 5915 C CA . LEU B 1 327 ? -0.055 26.422 9.781 1 98.88 327 LEU B CA 1
ATOM 5916 C C . LEU B 1 327 ? -0.131 24.906 9.75 1 98.88 327 LEU B C 1
ATOM 5918 O O . LEU B 1 327 ? 0.887 24.219 9.57 1 98.88 327 LEU B O 1
ATOM 5922 N N . LEU B 1 328 ? -1.267 24.359 10 1 98.88 328 LEU B N 1
ATOM 5923 C CA . LEU B 1 328 ? -1.531 22.938 9.883 1 98.88 328 LEU B CA 1
ATOM 5924 C C . LEU B 1 328 ? -2.35 22.641 8.633 1 98.88 328 LEU B C 1
ATOM 5926 O O . LEU B 1 328 ? -3.457 23.156 8.477 1 98.88 328 LEU B O 1
ATOM 5930 N N . LEU B 1 329 ? -1.804 21.906 7.734 1 98.56 329 LEU B N 1
ATOM 5931 C CA . LEU B 1 329 ? -2.5 21.344 6.582 1 98.56 329 LEU B CA 1
ATOM 5932 C C . LEU B 1 329 ? -2.494 19.812 6.637 1 98.56 329 LEU B C 1
ATOM 5934 O O . LEU B 1 329 ? -1.44 19.188 6.504 1 98.56 329 LEU B O 1
ATOM 5938 N N . CYS B 1 330 ? -3.613 19.234 6.852 1 98.12 330 CYS B N 1
ATOM 5939 C CA . CYS B 1 330 ? -3.754 17.781 6.863 1 98.12 330 CYS B CA 1
ATOM 5940 C C . CYS B 1 330 ? -4.621 17.312 5.703 1 98.12 330 CYS B C 1
ATOM 5942 O O . CYS B 1 330 ? -5.828 17.578 5.68 1 98.12 330 CYS B O 1
ATOM 5944 N N . TRP B 1 331 ? -3.955 16.594 4.848 1 95.94 331 TRP B N 1
ATOM 5945 C CA . TRP B 1 331 ? -4.59 16.047 3.654 1 95.94 331 TRP B CA 1
ATOM 5946 C C . TRP B 1 331 ? -5.328 17.141 2.881 1 95.94 331 TRP B C 1
ATOM 5948 O O . TRP B 1 331 ? -6.523 17 2.609 1 95.94 331 TRP B O 1
ATOM 5958 N N . PRO B 1 332 ? -4.602 18.188 2.506 1 94.31 332 PRO B N 1
ATOM 5959 C CA . PRO B 1 332 ? -5.266 19.125 1.599 1 94.31 332 PRO B CA 1
ATOM 5960 C C . PRO B 1 332 ? -5.836 18.453 0.358 1 94.31 332 PRO B C 1
ATOM 5962 O O . PRO B 1 332 ? -5.344 17.391 -0.051 1 94.31 332 PRO B O 1
ATOM 5965 N N . PRO B 1 333 ? -6.887 18.969 -0.192 1 89.44 333 PRO B N 1
ATOM 5966 C CA . PRO B 1 333 ? -7.586 18.281 -1.276 1 89.44 333 PRO B CA 1
ATOM 5967 C C . PRO B 1 333 ? -6.637 17.797 -2.377 1 89.44 333 PRO B C 1
ATOM 5969 O O . PRO B 1 333 ? -5.457 18.156 -2.379 1 89.44 333 PRO B O 1
ATOM 5972 N N . PHE B 1 334 ? -7.133 17.109 -3.363 1 82.31 334 PHE B N 1
ATOM 5973 C CA . PHE B 1 334 ? -6.43 16.25 -4.309 1 82.31 334 PHE B CA 1
ATOM 5974 C C . PHE B 1 334 ? -5.426 17.047 -5.129 1 82.31 334 PHE B C 1
ATOM 5976 O O . PHE B 1 334 ? -5.656 18.234 -5.426 1 82.31 334 PHE B O 1
ATOM 5983 N N . GLY B 1 335 ? -4.379 16.312 -5.453 1 77.69 335 GLY B N 1
ATOM 5984 C CA . GLY B 1 335 ? -3.279 16.797 -6.266 1 77.69 335 GLY B CA 1
ATOM 5985 C C . GLY B 1 335 ? -1.968 16.094 -5.988 1 77.69 335 GLY B C 1
ATOM 5986 O O . GLY B 1 335 ? -1.921 15.156 -5.191 1 77.69 335 GLY B O 1
ATOM 5987 N N . SER B 1 336 ? -0.995 16.438 -6.812 1 75.94 336 SER B N 1
ATOM 5988 C CA . SER B 1 336 ? 0.365 15.938 -6.633 1 75.94 336 SER B CA 1
ATOM 5989 C C . SER B 1 336 ? 1.39 16.906 -7.219 1 75.94 336 SER B C 1
ATOM 5991 O O . SER B 1 336 ? 1.023 17.891 -7.855 1 75.94 336 SER B O 1
ATOM 5993 N N . PRO B 1 337 ? 2.545 16.578 -6.93 1 73 337 PRO B N 1
ATOM 5994 C CA . PRO B 1 337 ? 3.574 17.406 -7.566 1 73 337 PRO B CA 1
ATOM 5995 C C . PRO B 1 337 ? 3.482 17.391 -9.094 1 73 337 PRO B C 1
ATOM 5997 O O . PRO B 1 337 ? 4.043 18.266 -9.758 1 73 337 PRO B O 1
ATOM 6000 N N . GLN B 1 338 ? 2.682 16.469 -9.609 1 75.44 338 GLN B N 1
ATOM 6001 C CA . GLN B 1 338 ? 2.609 16.328 -11.062 1 75.44 338 GLN B CA 1
ATOM 6002 C C . GLN B 1 338 ? 1.207 16.641 -11.578 1 75.44 338 GLN B C 1
ATOM 6004 O O . GLN B 1 338 ? 0.98 16.672 -12.789 1 75.44 338 GLN B O 1
ATOM 6009 N N . GLU B 1 339 ? 0.303 16.875 -10.656 1 76.56 339 GLU B N 1
ATOM 6010 C CA . GLU B 1 339 ? -1.085 16.984 -11.086 1 76.56 339 GLU B CA 1
ATOM 6011 C C . GLU B 1 339 ? -1.731 18.25 -10.531 1 76.56 339 GLU B C 1
ATOM 6013 O O . GLU B 1 339 ? -1.468 18.641 -9.391 1 76.56 339 GLU B O 1
ATOM 6018 N N . GLU B 1 340 ? -2.533 18.797 -11.445 1 78.75 340 GLU B N 1
ATOM 6019 C CA . GLU B 1 340 ? -3.328 19.969 -11.094 1 78.75 340 GLU B CA 1
ATOM 6020 C C . GLU B 1 340 ? -4.754 19.578 -10.719 1 78.75 340 GLU B C 1
ATOM 6022 O O . GLU B 1 340 ? -5.48 19 -11.531 1 78.75 340 GLU B O 1
ATOM 6027 N N . GLN B 1 341 ? -5.105 19.906 -9.492 1 82.88 341 GLN B N 1
ATOM 6028 C CA . GLN B 1 341 ? -6.488 19.719 -9.07 1 82.88 341 GLN B CA 1
ATOM 6029 C C . GLN B 1 341 ? -6.957 20.859 -8.172 1 82.88 341 GLN B C 1
ATOM 6031 O O . GLN B 1 341 ? -7.086 22 -8.625 1 82.88 341 GLN B O 1
ATOM 6036 N N . SER B 1 342 ? -6.965 20.688 -6.883 1 87.62 342 SER B N 1
ATOM 6037 C CA . SER B 1 342 ? -7.395 21.766 -5.984 1 87.62 342 SER B CA 1
ATOM 6038 C C . SER B 1 342 ? -6.234 22.688 -5.621 1 87.62 342 SER B C 1
ATOM 6040 O O . SER B 1 342 ? -5.113 22.219 -5.402 1 87.62 342 SER B O 1
ATOM 6042 N N . SER B 1 343 ? -6.504 23.984 -5.555 1 90.75 343 SER B N 1
ATOM 6043 C CA . SER B 1 343 ? -5.453 24.922 -5.191 1 90.75 343 SER B CA 1
ATOM 6044 C C . SER B 1 343 ? -5.551 25.328 -3.721 1 90.75 343 SER B C 1
ATOM 6046 O O . SER B 1 343 ? -4.828 26.203 -3.264 1 90.75 343 SER B O 1
ATOM 6048 N N . MET B 1 344 ? -6.43 24.734 -2.988 1 93.88 344 MET B N 1
ATOM 6049 C CA . MET B 1 344 ? -6.652 25.141 -1.604 1 93.88 344 MET B CA 1
ATOM 6050 C C . MET B 1 344 ? -5.355 25.094 -0.806 1 93.88 344 MET B C 1
ATOM 6052 O O . MET B 1 344 ? -5.039 26.031 -0.075 1 93.88 344 MET B O 1
ATOM 6056 N N . GLY B 1 345 ? -4.586 23.969 -0.916 1 96.19 345 GLY B N 1
ATOM 6057 C CA . GLY B 1 345 ? -3.32 23.844 -0.211 1 96.19 345 GLY B CA 1
ATOM 6058 C C . GLY B 1 345 ? -2.318 24.922 -0.594 1 96.19 345 GLY B C 1
ATOM 6059 O O . GLY B 1 345 ? -1.647 25.484 0.271 1 96.19 345 GLY B O 1
ATOM 6060 N N . PHE B 1 346 ? -2.299 25.188 -1.851 1 95.31 346 PHE B N 1
ATOM 6061 C CA . PHE B 1 346 ? -1.408 26.234 -2.359 1 95.31 346 PHE B CA 1
ATOM 6062 C C . PHE B 1 346 ? -1.8 27.594 -1.81 1 95.31 346 PHE B C 1
ATOM 6064 O O . PHE B 1 346 ? -0.954 28.328 -1.292 1 95.31 346 PHE B O 1
ATOM 6071 N N . GLU B 1 347 ? -3.029 27.953 -1.929 1 96 347 GLU B N 1
ATOM 6072 C CA . GLU B 1 347 ? -3.516 29.25 -1.475 1 96 347 GLU B CA 1
ATOM 6073 C C . GLU B 1 347 ? -3.256 29.438 0.016 1 96 347 GLU B C 1
ATOM 6075 O O . GLU B 1 347 ? -2.828 30.516 0.44 1 96 347 GLU B O 1
ATOM 6080 N N . ALA B 1 348 ? -3.539 28.438 0.779 1 97.88 348 ALA B N 1
ATOM 6081 C CA . ALA B 1 348 ? -3.299 28.516 2.219 1 97.88 348 ALA B CA 1
ATOM 6082 C C . ALA B 1 348 ? -1.831 28.812 2.516 1 97.88 348 ALA B C 1
ATOM 6084 O O . ALA B 1 348 ? -1.516 29.703 3.303 1 97.88 348 ALA B O 1
ATOM 6085 N N . LEU B 1 349 ? -0.983 28.031 1.853 1 98.12 349 LEU B N 1
ATOM 6086 C CA . LEU B 1 349 ? 0.448 28.203 2.076 1 98.12 349 LEU B CA 1
ATOM 6087 C C . LEU B 1 349 ? 0.914 29.578 1.594 1 98.12 349 LEU B C 1
ATOM 6089 O O . LEU B 1 349 ? 1.743 30.219 2.242 1 98.12 349 LEU B O 1
ATOM 6093 N N . GLU B 1 350 ? 0.405 30.016 0.514 1 97.19 350 GLU B N 1
ATOM 6094 C CA . GLU B 1 350 ? 0.786 31.312 -0.048 1 97.19 350 GLU B CA 1
ATOM 6095 C C . GLU B 1 350 ? 0.39 32.469 0.882 1 97.19 350 GLU B C 1
ATOM 6097 O O . GLU B 1 350 ? 1.214 33.312 1.202 1 97.19 350 GLU B O 1
ATOM 6102 N N . TYR B 1 351 ? -0.838 32.5 1.287 1 97.88 351 TYR B N 1
ATOM 6103 C CA . TYR B 1 351 ? -1.312 33.562 2.164 1 97.88 351 TYR B CA 1
ATOM 6104 C C . TYR B 1 351 ? -0.587 33.531 3.504 1 97.88 351 TYR B C 1
ATOM 6106 O O . TYR B 1 351 ? -0.229 34.562 4.047 1 97.88 351 TYR B O 1
ATOM 6114 N N . PHE B 1 352 ? -0.363 32.375 3.998 1 98.44 352 PHE B N 1
ATOM 6115 C CA . PHE B 1 352 ? 0.381 32.219 5.242 1 98.44 352 PHE B CA 1
ATOM 6116 C C . PHE B 1 352 ? 1.788 32.781 5.105 1 98.44 352 PHE B C 1
ATOM 6118 O O . PHE B 1 352 ? 2.264 33.5 5.988 1 98.44 352 PHE B O 1
ATOM 6125 N N . THR B 1 353 ? 2.406 32.438 4.004 1 97.44 353 THR B N 1
ATOM 6126 C CA . THR B 1 353 ? 3.764 32.906 3.723 1 97.44 353 THR B CA 1
ATOM 6127 C C . THR B 1 353 ? 3.801 34.406 3.586 1 97.44 353 THR B C 1
ATOM 6129 O O . THR B 1 353 ? 4.672 35.062 4.156 1 97.44 353 THR B O 1
ATOM 6132 N N . GLN B 1 354 ? 2.865 34.969 2.908 1 95.31 354 GLN B N 1
ATOM 6133 C CA . GLN B 1 354 ? 2.785 36.406 2.699 1 95.31 354 GLN B CA 1
ATOM 6134 C C . GLN B 1 354 ? 2.572 37.156 4.016 1 95.31 354 GLN B C 1
ATOM 6136 O O . GLN B 1 354 ? 3.059 38.25 4.195 1 95.31 354 GLN B O 1
ATOM 6141 N N . ALA B 1 355 ? 1.917 36.5 4.863 1 96.19 355 ALA B N 1
ATOM 6142 C CA . ALA B 1 355 ? 1.596 37.094 6.148 1 96.19 355 ALA B CA 1
ATOM 6143 C C . ALA B 1 355 ? 2.723 36.875 7.152 1 96.19 355 ALA B C 1
ATOM 6145 O O . ALA B 1 355 ? 2.564 37.188 8.344 1 96.19 355 ALA B O 1
ATOM 6146 N N . GLY B 1 356 ? 3.838 36.344 6.758 1 95.81 356 GLY B N 1
ATOM 6147 C CA . GLY B 1 356 ? 5.016 36.219 7.602 1 95.81 356 GLY B CA 1
ATOM 6148 C C . GLY B 1 356 ? 5.102 34.906 8.312 1 95.81 356 GLY B C 1
ATOM 6149 O O . GLY B 1 356 ? 5.855 34.75 9.281 1 95.81 356 GLY B O 1
ATOM 6150 N N . GLY B 1 357 ? 4.301 33.906 7.863 1 97.88 357 GLY B N 1
ATOM 6151 C CA . GLY B 1 357 ? 4.312 32.594 8.477 1 97.88 357 GLY B CA 1
ATOM 6152 C C . GLY B 1 357 ? 5.668 31.922 8.414 1 97.88 357 GLY B C 1
ATOM 6153 O O . GLY B 1 357 ? 6.383 32.062 7.418 1 97.88 357 GLY B O 1
ATOM 6154 N N . GLN B 1 358 ? 5.977 31.094 9.508 1 98.12 358 GLN B N 1
ATOM 6155 C CA . GLN B 1 358 ? 7.336 30.562 9.609 1 98.12 358 GLN B CA 1
ATOM 6156 C C . GLN B 1 358 ? 7.332 29.031 9.664 1 98.12 358 GLN B C 1
ATOM 6158 O O . GLN B 1 358 ? 8.289 28.391 9.227 1 98.12 358 GLN B O 1
ATOM 6163 N N . ILE B 1 359 ? 6.281 28.469 10.281 1 98.75 359 ILE B N 1
ATOM 6164 C CA . ILE B 1 359 ? 6.273 27.031 10.516 1 98.75 359 ILE B CA 1
ATOM 6165 C C . ILE B 1 359 ? 5.016 26.422 9.906 1 98.75 359 ILE B C 1
ATOM 6167 O O . ILE B 1 359 ? 3.906 26.906 10.125 1 98.75 359 ILE B O 1
ATOM 6171 N N . VAL B 1 360 ? 5.199 25.359 9.133 1 98.81 360 VAL B N 1
ATOM 6172 C CA . VAL B 1 360 ? 4.105 24.641 8.5 1 98.81 360 VAL B CA 1
ATOM 6173 C C . VAL B 1 360 ? 4.18 23.156 8.883 1 98.81 360 VAL B C 1
ATOM 6175 O O . VAL B 1 360 ? 5.25 22.547 8.812 1 98.81 360 VAL B O 1
ATOM 6178 N N . ILE B 1 361 ? 3.139 22.594 9.398 1 98.88 361 ILE B N 1
ATOM 6179 C CA . ILE B 1 361 ? 2.982 21.141 9.562 1 98.88 361 ILE B CA 1
ATOM 6180 C C . ILE B 1 361 ? 2.102 20.594 8.445 1 98.88 361 ILE B C 1
ATOM 6182 O O . ILE B 1 361 ? 0.929 20.953 8.328 1 98.88 361 ILE B O 1
ATOM 6186 N N . TYR B 1 362 ? 2.674 19.812 7.613 1 98.5 362 TYR B N 1
ATOM 6187 C CA . TYR B 1 362 ? 1.957 19.172 6.516 1 98.5 362 TYR B CA 1
ATOM 6188 C C . TYR B 1 362 ? 1.821 17.672 6.754 1 98.5 362 TYR B C 1
ATOM 6190 O O . TYR B 1 362 ? 2.822 16.969 6.898 1 98.5 362 TYR B O 1
ATOM 6198 N N . ILE B 1 363 ? 0.574 17.203 6.859 1 98.44 363 ILE B N 1
ATOM 6199 C CA . ILE B 1 363 ? 0.235 15.797 6.984 1 98.44 363 ILE B CA 1
ATOM 6200 C C . ILE B 1 363 ? -0.48 15.328 5.719 1 98.44 363 ILE B C 1
ATOM 6202 O O . ILE B 1 363 ? -1.465 15.93 5.293 1 98.44 363 ILE B O 1
ATOM 6206 N N . GLY B 1 364 ? 0.003 14.25 5.117 1 95.94 364 GLY B N 1
ATOM 6207 C CA . GLY B 1 364 ? -0.69 13.742 3.945 1 95.94 364 GLY B CA 1
ATOM 6208 C C . GLY B 1 364 ? 0.192 12.883 3.057 1 95.94 364 GLY B C 1
ATOM 6209 O O . GLY B 1 364 ? 1.362 12.656 3.369 1 95.94 364 GLY B O 1
ATOM 6210 N N . ASP B 1 365 ? -0.424 12.328 2.059 1 92.94 365 ASP B N 1
ATOM 6211 C CA . ASP B 1 365 ? 0.242 11.609 0.977 1 92.94 365 ASP B CA 1
ATOM 6212 C C . ASP B 1 365 ? 0.702 12.57 -0.117 1 92.94 365 ASP B C 1
ATOM 6214 O O . ASP B 1 365 ? -0.12 13.117 -0.855 1 92.94 365 ASP B O 1
ATOM 6218 N N . VAL B 1 366 ? 1.961 12.68 -0.277 1 90.25 366 VAL B N 1
ATOM 6219 C CA . VAL B 1 366 ? 2.533 13.656 -1.198 1 90.25 366 VAL B CA 1
ATOM 6220 C C . VAL B 1 366 ? 2.066 13.359 -2.621 1 90.25 366 VAL B C 1
ATOM 6222 O O . VAL B 1 366 ? 1.921 14.266 -3.438 1 90.25 366 VAL B O 1
ATOM 6225 N N . ALA B 1 367 ? 1.764 12.148 -2.852 1 89 367 ALA B N 1
ATOM 6226 C CA . ALA B 1 367 ? 1.389 11.742 -4.203 1 89 367 ALA B CA 1
ATOM 6227 C C . ALA B 1 367 ? -0.089 12.016 -4.469 1 89 367 ALA B C 1
ATOM 6229 O O . ALA B 1 367 ? -0.542 11.953 -5.613 1 89 367 ALA B O 1
ATOM 6230 N N . SER B 1 368 ? -0.789 12.406 -3.436 1 89.25 368 SER B N 1
ATOM 6231 C CA . SER B 1 368 ? -2.232 12.445 -3.635 1 89.25 368 SER B CA 1
ATOM 6232 C C . SER B 1 368 ? -2.834 13.719 -3.055 1 89.25 368 SER B C 1
ATOM 6234 O O . SER B 1 368 ? -4.027 13.984 -3.221 1 89.25 368 SER B O 1
ATOM 6236 N N . THR B 1 369 ? -1.995 14.477 -2.326 1 93.06 369 THR B N 1
ATOM 6237 C CA . THR B 1 369 ? -2.545 15.656 -1.67 1 93.06 369 THR B CA 1
ATOM 6238 C C . THR B 1 369 ? -1.71 16.891 -1.993 1 93.06 369 THR B C 1
ATOM 6240 O O . THR B 1 369 ? -0.481 16.828 -2.045 1 93.06 369 THR B O 1
ATOM 6243 N N . GLY B 1 370 ? -2.396 18.031 -2.289 1 92 370 GLY B N 1
ATOM 6244 C CA . GLY B 1 370 ? -1.7 19.234 -2.707 1 92 370 GLY B CA 1
ATOM 6245 C C . GLY B 1 370 ? -1.247 19.188 -4.152 1 92 370 GLY B C 1
ATOM 6246 O O . GLY B 1 370 ? -0.592 18.234 -4.578 1 92 370 GLY B O 1
ATOM 6247 N N . ASP B 1 371 ? -1.618 20.203 -4.906 1 89.38 371 ASP B N 1
ATOM 6248 C CA . ASP B 1 371 ? -1.26 20.172 -6.32 1 89.38 371 ASP B CA 1
ATOM 6249 C C . ASP B 1 371 ? 0.18 20.641 -6.531 1 89.38 371 ASP B C 1
ATOM 6251 O O . ASP B 1 371 ? 0.911 20.859 -5.566 1 89.38 371 ASP B O 1
ATOM 6255 N N . TRP B 1 372 ? 0.646 20.734 -7.746 1 88.19 372 TRP B N 1
ATOM 6256 C CA . TRP B 1 372 ? 2.049 20.984 -8.055 1 88.19 372 TRP B CA 1
ATOM 6257 C C . TRP B 1 372 ? 2.49 22.344 -7.527 1 88.19 372 TRP B C 1
ATOM 6259 O O . TRP B 1 372 ? 3.646 22.531 -7.141 1 88.19 372 TRP B O 1
ATOM 6269 N N . ARG B 1 373 ? 1.578 23.359 -7.414 1 91.06 373 ARG B N 1
ATOM 6270 C CA . ARG B 1 373 ? 1.911 24.688 -6.902 1 91.06 373 ARG B CA 1
ATOM 6271 C C . ARG B 1 373 ? 2.244 24.625 -5.414 1 91.06 373 ARG B C 1
ATOM 6273 O O . ARG B 1 373 ? 3.184 25.281 -4.961 1 91.06 373 ARG B O 1
ATOM 6280 N N . PHE B 1 374 ? 1.396 23.844 -4.812 1 94.75 374 PHE B N 1
ATOM 6281 C CA . PHE B 1 374 ? 1.625 23.672 -3.381 1 94.75 374 PHE B CA 1
ATOM 6282 C C . PHE B 1 374 ? 3.016 23.109 -3.123 1 94.75 374 PHE B C 1
ATOM 6284 O O . PHE B 1 374 ? 3.771 23.641 -2.312 1 94.75 374 PHE B O 1
ATOM 6291 N N . HIS B 1 375 ? 3.379 22.109 -3.797 1 92.69 375 HIS B N 1
ATOM 6292 C CA . HIS B 1 375 ? 4.641 21.406 -3.553 1 92.69 375 HIS B CA 1
ATOM 6293 C C . HIS B 1 375 ? 5.828 22.25 -4.008 1 92.69 375 HIS B C 1
ATOM 6295 O O . HIS B 1 375 ? 6.902 22.203 -3.404 1 92.69 375 HIS B O 1
ATOM 6301 N N . GLU B 1 376 ? 5.605 22.984 -5.035 1 90.94 376 GLU B N 1
ATOM 6302 C CA . GLU B 1 376 ? 6.656 23.906 -5.461 1 90.94 376 GLU B CA 1
ATOM 6303 C C . GLU B 1 376 ? 6.918 24.969 -4.398 1 90.94 376 GLU B C 1
ATOM 6305 O O . GLU B 1 376 ? 8.07 25.266 -4.07 1 90.94 376 GLU B O 1
ATOM 6310 N N . LEU B 1 377 ? 5.824 25.562 -3.945 1 94.69 377 LEU B N 1
ATOM 6311 C CA . LEU B 1 377 ? 5.961 26.594 -2.93 1 94.69 377 LEU B CA 1
ATOM 6312 C C . LEU B 1 377 ? 6.598 26.031 -1.662 1 94.69 377 LEU B C 1
ATOM 6314 O O . LEU B 1 377 ? 7.461 26.672 -1.06 1 94.69 377 LEU B O 1
ATOM 6318 N N . LEU B 1 378 ? 6.148 24.875 -1.271 1 95.69 378 LEU B N 1
ATOM 6319 C CA . LEU B 1 378 ? 6.711 24.219 -0.097 1 95.69 378 LEU B CA 1
ATOM 6320 C C . LEU B 1 378 ? 8.211 23.984 -0.277 1 95.69 378 LEU B C 1
ATOM 6322 O O . LEU B 1 378 ? 9 24.266 0.627 1 95.69 378 LEU B O 1
ATOM 6326 N N . TYR B 1 379 ? 8.555 23.547 -1.419 1 91.25 379 TYR B N 1
ATOM 6327 C CA . TYR B 1 379 ? 9.953 23.234 -1.716 1 91.25 379 TYR B CA 1
ATOM 6328 C C . TYR B 1 379 ? 10.789 24.516 -1.753 1 91.25 379 TYR B C 1
ATOM 6330 O O . TYR B 1 379 ? 11.883 24.562 -1.178 1 91.25 379 TYR B O 1
ATOM 6338 N N . THR B 1 380 ? 10.336 25.531 -2.373 1 93.38 380 THR B N 1
ATOM 6339 C CA . THR B 1 380 ? 11.125 26.734 -2.617 1 93.38 380 THR B CA 1
ATOM 6340 C C . THR B 1 380 ? 11.219 27.578 -1.354 1 93.38 380 THR B C 1
ATOM 6342 O O . THR B 1 380 ? 12.25 28.219 -1.103 1 93.38 380 THR B O 1
ATOM 6345 N N . HIS B 1 381 ? 10.188 27.594 -0.521 1 96.88 381 HIS B N 1
ATOM 6346 C CA . HIS B 1 381 ? 10.125 28.594 0.542 1 96.88 381 HIS B CA 1
ATOM 6347 C C . HIS B 1 381 ? 10.297 27.938 1.913 1 96.88 381 HIS B C 1
ATOM 6349 O O . HIS B 1 381 ? 10.523 28.641 2.906 1 96.88 381 HIS B O 1
ATOM 6355 N N . TYR B 1 382 ? 10.148 26.656 1.956 1 96.81 382 TYR B N 1
ATOM 6356 C CA . TYR B 1 382 ? 10.219 25.969 3.246 1 96.81 382 TYR B CA 1
ATOM 6357 C C . TYR B 1 382 ? 11.156 24.781 3.188 1 96.81 382 TYR B C 1
ATOM 6359 O O . TYR B 1 382 ? 11.422 24.234 2.109 1 96.81 382 TYR B O 1
ATOM 6367 N N . LYS B 1 383 ? 11.625 24.406 4.309 1 93.81 383 LYS B N 1
ATOM 6368 C CA . LYS B 1 383 ? 12.469 23.234 4.469 1 93.81 383 LYS B CA 1
ATOM 6369 C C . LYS B 1 383 ? 12.117 22.469 5.742 1 93.81 383 LYS B C 1
ATOM 6371 O O . LYS B 1 383 ? 11.695 23.062 6.734 1 93.81 383 LYS B O 1
ATOM 6376 N N . LEU B 1 384 ? 12.297 21.172 5.707 1 94.31 384 LEU B N 1
ATOM 6377 C CA . LEU B 1 384 ? 12.047 20.359 6.891 1 94.31 384 LEU B CA 1
ATOM 6378 C C . LEU B 1 384 ? 12.953 20.781 8.039 1 94.31 384 LEU B C 1
ATOM 6380 O O . LEU B 1 384 ? 14.133 21.078 7.828 1 94.31 384 LEU B O 1
ATOM 6384 N N . LEU B 1 385 ? 12.359 20.75 9.227 1 94.12 385 LEU B N 1
ATOM 6385 C CA . LEU B 1 385 ? 13.133 21.031 10.43 1 94.12 385 LEU B CA 1
ATOM 6386 C C . LEU B 1 385 ? 14.156 19.938 10.68 1 94.12 385 LEU B C 1
ATOM 6388 O O . LEU B 1 385 ? 14.031 18.828 10.156 1 94.12 385 LEU B O 1
ATOM 6392 N N . LYS B 1 386 ? 15.086 20.203 11.531 1 85.88 386 LYS B N 1
ATOM 6393 C CA . LYS B 1 386 ? 16.188 19.297 11.852 1 85.88 386 LYS B CA 1
ATOM 6394 C C . LYS B 1 386 ? 15.656 17.984 12.43 1 85.88 386 LYS B C 1
ATOM 6396 O O . LYS B 1 386 ? 16.203 16.906 12.148 1 85.88 386 LYS B O 1
ATOM 6401 N N . ASP B 1 387 ? 14.633 18.062 13.219 1 87.62 387 ASP B N 1
ATOM 6402 C CA . ASP B 1 387 ? 14.055 16.875 13.844 1 87.62 387 ASP B CA 1
ATOM 6403 C C . ASP B 1 387 ? 13.344 16 12.812 1 87.62 387 ASP B C 1
ATOM 6405 O O . ASP B 1 387 ? 12.984 14.859 13.102 1 87.62 387 ASP B O 1
ATOM 6409 N N . TYR B 1 388 ? 13.203 16.531 11.625 1 91 388 TYR B N 1
ATOM 6410 C CA . TYR B 1 388 ? 12.547 15.828 10.531 1 91 388 TYR B CA 1
ATOM 6411 C C . TYR B 1 388 ? 13.445 15.773 9.297 1 91 388 TYR B C 1
ATOM 6413 O O . TYR B 1 388 ? 13.164 16.422 8.289 1 91 388 TYR B O 1
ATOM 6421 N N . PRO B 1 389 ? 14.453 14.891 9.383 1 86.38 389 PRO B N 1
ATOM 6422 C CA . PRO B 1 389 ? 15.328 14.797 8.211 1 86.38 389 PRO B CA 1
ATOM 6423 C C . PRO B 1 389 ? 14.578 14.375 6.945 1 86.38 389 PRO B C 1
ATOM 6425 O O . PRO B 1 389 ? 15.008 14.703 5.836 1 86.38 389 PRO B O 1
ATOM 6428 N N . VAL B 1 390 ? 13.539 13.656 7.125 1 90.62 390 VAL B N 1
ATOM 6429 C CA . VAL B 1 390 ? 12.547 13.328 6.105 1 90.62 390 VAL B CA 1
ATOM 6430 C C . VAL B 1 390 ? 11.148 13.375 6.711 1 90.62 390 VAL B C 1
ATOM 6432 O O . VAL B 1 390 ? 10.992 13.484 7.93 1 90.62 390 VAL B O 1
ATOM 6435 N N . ARG B 1 391 ? 10.219 13.414 5.824 1 94.56 391 ARG B N 1
ATOM 6436 C CA . ARG B 1 391 ? 8.867 13.258 6.352 1 94.56 391 ARG B CA 1
ATOM 6437 C C . ARG B 1 391 ? 8.703 11.906 7.035 1 94.56 391 ARG B C 1
ATOM 6439 O O . ARG B 1 391 ? 9.188 10.883 6.535 1 94.56 391 ARG B O 1
ATOM 6446 N N . ARG B 1 392 ? 8.102 11.922 8.141 1 95.5 392 ARG B N 1
ATOM 6447 C CA . ARG B 1 392 ? 7.93 10.703 8.922 1 95.5 392 ARG B CA 1
ATOM 6448 C C . ARG B 1 392 ? 6.688 9.938 8.477 1 95.5 392 ARG B C 1
ATOM 6450 O O . ARG B 1 392 ? 5.625 10.531 8.273 1 95.5 392 ARG B O 1
ATOM 6457 N N . GLU B 1 393 ? 6.863 8.648 8.352 1 94.88 393 GLU B N 1
ATOM 6458 C CA . GLU B 1 393 ? 5.742 7.793 7.977 1 94.88 393 GLU B CA 1
ATOM 6459 C C . GLU B 1 393 ? 4.742 7.664 9.125 1 94.88 393 GLU B C 1
ATOM 6461 O O . GLU B 1 393 ? 5.137 7.543 10.281 1 94.88 393 GLU B O 1
ATOM 6466 N N . LEU B 1 394 ? 3.49 7.723 8.758 1 96.94 394 LEU B N 1
ATOM 6467 C CA . LEU B 1 394 ? 2.416 7.508 9.719 1 96.94 394 LEU B CA 1
ATOM 6468 C C . LEU B 1 394 ? 1.773 6.137 9.516 1 96.94 394 LEU B C 1
ATOM 6470 O O . LEU B 1 394 ? 2.016 5.477 8.508 1 96.94 394 LEU B O 1
ATOM 6474 N N . ARG B 1 395 ? 1.021 5.73 10.578 1 95.81 395 ARG B N 1
ATOM 6475 C CA . ARG B 1 395 ? 0.193 4.543 10.391 1 95.81 395 ARG B CA 1
ATOM 6476 C C . ARG B 1 395 ? -0.777 4.73 9.227 1 95.81 395 ARG B C 1
ATOM 6478 O O . ARG B 1 395 ? -1.246 5.844 8.984 1 95.81 395 ARG B O 1
ATOM 6485 N N . ARG B 1 396 ? -1.02 3.652 8.477 1 94.06 396 ARG B N 1
ATOM 6486 C CA . ARG B 1 396 ? -1.803 3.859 7.262 1 94.06 396 ARG B CA 1
ATOM 6487 C C . ARG B 1 396 ? -2.863 2.775 7.102 1 94.06 396 ARG B C 1
ATOM 6489 O O . ARG B 1 396 ? -2.77 1.714 7.723 1 94.06 396 ARG B O 1
ATOM 6496 N N . TRP B 1 397 ? -3.936 3.215 6.461 1 95.38 397 TRP B N 1
ATOM 6497 C CA . TRP B 1 397 ? -4.777 2.252 5.758 1 95.38 397 TRP B CA 1
ATOM 6498 C C . TRP B 1 397 ? -4.137 1.837 4.434 1 95.38 397 TRP B C 1
ATOM 6500 O O . TRP B 1 397 ? -3.918 2.674 3.555 1 95.38 397 TRP B O 1
ATOM 6510 N N . TYR B 1 398 ? -3.76 0.654 4.301 1 93.38 398 TYR B N 1
ATOM 6511 C CA . TYR B 1 398 ? -3.119 0.213 3.066 1 93.38 398 TYR B CA 1
ATOM 6512 C C . TYR B 1 398 ? -4.141 0.065 1.944 1 93.38 398 TYR B C 1
ATOM 6514 O O . TYR B 1 398 ? -5.105 -0.689 2.072 1 93.38 398 TYR B O 1
ATOM 6522 N N . PRO B 1 399 ? -3.945 0.75 0.835 1 92.62 399 PRO B N 1
ATOM 6523 C CA . PRO B 1 399 ? -4.922 0.688 -0.256 1 92.62 399 PRO B CA 1
ATOM 6524 C C . PRO B 1 399 ? -5.172 -0.737 -0.742 1 92.62 399 PRO B C 1
ATOM 6526 O O . PRO B 1 399 ? -6.309 -1.087 -1.079 1 92.62 399 PRO B O 1
ATOM 6529 N N . GLN B 1 400 ? -4.172 -1.573 -0.694 1 91.31 400 GLN B N 1
ATOM 6530 C CA . GLN B 1 400 ? -4.281 -2.957 -1.144 1 91.31 400 GLN B CA 1
ATOM 6531 C C . GLN B 1 400 ? -5.297 -3.729 -0.307 1 91.31 400 GLN B C 1
ATOM 6533 O O . GLN B 1 400 ? -6.012 -4.59 -0.826 1 91.31 400 GLN B O 1
ATOM 6538 N N . GLU B 1 401 ? -5.426 -3.396 0.889 1 93.5 401 GLU B N 1
ATOM 6539 C CA . GLU B 1 401 ? -6.324 -4.09 1.807 1 93.5 401 GLU B CA 1
ATOM 6540 C C . GLU B 1 401 ? -7.77 -3.643 1.604 1 93.5 401 GLU B C 1
ATOM 6542 O O . GLU B 1 401 ? -8.695 -4.223 2.184 1 93.5 401 GLU B O 1
ATOM 6547 N N . MET B 1 402 ? -7.934 -2.689 0.712 1 93.94 402 MET B N 1
ATOM 6548 C CA . MET B 1 402 ? -9.258 -2.141 0.436 1 93.94 402 MET B CA 1
ATOM 6549 C C . MET B 1 402 ? -9.617 -2.311 -1.035 1 93.94 402 MET B C 1
ATOM 6551 O O . MET B 1 402 ? -10.664 -1.825 -1.481 1 93.94 402 MET B O 1
ATOM 6555 N N . GLY B 1 403 ? -8.727 -2.928 -1.772 1 89.94 403 GLY B N 1
ATOM 6556 C CA . GLY B 1 403 ? -8.953 -3.086 -3.199 1 89.94 403 GLY B CA 1
ATOM 6557 C C . GLY B 1 403 ? -8.758 -1.802 -3.982 1 89.94 403 GLY B C 1
ATOM 6558 O O . GLY B 1 403 ? -9.344 -1.622 -5.051 1 89.94 403 GLY B O 1
ATOM 6559 N N . LEU B 1 404 ? -7.984 -0.896 -3.42 1 89.88 404 LEU B N 1
ATOM 6560 C CA . LEU B 1 404 ? -7.75 0.39 -4.07 1 89.88 404 LEU B CA 1
ATOM 6561 C C . LEU B 1 404 ? -6.34 0.455 -4.648 1 89.88 404 LEU B C 1
ATOM 6563 O O . LEU B 1 404 ? -5.48 -0.355 -4.297 1 89.88 404 LEU B O 1
ATOM 6567 N N . ILE B 1 405 ? -6.199 1.433 -5.629 1 86.31 405 ILE B N 1
ATOM 6568 C CA . ILE B 1 405 ? -4.895 1.672 -6.23 1 86.31 405 ILE B CA 1
ATOM 6569 C C . ILE B 1 405 ? -4.52 3.145 -6.082 1 86.31 405 ILE B C 1
ATOM 6571 O O . ILE B 1 405 ? -5.035 4 -6.805 1 86.31 405 ILE B O 1
ATOM 6575 N N . TYR B 1 406 ? -3.629 3.398 -5.152 1 83.44 406 TYR B N 1
ATOM 6576 C CA . TYR B 1 406 ? -3.025 4.719 -4.992 1 83.44 406 TYR B CA 1
ATOM 6577 C C . TYR B 1 406 ? -1.801 4.652 -4.09 1 83.44 406 TYR B C 1
ATOM 6579 O O . TYR B 1 406 ? -1.44 3.58 -3.6 1 83.44 406 TYR B O 1
ATOM 6587 N N . ALA B 1 407 ? -1.118 5.664 -3.975 1 84 407 ALA B N 1
ATOM 6588 C CA . ALA B 1 407 ? 0.121 5.629 -3.203 1 84 407 ALA B CA 1
ATOM 6589 C C . ALA B 1 407 ? -0.152 5.273 -1.743 1 84 407 ALA B C 1
ATOM 6591 O O . ALA B 1 407 ? 0.361 4.273 -1.233 1 84 407 ALA B O 1
ATOM 6592 N N . GLY B 1 408 ? -1.069 6.023 -1.129 1 86.5 408 GLY B N 1
ATOM 6593 C CA . GLY B 1 408 ? -1.468 5.699 0.232 1 86.5 408 GLY B CA 1
ATOM 6594 C C . GLY B 1 408 ? -0.374 5.953 1.251 1 86.5 408 GLY B C 1
ATOM 6595 O O . GLY B 1 408 ? -0.377 5.363 2.334 1 86.5 408 GLY B O 1
ATOM 6596 N N . ASN B 1 409 ? 0.629 6.738 0.871 1 89.81 409 ASN B N 1
ATOM 6597 C CA . ASN B 1 409 ? 1.714 7.035 1.801 1 89.81 409 ASN B CA 1
ATOM 6598 C C . ASN B 1 409 ? 1.394 8.25 2.668 1 89.81 409 ASN B C 1
ATOM 6600 O O . ASN B 1 409 ? 1.786 9.367 2.344 1 89.81 409 ASN B O 1
ATOM 6604 N N . ASP B 1 410 ? 0.814 7.992 3.809 1 93.88 410 ASP B N 1
ATOM 6605 C CA . ASP B 1 410 ? 0.517 9.039 4.785 1 93.88 410 ASP B CA 1
ATOM 6606 C C . ASP B 1 410 ? 1.756 9.398 5.602 1 93.88 410 ASP B C 1
ATOM 6608 O O . ASP B 1 410 ? 2.389 8.516 6.195 1 93.88 410 ASP B O 1
ATOM 6612 N N . THR B 1 411 ? 2.188 10.703 5.562 1 96.31 411 THR B N 1
ATOM 6613 C CA . THR B 1 411 ? 3.391 11.156 6.25 1 96.31 411 THR B CA 1
ATOM 6614 C C . THR B 1 411 ? 3.143 12.5 6.941 1 96.31 411 THR B C 1
ATOM 6616 O O . THR B 1 411 ? 2.137 13.156 6.676 1 96.31 411 THR B O 1
ATOM 6619 N N . ILE B 1 412 ? 4.016 12.828 7.852 1 98.06 412 ILE B N 1
ATOM 6620 C CA . ILE B 1 412 ? 3.982 14.117 8.531 1 98.06 412 ILE B CA 1
ATOM 6621 C C . ILE B 1 412 ? 5.344 14.797 8.406 1 98.06 412 ILE B C 1
ATOM 6623 O O . ILE B 1 412 ? 6.383 14.141 8.523 1 98.06 412 ILE B O 1
ATOM 6627 N N . GLY B 1 413 ? 5.344 16.047 8.023 1 97.94 413 GLY B N 1
ATOM 6628 C CA . GLY B 1 413 ? 6.52 16.906 8 1 97.94 413 GLY B CA 1
ATOM 6629 C C . GLY B 1 413 ? 6.301 18.234 8.695 1 97.94 413 GLY B C 1
ATOM 6630 O O . GLY B 1 413 ? 5.207 18.797 8.633 1 97.94 413 GLY B O 1
ATOM 6631 N N . VAL B 1 414 ? 7.316 18.672 9.398 1 98.69 414 VAL B N 1
ATOM 6632 C CA . VAL B 1 414 ? 7.34 20.016 9.977 1 98.69 414 VAL B CA 1
ATOM 6633 C C . VAL B 1 414 ? 8.383 20.875 9.266 1 98.69 414 VAL B C 1
ATOM 6635 O O . VAL B 1 414 ? 9.562 20.516 9.211 1 98.69 414 VAL B O 1
ATOM 6638 N N . TYR B 1 415 ? 7.918 21.984 8.742 1 98.5 415 TYR B N 1
ATOM 6639 C CA . TYR B 1 415 ? 8.742 22.812 7.863 1 98.5 415 TYR B CA 1
ATOM 6640 C C . TYR B 1 415 ? 8.953 24.188 8.461 1 98.5 415 TYR B C 1
ATOM 6642 O O . TYR B 1 415 ? 8.055 24.75 9.102 1 98.5 415 TYR B O 1
ATOM 6650 N N . LYS B 1 416 ? 10.109 24.734 8.234 1 98.12 416 LYS B N 1
ATOM 6651 C CA . LYS B 1 416 ? 10.438 26.125 8.562 1 98.12 416 LYS B CA 1
ATOM 6652 C C . LYS B 1 416 ? 10.75 26.922 7.305 1 98.12 416 LYS B C 1
ATOM 6654 O O . LYS B 1 416 ? 11.328 26.391 6.352 1 98.12 416 LYS B O 1
ATOM 6659 N N . VAL B 1 417 ? 10.375 28.141 7.309 1 97.88 417 VAL B N 1
ATOM 6660 C CA . VAL B 1 417 ? 10.633 29.047 6.188 1 97.88 417 VAL B CA 1
ATOM 6661 C C . VAL B 1 417 ? 12.133 29.156 5.953 1 97.88 417 VAL B C 1
ATOM 6663 O O . VAL B 1 417 ? 12.914 29.219 6.902 1 97.88 417 VAL B O 1
ATOM 6666 N N . ARG B 1 418 ? 12.461 29.109 4.699 1 95.25 418 ARG B N 1
ATOM 6667 C CA . ARG B 1 418 ? 13.859 29.281 4.312 1 95.25 418 ARG B CA 1
ATOM 6668 C C . ARG B 1 418 ? 14.289 30.734 4.477 1 95.25 418 ARG B C 1
ATOM 6670 O O . ARG B 1 418 ? 13.5 31.656 4.242 1 95.25 418 ARG B O 1
ATOM 6677 N N . ASN B 1 419 ? 15.586 30.875 4.84 1 92.56 419 ASN B N 1
ATOM 6678 C CA . ASN B 1 419 ? 16.125 32.25 4.855 1 92.56 419 ASN B CA 1
ATOM 6679 C C . ASN B 1 419 ? 16.125 32.844 3.463 1 92.56 419 ASN B C 1
ATOM 6681 O O . ASN B 1 419 ? 15.805 34.031 3.305 1 92.56 419 ASN B O 1
ATOM 6685 N N . GLN B 1 420 ? 16.484 32.031 2.559 1 92 420 GLN B N 1
ATOM 6686 C CA . GLN B 1 420 ? 16.453 32.406 1.147 1 92 420 GLN B CA 1
ATOM 6687 C C . GLN B 1 420 ? 15.719 31.344 0.324 1 92 420 GLN B C 1
ATOM 6689 O O . GLN B 1 420 ? 16.109 30.172 0.316 1 92 420 GLN B O 1
ATOM 6694 N N . PRO B 1 421 ? 14.688 31.844 -0.358 1 91.88 421 PRO B N 1
ATOM 6695 C CA . PRO B 1 421 ? 13.961 30.875 -1.181 1 91.88 421 PRO B CA 1
ATOM 6696 C C . PRO B 1 421 ? 14.836 30.234 -2.256 1 91.88 421 PRO B C 1
ATOM 6698 O O . PRO B 1 421 ? 15.766 30.875 -2.758 1 91.88 421 PRO B O 1
ATOM 6701 N N . LEU B 1 422 ? 14.555 29.031 -2.549 1 88.62 422 LEU B N 1
ATOM 6702 C CA . LEU B 1 422 ? 15.211 28.344 -3.654 1 88.62 422 LEU B CA 1
ATOM 6703 C C . LEU B 1 422 ? 14.562 28.703 -4.984 1 88.62 422 LEU B C 1
ATOM 6705 O O . LEU B 1 422 ? 13.406 29.141 -5.016 1 88.62 422 LEU B O 1
ATOM 6709 N N . PRO B 1 423 ? 15.438 28.531 -6.016 1 84.44 423 PRO B N 1
ATOM 6710 C CA . PRO B 1 423 ? 14.789 28.672 -7.32 1 84.44 423 PRO B CA 1
ATOM 6711 C C . PRO B 1 423 ? 13.766 27.578 -7.605 1 84.44 423 PRO B C 1
ATOM 6713 O O . PRO B 1 423 ? 13.836 26.5 -7.016 1 84.44 423 PRO B O 1
ATOM 6716 N N . SER B 1 424 ? 12.859 27.875 -8.461 1 80.06 424 SER B N 1
ATOM 6717 C CA . SER B 1 424 ? 11.859 26.875 -8.852 1 80.06 424 SER B CA 1
ATOM 6718 C C . SER B 1 424 ? 12.516 25.641 -9.438 1 80.06 424 SER B C 1
ATOM 6720 O O . SER B 1 424 ? 13.383 25.734 -10.305 1 80.06 424 SER B O 1
ATOM 6722 N N . PRO B 1 425 ? 12.258 24.391 -8.812 1 71.12 425 PRO B N 1
ATOM 6723 C CA . PRO B 1 425 ? 12.859 23.172 -9.328 1 71.12 425 PRO B CA 1
ATOM 6724 C C . PRO B 1 425 ? 12.312 22.766 -10.695 1 71.12 425 PRO B C 1
ATOM 6726 O O . PRO B 1 425 ? 12.891 21.922 -11.375 1 71.12 425 PRO B O 1
ATOM 6729 N N . GLN B 1 426 ? 11.391 23.375 -11.195 1 62.28 426 GLN B N 1
ATOM 6730 C CA . GLN B 1 426 ? 10.758 23.062 -12.469 1 62.28 426 GLN B CA 1
ATOM 6731 C C . GLN B 1 426 ? 10.359 21.594 -12.531 1 62.28 426 GLN B C 1
ATOM 6733 O O . GLN B 1 426 ? 10.641 20.906 -13.516 1 62.28 426 GLN B O 1
ATOM 6738 N N . TRP B 1 427 ? 10.086 20.938 -11.297 1 57.03 427 TRP B N 1
ATOM 6739 C CA . TRP B 1 427 ? 9.672 19.547 -11.273 1 57.03 427 TRP B CA 1
ATOM 6740 C C . TRP B 1 427 ? 8.602 19.266 -12.32 1 57.03 427 TRP B C 1
ATOM 6742 O O . TRP B 1 427 ? 8.453 18.141 -12.781 1 57.03 427 TRP B O 1
ATOM 6752 N N . GLN B 1 428 ? 7.719 20.266 -12.352 1 51.41 428 GLN B N 1
ATOM 6753 C CA . GLN B 1 428 ? 6.402 20.188 -12.969 1 51.41 428 GLN B CA 1
ATOM 6754 C C . GLN B 1 428 ? 6.457 19.406 -14.289 1 51.41 428 GLN B C 1
ATOM 6756 O O . GLN B 1 428 ? 5.484 18.75 -14.664 1 51.41 428 GLN B O 1
ATOM 6761 N N . TRP B 1 429 ? 7.297 19.891 -15.172 1 45.34 429 TRP B N 1
ATOM 6762 C CA . TRP B 1 429 ? 7.09 19.422 -16.531 1 45.34 429 TRP B CA 1
ATOM 6763 C C . TRP B 1 429 ? 8.148 18.391 -16.922 1 45.34 429 TRP B C 1
ATOM 6765 O O . TRP B 1 429 ? 9.344 18.625 -16.766 1 45.34 429 TRP B O 1
ATOM 6775 N N . GLY B 1 430 ? 7.871 17.234 -16.203 1 41.47 430 GLY B N 1
ATOM 6776 C CA . GLY B 1 430 ? 8.719 16.141 -16.641 1 41.47 430 GLY B CA 1
ATOM 6777 C C . GLY B 1 430 ? 9.625 16.516 -17.797 1 41.47 430 GLY B C 1
ATOM 6778 O O . GLY B 1 430 ? 9.242 17.312 -18.656 1 41.47 430 GLY B O 1
ATOM 6779 N N . ASN B 1 431 ? 10.867 16.703 -17.531 1 34.47 431 ASN B N 1
ATOM 6780 C CA . ASN B 1 431 ? 11.688 16.688 -18.734 1 34.47 431 ASN B CA 1
ATOM 6781 C C . ASN B 1 431 ? 11.211 15.648 -19.75 1 34.47 431 ASN B C 1
ATOM 6783 O O . ASN B 1 431 ? 11.766 14.547 -19.812 1 34.47 431 ASN B O 1
ATOM 6787 N N . CYS B 1 432 ? 10.008 15.336 -19.859 1 30.38 432 CYS B N 1
ATOM 6788 C CA . CYS B 1 432 ? 9.719 14.672 -21.125 1 30.38 432 CYS B CA 1
ATOM 6789 C C . CYS B 1 432 ? 10.219 15.5 -22.297 1 30.38 432 CYS B C 1
ATOM 6791 O O . CYS B 1 432 ? 9.547 16.453 -22.719 1 30.38 432 CYS B O 1
ATOM 6793 N N . THR B 1 433 ? 11.367 15.906 -22.391 1 24.58 433 THR B N 1
ATOM 6794 C CA . THR B 1 433 ? 11.719 16.219 -23.766 1 24.58 433 THR B CA 1
ATOM 6795 C C . THR B 1 433 ? 11.016 15.273 -24.734 1 24.58 433 THR B C 1
ATOM 6797 O O . THR B 1 433 ? 11.109 14.055 -24.594 1 24.58 433 THR B O 1
ATOM 6800 N N . ALA B 1 434 ? 10.117 15.75 -25.562 1 19.75 434 ALA B N 1
ATOM 6801 C CA . ALA B 1 434 ? 9.805 15.047 -26.797 1 19.75 434 ALA B CA 1
ATOM 6802 C C . ALA B 1 434 ? 11.07 14.477 -27.438 1 19.75 434 ALA B C 1
ATOM 6804 O O . ALA B 1 434 ? 12.102 15.148 -27.484 1 19.75 434 ALA B O 1
#

Foldseek 3Di:
DDDLPFPDPPDQQDPFLVSLLVLLVCVLCVQLFAADPVCCVVPNDPVCVVVVHPPPPPPPSCVPVCSVPPQARSLCQQAVADLLGPLRQHHHDPPGDHLDDFDPALVVLLVVLQVQVVVCVPDQWDAASGPGDTGFGPVQWDDQADADIAHADSRNRHGRSPPSLVSNLVRLVVQAFLFLVLSVVVLVVSLVVHDPNCQQVNLSSNQVNCCSVANQANFFLQNLLLLVQLVCVVFVLAAEEEEFACRLVSVVLSNCCAEDVDDGWPDHHNCVSDDGSSPPHHHPCPPVDHYYYAAEYCRDGNHRGDDDYHHDALVVLLPDQQQNHEYEYAQRRFAALADRTYCRLLSNLVSSVVNNHWKYKYKDDRGTGHHNNNVQCCQFFKDFGPSPPDWAFGDWSDQVSNSYDDDGTITITMITTDPGGDDGPPPHPPPPPD/DDDLPFPDPPDQADPFLVSLLVLLVCVLCVQLFAADPVCCVVPNDPVCVVVVHPDPPPPPSCVPVCSVPPQARSLCQQAVADLLGPLRQHHHDPPGDHLDDFDPALVVLLVVLQVQVVVCVPDQWDAASGPGRTGFGPVQWDDQADADIAHADSRNRGGRSPPSLSSNLVRLVVQAFLFLVLSVVVLVVSLVVHDPNCQQVNLSSNQVNCCSVANQANFFLQNLLLLVQLVCVVFVLAAEEEEFACRLVSVVLSNCCAEDVDDGWPDHHNCVSDDGSSPPHHHPCPPVDHYYYAAEYCRDGNHRGDDDYHHDALVVLLPDQQQNHEYEYAQRRFAALADRTYCRLLSNLVSSVVNNHWKYKYKDDRGTGHHNNNVQCCQFFKDFGPSPPDWAFGDWSDQVSNSYDDDGGITITMITTDPGGDDGPPSHPPPPPD

Secondary structure (DSSP, 8-state):
--------TT----SSHHHHHHHHHHHHTGGGG---HHHHHHS--HHHHHHTS-----------TTGGG--S-HHHHHHS--TTGGG-SSPPPTTPPPSS---SSHHHHHHHHHHHHHHHTT-SSB--TTT----B-TT-EEEETTTEEEEB-TTT--BTTTTHHHHHHHHHHHHHTT-HHHHHHHHHHHHHHS-HHHHHHHHHHHHHHHHHHS-S-B--HHHHHHHHHHHHHH-TT--EEEEES-TTSHHHHHHHHHHH-PPPSS-PPPGGG---TTTT---TTTTT----EEEEESS-----SSSPEEE--GGGGGGS-GGGEEEEEES-SB-BTTB----HHHHHHHHHHHTT--EEEEEEETTTBS-HHHHHHHHHHEEE-TT-SSPEE-B---GGGGT--S---EEEEEEEE-SSPPPP--TTS-----/--------TT----SSHHHHHHHHHHHHTGGGG---HHHHHHS--HHHHHHTS-----------GGGGG--S-HHHHHHS--TTGGG-SSPPPTTPPPSS---SSHHHHHHHHHHHHHHHTT-SSB--TTT----B-TT-EEEETTTEEEEB-TTT--BTTTTHHHHHHHHHHHHHTT-HHHHHHHHHHHHHHS-HHHHHHHHHHHHHHHHHHS-S-B--HHHHHHHHHHHHHH-TT--EEEEES-TTSHHHHHHHHHHH-PPPSS-PPPGGG---TTTT---TTTTT----EEEEESS-----SSSPEEE--GGGGGGS-GGGEEEEEES-SB-BTTB----HHHHHHHHHHHTT--EEEEEEETTTBS-HHHHHHHHHHEEE-TT-SSPEE-B---GGGGT--S---EEEEEEEE-SSPPPP--TTS-----

Nearest PDB structures (foldseek):
  6o64-assembly2_D  TM=4.384E-01  e=5.417E-02  Arabidopsis thaliana
  8rbk-assembly1_A  TM=3.050E-01  e=7.280E-02  Bos taurus
  5yhv-assembly1_B  TM=3.089E-01  e=2.525E+00  Mycobacterium tuberculosis H37Rv
  5es9-assembly1_A  TM=5.321E-01  e=9.267E+00  Brevibacillus parabrevis
  6o64-assembly2_D  TM=4.329E-01  e=5.570E-02  Arabidopsis thaliana

pLDDT: mean 87.3, std 15.84, range [19.44, 98.88]

Radius of gyration: 28.35 Å; Cα contacts (8 Å, |Δi|>4): 1654; chains: 2; bounding box: 85×79×67 Å

Organism: NCBI:txid85056